Protein AF-0000000078820965 (afdb_homodimer)

Organism: Methanosarcina acetivorans (strain ATCC 35395 / DSM 2834 / JCM 12185 / C2A) (NCBI:txid188937)

Sequence (936 aa):
MSKEGTDKEKTGTEKNLNFFFKPENIALIGASPNPEKLSHTVLESLRKIGFKGKLYPVNPGYKEIEGLKCYSAPGEIEDRIDIAIFAVPAKAVLEILKGSVENIKGAVIVSSGFREMGAGGKKMEEELRALLKEKGIRAMGPNCLGIYDTISKVDTFFIEGEKIERPARGGISVLTQSGSFAAVIMDELANEGAGVARVVSYGNKVDLDESDCLDFLAQDEATKAVALYIESVGDGRRFLEAASNCVKKKPVVALKVGKREPGARAASSHTGAISGRYEAYEAAFRKTGIIEVASYEELKAACKVLNRYPPVAGKRVLIITDGGGIGISIADSCEEAGLKVPELSETAAKRLKEKLPPFASVRNPIDLTGSVRDEHYVAGLEEVLSGEYDLAIVSLLWGPPLLTEGVAEKIRNFADSCGKPILISSPDGSYSRKMASAFTDFGMPVFFTPESAVRAAAVLCRGNGKLKMSKEGTDKEKTGTEKNLNFFFKPENIALIGASPNPEKLSHTVLESLRKIGFKGKLYPVNPGYKEIEGLKCYSAPGEIEDRIDIAIFAVPAKAVLEILKGSVENIKGAVIVSSGFREMGAGGKKMEEELRALLKEKGIRAMGPNCLGIYDTISKVDTFFIEGEKIERPARGGISVLTQSGSFAAVIMDELANEGAGVARVVSYGNKVDLDESDCLDFLAQDEATKAVALYIESVGDGRRFLEAASNCVKKKPVVALKVGKREPGARAASSHTGAISGRYEAYEAAFRKTGIIEVASYEELKAACKVLNRYPPVAGKRVLIITDGGGIGISIADSCEEAGLKVPELSETAAKRLKEKLPPFASVRNPIDLTGSVRDEHYVAGLEEVLSGEYDLAIVSLLWGPPLLTEGVAEKIRNFADSCGKPILISSPDGSYSRKMASAFTDFGMPVFFTPESAVRAAAVLCRGNGKLK

Secondary structure (DSSP, 8-state):
--THHHHHHHHHHHT--HHHHS-SEEEEET--S-TTSHHHHHHHHHHHHT--SEEEEE-TT-SEETTEE-BSSGGG--S-EEEEEE-S-HHHHHHHHHSS-TTEEEEEE----SGGG-HHHHHHHHHHHHHHHHHT-EEE-SSS-EEEETTTTEE---S-TTTSPPPPEEEEEEEES-HHHHHHHHHHHHHTT--EEEEEE-TT-SS--HHHHHHHHHH-TT-SEEEEEES--S-HHHHHHHHHHHHTTS-EEEEE---SHHHHHHHHHHHSPPPPPHHHHHHHHHHHT-EEESSHHHHHHHHHHHTT----S--BEEEEES-HHHHHHHHHHHHHTT-B-PPPPHHHHHHHHHHS-TT-B-SSSEE--TT--HHHHHHHHHHHHHHH-SEEEEE----STT--THHHHHHHHHHHHH-S-EEEE---SHHHHHHHHHHHHTT--EESSHHHHHHHHHHHHHTT----/--THHHHHHHHHHHT--HHHHS-SEEEEET--S-TTSHHHHHHHHHHHHT--SEEEEE-TT-SEETTEEPBSSGGG--S-EEEEEE-S-HHHHHHHHHSS-TTEEEEEE----SGGG-HHHHHHHHHHHHHHHHHT-EEE-SSS-EEEETTTTEE---S-TTTSPPPPEEEEEEEES-HHHHHHHHHHHHHTT--EEEEEE-TT-SS--HHHHHHHHHH-TTEEEEEEEES--S-HHHHHHHHHHHHTTS-EEEEE---SHHHHHHHHHHHSPPPPPHHHHHHHHHHHT-EEESSHHHHHHHHHHHTT----S--BEEEEES-HHHHHHHHHHHHHTT-B-PPPPHHHHHHHHHHS-TTSB-SSSEE--TT--HHHHHHHHHHHHHHH-SEEEEE----STT--TTHHHHHHHHHHHH-S-EEEE---SHHHHHHHHHHHHTT--EESSHHHHHHHHHHHHHTT----

Structure (mmCIF, N/CA/C/O backbone):
data_AF-0000000078820965-model_v1
#
loop_
_entity.id
_entity.type
_entity.pdbx_description
1 polymer 'acetate--CoA ligase (ADP-forming)'
#
loop_
_atom_site.group_PDB
_atom_site.id
_atom_site.type_symbol
_atom_site.label_atom_id
_atom_site.label_alt_id
_atom_site.label_comp_id
_atom_site.label_asym_id
_atom_site.label_entity_id
_atom_site.label_seq_id
_atom_site.pdbx_PDB_ins_code
_atom_site.Cartn_x
_atom_site.Cartn_y
_atom_site.Cartn_z
_atom_site.occupancy
_atom_site.B_iso_or_equiv
_atom_site.auth_seq_id
_atom_site.auth_comp_id
_atom_site.auth_asym_id
_atom_site.auth_atom_id
_atom_site.pdbx_PDB_model_num
ATOM 1 N N . MET A 1 1 ? 18.453 62.125 13.008 1 28.98 1 MET A N 1
ATOM 2 C CA . MET A 1 1 ? 18.734 60.75 13.344 1 28.98 1 MET A CA 1
ATOM 3 C C . MET A 1 1 ? 17.625 59.812 12.859 1 28.98 1 MET A C 1
ATOM 5 O O . MET A 1 1 ? 16.5 59.906 13.344 1 28.98 1 MET A O 1
ATOM 9 N N . SER A 1 2 ? 17.656 59.219 11.578 1 26.67 2 SER A N 1
ATOM 10 C CA . SER A 1 2 ? 16.703 59.062 10.492 1 26.67 2 SER A CA 1
ATOM 11 C C . SER A 1 2 ? 15.828 57.812 10.703 1 26.67 2 SER A C 1
ATOM 13 O O . SER A 1 2 ? 16.25 56.875 11.375 1 26.67 2 SER A O 1
ATOM 15 N N . LYS A 1 3 ? 14.516 57.938 10.219 1 38.34 3 LYS A N 1
ATOM 16 C CA . LYS A 1 3 ? 13.305 57.125 10.055 1 38.34 3 LYS A CA 1
ATOM 17 C C . LYS A 1 3 ? 13.625 55.781 9.359 1 38.34 3 LYS A C 1
ATOM 19 O O . LYS A 1 3 ? 12.727 54.969 9.148 1 38.34 3 LYS A O 1
ATOM 24 N N . GLU A 1 4 ? 14.742 55.844 8.719 1 36.59 4 GLU A N 1
ATOM 25 C CA . GLU A 1 4 ? 15 54.719 7.836 1 36.59 4 GLU A CA 1
ATOM 26 C C . GLU A 1 4 ? 15.344 53.438 8.633 1 36.59 4 GLU A C 1
ATOM 28 O O . GLU A 1 4 ? 15.219 52.344 8.125 1 36.59 4 GLU A O 1
ATOM 33 N N . GLY A 1 5 ? 16.047 53.562 9.789 1 36.56 5 GLY A N 1
ATOM 34 C CA . GLY A 1 5 ? 16.516 52.375 10.508 1 36.56 5 GLY A CA 1
ATOM 35 C C . GLY A 1 5 ? 15.391 51.562 11.086 1 36.56 5 GLY A C 1
ATOM 36 O O . GLY A 1 5 ? 15.602 50.406 11.492 1 36.56 5 GLY A O 1
ATOM 37 N N . THR A 1 6 ? 14.367 52.188 11.484 1 37.03 6 THR A N 1
ATOM 38 C CA . THR A 1 6 ? 13.297 51.531 12.203 1 37.03 6 THR A CA 1
ATOM 39 C C . THR A 1 6 ? 12.492 50.625 11.258 1 37.03 6 THR A C 1
ATOM 41 O O . THR A 1 6 ? 11.867 49.656 11.688 1 37.03 6 THR A O 1
ATOM 44 N N . ASP A 1 7 ? 12.398 51.094 9.961 1 32.62 7 ASP A N 1
ATOM 45 C CA . ASP A 1 7 ? 11.57 50.312 9.055 1 32.62 7 ASP A CA 1
ATOM 46 C C . ASP A 1 7 ? 12.258 49 8.688 1 32.62 7 ASP A C 1
ATOM 48 O O . ASP A 1 7 ? 11.609 48.062 8.188 1 32.62 7 ASP A O 1
ATOM 52 N N . LYS A 1 8 ? 13.625 49 8.57 1 39.78 8 LYS A N 1
ATOM 53 C CA . LYS A 1 8 ? 14.336 47.781 8.227 1 39.78 8 LYS A CA 1
ATOM 54 C C . LYS A 1 8 ? 14.258 46.75 9.359 1 39.78 8 LYS A C 1
ATOM 56 O O . LYS A 1 8 ? 14.539 45.562 9.156 1 39.78 8 LYS A O 1
ATOM 61 N N . GLU A 1 9 ? 14.172 47.125 10.57 1 34.5 9 GLU A N 1
ATOM 62 C CA . GLU A 1 9 ? 14.062 46.25 11.727 1 34.5 9 GLU A CA 1
ATOM 63 C C . GLU A 1 9 ? 12.648 45.688 11.875 1 34.5 9 GLU A C 1
ATOM 65 O O . GLU A 1 9 ? 12.445 44.656 12.508 1 34.5 9 GLU A O 1
ATOM 70 N N . LYS A 1 10 ? 11.523 46.312 11.703 1 38.84 10 LYS A N 1
ATOM 71 C CA . LYS A 1 10 ? 10.117 45.938 11.797 1 38.84 10 LYS A CA 1
ATOM 72 C C . LYS A 1 10 ? 9.727 44.969 10.68 1 38.84 10 LYS A C 1
ATOM 74 O O . LYS A 1 10 ? 8.711 44.281 10.773 1 38.84 10 LYS A O 1
ATOM 79 N N . THR A 1 11 ? 10.219 45 9.547 1 38.16 11 THR A N 1
ATOM 80 C CA . THR A 1 11 ? 9.977 44.188 8.375 1 38.16 11 THR A CA 1
ATOM 81 C C . THR A 1 11 ? 10.648 42.812 8.523 1 38.16 11 THR A C 1
ATOM 83 O O . THR A 1 11 ? 10.125 41.812 8.039 1 38.16 11 THR A O 1
ATOM 86 N N . GLY A 1 12 ? 11.859 42.688 9.055 1 39.75 12 GLY A N 1
ATOM 87 C CA . GLY A 1 12 ? 12.617 41.5 9.344 1 39.75 12 GLY A CA 1
ATOM 88 C C . GLY A 1 12 ? 11.984 40.625 10.422 1 39.75 12 GLY A C 1
ATOM 89 O O . GLY A 1 12 ? 12.219 39.406 10.477 1 39.75 12 GLY A O 1
ATOM 90 N N . THR A 1 13 ? 11.492 41.219 11.492 1 42.06 13 THR A N 1
ATOM 91 C CA . THR A 1 13 ? 10.844 40.719 12.703 1 42.06 13 THR A CA 1
ATOM 92 C C . THR A 1 13 ? 9.492 40.094 12.367 1 42.06 13 THR A C 1
ATOM 94 O O . THR A 1 13 ? 9.102 39.094 12.984 1 42.06 13 THR A O 1
ATOM 97 N N . GLU A 1 14 ? 8.719 40.781 11.539 1 46.19 14 GLU A N 1
ATOM 98 C CA . GLU A 1 14 ? 7.395 40.312 11.125 1 46.19 14 GLU A CA 1
ATOM 99 C C . GLU A 1 14 ? 7.48 38.969 10.414 1 46.19 14 GLU A C 1
ATOM 101 O O . GLU A 1 14 ? 6.551 38.156 10.492 1 46.19 14 GLU A O 1
ATOM 106 N N . LYS A 1 15 ? 8.641 38.75 9.781 1 59.53 15 LYS A N 1
ATOM 107 C CA . LYS A 1 15 ? 8.812 37.562 8.953 1 59.53 15 LYS A CA 1
ATOM 108 C C . LYS A 1 15 ? 9.477 36.406 9.734 1 59.53 15 LYS A C 1
ATOM 110 O O . LYS A 1 15 ? 9.594 35.312 9.234 1 59.53 15 LYS A O 1
ATOM 115 N N . ASN A 1 16 ? 9.641 36.75 11.102 1 75.62 16 ASN A N 1
ATOM 116 C CA . ASN A 1 16 ? 10.422 35.781 11.852 1 75.62 16 ASN A CA 1
ATOM 117 C C . ASN A 1 16 ? 9.516 34.75 12.555 1 75.62 16 ASN A C 1
ATOM 119 O O . ASN A 1 16 ? 8.797 35.125 13.484 1 75.62 16 ASN A O 1
ATOM 123 N N . LEU A 1 17 ? 9.375 33.594 12.031 1 88.56 17 LEU A N 1
ATOM 124 C CA . LEU A 1 17 ? 8.523 32.531 12.555 1 88.56 17 LEU A CA 1
ATOM 125 C C . LEU A 1 17 ? 9.305 31.641 13.5 1 88.56 17 LEU A C 1
ATOM 127 O O . LEU A 1 17 ? 8.812 30.578 13.898 1 88.56 17 LEU A O 1
ATOM 131 N N . ASN A 1 18 ? 10.477 32.125 13.961 1 90.81 18 ASN A N 1
ATOM 132 C CA . ASN A 1 18 ? 11.359 31.281 14.773 1 90.81 18 ASN A CA 1
ATOM 133 C C . ASN A 1 18 ? 10.719 30.906 16.109 1 90.81 18 ASN A C 1
ATOM 135 O O . ASN A 1 18 ? 10.945 29.828 16.625 1 90.81 18 ASN A O 1
ATOM 139 N N . PHE A 1 19 ? 9.93 31.844 16.594 1 93.06 19 PHE A N 1
ATOM 140 C CA . PHE A 1 19 ? 9.359 31.609 17.906 1 93.06 19 PHE A CA 1
ATOM 141 C C . PHE A 1 19 ? 8.359 30.453 17.875 1 93.06 19 PHE A C 1
ATOM 143 O O . PHE A 1 19 ? 8.062 29.859 18.906 1 93.06 19 PHE A O 1
ATOM 150 N N . PHE A 1 20 ? 7.816 30.078 16.703 1 94.25 20 PHE A N 1
ATOM 151 C CA . PHE A 1 20 ? 6.957 28.906 16.594 1 94.25 20 PHE A CA 1
ATOM 152 C C . PHE A 1 20 ? 7.777 27.625 16.656 1 94.25 20 PHE A C 1
ATOM 154 O O . PHE A 1 20 ? 7.285 26.594 17.094 1 94.25 20 PHE A O 1
ATOM 161 N N . PHE A 1 21 ? 9.078 27.703 16.266 1 93.69 21 PHE A N 1
ATOM 162 C CA . PHE A 1 21 ? 9.852 26.484 16.062 1 93.69 21 PHE A CA 1
ATOM 163 C C . PHE A 1 21 ? 11.023 26.422 17.047 1 93.69 21 PHE A C 1
ATOM 165 O O . PHE A 1 21 ? 11.75 25.422 17.078 1 93.69 21 PHE A O 1
ATOM 172 N N . LYS A 1 22 ? 11.172 27.438 17.859 1 93.56 22 LYS A N 1
ATOM 173 C CA . LYS A 1 22 ? 12.125 27.469 18.969 1 93.56 22 LYS A CA 1
ATOM 174 C C . LYS A 1 22 ? 11.539 28.188 20.172 1 93.56 22 LYS A C 1
ATOM 176 O O . LYS A 1 22 ? 12.156 29.094 20.719 1 93.56 22 LYS A O 1
ATOM 181 N N . PRO A 1 23 ? 10.422 27.672 20.531 1 97.25 23 PRO A N 1
ATOM 182 C CA . PRO A 1 23 ? 9.781 28.375 21.656 1 97.25 23 PRO A CA 1
ATOM 183 C C . PRO A 1 23 ? 10.469 28.109 22.984 1 97.25 23 PRO A C 1
ATOM 185 O O . PRO A 1 23 ? 10.945 27 23.234 1 97.25 23 PRO A O 1
ATOM 188 N N . GLU A 1 24 ? 10.445 29.125 23.797 1 97.56 24 GLU A N 1
ATOM 189 C CA . GLU A 1 24 ? 10.938 28.984 25.172 1 97.56 24 GLU A CA 1
ATOM 190 C C . GLU A 1 24 ? 9.781 28.891 26.156 1 97.56 24 GLU A C 1
ATOM 192 O O . GLU A 1 24 ? 9.914 28.25 27.203 1 97.56 24 GLU A O 1
ATOM 197 N N . ASN A 1 25 ? 8.727 29.562 25.859 1 98.38 25 ASN A N 1
ATOM 198 C CA . ASN A 1 25 ? 7.547 29.594 26.703 1 98.38 25 ASN A CA 1
ATOM 199 C C . ASN A 1 25 ? 6.277 29.266 25.922 1 98.38 25 ASN A C 1
ATOM 201 O O . ASN A 1 25 ? 6.008 29.875 24.891 1 98.38 25 ASN A O 1
ATOM 205 N N . ILE A 1 26 ? 5.512 28.266 26.469 1 98.69 26 ILE A N 1
ATOM 206 C CA . ILE A 1 26 ? 4.258 27.875 25.828 1 98.69 26 ILE A CA 1
ATOM 207 C C . ILE A 1 26 ? 3.117 27.969 26.844 1 98.69 26 ILE A C 1
ATOM 209 O O . ILE A 1 26 ? 3.225 27.453 27.953 1 98.69 26 ILE A O 1
ATOM 213 N N . ALA A 1 27 ? 2.096 28.688 26.469 1 98.81 27 ALA A N 1
ATOM 214 C CA . ALA A 1 27 ? 0.874 28.719 27.266 1 98.81 27 ALA A CA 1
ATOM 215 C C . ALA A 1 27 ? -0.212 27.844 26.656 1 98.81 27 ALA A C 1
ATOM 217 O O . ALA A 1 27 ? -0.387 27.828 25.422 1 98.81 27 ALA A O 1
ATOM 218 N N . LEU A 1 28 ? -0.838 27.062 27.484 1 98.81 28 LEU A N 1
ATOM 219 C CA . LEU A 1 28 ? -1.984 26.266 27.062 1 98.81 28 LEU A CA 1
ATOM 220 C C . LEU A 1 28 ? -3.285 26.844 27.594 1 98.81 28 LEU A C 1
ATOM 222 O O . LEU A 1 28 ? -3.631 26.625 28.766 1 98.81 28 LEU A O 1
ATOM 226 N N . ILE A 1 29 ? -3.949 27.547 26.719 1 98.69 29 ILE A N 1
ATOM 227 C CA . ILE A 1 29 ? -5.191 28.219 27.078 1 98.69 29 ILE A CA 1
ATOM 228 C C . ILE A 1 29 ? -6.348 27.234 27.031 1 98.69 29 ILE A C 1
ATOM 230 O O . ILE A 1 29 ? -6.617 26.625 25.984 1 98.69 29 ILE A O 1
ATOM 234 N N . GLY A 1 30 ? -7.078 27.109 28.078 1 98.19 30 GLY A N 1
ATOM 235 C CA . GLY A 1 30 ? -8.117 26.109 28.219 1 98.19 30 GLY A CA 1
ATOM 236 C C . GLY A 1 30 ? -7.617 24.797 28.797 1 98.19 30 GLY A C 1
ATOM 237 O O . GLY A 1 30 ? -8.203 23.734 28.562 1 98.19 30 GLY A O 1
ATOM 238 N N . ALA A 1 31 ? -6.496 24.859 29.5 1 98.25 31 ALA A N 1
ATOM 239 C CA . ALA A 1 31 ? -5.91 23.672 30.109 1 98.25 31 ALA A CA 1
ATOM 240 C C . ALA A 1 31 ? -6.895 23.016 31.078 1 98.25 31 ALA A C 1
ATOM 242 O O . ALA A 1 31 ? -7.68 23.703 31.734 1 98.25 31 ALA A O 1
ATOM 243 N N . SER A 1 32 ? -6.855 21.703 31.094 1 97.44 32 SER A N 1
ATOM 244 C CA . SER A 1 32 ? -7.754 20.938 31.953 1 97.44 32 SER A CA 1
ATOM 245 C C . SER A 1 32 ? -7.113 19.625 32.406 1 97.44 32 SER A C 1
ATOM 247 O O . SER A 1 32 ? -6.406 18.984 31.625 1 97.44 32 SER A O 1
ATOM 249 N N . PRO A 1 33 ? -7.355 19.234 33.656 1 95.94 33 PRO A N 1
ATOM 250 C CA . PRO A 1 33 ? -6.867 17.922 34.094 1 95.94 33 PRO A CA 1
ATOM 251 C C . PRO A 1 33 ? -7.762 16.781 33.656 1 95.94 33 PRO A C 1
ATOM 253 O O . PRO A 1 33 ? -7.414 15.609 33.844 1 95.94 33 PRO A O 1
ATOM 256 N N . ASN A 1 34 ? -8.883 17.156 33.062 1 95.31 34 ASN A N 1
ATOM 257 C CA . ASN A 1 34 ? -9.82 16.141 32.562 1 95.31 34 ASN A CA 1
ATOM 258 C C . ASN A 1 34 ? -9.273 15.414 31.344 1 95.31 34 ASN A C 1
ATOM 260 O O . ASN A 1 34 ? -9.102 16.016 30.281 1 95.31 34 ASN A O 1
ATOM 264 N N . PRO A 1 35 ? -9.094 14.109 31.453 1 92 35 PRO A N 1
ATOM 265 C CA . PRO A 1 35 ? -8.469 13.352 30.359 1 92 35 PRO A CA 1
ATOM 266 C C . PRO A 1 35 ? -9.32 13.32 29.094 1 92 35 PRO A C 1
ATOM 268 O O . PRO A 1 35 ? -8.82 12.969 28.016 1 92 35 PRO A O 1
ATOM 271 N N . GLU A 1 36 ? -10.547 13.68 29.172 1 88.94 36 GLU A N 1
ATOM 272 C CA . GLU A 1 36 ? -11.445 13.641 28.016 1 88.94 36 GLU A CA 1
ATOM 273 C C . GLU A 1 36 ? -11.312 14.906 27.172 1 88.94 36 GLU A C 1
ATOM 275 O O . GLU A 1 36 ? -11.781 14.945 26.031 1 88.94 36 GLU A O 1
ATOM 280 N N . LYS A 1 37 ? -10.656 15.844 27.75 1 92.19 37 LYS A N 1
ATOM 281 C CA . LYS A 1 37 ? -10.5 17.109 27.031 1 92.19 37 LYS A CA 1
ATOM 282 C C . LYS A 1 37 ? -9.258 17.094 26.141 1 92.19 37 LYS A C 1
ATOM 284 O O . LYS A 1 37 ? -8.227 16.531 26.531 1 92.19 37 LYS A O 1
ATOM 289 N N . LEU A 1 38 ? -9.359 17.719 25 1 93.06 38 LEU A N 1
ATOM 290 C CA . LEU A 1 38 ? -8.242 17.719 24.062 1 93.06 38 LEU A CA 1
ATOM 291 C C . LEU A 1 38 ? -7.035 18.438 24.656 1 93.06 38 LEU A C 1
ATOM 293 O O . LEU A 1 38 ? -5.891 18.078 24.375 1 93.06 38 LEU A O 1
ATOM 297 N N . SER A 1 39 ? -7.301 19.484 25.547 1 96.62 39 SER A N 1
ATOM 298 C CA . SER A 1 39 ? -6.207 20.234 26.156 1 96.62 39 SER A CA 1
ATOM 299 C C . SER A 1 39 ? -5.344 19.344 27.031 1 96.62 39 SER A C 1
ATOM 301 O O . SER A 1 39 ? -4.133 19.547 27.156 1 96.62 39 SER A O 1
ATOM 303 N N . HIS A 1 40 ? -5.98 18.375 27.656 1 96.75 40 HIS A N 1
ATOM 304 C CA . HIS A 1 40 ? -5.215 17.422 28.453 1 96.75 40 HIS A CA 1
ATOM 305 C C . HIS A 1 40 ? -4.223 16.656 27.594 1 96.75 40 HIS A C 1
ATOM 307 O O . HIS A 1 40 ? -3.064 16.484 27.969 1 96.75 40 HIS A O 1
ATOM 313 N N . THR A 1 41 ? -4.668 16.219 26.453 1 95.75 41 THR A N 1
ATOM 314 C CA . THR A 1 41 ? -3.816 15.477 25.531 1 95.75 41 THR A CA 1
ATOM 315 C C . THR A 1 41 ? -2.654 16.344 25.047 1 95.75 41 THR A C 1
ATOM 317 O O . THR A 1 41 ? -1.53 15.859 24.906 1 95.75 41 THR A O 1
ATOM 320 N N . VAL A 1 42 ? -2.896 17.594 24.812 1 97.81 42 VAL A N 1
ATOM 321 C CA . VAL A 1 42 ? -1.846 18.5 24.359 1 97.81 42 VAL A CA 1
ATOM 322 C C . VAL A 1 42 ? -0.773 18.625 25.438 1 97.81 42 VAL A C 1
ATOM 324 O O . VAL A 1 42 ? 0.423 18.562 25.156 1 97.81 42 VAL A O 1
ATOM 327 N N . LEU A 1 43 ? -1.228 18.828 26.641 1 97.75 43 LEU A N 1
ATOM 328 C CA . LEU A 1 43 ? -0.281 18.938 27.75 1 97.75 43 LEU A CA 1
ATOM 329 C C . LEU A 1 43 ? 0.552 17.656 27.875 1 97.75 43 LEU A C 1
ATOM 331 O O . LEU A 1 43 ? 1.77 17.719 28.047 1 97.75 43 LEU A O 1
ATOM 335 N N . GLU A 1 44 ? -0.093 16.547 27.766 1 96.5 44 GLU A N 1
ATOM 336 C CA . GLU A 1 44 ? 0.593 15.266 27.828 1 96.5 44 GLU A CA 1
ATOM 337 C C . GLU A 1 44 ? 1.605 15.125 26.688 1 96.5 44 GLU A C 1
ATOM 339 O O . GLU A 1 44 ? 2.713 14.625 26.906 1 96.5 44 GLU A O 1
ATOM 344 N N . SER A 1 45 ? 1.197 15.508 25.516 1 97.06 45 SER A N 1
ATOM 345 C CA . SER A 1 45 ? 2.07 15.414 24.344 1 97.06 45 SER A CA 1
ATOM 346 C C . SER A 1 45 ? 3.32 16.266 24.516 1 97.06 45 SER A C 1
ATOM 348 O O . SER A 1 45 ? 4.426 15.844 24.172 1 97.06 45 SER A O 1
ATOM 350 N N . LEU A 1 46 ? 3.141 17.469 25.062 1 97.94 46 LEU A N 1
ATOM 351 C CA . LEU A 1 46 ? 4.258 18.375 25.281 1 97.94 46 LEU A CA 1
ATOM 352 C C . LEU A 1 46 ? 5.219 17.812 26.328 1 97.94 46 LEU A C 1
ATOM 354 O O . LEU A 1 46 ? 6.438 17.938 26.188 1 97.94 46 LEU A O 1
ATOM 358 N N . ARG A 1 47 ? 4.688 17.234 27.297 1 96.5 47 ARG A N 1
ATOM 359 C CA . ARG A 1 47 ? 5.512 16.625 28.328 1 96.5 47 ARG A CA 1
ATOM 360 C C . ARG A 1 47 ? 6.242 15.391 27.797 1 96.5 47 ARG A C 1
ATOM 362 O O . ARG A 1 47 ? 7.438 15.219 28.031 1 96.5 47 ARG A O 1
ATOM 369 N N . LYS A 1 48 ? 5.531 14.531 27.109 1 95.94 48 LYS A N 1
ATOM 370 C CA . LYS A 1 48 ? 6.07 13.273 26.609 1 95.94 48 LYS A CA 1
ATOM 371 C C . LYS A 1 48 ? 7.199 13.516 25.609 1 95.94 48 LYS A C 1
ATOM 373 O O . LYS A 1 48 ? 8.18 12.766 25.578 1 95.94 48 LYS A O 1
ATOM 378 N N . ILE A 1 49 ? 6.992 14.531 24.734 1 96.5 49 ILE A N 1
ATOM 379 C CA . ILE A 1 49 ? 8.023 14.797 23.734 1 96.5 49 ILE A CA 1
ATOM 380 C C . ILE A 1 49 ? 9.242 15.414 24.391 1 96.5 49 ILE A C 1
ATOM 382 O O . ILE A 1 49 ? 10.328 15.461 23.812 1 96.5 49 ILE A O 1
ATOM 386 N N . GLY A 1 50 ? 9.117 15.922 25.625 1 97.12 50 GLY A N 1
ATOM 387 C CA . GLY A 1 50 ? 10.234 16.453 26.375 1 97.12 50 GLY A CA 1
ATOM 388 C C . GLY A 1 50 ? 10.516 17.906 26.094 1 97.12 50 GLY A C 1
ATOM 389 O O . GLY A 1 50 ? 11.672 18.312 25.953 1 97.12 50 GLY A O 1
ATOM 390 N N . PHE A 1 51 ? 9.438 18.672 25.922 1 97.75 51 PHE A N 1
ATOM 391 C CA . PHE A 1 51 ? 9.633 20.109 25.75 1 97.75 51 PHE A CA 1
ATOM 392 C C . PHE A 1 51 ? 10.516 20.672 26.859 1 97.75 51 PHE A C 1
ATOM 394 O O . PHE A 1 51 ? 10.297 20.391 28.031 1 97.75 51 PHE A O 1
ATOM 401 N N . LYS A 1 52 ? 11.453 21.531 26.438 1 96.5 52 LYS A N 1
ATOM 402 C CA . LYS A 1 52 ? 12.477 21.969 27.391 1 96.5 52 LYS A CA 1
ATOM 403 C C . LYS A 1 52 ? 12.141 23.328 27.969 1 96.5 52 LYS A C 1
ATOM 405 O O . LYS A 1 52 ? 12.742 23.75 28.969 1 96.5 52 LYS A O 1
ATOM 410 N N . GLY A 1 53 ? 11.219 24.047 27.375 1 97.19 53 GLY A N 1
ATOM 411 C CA . GLY A 1 53 ? 10.844 25.375 27.859 1 97.19 53 GLY A CA 1
ATOM 412 C C . GLY A 1 53 ? 9.828 25.328 28.984 1 97.19 53 GLY A C 1
ATOM 413 O O . GLY A 1 53 ? 9.641 24.281 29.625 1 97.19 53 GLY A O 1
ATOM 414 N N . LYS A 1 54 ? 9.266 26.422 29.281 1 98.12 54 LYS A N 1
ATOM 415 C CA . LYS A 1 54 ? 8.266 26.531 30.344 1 98.12 54 LYS A CA 1
ATOM 416 C C . LYS A 1 54 ? 6.855 26.359 29.781 1 98.12 54 LYS A C 1
ATOM 418 O O . LYS A 1 54 ? 6.555 26.828 28.688 1 98.12 54 LYS A O 1
ATOM 423 N N . LEU A 1 55 ? 6.086 25.641 30.594 1 98.38 55 LEU A N 1
ATOM 424 C CA . LEU A 1 55 ? 4.688 25.422 30.234 1 98.38 55 LEU A CA 1
ATOM 425 C C . LEU A 1 55 ? 3.764 26.156 31.203 1 98.38 55 LEU A C 1
ATOM 427 O O . LEU A 1 55 ? 3.92 26.047 32.438 1 98.38 55 LEU A O 1
ATOM 431 N N . TYR A 1 56 ? 2.836 26.922 30.625 1 98.62 56 TYR A N 1
ATOM 432 C CA . TYR A 1 56 ? 1.91 27.703 31.438 1 98.62 56 TYR A CA 1
ATOM 433 C C . TYR A 1 56 ? 0.467 27.312 31.156 1 98.62 56 TYR A C 1
ATOM 435 O O . TYR A 1 56 ? -0.152 27.812 30.219 1 98.62 56 TYR A O 1
ATOM 443 N N . PRO A 1 57 ? -0.116 26.438 32 1 98.69 57 PRO A N 1
ATOM 444 C CA . PRO A 1 57 ? -1.556 26.203 31.875 1 98.69 57 PRO A CA 1
ATOM 445 C C . PRO A 1 57 ? -2.389 27.422 32.219 1 98.69 57 PRO A C 1
ATOM 447 O O . PRO A 1 57 ? -2.062 28.141 33.188 1 98.69 57 PRO A O 1
ATOM 450 N N . VAL A 1 58 ? -3.363 27.688 31.469 1 98.75 58 VAL A N 1
ATOM 451 C CA . VAL A 1 58 ? -4.246 28.812 31.719 1 98.75 58 VAL A CA 1
ATOM 452 C C . VAL A 1 58 ? -5.695 28.344 31.781 1 98.75 58 VAL A C 1
ATOM 454 O O . VAL A 1 58 ? -6.211 27.781 30.812 1 98.75 58 VAL A O 1
ATOM 457 N N . ASN A 1 59 ? -6.336 28.516 32.781 1 98.38 59 ASN A N 1
ATOM 458 C CA . ASN A 1 59 ? -7.73 28.188 33.062 1 98.38 59 ASN A CA 1
ATOM 459 C C . ASN A 1 59 ? -8.211 28.812 34.344 1 98.38 59 ASN A C 1
ATOM 461 O O . ASN A 1 59 ? -7.688 28.516 35.438 1 98.38 59 ASN A O 1
ATOM 465 N N . PRO A 1 60 ? -9.242 29.625 34.25 1 97.12 60 PRO A N 1
ATOM 466 C CA . PRO A 1 60 ? -9.68 30.312 35.469 1 97.12 60 PRO A CA 1
ATOM 467 C C . PRO A 1 60 ? -10.242 29.359 36.531 1 97.12 60 PRO A C 1
ATOM 469 O O . PRO A 1 60 ? -10.359 29.734 37.688 1 97.12 60 PRO A O 1
ATOM 472 N N . GLY A 1 61 ? -10.547 28.172 36.156 1 96.94 61 GLY A N 1
ATOM 473 C CA . GLY A 1 61 ? -11.188 27.219 37.062 1 96.94 61 GLY A CA 1
ATOM 474 C C . GLY A 1 61 ? -10.203 26.406 37.875 1 96.94 61 GLY A C 1
ATOM 475 O O . GLY A 1 61 ? -10.602 25.641 38.75 1 96.94 61 GLY A O 1
ATOM 476 N N . TYR A 1 62 ? -8.922 26.609 37.656 1 97.5 62 TYR A N 1
ATOM 477 C CA . TYR A 1 62 ? -7.918 25.797 38.344 1 97.5 62 TYR A CA 1
ATOM 478 C C . TYR A 1 62 ? -6.77 26.672 38.844 1 97.5 62 TYR A C 1
ATOM 480 O O . TYR A 1 62 ? -6.453 27.703 38.25 1 97.5 62 TYR A O 1
ATOM 488 N N . LYS A 1 63 ? -6.113 26.266 39.906 1 97.25 63 LYS A N 1
ATOM 489 C CA . LYS A 1 63 ? -4.914 26.922 40.406 1 97.25 63 LYS A CA 1
ATOM 490 C C . LYS A 1 63 ? -3.658 26.141 40.031 1 97.25 63 LYS A C 1
ATOM 492 O O . LYS A 1 63 ? -2.561 26.703 40 1 97.25 63 LYS A O 1
ATOM 497 N N . GLU A 1 64 ? -3.934 24.859 39.844 1 97.5 64 GLU A N 1
ATOM 498 C CA . GLU A 1 64 ? -2.848 23.953 39.5 1 97.5 64 GLU A CA 1
ATOM 499 C C . GLU A 1 64 ? -3.348 22.812 38.594 1 97.5 64 GLU A C 1
ATOM 501 O O . GLU A 1 64 ? -4.465 22.328 38.781 1 97.5 64 GLU A O 1
ATOM 506 N N . ILE A 1 65 ? -2.586 22.469 37.688 1 97.56 65 ILE A N 1
ATOM 507 C CA . ILE A 1 65 ? -2.881 21.328 36.812 1 97.56 65 ILE A CA 1
ATOM 508 C C . ILE A 1 65 ? -1.632 20.469 36.656 1 97.56 65 ILE A C 1
ATOM 510 O O . ILE A 1 65 ? -0.62 20.922 36.125 1 97.56 65 ILE A O 1
ATOM 514 N N . GLU A 1 66 ? -1.706 19.203 37.125 1 94.38 66 GLU A N 1
ATOM 515 C CA . GLU A 1 66 ? -0.648 18.219 36.969 1 94.38 66 GLU A CA 1
ATOM 516 C C . GLU A 1 66 ? 0.693 18.75 37.469 1 94.38 66 GLU A C 1
ATOM 518 O O . GLU A 1 66 ? 1.699 18.656 36.75 1 94.38 66 GLU A O 1
ATOM 523 N N . GLY A 1 67 ? 0.707 19.5 38.5 1 95.69 67 GLY A N 1
ATOM 524 C CA . GLY A 1 67 ? 1.921 19.969 39.156 1 95.69 67 GLY A CA 1
ATOM 525 C C . GLY A 1 67 ? 2.377 21.328 38.625 1 95.69 67 GLY A C 1
ATOM 526 O O . GLY A 1 67 ? 3.369 21.875 39.125 1 95.69 67 GLY A O 1
ATOM 527 N N . LEU A 1 68 ? 1.657 21.922 37.688 1 97.62 68 LEU A N 1
ATOM 528 C CA . LEU A 1 68 ? 1.999 23.234 37.156 1 97.62 68 LEU A CA 1
ATOM 529 C C . LEU A 1 68 ? 1.043 24.312 37.688 1 97.62 68 LEU A C 1
ATOM 531 O O . LEU A 1 68 ? -0.164 24.078 37.781 1 97.62 68 LEU A O 1
ATOM 535 N N . LYS A 1 69 ? 1.64 25.391 38 1 97.75 69 LYS A N 1
ATOM 536 C CA . LYS A 1 69 ? 0.781 26.531 38.375 1 97.75 69 LYS A CA 1
ATOM 537 C C . LYS A 1 69 ? -0.127 26.906 37.188 1 97.75 69 LYS A C 1
ATOM 539 O O . LYS A 1 69 ? 0.331 27.016 36.062 1 97.75 69 LYS A O 1
ATOM 544 N N . CYS A 1 70 ? -1.384 27.016 37.531 1 98.44 70 CYS A N 1
ATOM 545 C CA . CYS A 1 70 ? -2.359 27.406 36.5 1 98.44 70 CYS A CA 1
ATOM 546 C C . CYS A 1 70 ? -2.746 28.875 36.656 1 98.44 70 CYS A C 1
ATOM 548 O O . CYS A 1 70 ? -2.928 29.359 37.781 1 98.44 70 CYS A O 1
ATOM 550 N N . TYR A 1 71 ? -2.83 29.562 35.562 1 98.5 71 TYR A N 1
ATOM 551 C CA . TYR A 1 71 ? -3.174 30.969 35.562 1 98.5 71 TYR A CA 1
ATOM 552 C C . TYR A 1 71 ? -4.609 31.172 35.094 1 98.5 71 TYR A C 1
ATOM 554 O O . TYR A 1 71 ? -5.129 30.391 34.281 1 98.5 71 TYR A O 1
ATOM 562 N N . SER A 1 72 ? -5.27 32.188 35.531 1 97.62 72 SER A N 1
ATOM 563 C CA . SER A 1 72 ? -6.66 32.438 35.156 1 97.62 72 SER A CA 1
ATOM 564 C C . SER A 1 72 ? -6.754 33.094 33.781 1 97.62 72 SER A C 1
ATOM 566 O O . SER A 1 72 ? -7.758 32.938 33.062 1 97.62 72 SER A O 1
ATOM 568 N N . ALA A 1 73 ? -5.699 33.844 33.438 1 97.62 73 ALA A N 1
ATOM 569 C CA . ALA A 1 73 ? -5.629 34.531 32.156 1 97.62 73 ALA A CA 1
ATOM 570 C C . ALA A 1 73 ? -4.188 34.656 31.656 1 97.62 73 ALA A C 1
ATOM 572 O O . ALA A 1 73 ? -3.258 34.719 32.469 1 97.62 73 ALA A O 1
ATOM 573 N N . PRO A 1 74 ? -4.074 34.719 30.328 1 97.88 74 PRO A N 1
ATOM 574 C CA . PRO A 1 74 ? -2.707 34.781 29.812 1 97.88 74 PRO A CA 1
ATOM 575 C C . PRO A 1 74 ? -1.958 36.031 30.281 1 97.88 74 PRO A C 1
ATOM 577 O O . PRO A 1 74 ? -0.738 36 30.469 1 97.88 74 PRO A O 1
ATOM 580 N N . GLY A 1 75 ? -2.666 37.062 30.516 1 96.62 75 GLY A N 1
ATOM 581 C CA . GLY A 1 75 ? -2.047 38.312 30.922 1 96.62 75 GLY A CA 1
ATOM 582 C C . GLY A 1 75 ? -1.396 38.25 32.281 1 96.62 75 GLY A C 1
ATOM 583 O O . GLY A 1 75 ? -0.576 39.094 32.625 1 96.62 75 GLY A O 1
ATOM 584 N N . GLU A 1 76 ? -1.719 37.281 33.062 1 97.12 76 GLU A N 1
ATOM 585 C CA . GLU A 1 76 ? -1.162 37.094 34.406 1 97.12 76 GLU A CA 1
ATOM 586 C C . GLU A 1 76 ? 0.243 36.5 34.344 1 97.12 76 GLU A C 1
ATOM 588 O O . GLU A 1 76 ? 0.978 36.531 35.344 1 97.12 76 GLU A O 1
ATOM 593 N N . ILE A 1 77 ? 0.573 36 33.219 1 98 77 ILE A N 1
ATOM 594 C CA . ILE A 1 77 ? 1.899 35.438 33.062 1 98 77 ILE A CA 1
ATOM 595 C C . ILE A 1 77 ? 2.912 36.531 32.75 1 98 77 ILE A C 1
ATOM 597 O O . ILE A 1 77 ? 2.773 37.25 31.781 1 98 77 ILE A O 1
ATOM 601 N N . GLU A 1 78 ? 3.945 36.656 33.469 1 96.94 78 GLU A N 1
ATOM 602 C CA . GLU A 1 78 ? 4.922 37.75 33.344 1 96.94 78 GLU A CA 1
ATOM 603 C C . GLU A 1 78 ? 5.859 37.5 32.156 1 96.94 78 GLU A C 1
ATOM 605 O O . GLU A 1 78 ? 6.266 38.438 31.469 1 96.94 78 GLU A O 1
ATOM 610 N N . ASP A 1 79 ? 6.125 36.219 31.984 1 97.25 79 ASP A N 1
ATOM 611 C CA . ASP A 1 79 ? 7.039 35.875 30.906 1 97.25 79 ASP A CA 1
ATOM 612 C C . ASP A 1 79 ? 6.402 36.125 29.531 1 97.25 79 ASP A C 1
ATOM 614 O O . ASP A 1 79 ? 5.176 36.094 29.406 1 97.25 79 ASP A O 1
ATOM 618 N N . ARG A 1 80 ? 7.223 36.438 28.609 1 96.94 80 ARG A N 1
ATOM 619 C CA . ARG A 1 80 ? 6.758 36.406 27.234 1 96.94 80 ARG A CA 1
ATOM 620 C C . ARG A 1 80 ? 6.305 35.031 26.812 1 96.94 80 ARG A C 1
ATOM 622 O O . ARG A 1 80 ? 6.93 34.031 27.188 1 96.94 80 ARG A O 1
ATOM 629 N N . ILE A 1 81 ? 5.191 34.938 26.141 1 98.25 81 ILE A N 1
ATOM 630 C CA . ILE A 1 81 ? 4.668 33.688 25.625 1 98.25 81 ILE A CA 1
ATOM 631 C C . ILE A 1 81 ? 4.984 33.562 24.141 1 98.25 81 ILE A C 1
ATOM 633 O O . ILE A 1 81 ? 4.48 34.344 23.328 1 98.25 81 ILE A O 1
ATOM 637 N N . ASP A 1 82 ? 5.805 32.594 23.781 1 98.06 82 ASP A N 1
ATOM 638 C CA . ASP A 1 82 ? 6.16 32.406 22.375 1 98.06 82 ASP A CA 1
ATOM 639 C C . ASP A 1 82 ? 4.992 31.812 21.609 1 98.06 82 ASP A C 1
ATOM 641 O O . ASP A 1 82 ? 4.68 32.25 20.5 1 98.06 82 ASP A O 1
ATOM 645 N N . ILE A 1 83 ? 4.387 30.766 22.188 1 98.25 83 ILE A N 1
ATOM 646 C CA . ILE A 1 83 ? 3.236 30.109 21.578 1 98.25 83 ILE A CA 1
ATOM 647 C C . ILE A 1 83 ? 2.111 29.969 22.609 1 98.25 83 ILE A C 1
ATOM 649 O O . ILE A 1 83 ? 2.293 29.375 23.656 1 98.25 83 ILE A O 1
ATOM 653 N N . ALA A 1 84 ? 1.057 30.547 22.328 1 98.81 84 ALA A N 1
ATOM 654 C CA . ALA A 1 84 ? -0.177 30.281 23.062 1 98.81 84 ALA A CA 1
ATOM 655 C C . ALA A 1 84 ? -1.064 29.297 22.297 1 98.81 84 ALA A C 1
ATOM 657 O O . ALA A 1 84 ? -1.515 29.594 21.188 1 98.81 84 ALA A O 1
ATOM 658 N N . ILE A 1 85 ? -1.32 28.141 22.875 1 98.81 85 ILE A N 1
ATOM 659 C CA . ILE A 1 85 ? -2.197 27.156 22.266 1 98.81 85 ILE A CA 1
ATOM 660 C C . ILE A 1 85 ? -3.627 27.344 22.766 1 98.81 85 ILE A C 1
ATOM 662 O O . ILE A 1 85 ? -3.906 27.172 23.953 1 98.81 85 ILE A O 1
ATOM 666 N N . PHE A 1 86 ? -4.473 27.734 21.859 1 98.75 86 PHE A N 1
ATOM 667 C CA . PHE A 1 86 ? -5.871 27.938 22.219 1 98.75 86 PHE A CA 1
ATOM 668 C C . PHE A 1 86 ? -6.672 26.656 22.047 1 98.75 86 PHE A C 1
ATOM 670 O O . PHE A 1 86 ? -6.961 26.234 20.922 1 98.75 86 PHE A O 1
ATOM 677 N N . ALA A 1 87 ? -7.016 26.062 23.125 1 97.69 87 ALA A N 1
ATOM 678 C CA . ALA A 1 87 ? -7.848 24.875 23.156 1 97.69 87 ALA A CA 1
ATOM 679 C C . ALA A 1 87 ? -9.188 25.141 23.828 1 97.69 87 ALA A C 1
ATOM 681 O O . ALA A 1 87 ? -9.57 24.453 24.766 1 97.69 87 ALA A O 1
ATOM 682 N N . VAL A 1 88 ? -9.883 26.172 23.359 1 97.38 88 VAL A N 1
ATOM 683 C CA . VAL A 1 88 ? -11.18 26.641 23.844 1 97.38 88 VAL A CA 1
ATOM 684 C C . VAL A 1 88 ? -12.109 26.891 22.656 1 97.38 88 VAL A C 1
ATOM 686 O O . VAL A 1 88 ? -11.664 26.969 21.516 1 97.38 88 VAL A O 1
ATOM 689 N N . PRO A 1 89 ? -13.398 26.938 22.875 1 95.5 89 PRO A N 1
ATOM 690 C CA . PRO A 1 89 ? -14.32 27.203 21.766 1 95.5 89 PRO A CA 1
ATOM 691 C C . PRO A 1 89 ? -14.031 28.516 21.047 1 95.5 89 PRO A C 1
ATOM 693 O O . PRO A 1 89 ? -13.461 29.438 21.656 1 95.5 89 PRO A O 1
ATOM 696 N N . ALA A 1 90 ? -14.477 28.641 19.859 1 96.25 90 ALA A N 1
ATOM 697 C CA . ALA A 1 90 ? -14.188 29.766 18.984 1 96.25 90 ALA A CA 1
ATOM 698 C C . ALA A 1 90 ? -14.555 31.094 19.656 1 96.25 90 ALA A C 1
ATOM 700 O O . ALA A 1 90 ? -13.781 32.062 19.609 1 96.25 90 ALA A O 1
ATOM 701 N N . LYS A 1 91 ? -15.672 31.125 20.281 1 96.69 91 LYS A N 1
ATOM 702 C CA . LYS A 1 91 ? -16.125 32.344 20.922 1 96.69 91 LYS A CA 1
ATOM 703 C C . LYS A 1 91 ? -15.172 32.781 22.047 1 96.69 91 LYS A C 1
ATOM 705 O O . LYS A 1 91 ? -14.898 33.969 22.219 1 96.69 91 LYS A O 1
ATOM 710 N N . ALA A 1 92 ? -14.719 31.828 22.75 1 97.69 92 ALA A N 1
ATOM 711 C CA . ALA A 1 92 ? -13.805 32.094 23.859 1 97.69 92 ALA A CA 1
ATOM 712 C C . ALA A 1 92 ? -12.453 32.594 23.344 1 97.69 92 ALA A C 1
ATOM 714 O O . ALA A 1 92 ? -11.789 33.375 24.016 1 97.69 92 ALA A O 1
ATOM 715 N N . VAL A 1 93 ? -12.016 32.094 22.219 1 98.56 93 VAL A N 1
ATOM 716 C CA . VAL A 1 93 ? -10.773 32.562 21.609 1 98.56 93 VAL A CA 1
ATOM 717 C C . VAL A 1 93 ? -10.844 34.094 21.422 1 98.56 93 VAL A C 1
ATOM 719 O O . VAL A 1 93 ? -9.922 34.812 21.812 1 98.56 93 VAL A O 1
ATOM 722 N N . LEU A 1 94 ? -11.945 34.562 20.844 1 98.38 94 LEU A N 1
ATOM 723 C CA . LEU A 1 94 ? -12.125 35.969 20.562 1 98.38 94 LEU A CA 1
ATOM 724 C C . LEU A 1 94 ? -12.148 36.781 21.859 1 98.38 94 LEU A C 1
ATOM 726 O O . LEU A 1 94 ? -11.508 37.812 21.969 1 98.38 94 LEU A O 1
ATOM 730 N N . GLU A 1 95 ? -12.859 36.25 22.797 1 98 95 GLU A N 1
ATOM 731 C CA . GLU A 1 95 ? -12.984 36.938 24.078 1 98 95 GLU A CA 1
ATOM 732 C C . GLU A 1 95 ? -11.617 37.094 24.75 1 98 95 GLU A C 1
ATOM 734 O O . GLU A 1 95 ? -11.312 38.156 25.312 1 98 95 GLU A O 1
ATOM 739 N N . ILE A 1 96 ? -10.883 36.062 24.75 1 98.31 96 ILE A N 1
ATOM 740 C CA . ILE A 1 96 ? -9.562 36.062 25.375 1 98.31 96 ILE A CA 1
ATOM 741 C C . ILE A 1 96 ? -8.656 37.062 24.656 1 98.31 96 ILE A C 1
ATOM 743 O O . ILE A 1 96 ? -7.926 37.812 25.297 1 98.31 96 ILE A O 1
ATOM 747 N N . LEU A 1 97 ? -8.68 37.094 23.359 1 98.12 97 LEU A N 1
ATOM 748 C CA . LEU A 1 97 ? -7.816 37.969 22.562 1 98.12 97 LEU A CA 1
ATOM 749 C C . LEU A 1 97 ? -8.203 39.438 22.75 1 98.12 97 LEU A C 1
ATOM 751 O O . LEU A 1 97 ? -7.379 40.344 22.547 1 98.12 97 LEU A O 1
ATOM 755 N N . LYS A 1 98 ? -9.453 39.688 23.094 1 97.56 98 LYS A N 1
ATOM 756 C CA . LYS A 1 98 ? -9.891 41.031 23.359 1 97.56 98 LYS A CA 1
ATOM 757 C C . LYS A 1 98 ? -9.297 41.562 24.672 1 97.56 98 LYS A C 1
ATOM 759 O O . LYS A 1 98 ? -9.219 42.781 24.875 1 97.56 98 LYS A O 1
ATOM 764 N N . GLY A 1 99 ? -8.906 40.625 25.484 1 96.5 99 GLY A N 1
ATOM 765 C CA . GLY A 1 99 ? -8.328 41 26.766 1 96.5 99 GLY A CA 1
ATOM 766 C C . GLY A 1 99 ? -6.848 41.312 26.688 1 96.5 99 GLY A C 1
ATOM 767 O O . GLY A 1 99 ? -6.359 41.75 25.641 1 96.5 99 GLY A O 1
ATOM 768 N N . SER A 1 100 ? -6.156 41.25 27.844 1 95.94 100 SER A N 1
ATOM 769 C CA . SER A 1 100 ? -4.727 41.531 27.953 1 95.94 100 SER A CA 1
ATOM 770 C C . SER A 1 100 ? -3.896 40.344 27.469 1 95.94 100 SER A C 1
ATOM 772 O O . SER A 1 100 ? -3.648 39.406 28.234 1 95.94 100 SER A O 1
ATOM 774 N N . VAL A 1 101 ? -3.404 40.469 26.281 1 97.44 101 VAL A N 1
ATOM 775 C CA . VAL A 1 101 ? -2.639 39.375 25.703 1 97.44 101 VAL A CA 1
ATOM 776 C C . VAL A 1 101 ? -1.355 39.906 25.078 1 97.44 101 VAL A C 1
ATOM 778 O O . VAL A 1 101 ? -0.848 39.344 24.109 1 97.44 101 VAL A O 1
ATOM 781 N N . GLU A 1 102 ? -0.822 41 25.562 1 95.44 102 GLU A N 1
ATOM 782 C CA . GLU A 1 102 ? 0.33 41.688 24.984 1 95.44 102 GLU A CA 1
ATOM 783 C C . GLU A 1 102 ? 1.598 40.844 25.109 1 95.44 102 GLU A C 1
ATOM 785 O O . GLU A 1 102 ? 2.568 41.062 24.391 1 95.44 102 GLU A O 1
ATOM 790 N N . ASN A 1 103 ? 1.553 39.906 25.938 1 97.44 103 ASN A N 1
ATOM 791 C CA . ASN A 1 103 ? 2.727 39.062 26.156 1 97.44 103 ASN A CA 1
ATOM 792 C C . ASN A 1 103 ? 2.754 37.875 25.188 1 97.44 103 ASN A C 1
ATOM 794 O O . ASN A 1 103 ? 3.713 37.094 25.172 1 97.44 103 ASN A O 1
ATOM 798 N N . ILE A 1 104 ? 1.706 37.688 24.391 1 98 104 ILE A N 1
ATOM 799 C CA . ILE A 1 104 ? 1.641 36.562 23.453 1 98 104 ILE A CA 1
ATOM 800 C C . ILE A 1 104 ? 2.238 37 22.109 1 98 104 ILE A C 1
ATOM 802 O O . ILE A 1 104 ? 1.817 38 21.531 1 98 104 ILE A O 1
ATOM 806 N N . LYS A 1 105 ? 3.195 36.25 21.641 1 97.44 105 LYS A N 1
ATOM 807 C CA . LYS A 1 105 ? 3.805 36.5 20.344 1 97.44 105 LYS A CA 1
ATOM 808 C C . LYS A 1 105 ? 3.121 35.719 19.25 1 97.44 105 LYS A C 1
ATOM 810 O O . LYS A 1 105 ? 2.814 36.25 18.172 1 97.44 105 LYS A O 1
ATOM 815 N N . GLY A 1 106 ? 2.971 34.438 19.5 1 97.69 106 GLY A N 1
ATOM 816 C CA . GLY A 1 106 ? 2.369 33.531 18.531 1 97.69 106 GLY A CA 1
ATOM 817 C C . GLY A 1 106 ? 1.22 32.719 19.094 1 97.69 106 GLY A C 1
ATOM 818 O O . GLY A 1 106 ? 1.224 32.375 20.281 1 97.69 106 GLY A O 1
ATOM 819 N N . ALA A 1 107 ? 0.245 32.375 18.234 1 98.5 107 ALA A N 1
ATOM 820 C CA . ALA A 1 107 ? -0.913 31.594 18.641 1 98.5 107 ALA A CA 1
ATOM 821 C C . ALA A 1 107 ? -1.086 30.359 17.766 1 98.5 107 ALA A C 1
ATOM 823 O O . ALA A 1 107 ? -0.869 30.422 16.547 1 98.5 107 ALA A O 1
ATOM 824 N N . VAL A 1 108 ? -1.347 29.203 18.344 1 98.5 108 VAL A N 1
ATOM 825 C CA . VAL A 1 108 ? -1.883 28.016 17.672 1 98.5 108 VAL A CA 1
ATOM 826 C C . VAL A 1 108 ? -3.338 27.797 18.094 1 98.5 108 VAL A C 1
ATOM 828 O O . VAL A 1 108 ? -3.617 27.422 19.234 1 98.5 108 VAL A O 1
ATOM 831 N N . ILE A 1 109 ? -4.207 28.031 17.156 1 98.5 109 ILE A N 1
ATOM 832 C CA . ILE A 1 109 ? -5.633 27.984 17.469 1 98.5 109 ILE A CA 1
ATOM 833 C C . ILE A 1 109 ? -6.227 26.672 16.953 1 98.5 109 ILE A C 1
ATOM 835 O O . ILE A 1 109 ? -6.633 26.578 15.797 1 98.5 109 ILE A O 1
ATOM 839 N N . VAL A 1 110 ? -6.375 25.734 17.844 1 96.31 110 VAL A N 1
ATOM 840 C CA . VAL A 1 110 ? -6.805 24.391 17.469 1 96.31 110 VAL A CA 1
ATOM 841 C C . VAL A 1 110 ? -8.32 24.359 17.297 1 96.31 110 VAL A C 1
ATOM 843 O O . VAL A 1 110 ? -8.859 23.469 16.625 1 96.31 110 VAL A O 1
ATOM 846 N N . SER A 1 111 ? -9 25.344 17.703 1 93.62 111 SER A N 1
ATOM 847 C CA . SER A 1 111 ? -10.453 25.422 17.781 1 93.62 111 SER A CA 1
ATOM 848 C C . SER A 1 111 ? -11.086 25.438 16.391 1 93.62 111 SER A C 1
ATOM 850 O O . SER A 1 111 ? -10.609 26.141 15.492 1 93.62 111 SER A O 1
ATOM 852 N N . SER A 1 112 ? -12.078 24.578 16.297 1 91.12 112 SER A N 1
ATOM 853 C CA . SER A 1 112 ? -12.969 24.719 15.141 1 91.12 112 SER A CA 1
ATOM 854 C C . SER A 1 112 ? -14.078 25.719 15.422 1 91.12 112 SER A C 1
ATOM 856 O O . SER A 1 112 ? -14.102 26.359 16.484 1 91.12 112 SER A O 1
ATOM 858 N N . GLY A 1 113 ? -14.914 25.969 14.367 1 90 113 GLY A N 1
ATOM 859 C CA . GLY A 1 113 ? -16.047 26.844 14.594 1 90 113 GLY A CA 1
ATOM 860 C C . GLY A 1 113 ? -15.938 28.156 13.852 1 90 113 GLY A C 1
ATOM 861 O O . GLY A 1 113 ? -16.688 29.094 14.125 1 90 113 GLY A O 1
ATOM 862 N N . PHE A 1 114 ? -15.102 28.25 12.992 1 94 114 PHE A N 1
ATOM 863 C CA . PHE A 1 114 ? -14.883 29.484 12.234 1 94 114 PHE A CA 1
ATOM 864 C C . PHE A 1 114 ? -15.406 29.328 10.812 1 94 114 PHE A C 1
ATOM 866 O O . PHE A 1 114 ? -16.547 28.922 10.602 1 94 114 PHE A O 1
ATOM 873 N N . ARG A 1 115 ? -14.68 29.703 9.75 1 90 115 ARG A N 1
ATOM 874 C CA . ARG A 1 115 ? -15.234 29.844 8.406 1 90 115 ARG A CA 1
ATOM 875 C C . ARG A 1 115 ? -15.781 28.516 7.895 1 90 115 ARG A C 1
ATOM 877 O O . ARG A 1 115 ? -16.719 28.5 7.102 1 90 115 ARG A O 1
ATOM 884 N N . GLU A 1 116 ? -15.281 27.391 8.359 1 84.88 116 GLU A N 1
ATOM 885 C CA . GLU A 1 116 ? -15.734 26.078 7.879 1 84.88 116 GLU A CA 1
ATOM 886 C C . GLU A 1 116 ? -17.172 25.812 8.297 1 84.88 116 GLU A C 1
ATOM 888 O O . GLU A 1 116 ? -17.812 24.891 7.773 1 84.88 116 GLU A O 1
ATOM 893 N N . MET A 1 117 ? -17.672 26.672 9.234 1 84.88 117 MET A N 1
ATOM 894 C CA . MET A 1 117 ? -19.016 26.484 9.734 1 84.88 117 MET A CA 1
ATOM 895 C C . MET A 1 117 ? -20.016 27.312 8.945 1 84.88 117 MET A C 1
ATOM 897 O O . MET A 1 117 ? -21.203 27.391 9.305 1 84.88 117 MET A O 1
ATOM 901 N N . GLY A 1 118 ? -19.594 27.969 7.941 1 86.19 118 GLY A N 1
ATOM 902 C CA . GLY A 1 118 ? -20.5 28.75 7.105 1 86.19 118 GLY A CA 1
ATOM 903 C C . GLY A 1 118 ? -20.422 30.25 7.387 1 86.19 118 GLY A C 1
ATOM 904 O O . GLY A 1 118 ? -19.391 30.766 7.793 1 86.19 118 GLY A O 1
ATOM 905 N N . ALA A 1 119 ? -21.516 30.922 7.133 1 87.88 119 ALA A N 1
ATOM 906 C CA . ALA A 1 119 ? -21.531 32.375 7.148 1 87.88 119 ALA A CA 1
ATOM 907 C C . ALA A 1 119 ? -21.219 32.906 8.539 1 87.88 119 ALA A C 1
ATOM 909 O O . ALA A 1 119 ? -20.438 33.875 8.688 1 87.88 119 ALA A O 1
ATOM 910 N N . GLY A 1 120 ? -21.828 32.344 9.5 1 89.69 120 GLY A N 1
ATOM 911 C CA . GLY A 1 120 ? -21.562 32.75 10.867 1 89.69 120 GLY A CA 1
ATOM 912 C C . GLY A 1 120 ? -20.109 32.562 11.266 1 89.69 120 GLY A C 1
ATOM 913 O O . GLY A 1 120 ? -19.5 33.438 11.898 1 89.69 120 GLY A O 1
ATOM 914 N N . GLY A 1 121 ? -19.562 31.5 10.922 1 92.25 121 GLY A N 1
ATOM 915 C CA . GLY A 1 121 ? -18.172 31.203 11.195 1 92.25 121 GLY A CA 1
ATOM 916 C C . GLY A 1 121 ? -17.203 32.125 10.453 1 92.25 121 GLY A C 1
ATOM 917 O O . GLY A 1 121 ? -16.141 32.469 10.977 1 92.25 121 GLY A O 1
ATOM 918 N N . LYS A 1 122 ? -17.594 32.469 9.273 1 94.25 122 LYS A N 1
ATOM 919 C CA . LYS A 1 122 ? -16.766 33.406 8.492 1 94.25 122 LYS A CA 1
ATOM 920 C C . LYS A 1 122 ? -16.625 34.75 9.18 1 94.25 122 LYS A C 1
ATOM 922 O O . LYS A 1 122 ? -15.547 35.344 9.203 1 94.25 122 LYS A O 1
ATOM 927 N N . LYS A 1 123 ? -17.688 35.219 9.695 1 96 123 LYS A N 1
ATOM 928 C CA . LYS A 1 123 ? -17.672 36.469 10.43 1 96 123 LYS A CA 1
ATOM 929 C C . LYS A 1 123 ? -16.766 36.406 11.648 1 96 123 LYS A C 1
ATOM 931 O O . LYS A 1 123 ? -16.016 37.344 11.945 1 96 123 LYS A O 1
ATOM 936 N N . MET A 1 124 ? -16.859 35.312 12.297 1 96.5 124 MET A N 1
ATOM 937 C CA . MET A 1 124 ? -16.031 35.125 13.469 1 96.5 124 MET A CA 1
ATOM 938 C C . MET A 1 124 ? -14.555 35.094 13.086 1 96.5 124 MET A C 1
ATOM 940 O O . MET A 1 124 ? -13.703 35.594 13.82 1 96.5 124 MET A O 1
ATOM 944 N N . GLU A 1 125 ? -14.281 34.469 12.047 1 97.06 125 GLU A N 1
ATOM 945 C CA . GLU A 1 125 ? -12.891 34.375 11.602 1 97.06 125 GLU A CA 1
ATOM 946 C C . GLU A 1 125 ? -12.352 35.75 11.18 1 97.06 125 GLU A C 1
ATOM 948 O O . GLU A 1 125 ? -11.172 36.031 11.383 1 97.06 125 GLU A O 1
ATOM 953 N N . GLU A 1 126 ? -13.203 36.562 10.547 1 97.5 126 GLU A N 1
ATOM 954 C CA . GLU A 1 126 ? -12.812 37.906 10.211 1 97.5 126 GLU A CA 1
ATOM 955 C C . GLU A 1 126 ? -12.5 38.719 11.461 1 97.5 126 GLU A C 1
ATOM 957 O O . GLU A 1 126 ? -11.539 39.5 11.484 1 97.5 126 GLU A O 1
ATOM 962 N N . GLU A 1 127 ? -13.328 38.531 12.398 1 98.12 127 GLU A N 1
ATOM 963 C CA . GLU A 1 127 ? -13.07 39.188 13.672 1 98.12 127 GLU A CA 1
ATOM 964 C C . GLU A 1 127 ? -11.75 38.719 14.281 1 98.12 127 GLU A C 1
ATOM 966 O O . GLU A 1 127 ? -10.984 39.5 14.828 1 98.12 127 GLU A O 1
ATOM 971 N N . LEU A 1 128 ? -11.562 37.469 14.219 1 98.5 128 LEU A N 1
ATOM 972 C CA . LEU A 1 128 ? -10.32 36.875 14.703 1 98.5 128 LEU A CA 1
ATOM 973 C C . LEU A 1 128 ? -9.117 37.531 14.008 1 98.5 128 LEU A C 1
ATOM 975 O O . LEU A 1 128 ? -8.148 37.906 14.664 1 98.5 128 LEU A O 1
ATOM 979 N N . ARG A 1 129 ? -9.156 37.594 12.719 1 98.06 129 ARG A N 1
ATOM 980 C CA . ARG A 1 129 ? -8.078 38.188 11.922 1 98.06 129 ARG A CA 1
ATOM 981 C C . ARG A 1 129 ? -7.785 39.594 12.359 1 98.06 129 ARG A C 1
ATOM 983 O O . ARG A 1 129 ? -6.621 40 12.5 1 98.06 129 ARG A O 1
ATOM 990 N N . ALA A 1 130 ? -8.82 40.344 12.555 1 98.19 130 ALA A N 1
ATOM 991 C CA . ALA A 1 130 ? -8.688 41.75 12.961 1 98.19 130 ALA A CA 1
ATOM 992 C C . ALA A 1 130 ? -8.031 41.844 14.336 1 98.19 130 ALA A C 1
ATOM 994 O O . ALA A 1 130 ? -7.164 42.688 14.547 1 98.19 130 ALA A O 1
ATOM 995 N N . LEU A 1 131 ? -8.461 41 15.219 1 98.19 131 LEU A N 1
ATOM 996 C CA . LEU A 1 131 ? -7.922 41.031 16.562 1 98.19 131 LEU A CA 1
ATOM 997 C C . LEU A 1 131 ? -6.441 40.656 16.562 1 98.19 131 LEU A C 1
ATOM 999 O O . LEU A 1 131 ? -5.641 41.281 17.266 1 98.19 131 LEU A O 1
ATOM 1003 N N . LEU A 1 132 ? -6.074 39.656 15.852 1 98.06 132 LEU A N 1
ATOM 1004 C CA . LEU A 1 132 ? -4.684 39.219 15.758 1 98.06 132 LEU A CA 1
ATOM 1005 C C . LEU A 1 132 ? -3.805 40.344 15.219 1 98.06 132 LEU A C 1
ATOM 1007 O O . LEU A 1 132 ? -2.707 40.594 15.734 1 98.06 132 LEU A O 1
ATOM 1011 N N . LYS A 1 133 ? -4.301 41 14.172 1 97 133 LYS A N 1
ATOM 1012 C CA . LYS A 1 133 ? -3.572 42.125 13.586 1 97 133 LYS A CA 1
ATOM 1013 C C . LYS A 1 133 ? -3.412 43.25 14.594 1 97 133 LYS A C 1
ATOM 1015 O O . LYS A 1 133 ? -2.326 43.812 14.727 1 97 133 LYS A O 1
ATOM 1020 N N . GLU A 1 134 ? -4.484 43.562 15.227 1 97.19 134 GLU A N 1
ATOM 1021 C CA . GLU A 1 134 ? -4.477 44.625 16.219 1 97.19 134 GLU A CA 1
ATOM 1022 C C . GLU A 1 134 ? -3.467 44.344 17.328 1 97.19 134 GLU A C 1
ATOM 1024 O O . GLU A 1 134 ? -2.76 45.25 17.781 1 97.19 134 GLU A O 1
ATOM 1029 N N . LYS A 1 135 ? -3.391 43.094 17.734 1 97 135 LYS A N 1
ATOM 1030 C CA . LYS A 1 135 ? -2.562 42.719 18.875 1 97 135 LYS A CA 1
ATOM 1031 C C . LYS A 1 135 ? -1.146 42.344 18.438 1 97 135 LYS A C 1
ATOM 1033 O O . LYS A 1 135 ? -0.254 42.188 19.266 1 97 135 LYS A O 1
ATOM 1038 N N . GLY A 1 136 ? -0.929 42.281 17.188 1 96.12 136 GLY A N 1
ATOM 1039 C CA . GLY A 1 136 ? 0.373 41.938 16.656 1 96.12 136 GLY A CA 1
ATOM 1040 C C . GLY A 1 136 ? 0.741 40.469 16.938 1 96.12 136 GLY A C 1
ATOM 1041 O O . GLY A 1 136 ? 1.899 40.156 17.219 1 96.12 136 GLY A O 1
ATOM 1042 N N . ILE A 1 137 ? -0.217 39.594 16.938 1 97.44 137 ILE A N 1
ATOM 1043 C CA . ILE A 1 137 ? -0.009 38.156 17.203 1 97.44 137 ILE A CA 1
ATOM 1044 C C . ILE A 1 137 ? -0.053 37.375 15.898 1 97.44 137 ILE A C 1
ATOM 1046 O O . ILE A 1 137 ? -0.999 37.531 15.125 1 97.44 137 ILE A O 1
ATOM 1050 N N . ARG A 1 138 ? 1 36.625 15.602 1 97.62 138 ARG A N 1
ATOM 1051 C CA . ARG A 1 138 ? 0.974 35.688 14.477 1 97.62 138 ARG A CA 1
ATOM 1052 C C . ARG A 1 138 ? 0.26 34.375 14.852 1 97.62 138 ARG A C 1
ATOM 1054 O O . ARG A 1 138 ? 0.4 33.906 15.977 1 97.62 138 ARG A O 1
ATOM 1061 N N . ALA A 1 139 ? -0.508 33.875 13.883 1 97.94 139 ALA A N 1
ATOM 1062 C CA . ALA A 1 139 ? -1.348 32.75 14.328 1 97.94 139 ALA A CA 1
ATOM 1063 C C . ALA A 1 139 ? -1.393 31.641 13.281 1 97.94 139 ALA A C 1
ATOM 1065 O O . ALA A 1 139 ? -1.475 31.922 12.078 1 97.94 139 ALA A O 1
ATOM 1066 N N . MET A 1 140 ? -1.268 30.375 13.758 1 97 140 MET A N 1
ATOM 1067 C CA . MET A 1 140 ? -1.61 29.188 12.984 1 97 140 MET A CA 1
ATOM 1068 C C . MET A 1 140 ? -3.043 28.75 13.266 1 97 140 MET A C 1
ATOM 1070 O O . MET A 1 140 ? -3.49 28.781 14.414 1 97 140 MET A O 1
ATOM 1074 N N . GLY A 1 141 ? -3.752 28.281 12.25 1 96.75 141 GLY A N 1
ATOM 1075 C CA . GLY A 1 141 ? -5.148 27.906 12.398 1 96.75 141 GLY A CA 1
ATOM 1076 C C . GLY A 1 141 ? -6.105 28.984 11.93 1 96.75 141 GLY A C 1
ATOM 1077 O O . GLY A 1 141 ? -5.77 29.781 11.055 1 96.75 141 GLY A O 1
ATOM 1078 N N . PRO A 1 142 ? -7.273 29.016 12.469 1 97.12 142 PRO A N 1
ATOM 1079 C CA . PRO A 1 142 ? -7.828 28.062 13.422 1 97.12 142 PRO A CA 1
ATOM 1080 C C . PRO A 1 142 ? -8.102 26.688 12.797 1 97.12 142 PRO A C 1
ATOM 1082 O O . PRO A 1 142 ? -7.684 26.438 11.664 1 97.12 142 PRO A O 1
ATOM 1085 N N . ASN A 1 143 ? -8.766 25.734 13.539 1 93.62 143 ASN A N 1
ATOM 1086 C CA . ASN A 1 143 ? -9.117 24.406 13.047 1 93.62 143 ASN A CA 1
ATOM 1087 C C . ASN A 1 143 ? -7.895 23.656 12.547 1 93.62 143 ASN A C 1
ATOM 1089 O O . ASN A 1 143 ? -7.855 23.219 11.391 1 93.62 143 ASN A O 1
ATOM 1093 N N . CYS A 1 144 ? -6.961 23.484 13.477 1 96.12 144 CYS A N 1
ATOM 1094 C CA . CYS A 1 144 ? -5.699 22.859 13.078 1 96.12 144 CYS A CA 1
ATOM 1095 C C . CYS A 1 144 ? -5.129 22.016 14.211 1 96.12 144 CYS A C 1
ATOM 1097 O O . CYS A 1 144 ? -5.633 22.047 15.336 1 96.12 144 CYS A O 1
ATOM 1099 N N . LEU A 1 145 ? -4.117 21.219 13.867 1 96.5 145 LEU A N 1
ATOM 1100 C CA . LEU A 1 145 ? -3.398 20.438 14.875 1 96.5 145 LEU A CA 1
ATOM 1101 C C . LEU A 1 145 ? -2.168 21.203 15.367 1 96.5 145 LEU A C 1
ATOM 1103 O O . LEU A 1 145 ? -1.604 20.859 16.406 1 96.5 145 LEU A O 1
ATOM 1107 N N . GLY A 1 146 ? -1.705 22.109 14.625 1 97.5 146 GLY A N 1
ATOM 1108 C CA . GLY A 1 146 ? -0.56 22.922 15.008 1 97.5 146 GLY A CA 1
ATOM 1109 C C . GLY A 1 146 ? 0.766 22.312 14.578 1 97.5 146 GLY A C 1
ATOM 1110 O O . GLY A 1 146 ? 0.981 22.062 13.391 1 97.5 146 GLY A O 1
ATOM 1111 N N . ILE A 1 147 ? 1.583 22.016 15.625 1 97.31 147 ILE A N 1
ATOM 1112 C CA . ILE A 1 147 ? 2.977 21.734 15.297 1 97.31 147 ILE A CA 1
ATOM 1113 C C . ILE A 1 147 ? 3.418 20.438 15.992 1 97.31 147 ILE A C 1
ATOM 1115 O O . ILE A 1 147 ? 3.129 20.234 17.172 1 97.31 147 ILE A O 1
ATOM 1119 N N . TYR A 1 148 ? 4.035 19.609 15.258 1 97.56 148 TYR A N 1
ATOM 1120 C CA . TYR A 1 148 ? 4.906 18.547 15.766 1 97.56 148 TYR A CA 1
ATOM 1121 C C . TYR A 1 148 ? 6.348 18.781 15.312 1 97.56 148 TYR A C 1
ATOM 1123 O O . TYR A 1 148 ? 6.652 18.688 14.125 1 97.56 148 TYR A O 1
ATOM 1131 N N . ASP A 1 149 ? 7.211 19.109 16.188 1 97.25 149 ASP A N 1
ATOM 1132 C CA . ASP A 1 149 ? 8.586 19.5 15.922 1 97.25 149 ASP A CA 1
ATOM 1133 C C . ASP A 1 149 ? 9.57 18.672 16.75 1 97.25 149 ASP A C 1
ATOM 1135 O O . ASP A 1 149 ? 9.695 18.875 17.953 1 97.25 149 ASP A O 1
ATOM 1139 N N . THR A 1 150 ? 10.344 17.797 16.031 1 97.06 150 THR A N 1
ATOM 1140 C CA . THR A 1 150 ? 11.227 16.875 16.734 1 97.06 150 THR A CA 1
ATOM 1141 C C . THR A 1 150 ? 12.523 17.578 17.141 1 97.06 150 THR A C 1
ATOM 1143 O O . THR A 1 150 ? 13.289 17.062 17.953 1 97.06 150 THR A O 1
ATOM 1146 N N . ILE A 1 151 ? 12.789 18.703 16.531 1 95.88 151 ILE A N 1
ATOM 1147 C CA . ILE A 1 151 ? 14.031 19.422 16.797 1 95.88 151 ILE A CA 1
ATOM 1148 C C . ILE A 1 151 ? 13.898 20.25 18.078 1 95.88 151 ILE A C 1
ATOM 1150 O O . ILE A 1 151 ? 14.703 20.109 19 1 95.88 151 ILE A O 1
ATOM 1154 N N . SER A 1 152 ? 12.844 20.984 18.156 1 95.19 152 SER A N 1
ATOM 1155 C CA . SER A 1 152 ? 12.617 21.844 19.312 1 95.19 152 SER A CA 1
ATOM 1156 C C . SER A 1 152 ? 11.773 21.141 20.359 1 95.19 152 SER A C 1
ATOM 1158 O O . SER A 1 152 ? 11.484 21.703 21.422 1 95.19 152 SER A O 1
ATOM 1160 N N . LYS A 1 153 ? 11.297 19.922 20.031 1 96.81 153 LYS A N 1
ATOM 1161 C CA . LYS A 1 153 ? 10.516 19.078 20.938 1 96.81 153 LYS A CA 1
ATOM 1162 C C . LYS A 1 153 ? 9.203 19.766 21.312 1 96.81 153 LYS A C 1
ATOM 1164 O O . LYS A 1 153 ? 8.883 19.891 22.5 1 96.81 153 LYS A O 1
ATOM 1169 N N . VAL A 1 154 ? 8.492 20.156 20.344 1 97.62 154 VAL A N 1
ATOM 1170 C CA . VAL A 1 154 ? 7.164 20.734 20.5 1 97.62 154 VAL A CA 1
ATOM 1171 C C . VAL A 1 154 ? 6.121 19.812 19.859 1 97.62 154 VAL A C 1
ATOM 1173 O O . VAL A 1 154 ? 6.285 19.391 18.719 1 97.62 154 VAL A O 1
ATOM 1176 N N . ASP A 1 155 ? 5.074 19.469 20.578 1 97.75 155 ASP A N 1
ATOM 1177 C CA . ASP A 1 155 ? 3.965 18.656 20.094 1 97.75 155 ASP A CA 1
ATOM 1178 C C . ASP A 1 155 ? 2.625 19.219 20.547 1 97.75 155 ASP A C 1
ATOM 1180 O O . ASP A 1 155 ? 2.203 19.016 21.688 1 97.75 155 ASP A O 1
ATOM 1184 N N . THR A 1 156 ? 1.943 19.906 19.625 1 97.69 156 THR A N 1
ATOM 1185 C CA . THR A 1 156 ? 0.658 20.5 19.953 1 97.69 156 THR A CA 1
ATOM 1186 C C . THR A 1 156 ? -0.493 19.609 19.516 1 97.69 156 THR A C 1
ATOM 1188 O O . THR A 1 156 ? -1.66 20 19.609 1 97.69 156 THR A O 1
ATOM 1191 N N . PHE A 1 157 ? -0.179 18.406 18.938 1 95.94 157 PHE A N 1
ATOM 1192 C CA . PHE A 1 157 ? -1.21 17.516 18.438 1 95.94 157 PHE A CA 1
ATOM 1193 C C . PHE A 1 157 ? -2.059 16.969 19.578 1 95.94 157 PHE A C 1
ATOM 1195 O O . PHE A 1 157 ? -1.525 16.453 20.562 1 95.94 157 PHE A O 1
ATOM 1202 N N . PHE A 1 158 ? -3.344 17.094 19.453 1 94.94 158 PHE A N 1
ATOM 1203 C CA . PHE A 1 158 ? -4.238 16.688 20.531 1 94.94 158 PHE A CA 1
ATOM 1204 C C . PHE A 1 158 ? -4.77 15.281 20.312 1 94.94 158 PHE A C 1
ATOM 1206 O O . PHE A 1 158 ? -5.918 14.984 20.641 1 94.94 158 PHE A O 1
ATOM 1213 N N . ILE A 1 159 ? -4.086 14.484 19.609 1 92.81 159 ILE A N 1
ATOM 1214 C CA . ILE A 1 159 ? -4.383 13.07 19.406 1 92.81 159 ILE A CA 1
ATOM 1215 C C . ILE A 1 159 ? -3.367 12.219 20.172 1 92.81 159 ILE A C 1
ATOM 1217 O O . ILE A 1 159 ? -2.158 12.422 20.047 1 92.81 159 ILE A O 1
ATOM 1221 N N . GLU A 1 160 ? -3.793 11.281 20.891 1 91.25 160 GLU A N 1
ATOM 1222 C CA . GLU A 1 160 ? -2.953 10.469 21.766 1 91.25 160 GLU A CA 1
ATOM 1223 C C . GLU A 1 160 ? -1.904 9.703 20.969 1 91.25 160 GLU A C 1
ATOM 1225 O O . GLU A 1 160 ? -2.184 9.227 19.859 1 91.25 160 GLU A O 1
ATOM 1230 N N . GLY A 1 161 ? -0.794 9.562 21.594 1 91.38 161 GLY A N 1
ATOM 1231 C CA . GLY A 1 161 ? 0.318 8.875 20.969 1 91.38 161 GLY A CA 1
ATOM 1232 C C . GLY A 1 161 ? 0.044 7.406 20.703 1 91.38 161 GLY A C 1
ATOM 1233 O O . GLY A 1 161 ? 0.665 6.797 19.828 1 91.38 161 GLY A O 1
ATOM 1234 N N . GLU A 1 162 ? -0.832 6.852 21.453 1 90.94 162 GLU A N 1
ATOM 1235 C CA . GLU A 1 162 ? -1.204 5.453 21.25 1 90.94 162 GLU A CA 1
ATOM 1236 C C . GLU A 1 162 ? -1.983 5.266 19.953 1 90.94 162 GLU A C 1
ATOM 1238 O O . GLU A 1 162 ? -1.919 4.203 19.328 1 90.94 162 GLU A O 1
ATOM 1243 N N . LYS A 1 163 ? -2.66 6.297 19.531 1 92.81 163 LYS A N 1
ATOM 1244 C CA . LYS A 1 163 ? -3.488 6.223 18.328 1 92.81 163 LYS A CA 1
ATOM 1245 C C . LYS A 1 163 ? -2.709 6.672 17.094 1 92.81 163 LYS A C 1
ATOM 1247 O O . LYS A 1 163 ? -2.906 6.133 16 1 92.81 163 LYS A O 1
ATOM 1252 N N . ILE A 1 164 ? -1.929 7.676 17.281 1 94.12 164 ILE A N 1
ATOM 1253 C CA . ILE A 1 164 ? -1.063 8.188 16.219 1 94.12 164 ILE A CA 1
ATOM 1254 C C . ILE A 1 164 ? 0.382 8.227 16.719 1 94.12 164 ILE A C 1
ATOM 1256 O O . ILE A 1 164 ? 0.766 9.125 17.469 1 94.12 164 ILE A O 1
ATOM 1260 N N . GLU A 1 165 ? 1.116 7.328 16.25 1 95.56 165 GLU A N 1
ATOM 1261 C CA . GLU A 1 165 ? 2.512 7.238 16.656 1 95.56 165 GLU A CA 1
ATOM 1262 C C . GLU A 1 165 ? 3.324 8.422 16.141 1 95.56 165 GLU A C 1
ATOM 1264 O O . GLU A 1 165 ? 3.033 8.953 15.062 1 95.56 165 GLU A O 1
ATOM 1269 N N . ARG A 1 166 ? 4.27 8.828 16.969 1 96.25 166 ARG A N 1
ATOM 1270 C CA . ARG A 1 166 ? 5.125 9.961 16.641 1 96.25 166 ARG A CA 1
ATOM 1271 C C . ARG A 1 166 ? 6.434 9.5 16 1 96.25 166 ARG A C 1
ATOM 1273 O O . ARG A 1 166 ? 7.137 8.656 16.562 1 96.25 166 ARG A O 1
ATOM 1280 N N . PRO A 1 167 ? 6.703 9.984 14.781 1 94.5 167 PRO A N 1
ATOM 1281 C CA . PRO A 1 167 ? 7.938 9.57 14.102 1 94.5 167 PRO A CA 1
ATOM 1282 C C . PRO A 1 167 ? 9.195 10.031 14.844 1 94.5 167 PRO A C 1
ATOM 1284 O O . PRO A 1 167 ? 9.148 10.992 15.609 1 94.5 167 PRO A O 1
ATOM 1287 N N . ALA A 1 168 ? 10.281 9.367 14.57 1 91.62 168 ALA A N 1
ATOM 1288 C CA . ALA A 1 168 ? 11.586 9.734 15.102 1 91.62 168 ALA A CA 1
ATOM 1289 C C . ALA A 1 168 ? 12.117 11 14.43 1 91.62 168 ALA A C 1
ATOM 1291 O O . ALA A 1 168 ? 11.516 11.5 13.477 1 91.62 168 ALA A O 1
ATOM 1292 N N . ARG A 1 169 ? 13.18 11.492 15.109 1 92 169 ARG A N 1
ATOM 1293 C CA . ARG A 1 169 ? 13.82 12.695 14.594 1 92 169 ARG A CA 1
ATOM 1294 C C . ARG A 1 169 ? 14.414 12.453 13.203 1 92 169 ARG A C 1
ATOM 1296 O O . ARG A 1 169 ? 14.992 11.398 12.953 1 92 169 ARG A O 1
ATOM 1303 N N . GLY A 1 170 ? 14.219 13.375 12.32 1 75.44 170 GLY A N 1
ATOM 1304 C CA . GLY A 1 170 ? 14.984 13.266 11.086 1 75.44 170 GLY A CA 1
ATOM 1305 C C . GLY A 1 170 ? 14.234 13.805 9.875 1 75.44 170 GLY A C 1
ATOM 1306 O O . GLY A 1 170 ? 13.016 13.938 9.906 1 75.44 170 GLY A O 1
ATOM 1307 N N . GLY A 1 171 ? 14.812 14.445 9.023 1 84.81 171 GLY A N 1
ATOM 1308 C CA . GLY A 1 171 ? 15.125 14.711 7.629 1 84.81 171 GLY A CA 1
ATOM 1309 C C . GLY A 1 171 ? 14.062 15.539 6.926 1 84.81 171 GLY A C 1
ATOM 1310 O O . GLY A 1 171 ? 14.297 16.688 6.574 1 84.81 171 GLY A O 1
ATOM 1311 N N . ILE A 1 172 ? 12.625 14.961 6.93 1 95.44 172 ILE A N 1
ATOM 1312 C CA . ILE A 1 172 ? 11.648 15.641 6.09 1 95.44 172 ILE A CA 1
ATOM 1313 C C . ILE A 1 172 ? 10.727 16.5 6.961 1 95.44 172 ILE A C 1
ATOM 1315 O O . ILE A 1 172 ? 10.578 16.234 8.156 1 95.44 172 ILE A O 1
ATOM 1319 N N . SER A 1 173 ? 10.234 17.578 6.441 1 98.25 173 SER A N 1
ATOM 1320 C CA . SER A 1 173 ? 9.156 18.359 7.055 1 98.25 173 SER A CA 1
ATOM 1321 C C . SER A 1 173 ? 7.891 18.297 6.211 1 98.25 173 SER A C 1
ATOM 1323 O O . SER A 1 173 ? 7.957 18.312 4.98 1 98.25 173 SER A O 1
ATOM 1325 N N . VAL A 1 174 ? 6.789 18.234 6.887 1 98.06 174 VAL A N 1
ATOM 1326 C CA . VAL A 1 174 ? 5.504 18.109 6.215 1 98.06 174 VAL A CA 1
ATOM 1327 C C . VAL A 1 174 ? 4.621 19.312 6.555 1 98.06 174 VAL A C 1
ATOM 1329 O O . VAL A 1 174 ? 4.426 19.625 7.73 1 98.06 174 VAL A O 1
ATOM 1332 N N . LEU A 1 175 ? 4.172 19.984 5.523 1 98.25 175 LEU A N 1
ATOM 1333 C CA . LEU A 1 175 ? 3.217 21.078 5.656 1 98.25 175 LEU A CA 1
ATOM 1334 C C . LEU A 1 175 ? 1.854 20.688 5.098 1 98.25 175 LEU A C 1
ATOM 1336 O O . LEU A 1 175 ? 1.746 20.297 3.932 1 98.25 175 LEU A O 1
ATOM 1340 N N . THR A 1 176 ? 0.847 20.812 5.941 1 96.94 176 THR A N 1
ATOM 1341 C CA . THR A 1 176 ? -0.461 20.375 5.473 1 96.94 176 THR A CA 1
ATOM 1342 C C . THR A 1 176 ? -1.565 21.281 6.004 1 96.94 176 THR A C 1
ATOM 1344 O O . THR A 1 176 ? -1.5 21.734 7.145 1 96.94 176 THR A O 1
ATOM 1347 N N . GLN A 1 177 ? -2.498 21.516 5.176 1 94.06 177 GLN A N 1
ATOM 1348 C CA . GLN A 1 177 ? -3.699 22.219 5.598 1 94.06 177 GLN A CA 1
ATOM 1349 C C . GLN A 1 177 ? -4.633 21.312 6.387 1 94.06 177 GLN A C 1
ATOM 1351 O O . GLN A 1 177 ? -5.379 21.781 7.254 1 94.06 177 GLN A O 1
ATOM 1356 N N . SER A 1 178 ? -4.598 20.031 6.141 1 94.44 178 SER A N 1
ATOM 1357 C CA . SER A 1 178 ? -5.492 19.047 6.719 1 94.44 178 SER A CA 1
ATOM 1358 C C . SER A 1 178 ? -4.879 18.406 7.961 1 94.44 178 SER A C 1
ATOM 1360 O O . SER A 1 178 ? -3.82 17.781 7.883 1 94.44 178 SER A O 1
ATOM 1362 N N . GLY A 1 179 ? -5.617 18.531 9.062 1 94.38 179 GLY A N 1
ATOM 1363 C CA . GLY A 1 179 ? -5.176 17.859 10.273 1 94.38 179 GLY A CA 1
ATOM 1364 C C . GLY A 1 179 ? -5.184 16.359 10.156 1 94.38 179 GLY A C 1
ATOM 1365 O O . GLY A 1 179 ? -4.289 15.68 10.664 1 94.38 179 GLY A O 1
ATOM 1366 N N . SER A 1 180 ? -6.219 15.805 9.523 1 92.94 180 SER A N 1
ATOM 1367 C CA . SER A 1 180 ? -6.297 14.359 9.344 1 92.94 180 SER A CA 1
ATOM 1368 C C . SER A 1 180 ? -5.133 13.836 8.508 1 92.94 180 SER A C 1
ATOM 1370 O O . SER A 1 180 ? -4.586 12.773 8.789 1 92.94 180 SER A O 1
ATOM 1372 N N . PHE A 1 181 ? -4.758 14.547 7.516 1 94.12 181 PHE A N 1
ATOM 1373 C CA . PHE A 1 181 ? -3.613 14.164 6.699 1 94.12 181 PHE A CA 1
ATOM 1374 C C . PHE A 1 181 ? -2.33 14.188 7.523 1 94.12 181 PHE A C 1
ATOM 1376 O O . PHE A 1 181 ? -1.505 13.273 7.414 1 94.12 181 PHE A O 1
ATOM 1383 N N . ALA A 1 182 ? -2.174 15.195 8.32 1 96 182 ALA A N 1
ATOM 1384 C CA . ALA A 1 182 ? -1.014 15.281 9.203 1 96 182 ALA A CA 1
ATOM 1385 C C . ALA A 1 182 ? -0.919 14.055 10.109 1 96 182 ALA A C 1
ATOM 1387 O O . ALA A 1 182 ? 0.151 13.453 10.242 1 96 182 ALA A O 1
ATOM 1388 N N . ALA A 1 183 ? -2.035 13.711 10.641 1 94.81 183 ALA A N 1
ATOM 1389 C CA . ALA A 1 183 ? -2.084 12.594 11.578 1 94.81 183 ALA A CA 1
ATOM 1390 C C . ALA A 1 183 ? -1.734 11.281 10.883 1 94.81 183 ALA A C 1
ATOM 1392 O O . ALA A 1 183 ? -0.921 10.5 11.383 1 94.81 183 ALA A O 1
ATOM 1393 N N . VAL A 1 184 ? -2.271 11.094 9.734 1 94.75 184 VAL A N 1
ATOM 1394 C CA . VAL A 1 184 ? -2.115 9.82 9.031 1 94.75 184 VAL A CA 1
ATOM 1395 C C . VAL A 1 184 ? -0.686 9.695 8.516 1 94.75 184 VAL A C 1
ATOM 1397 O O . VAL A 1 184 ? -0.062 8.641 8.656 1 94.75 184 VAL A O 1
ATOM 1400 N N . ILE A 1 185 ? -0.157 10.734 7.93 1 94.5 185 ILE A N 1
ATOM 1401 C CA . ILE A 1 185 ? 1.19 10.672 7.371 1 94.5 185 ILE A CA 1
ATOM 1402 C C . ILE A 1 185 ? 2.203 10.469 8.5 1 94.5 185 ILE A C 1
ATOM 1404 O O . ILE A 1 185 ? 3.162 9.711 8.344 1 94.5 185 ILE A O 1
ATOM 1408 N N . MET A 1 186 ? 1.95 11.164 9.609 1 94.56 186 MET A N 1
ATOM 1409 C CA . MET A 1 186 ? 2.834 11.016 10.766 1 94.56 186 MET A CA 1
ATOM 1410 C C . MET A 1 186 ? 2.836 9.578 11.273 1 94.56 186 MET A C 1
ATOM 1412 O O . MET A 1 186 ? 3.898 9.008 11.516 1 94.56 186 MET A O 1
ATOM 1416 N N . ASP A 1 187 ? 1.675 9.062 11.43 1 95.5 187 ASP A N 1
ATOM 1417 C CA . ASP A 1 187 ? 1.521 7.707 11.945 1 95.5 187 ASP A CA 1
ATOM 1418 C C . ASP A 1 187 ? 2.213 6.691 11.031 1 95.5 187 ASP A C 1
ATOM 1420 O O . ASP A 1 187 ? 2.91 5.797 11.516 1 95.5 187 ASP A O 1
ATOM 1424 N N . GLU A 1 188 ? 2.008 6.832 9.797 1 92.88 188 GLU A N 1
ATOM 1425 C CA . GLU A 1 188 ? 2.555 5.883 8.836 1 92.88 188 GLU A CA 1
ATOM 1426 C C . GLU A 1 188 ? 4.074 5.996 8.75 1 92.88 188 GLU A C 1
ATOM 1428 O O . GLU A 1 188 ? 4.773 4.984 8.68 1 92.88 188 GLU A O 1
ATOM 1433 N N . LEU A 1 189 ? 4.617 7.227 8.742 1 92.25 189 LEU A N 1
ATOM 1434 C CA . LEU A 1 189 ? 6.066 7.402 8.734 1 92.25 189 LEU A CA 1
ATOM 1435 C C . LEU A 1 189 ? 6.691 6.809 9.984 1 92.25 189 LEU A C 1
ATOM 1437 O O . LEU A 1 189 ? 7.738 6.16 9.914 1 92.25 189 LEU A O 1
ATOM 1441 N N . ALA A 1 190 ? 6.004 7.016 11.109 1 93.44 190 ALA A N 1
ATOM 1442 C CA . ALA A 1 190 ? 6.496 6.453 12.359 1 93.44 190 ALA A CA 1
ATOM 1443 C C . ALA A 1 190 ? 6.57 4.93 12.289 1 93.44 190 ALA A C 1
ATOM 1445 O O . ALA A 1 190 ? 7.57 4.332 12.688 1 93.44 190 ALA A O 1
ATOM 1446 N N . ASN A 1 191 ? 5.566 4.355 11.75 1 90.19 191 ASN A N 1
ATOM 1447 C CA . ASN A 1 191 ? 5.457 2.9 11.688 1 90.19 191 ASN A CA 1
ATOM 1448 C C . ASN A 1 191 ? 6.426 2.311 10.664 1 90.19 191 ASN A C 1
ATOM 1450 O O . ASN A 1 191 ? 6.719 1.114 10.695 1 90.19 191 ASN A O 1
ATOM 1454 N N . GLU A 1 192 ? 6.91 3.119 9.805 1 86.38 192 GLU A N 1
ATOM 1455 C CA . GLU A 1 192 ? 7.824 2.633 8.773 1 86.38 192 GLU A CA 1
ATOM 1456 C C . GLU A 1 192 ? 9.266 3.033 9.078 1 86.38 192 GLU A C 1
ATOM 1458 O O . GLU A 1 192 ? 10.156 2.842 8.25 1 86.38 192 GLU A O 1
ATOM 1463 N N . GLY A 1 193 ? 9.508 3.686 10.148 1 85.12 193 GLY A N 1
ATOM 1464 C CA . GLY A 1 193 ? 10.844 4.023 10.617 1 85.12 193 GLY A CA 1
ATOM 1465 C C . GLY A 1 193 ? 11.422 5.258 9.945 1 85.12 193 GLY A C 1
ATOM 1466 O O . GLY A 1 193 ? 12.633 5.457 9.945 1 85.12 193 GLY A O 1
ATOM 1467 N N . ALA A 1 194 ? 10.57 6.004 9.32 1 89.31 194 ALA A N 1
ATOM 1468 C CA . ALA A 1 194 ? 11.016 7.246 8.688 1 89.31 194 ALA A CA 1
ATOM 1469 C C . ALA A 1 194 ? 10.898 8.422 9.656 1 89.31 194 ALA A C 1
ATOM 1471 O O . ALA A 1 194 ? 9.898 8.547 10.375 1 89.31 194 ALA A O 1
ATOM 1472 N N . GLY A 1 195 ? 11.867 9.227 9.719 1 92.88 195 GLY A N 1
ATOM 1473 C CA . GLY A 1 195 ? 11.883 10.367 10.617 1 92.88 195 GLY A CA 1
ATOM 1474 C C . GLY A 1 195 ? 11.281 11.617 10.008 1 92.88 195 GLY A C 1
ATOM 1475 O O . GLY A 1 195 ? 11.117 11.703 8.789 1 92.88 195 GLY A O 1
ATOM 1476 N N . VAL A 1 196 ? 10.938 12.547 10.898 1 96.31 196 VAL A N 1
ATOM 1477 C CA . VAL A 1 196 ? 10.445 13.852 10.469 1 96.31 196 VAL A CA 1
ATOM 1478 C C . VAL A 1 196 ? 11.102 14.953 11.305 1 96.31 196 VAL A C 1
ATOM 1480 O O . VAL A 1 196 ? 11.328 14.773 12.508 1 96.31 196 VAL A O 1
ATOM 1483 N N . ALA A 1 197 ? 11.469 16.031 10.625 1 97.25 197 ALA A N 1
ATOM 1484 C CA . ALA A 1 197 ? 11.906 17.219 11.367 1 97.25 197 ALA A CA 1
ATOM 1485 C C . ALA A 1 197 ? 10.719 17.953 11.977 1 97.25 197 ALA A C 1
ATOM 1487 O O . ALA A 1 197 ? 10.672 18.172 13.188 1 97.25 197 ALA A O 1
ATOM 1488 N N . ARG A 1 198 ? 9.742 18.219 11.07 1 96.94 198 ARG A N 1
ATOM 1489 C CA . ARG A 1 198 ? 8.578 18.984 11.516 1 96.94 198 ARG A CA 1
ATOM 1490 C C . ARG A 1 198 ? 7.34 18.594 10.711 1 96.94 198 ARG A C 1
ATOM 1492 O O . ARG A 1 198 ? 7.426 18.344 9.508 1 96.94 198 ARG A O 1
ATOM 1499 N N . VAL A 1 199 ? 6.262 18.516 11.414 1 97.69 199 VAL A N 1
ATOM 1500 C CA . VAL A 1 199 ? 4.941 18.438 10.797 1 97.69 199 VAL A CA 1
ATOM 1501 C C . VAL A 1 199 ? 4.098 19.625 11.242 1 97.69 199 VAL A C 1
ATOM 1503 O O . VAL A 1 199 ? 3.918 19.859 12.438 1 97.69 199 VAL A O 1
ATOM 1506 N N . VAL A 1 200 ? 3.6 20.375 10.25 1 97.88 200 VAL A N 1
ATOM 1507 C CA . VAL A 1 200 ? 2.801 21.547 10.57 1 97.88 200 VAL A CA 1
ATOM 1508 C C . VAL A 1 200 ? 1.428 21.438 9.914 1 97.88 200 VAL A C 1
ATOM 1510 O O . VAL A 1 200 ? 1.324 21.312 8.688 1 97.88 200 VAL A O 1
ATOM 1513 N N . SER A 1 201 ? 0.431 21.375 10.695 1 97.31 201 SER A N 1
ATOM 1514 C CA . SER A 1 201 ? -0.959 21.5 10.266 1 97.31 201 SER A CA 1
ATOM 1515 C C . SER A 1 201 ? -1.523 22.875 10.586 1 97.31 201 SER A C 1
ATOM 1517 O O . SER A 1 201 ? -1.815 23.172 11.75 1 97.31 201 SER A O 1
ATOM 1519 N N . TYR A 1 202 ? -1.792 23.672 9.539 1 96.25 202 TYR A N 1
ATOM 1520 C CA . TYR A 1 202 ? -2.061 25.078 9.82 1 96.25 202 TYR A CA 1
ATOM 1521 C C . TYR A 1 202 ? -3.525 25.406 9.57 1 96.25 202 TYR A C 1
ATOM 1523 O O . TYR A 1 202 ? -3.943 26.562 9.742 1 96.25 202 TYR A O 1
ATOM 1531 N N . GLY A 1 203 ? -4.355 24.516 9.148 1 95.12 203 GLY A N 1
ATOM 1532 C CA . GLY A 1 203 ? -5.805 24.641 9.141 1 95.12 203 GLY A CA 1
ATOM 1533 C C . GLY A 1 203 ? -6.312 25.719 8.203 1 95.12 203 GLY A C 1
ATOM 1534 O O . GLY A 1 203 ? -5.934 25.75 7.031 1 95.12 203 GLY A O 1
ATOM 1535 N N . ASN A 1 204 ? -7.129 26.672 8.766 1 94.56 204 ASN A N 1
ATOM 1536 C CA . ASN A 1 204 ? -7.84 27.656 7.957 1 94.56 204 ASN A CA 1
ATOM 1537 C C . ASN A 1 204 ? -6.91 28.766 7.488 1 94.56 204 ASN A C 1
ATOM 1539 O O . ASN A 1 204 ? -7.27 29.562 6.609 1 94.56 204 ASN A O 1
ATOM 1543 N N . LYS A 1 205 ? -5.742 28.828 7.988 1 94.88 205 LYS A N 1
ATOM 1544 C CA . LYS A 1 205 ? -4.75 29.797 7.551 1 94.88 205 LYS A CA 1
ATOM 1545 C C . LYS A 1 205 ? -5.258 31.234 7.734 1 94.88 205 LYS A C 1
ATOM 1547 O O . LYS A 1 205 ? -5.227 32.031 6.805 1 94.88 205 LYS A O 1
ATOM 1552 N N . VAL A 1 206 ? -5.676 31.5 8.914 1 95.94 206 VAL A N 1
ATOM 1553 C CA . VAL A 1 206 ? -6.199 32.844 9.164 1 95.94 206 VAL A CA 1
ATOM 1554 C C . VAL A 1 206 ? -5.074 33.875 9.031 1 95.94 206 VAL A C 1
ATOM 1556 O O . VAL A 1 206 ? -5.324 35.031 8.68 1 95.94 206 VAL A O 1
ATOM 1559 N N . ASP A 1 207 ? -3.881 33.438 9.367 1 96.06 207 ASP A N 1
ATOM 1560 C CA . ASP A 1 207 ? -2.717 34.312 9.273 1 96.06 207 ASP A CA 1
ATOM 1561 C C . ASP A 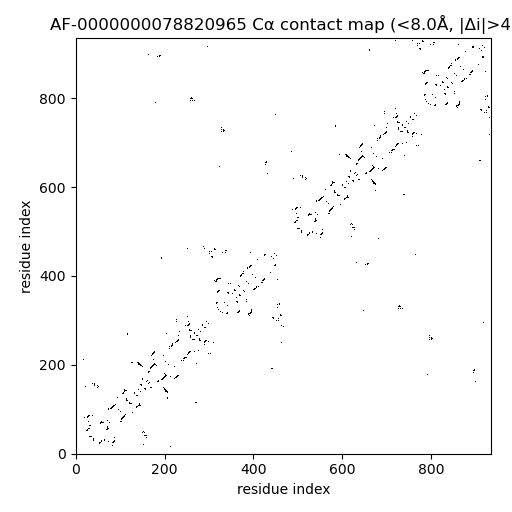1 207 ? -1.556 33.625 8.57 1 96.06 207 ASP A C 1
ATOM 1563 O O . ASP A 1 207 ? -1.309 33.844 7.383 1 96.06 207 ASP A O 1
ATOM 1567 N N . LEU A 1 208 ? -1.004 32.594 9.211 1 95.81 208 LEU A N 1
ATOM 1568 C CA . LEU A 1 208 ? 0.116 31.859 8.641 1 95.81 208 LEU A CA 1
ATOM 1569 C C . LEU A 1 208 ? -0.371 30.844 7.613 1 95.81 208 LEU A C 1
ATOM 1571 O O . LEU A 1 208 ? -1.409 30.203 7.805 1 95.81 208 LEU A O 1
ATOM 1575 N N . ASP A 1 209 ? 0.394 30.75 6.566 1 95.19 209 ASP A N 1
ATOM 1576 C CA . ASP A 1 209 ? 0.09 29.75 5.535 1 95.19 209 ASP A CA 1
ATOM 1577 C C . ASP A 1 209 ? 1.351 29.016 5.098 1 95.19 209 ASP A C 1
ATOM 1579 O O . ASP A 1 209 ? 2.381 29.078 5.77 1 95.19 209 ASP A O 1
ATOM 1583 N N . GLU A 1 210 ? 1.237 28.188 4.074 1 95.88 210 GLU A N 1
ATOM 1584 C CA . GLU A 1 210 ? 2.344 27.375 3.602 1 95.88 210 GLU A CA 1
ATOM 1585 C C . GLU A 1 210 ? 3.529 28.234 3.172 1 95.88 210 GLU A C 1
ATOM 1587 O O . GLU A 1 210 ? 4.684 27.812 3.314 1 95.88 210 GLU A O 1
ATOM 1592 N N . SER A 1 211 ? 3.248 29.438 2.611 1 96.62 211 SER A N 1
ATOM 1593 C CA . SER A 1 211 ? 4.324 30.312 2.145 1 96.62 211 SER A CA 1
ATOM 1594 C C . SER A 1 211 ? 5.215 30.75 3.301 1 96.62 211 SER A C 1
ATOM 1596 O O . SER A 1 211 ? 6.441 30.766 3.18 1 96.62 211 SER A O 1
ATOM 1598 N N . ASP A 1 212 ? 4.566 31.125 4.379 1 96.25 212 ASP A N 1
ATOM 1599 C CA . ASP A 1 212 ? 5.312 31.5 5.578 1 96.25 212 ASP A CA 1
ATOM 1600 C C . ASP A 1 212 ? 6.195 30.344 6.055 1 96.25 212 ASP A C 1
ATOM 1602 O O . ASP A 1 212 ? 7.367 30.547 6.383 1 96.25 212 ASP A O 1
ATOM 1606 N N . CYS A 1 213 ? 5.609 29.203 6.078 1 96.75 213 CYS A N 1
ATOM 1607 C CA . CYS A 1 213 ? 6.328 28.031 6.559 1 96.75 213 CYS A CA 1
ATOM 1608 C C . CYS A 1 213 ? 7.469 27.656 5.613 1 96.75 213 CYS A C 1
ATOM 1610 O O . CYS A 1 213 ? 8.539 27.25 6.059 1 96.75 213 CYS A O 1
ATOM 1612 N N . LEU A 1 214 ? 7.23 27.75 4.348 1 97.31 214 LEU A N 1
ATOM 1613 C CA . LEU A 1 214 ? 8.266 27.469 3.359 1 97.31 214 LEU A CA 1
ATOM 1614 C C . LEU A 1 214 ? 9.461 28.391 3.539 1 97.31 214 LEU A C 1
ATOM 1616 O O . LEU A 1 214 ? 10.609 27.953 3.426 1 97.31 214 LEU A O 1
ATOM 1620 N N . ASP A 1 215 ? 9.203 29.656 3.803 1 96.31 215 ASP A N 1
ATOM 1621 C CA . ASP A 1 215 ? 10.281 30.609 4.027 1 96.31 215 ASP A CA 1
ATOM 1622 C C . ASP A 1 215 ? 11.164 30.188 5.199 1 96.31 215 ASP A C 1
ATOM 1624 O O . ASP A 1 215 ? 12.391 30.25 5.113 1 96.31 215 ASP A O 1
ATOM 1628 N N . PHE A 1 216 ? 10.547 29.812 6.191 1 95.5 216 PHE A N 1
ATOM 1629 C CA . PHE A 1 216 ? 11.289 29.328 7.352 1 95.5 216 PHE A CA 1
ATOM 1630 C C . PHE A 1 216 ? 12.07 28.062 7.016 1 95.5 216 PHE A C 1
ATOM 1632 O O . PHE A 1 216 ? 13.258 27.953 7.324 1 95.5 216 PHE A O 1
ATOM 1639 N N . LEU A 1 217 ? 11.391 27.047 6.406 1 96.62 217 LEU A N 1
ATOM 1640 C CA . LEU A 1 217 ? 11.984 25.734 6.145 1 96.62 217 LEU A CA 1
ATOM 1641 C C . LEU A 1 217 ? 13.141 25.844 5.152 1 96.62 217 LEU A C 1
ATOM 1643 O O . LEU A 1 217 ? 14.078 25.047 5.191 1 96.62 217 LEU A O 1
ATOM 1647 N N . ALA A 1 218 ? 13.039 26.859 4.262 1 96.44 218 ALA A N 1
ATOM 1648 C CA . ALA A 1 218 ? 14.125 27.078 3.311 1 96.44 218 ALA A CA 1
ATOM 1649 C C . ALA A 1 218 ? 15.461 27.266 4.031 1 96.44 218 ALA A C 1
ATOM 1651 O O . ALA A 1 218 ? 16.5 26.844 3.547 1 96.44 218 ALA A O 1
ATOM 1652 N N . GLN A 1 219 ? 15.375 27.844 5.223 1 94.94 219 GLN A N 1
ATOM 1653 C CA . GLN A 1 219 ? 16.578 28.172 5.965 1 94.94 219 GLN A CA 1
ATOM 1654 C C . GLN A 1 219 ? 16.844 27.156 7.074 1 94.94 219 GLN A C 1
ATOM 1656 O O . GLN A 1 219 ? 17.859 27.234 7.758 1 94.94 219 GLN A O 1
ATOM 1661 N N . ASP A 1 220 ? 15.961 26.266 7.211 1 94.88 220 ASP A N 1
ATOM 1662 C CA . ASP A 1 220 ? 16.047 25.297 8.297 1 94.88 220 ASP A CA 1
ATOM 1663 C C . ASP A 1 220 ? 17.016 24.172 7.953 1 94.88 220 ASP A C 1
ATOM 1665 O O . ASP A 1 220 ? 16.734 23.359 7.066 1 94.88 220 ASP A O 1
ATOM 1669 N N . GLU A 1 221 ? 18.062 24 8.719 1 94.12 221 GLU A N 1
ATOM 1670 C CA . GLU A 1 221 ? 19.094 23 8.43 1 94.12 221 GLU A CA 1
ATOM 1671 C C . GLU A 1 221 ? 18.609 21.594 8.758 1 94.12 221 GLU A C 1
ATOM 1673 O O . GLU A 1 221 ? 19.078 20.625 8.18 1 94.12 221 GLU A O 1
ATOM 1678 N N . ALA A 1 222 ? 17.656 21.531 9.641 1 94.56 222 ALA A N 1
ATOM 1679 C CA . ALA A 1 222 ? 17.172 20.219 10.07 1 94.56 222 ALA A CA 1
ATOM 1680 C C . ALA A 1 222 ? 16.281 19.578 9.008 1 94.56 222 ALA A C 1
ATOM 1682 O O . ALA A 1 222 ? 16.109 18.359 8.977 1 94.56 222 ALA A O 1
ATOM 1683 N N . THR A 1 223 ? 15.711 20.344 8.156 1 96.5 223 THR A N 1
ATOM 1684 C CA . THR A 1 223 ? 14.812 19.859 7.105 1 96.5 223 THR A CA 1
ATOM 1685 C C . THR A 1 223 ? 15.594 19.547 5.832 1 96.5 223 THR A C 1
ATOM 1687 O O . THR A 1 223 ? 16.219 20.438 5.25 1 96.5 223 THR A O 1
ATOM 1690 N N . LYS A 1 224 ? 15.461 18.281 5.391 1 95.44 224 LYS A N 1
ATOM 1691 C CA . LYS A 1 224 ? 16.156 17.859 4.176 1 95.44 224 LYS A CA 1
ATOM 1692 C C . LYS A 1 224 ? 15.273 18.047 2.945 1 95.44 224 LYS A C 1
ATOM 1694 O O . LYS A 1 224 ? 15.773 18.266 1.842 1 95.44 224 LYS A O 1
ATOM 1699 N N . ALA A 1 225 ? 14.07 17.875 3.107 1 97.38 225 ALA A N 1
ATOM 1700 C CA . ALA A 1 225 ? 13.062 18.016 2.062 1 97.38 225 ALA A CA 1
ATOM 1701 C C . ALA A 1 225 ? 11.719 18.438 2.654 1 97.38 225 ALA A C 1
ATOM 1703 O O . ALA A 1 225 ? 11.477 18.266 3.852 1 97.38 225 ALA A O 1
ATOM 1704 N N . VAL A 1 226 ? 10.875 19.047 1.812 1 98.38 226 VAL A N 1
ATOM 1705 C CA . VAL A 1 226 ? 9.578 19.516 2.275 1 98.38 226 VAL A CA 1
ATOM 1706 C C . VAL A 1 226 ? 8.469 18.828 1.487 1 98.38 226 VAL A C 1
ATOM 1708 O O . VAL A 1 226 ? 8.523 18.766 0.257 1 98.38 226 VAL A O 1
ATOM 1711 N N . ALA A 1 227 ? 7.535 18.281 2.191 1 98.06 227 ALA A N 1
ATOM 1712 C CA . ALA A 1 227 ? 6.328 17.719 1.582 1 98.06 227 ALA A CA 1
ATOM 1713 C C . ALA A 1 227 ? 5.121 18.609 1.86 1 98.06 227 ALA A C 1
ATOM 1715 O O . ALA A 1 227 ? 4.871 19 3.006 1 98.06 227 ALA A O 1
ATOM 1716 N N . LEU A 1 228 ? 4.355 18.922 0.787 1 98.19 228 LEU A N 1
ATOM 1717 C CA . LEU A 1 228 ? 3.191 19.797 0.888 1 98.19 228 LEU A CA 1
ATOM 1718 C C . LEU A 1 228 ? 1.915 19.047 0.529 1 98.19 228 LEU A C 1
ATOM 1720 O O . LEU A 1 228 ? 1.867 18.344 -0.484 1 98.19 228 LEU A O 1
ATOM 1724 N N . TYR A 1 229 ? 0.982 19.156 1.367 1 97.12 229 TYR A N 1
ATOM 1725 C CA . TYR A 1 229 ? -0.408 18.875 1.027 1 97.12 229 TYR A CA 1
ATOM 1726 C C . TYR A 1 229 ? -1.196 20.172 0.856 1 97.12 229 TYR A C 1
ATOM 1728 O O . TYR A 1 229 ? -1.36 20.938 1.81 1 97.12 229 TYR A O 1
ATOM 1736 N N . ILE A 1 230 ? -1.783 20.359 -0.332 1 95.94 230 ILE A N 1
ATOM 1737 C CA . ILE A 1 230 ? -2.354 21.656 -0.66 1 95.94 230 ILE A CA 1
ATOM 1738 C C . ILE A 1 230 ? -3.826 21.5 -1.036 1 95.94 230 ILE A C 1
ATOM 1740 O O . ILE A 1 230 ? -4.152 20.797 -1.992 1 95.94 230 ILE A O 1
ATOM 1744 N N . GLU A 1 231 ? -4.664 22.172 -0.312 1 93.94 231 GLU A N 1
ATOM 1745 C CA . GLU A 1 231 ? -6.074 22.266 -0.687 1 93.94 231 GLU A CA 1
ATOM 1746 C C . GLU A 1 231 ? -6.355 23.562 -1.442 1 93.94 231 GLU A C 1
ATOM 1748 O O . GLU A 1 231 ? -7.121 23.578 -2.408 1 93.94 231 GLU A O 1
ATOM 1753 N N . SER A 1 232 ? -5.703 24.625 -0.996 1 91.88 232 SER A N 1
ATOM 1754 C CA . SER A 1 232 ? -5.836 25.938 -1.608 1 91.88 232 SER A CA 1
ATOM 1755 C C . SER A 1 232 ? -4.648 26.828 -1.264 1 91.88 232 SER A C 1
ATOM 1757 O O . SER A 1 232 ? -3.973 26.609 -0.257 1 91.88 232 SER A O 1
ATOM 1759 N N . VAL A 1 233 ? -4.418 27.75 -2.148 1 91.94 233 VAL A N 1
ATOM 1760 C CA . VAL A 1 233 ? -3.42 28.797 -1.923 1 91.94 233 VAL A CA 1
ATOM 1761 C C . VAL A 1 233 ? -4.078 30.172 -2.014 1 91.94 233 VAL A C 1
ATOM 1763 O O . VAL A 1 233 ? -4.77 30.469 -2.99 1 91.94 233 VAL A O 1
ATOM 1766 N N . GLY A 1 234 ? -3.914 30.969 -1.013 1 87.81 234 GLY A N 1
ATOM 1767 C CA . GLY A 1 234 ? -4.539 32.281 -0.981 1 87.81 234 GLY A CA 1
ATOM 1768 C C . GLY A 1 234 ? -3.818 33.312 -1.834 1 87.81 234 GLY A C 1
ATOM 1769 O O . GLY A 1 234 ? -4.43 33.969 -2.684 1 87.81 234 GLY A O 1
ATOM 1770 N N . ASP A 1 235 ? -2.543 33.469 -1.624 1 92.25 235 ASP A N 1
ATOM 1771 C CA . ASP A 1 235 ? -1.683 34.375 -2.359 1 92.25 235 ASP A CA 1
ATOM 1772 C C . ASP A 1 235 ? -0.729 33.625 -3.281 1 92.25 235 ASP A C 1
ATOM 1774 O O . ASP A 1 235 ? 0.373 33.25 -2.871 1 92.25 235 ASP A O 1
ATOM 1778 N N . GLY A 1 236 ? -1.157 33.562 -4.551 1 93.88 236 GLY A N 1
ATOM 1779 C CA . GLY A 1 236 ? -0.403 32.781 -5.516 1 93.88 236 GLY A CA 1
ATOM 1780 C C . GLY A 1 236 ? 1.002 33.312 -5.742 1 93.88 236 GLY A C 1
ATOM 1781 O O . GLY A 1 236 ? 1.952 32.531 -5.844 1 93.88 236 GLY A O 1
ATOM 1782 N N . ARG A 1 237 ? 1.11 34.594 -5.84 1 94.94 237 ARG A N 1
ATOM 1783 C CA . ARG A 1 237 ? 2.41 35.219 -6.09 1 94.94 237 ARG A CA 1
ATOM 1784 C C . ARG A 1 237 ? 3.375 34.938 -4.941 1 94.94 237 ARG A C 1
ATOM 1786 O O . ARG A 1 237 ? 4.535 34.594 -5.172 1 94.94 237 ARG A O 1
ATOM 1793 N N . ARG A 1 238 ? 2.887 35.156 -3.793 1 95.75 238 ARG A N 1
ATOM 1794 C CA . ARG A 1 238 ? 3.713 34.906 -2.619 1 95.75 238 ARG A CA 1
ATOM 1795 C C . ARG A 1 238 ? 4.125 33.438 -2.551 1 95.75 238 ARG A C 1
ATOM 1797 O O . ARG A 1 238 ? 5.258 33.125 -2.188 1 95.75 238 ARG A O 1
ATOM 1804 N N . PHE A 1 239 ? 3.221 32.625 -2.877 1 96.31 239 PHE A N 1
ATOM 1805 C CA . PHE A 1 239 ? 3.506 31.203 -2.879 1 96.31 239 PHE A CA 1
ATOM 1806 C C . PHE A 1 239 ? 4.613 30.859 -3.873 1 96.31 239 PHE A C 1
ATOM 1808 O O . PHE A 1 239 ? 5.539 30.125 -3.553 1 96.31 239 PHE A O 1
ATOM 1815 N N . LEU A 1 240 ? 4.527 31.375 -5.047 1 97.19 240 LEU A N 1
ATOM 1816 C CA . LEU A 1 240 ? 5.523 31.125 -6.082 1 97.19 240 LEU A CA 1
ATOM 1817 C C . LEU A 1 240 ? 6.906 31.562 -5.617 1 97.19 240 LEU A C 1
ATOM 1819 O O . LEU A 1 240 ? 7.891 30.844 -5.82 1 97.19 240 LEU A O 1
ATOM 1823 N N . GLU A 1 241 ? 6.918 32.656 -4.977 1 97.12 241 GLU A N 1
ATOM 1824 C CA . GLU A 1 241 ? 8.188 33.188 -4.496 1 97.12 241 GLU A CA 1
ATOM 1825 C C . GLU A 1 241 ? 8.781 32.312 -3.396 1 97.12 241 GLU A C 1
ATOM 1827 O O . GLU A 1 241 ? 9.945 31.922 -3.465 1 97.12 241 GLU A O 1
ATOM 1832 N N . ALA A 1 242 ? 7.988 32 -2.412 1 97.44 242 ALA A N 1
ATOM 1833 C CA . ALA A 1 242 ? 8.445 31.188 -1.289 1 97.44 242 ALA A CA 1
ATOM 1834 C C . ALA A 1 242 ? 8.883 29.812 -1.759 1 97.44 242 ALA A C 1
ATOM 1836 O O . ALA A 1 242 ? 9.922 29.297 -1.328 1 97.44 242 ALA A O 1
ATOM 1837 N N . ALA A 1 243 ? 8.094 29.234 -2.609 1 97.56 243 ALA A N 1
ATOM 1838 C CA . ALA A 1 243 ? 8.383 27.906 -3.135 1 97.56 243 ALA A CA 1
ATOM 1839 C C . ALA A 1 243 ? 9.672 27.891 -3.947 1 97.56 243 ALA A C 1
ATOM 1841 O O . ALA A 1 243 ? 10.516 27 -3.787 1 97.56 243 ALA A O 1
ATOM 1842 N N . SER A 1 244 ? 9.805 28.906 -4.84 1 97.25 244 SER A N 1
ATOM 1843 C CA . SER A 1 244 ? 11.008 29 -5.66 1 97.25 244 SER A CA 1
ATOM 1844 C C . SER A 1 244 ? 12.258 29.109 -4.797 1 97.25 244 SER A C 1
ATOM 1846 O O . SER A 1 244 ? 13.273 28.484 -5.086 1 97.25 244 SER A O 1
ATOM 1848 N N . ASN A 1 245 ? 12.148 29.906 -3.771 1 97 245 ASN A N 1
ATOM 1849 C CA . ASN A 1 245 ? 13.281 30.094 -2.875 1 97 245 ASN A CA 1
ATOM 1850 C C . ASN A 1 245 ? 13.617 28.812 -2.121 1 97 245 ASN A C 1
ATOM 1852 O O . ASN A 1 245 ? 14.789 28.516 -1.883 1 97 245 ASN A O 1
ATOM 1856 N N . CYS A 1 246 ? 12.633 28.094 -1.764 1 97.69 246 CYS A N 1
ATOM 1857 C CA . CYS A 1 246 ? 12.852 26.859 -1.018 1 97.69 246 CYS A CA 1
ATOM 1858 C C . CYS A 1 246 ? 13.445 25.781 -1.914 1 97.69 246 CYS A C 1
ATOM 1860 O O . CYS A 1 246 ? 14.375 25.078 -1.515 1 97.69 246 CYS A O 1
ATOM 1862 N N . VAL A 1 247 ? 12.961 25.672 -3.1 1 97 247 VAL A N 1
ATOM 1863 C CA . VAL A 1 247 ? 13.367 24.625 -4.047 1 97 247 VAL A CA 1
ATOM 1864 C C . VAL A 1 247 ? 14.844 24.797 -4.398 1 97 247 VAL A C 1
ATOM 1866 O O . VAL A 1 247 ? 15.539 23.812 -4.664 1 97 247 VAL A O 1
ATOM 1869 N N . LYS A 1 248 ? 15.328 26 -4.371 1 95.69 248 LYS A N 1
ATOM 1870 C CA . LYS A 1 248 ? 16.734 26.266 -4.648 1 95.69 248 LYS A CA 1
ATOM 1871 C C . LYS A 1 248 ? 17.641 25.609 -3.604 1 95.69 248 LYS A C 1
ATOM 1873 O O . LYS A 1 248 ? 18.812 25.344 -3.865 1 95.69 248 LYS A O 1
ATOM 1878 N N . LYS A 1 249 ? 17.047 25.359 -2.488 1 95.75 249 LYS A N 1
ATOM 1879 C CA . LYS A 1 249 ? 17.875 24.891 -1.377 1 95.75 249 LYS A CA 1
ATOM 1880 C C . LYS A 1 249 ? 17.625 23.422 -1.088 1 95.75 249 LYS A C 1
ATOM 1882 O O . LYS A 1 249 ? 18.547 22.688 -0.697 1 95.75 249 LYS A O 1
ATOM 1887 N N . LYS A 1 250 ? 16.469 22.969 -1.257 1 96.19 250 LYS A N 1
ATOM 1888 C CA . LYS A 1 250 ? 16.094 21.594 -0.939 1 96.19 250 LYS A CA 1
ATOM 1889 C C . LYS A 1 250 ? 14.891 21.156 -1.753 1 96.19 250 LYS A C 1
ATOM 1891 O O . LYS A 1 250 ? 14.117 21.984 -2.232 1 96.19 250 LYS A O 1
ATOM 1896 N N . PRO A 1 251 ? 14.734 19.812 -1.907 1 97 251 PRO A N 1
ATOM 1897 C CA . PRO A 1 251 ? 13.578 19.312 -2.65 1 97 251 PRO A CA 1
ATOM 1898 C C . PRO A 1 251 ? 12.25 19.641 -1.974 1 97 251 PRO A C 1
ATOM 1900 O O . PRO A 1 251 ? 12.148 19.578 -0.746 1 97 251 PRO A O 1
ATOM 1903 N N . VAL A 1 252 ? 11.289 20.062 -2.789 1 98.25 252 VAL A N 1
ATOM 1904 C CA . VAL A 1 252 ? 9.922 20.297 -2.342 1 98.25 252 VAL A CA 1
ATOM 1905 C C . VAL A 1 252 ? 8.961 19.438 -3.166 1 98.25 252 VAL A C 1
ATOM 1907 O O . VAL A 1 252 ? 8.969 19.5 -4.398 1 98.25 252 VAL A O 1
ATOM 1910 N N . VAL A 1 253 ? 8.203 18.625 -2.463 1 98.19 253 VAL A N 1
ATOM 1911 C CA . VAL A 1 253 ? 7.199 17.797 -3.104 1 98.19 253 VAL A CA 1
ATOM 1912 C C . VAL A 1 253 ? 5.801 18.25 -2.686 1 98.19 253 VAL A C 1
ATOM 1914 O O . VAL A 1 253 ? 5.594 18.656 -1.539 1 98.19 253 VAL A O 1
ATOM 1917 N N . ALA A 1 254 ? 4.82 18.188 -3.635 1 98.06 254 ALA A N 1
ATOM 1918 C CA . ALA A 1 254 ? 3.488 18.703 -3.307 1 98.06 254 ALA A CA 1
ATOM 1919 C C . ALA A 1 254 ? 2.4 17.797 -3.877 1 98.06 254 ALA A C 1
ATOM 1921 O O . ALA A 1 254 ? 2.512 17.312 -5.008 1 98.06 254 ALA A O 1
ATOM 1922 N N . LEU A 1 255 ? 1.466 17.531 -3.086 1 97.62 255 LEU A N 1
ATOM 1923 C CA . LEU A 1 255 ? 0.198 16.938 -3.502 1 97.62 255 LEU A CA 1
ATOM 1924 C C . LEU A 1 255 ? -0.914 17.984 -3.498 1 97.62 255 LEU A C 1
ATOM 1926 O O . LEU A 1 255 ? -1.303 18.469 -2.438 1 97.62 255 LEU A O 1
ATOM 1930 N N . LYS A 1 256 ? -1.38 18.359 -4.672 1 97 256 LYS A N 1
ATOM 1931 C CA . LYS A 1 256 ? -2.58 19.188 -4.797 1 97 256 LYS A CA 1
ATOM 1932 C C . LYS A 1 256 ? -3.838 18.312 -4.828 1 97 256 LYS A C 1
ATOM 1934 O O . LYS A 1 256 ? -3.973 17.438 -5.68 1 97 256 LYS A O 1
ATOM 1939 N N . VAL A 1 257 ? -4.734 18.531 -3.855 1 95 257 VAL A N 1
ATOM 1940 C CA . VAL A 1 257 ? -6 17.797 -3.84 1 95 257 VAL A CA 1
ATOM 1941 C C . VAL A 1 257 ? -7.125 18.703 -4.332 1 95 257 VAL A C 1
ATOM 1943 O O . VAL A 1 257 ? -6.918 19.906 -4.547 1 95 257 VAL A O 1
ATOM 1946 N N . GLY A 1 258 ? -8.328 18.141 -4.449 1 94.44 258 GLY A N 1
ATOM 1947 C CA . GLY A 1 258 ? -9.422 18.922 -5.02 1 94.44 258 GLY A CA 1
ATOM 1948 C C . GLY A 1 258 ? -9.18 19.328 -6.461 1 94.44 258 GLY A C 1
ATOM 1949 O O . GLY A 1 258 ? -9.414 20.469 -6.832 1 94.44 258 GLY A O 1
ATOM 1950 N N . LYS A 1 259 ? -8.578 18.406 -7.219 1 92.12 259 LYS A N 1
ATOM 1951 C CA . LYS A 1 259 ? -8.164 18.688 -8.586 1 92.12 259 LYS A CA 1
ATOM 1952 C C . LYS A 1 259 ? -9.367 18.828 -9.516 1 92.12 259 LYS A C 1
ATOM 1954 O O . LYS A 1 259 ? -9.336 19.609 -10.477 1 92.12 259 LYS A O 1
ATOM 1959 N N . ARG A 1 260 ? -10.375 18.062 -9.219 1 87.69 260 ARG A N 1
ATOM 1960 C CA . ARG A 1 260 ? -11.578 18.062 -10.047 1 87.69 260 ARG A CA 1
ATOM 1961 C C . ARG A 1 260 ? -12.82 18.344 -9.211 1 87.69 260 ARG A C 1
ATOM 1963 O O . ARG A 1 260 ? -12.727 18.484 -7.988 1 87.69 260 ARG A O 1
ATOM 1970 N N . GLU A 1 261 ? -13.914 18.359 -9.789 1 85.75 261 GLU A N 1
ATOM 1971 C CA . GLU A 1 261 ? -15.133 18.938 -9.234 1 85.75 261 GLU A CA 1
ATOM 1972 C C . GLU A 1 261 ? -15.484 18.312 -7.891 1 85.75 261 GLU A C 1
ATOM 1974 O O . GLU A 1 261 ? -15.633 19.031 -6.895 1 85.75 261 GLU A O 1
ATOM 1979 N N . PRO A 1 262 ? -15.656 16.984 -7.785 1 81.62 262 PRO A N 1
ATOM 1980 C CA . PRO A 1 262 ? -16.047 16.453 -6.477 1 81.62 262 PRO A CA 1
ATOM 1981 C C . PRO A 1 262 ? -15.016 16.734 -5.391 1 81.62 262 PRO A C 1
ATOM 1983 O O . PRO A 1 262 ? -15.375 17.078 -4.262 1 81.62 262 PRO A O 1
ATOM 1986 N N . GLY A 1 263 ? -13.828 16.578 -5.742 1 85.62 263 GLY A N 1
ATOM 1987 C CA . GLY A 1 263 ? -12.766 16.906 -4.801 1 85.62 263 GLY A CA 1
ATOM 1988 C C . GLY A 1 263 ? -12.703 18.391 -4.469 1 85.62 263 GLY A C 1
ATOM 1989 O O . GLY A 1 263 ? -12.477 18.766 -3.318 1 85.62 263 GLY A O 1
ATOM 1990 N N . ALA A 1 264 ? -12.867 19.203 -5.457 1 87.56 264 ALA A N 1
ATOM 1991 C CA . ALA A 1 264 ? -12.836 20.641 -5.27 1 87.56 264 ALA A CA 1
ATOM 1992 C C . ALA A 1 264 ? -13.977 21.109 -4.371 1 87.56 264 ALA A C 1
ATOM 1994 O O . ALA A 1 264 ? -13.781 21.953 -3.492 1 87.56 264 ALA A O 1
ATOM 1995 N N . ARG A 1 265 ? -15.102 20.594 -4.562 1 86.38 265 ARG A N 1
ATOM 1996 C CA . ARG A 1 265 ? -16.25 20.906 -3.721 1 86.38 265 ARG A CA 1
ATOM 1997 C C . ARG A 1 265 ? -16 20.469 -2.279 1 86.38 265 ARG A C 1
ATOM 1999 O O . ARG A 1 265 ? -16.312 21.219 -1.343 1 86.38 265 ARG A O 1
ATOM 2006 N N . ALA A 1 266 ? -15.508 19.312 -2.148 1 85.38 266 ALA A N 1
ATOM 2007 C CA . ALA A 1 266 ? -15.188 18.797 -0.818 1 85.38 266 ALA A CA 1
ATOM 2008 C C . ALA A 1 266 ? -14.156 19.672 -0.125 1 85.38 266 ALA A C 1
ATOM 2010 O O . ALA A 1 266 ? -14.266 19.953 1.071 1 85.38 266 ALA A O 1
ATOM 2011 N N . ALA A 1 267 ? -13.18 20.047 -0.889 1 82.88 267 ALA A N 1
ATOM 2012 C CA . ALA A 1 267 ? -12.133 20.906 -0.345 1 82.88 267 ALA A CA 1
ATOM 2013 C C . ALA A 1 267 ? -12.711 22.25 0.114 1 82.88 267 ALA A C 1
ATOM 2015 O O . ALA A 1 267 ? -12.367 22.75 1.188 1 82.88 267 ALA A O 1
ATOM 2016 N N . SER A 1 268 ? -13.539 22.812 -0.67 1 82.31 268 SER A N 1
ATOM 2017 C CA . SER A 1 268 ? -14.18 24.078 -0.33 1 82.31 268 SER A CA 1
ATOM 2018 C C . SER A 1 268 ? -15.023 23.953 0.93 1 82.31 268 SER A C 1
ATOM 2020 O O . SER A 1 268 ? -15.047 24.844 1.769 1 82.31 268 SER A O 1
ATOM 2022 N N . SER A 1 269 ? -15.656 22.891 1.043 1 77.44 269 SER A N 1
ATOM 2023 C CA . SER A 1 269 ? -16.484 22.641 2.223 1 77.44 269 SER A CA 1
ATOM 2024 C C . SER A 1 269 ? -15.617 22.406 3.459 1 77.44 269 SER A C 1
ATOM 2026 O O . SER A 1 269 ? -15.969 22.844 4.559 1 77.44 269 SER A O 1
ATOM 2028 N N . HIS A 1 270 ? -14.586 21.812 3.27 1 81.25 270 HIS A N 1
ATOM 2029 C CA . HIS A 1 270 ? -13.688 21.406 4.348 1 81.25 270 HIS A CA 1
ATOM 2030 C C . HIS A 1 270 ? -13 22.625 4.969 1 81.25 270 HIS A C 1
ATOM 2032 O O . HIS A 1 270 ? -12.867 22.703 6.191 1 81.25 270 HIS A O 1
ATOM 2038 N N . THR A 1 271 ? -12.633 23.594 4.16 1 74.25 271 THR A N 1
ATOM 2039 C CA . THR A 1 271 ? -11.867 24.719 4.684 1 74.25 271 THR A CA 1
ATOM 2040 C C . THR A 1 271 ? -12.656 26.016 4.543 1 74.25 271 THR A C 1
ATOM 2042 O O . THR A 1 271 ? -12.289 27.031 5.137 1 74.25 271 THR A O 1
ATOM 2045 N N . GLY A 1 272 ? -13.695 25.984 3.807 1 71.06 272 GLY A N 1
ATOM 2046 C CA . GLY A 1 272 ? -14.438 27.203 3.535 1 71.06 272 GLY A CA 1
ATOM 2047 C C . GLY A 1 272 ? -13.789 28.078 2.486 1 71.06 272 GLY A C 1
ATOM 2048 O O . GLY A 1 272 ? -14.258 29.188 2.213 1 71.06 272 GLY A O 1
ATOM 2049 N N . ALA A 1 273 ? -12.648 27.625 1.901 1 74 273 ALA A N 1
ATOM 2050 C CA . ALA A 1 273 ? -11.93 28.391 0.895 1 74 273 ALA A CA 1
ATOM 2051 C C . ALA A 1 273 ? -12.289 27.938 -0.515 1 74 273 ALA A C 1
ATOM 2053 O O . ALA A 1 273 ? -12.68 26.781 -0.716 1 74 273 ALA A O 1
ATOM 2054 N N . ILE A 1 274 ? -12.203 28.812 -1.441 1 69.75 274 ILE A N 1
ATOM 2055 C CA . ILE A 1 274 ? -12.453 28.484 -2.838 1 69.75 274 ILE A CA 1
ATOM 2056 C C . ILE A 1 274 ? -11.234 27.766 -3.424 1 69.75 274 ILE A C 1
ATOM 2058 O O . ILE A 1 274 ? -10.102 28.234 -3.266 1 69.75 274 ILE A O 1
ATOM 2062 N N . SER A 1 275 ? -11.57 26.641 -4.035 1 72.88 275 SER A N 1
ATOM 2063 C CA . SER A 1 275 ? -10.5 25.906 -4.691 1 72.88 275 SER A CA 1
ATOM 2064 C C . SER A 1 275 ? -10.172 26.5 -6.055 1 72.88 275 SER A C 1
ATOM 2066 O O . SER A 1 275 ? -11.07 26.875 -6.812 1 72.88 275 SER A O 1
ATOM 2068 N N . GLY A 1 276 ? -8.867 26.812 -6.324 1 74.5 276 GLY A N 1
ATOM 2069 C CA . GLY A 1 276 ? -8.438 27.297 -7.625 1 74.5 276 GLY A CA 1
ATOM 2070 C C . GLY A 1 276 ? -8.406 26.219 -8.695 1 74.5 276 GLY A C 1
ATOM 2071 O O . GLY A 1 276 ? -8.594 25.047 -8.391 1 74.5 276 GLY A O 1
ATOM 2072 N N . ARG A 1 277 ? -8.273 26.688 -9.906 1 84.38 277 ARG A N 1
ATOM 2073 C CA . ARG A 1 277 ? -8.156 25.781 -11.039 1 84.38 277 ARG A CA 1
ATOM 2074 C C . ARG A 1 277 ? -6.867 24.969 -10.945 1 84.38 277 ARG A C 1
ATOM 2076 O O . ARG A 1 277 ? -5.781 25.531 -10.781 1 84.38 277 ARG A O 1
ATOM 2083 N N . TYR A 1 278 ? -7.02 23.688 -11.094 1 90.69 278 TYR A N 1
ATOM 2084 C CA . TYR A 1 278 ? -5.895 22.781 -10.953 1 90.69 278 TYR A CA 1
ATOM 2085 C C . TYR A 1 278 ? -4.766 23.141 -11.906 1 90.69 278 TYR A C 1
ATOM 2087 O O . TYR A 1 278 ? -3.588 23.047 -11.555 1 90.69 278 TYR A O 1
ATOM 2095 N N . GLU A 1 279 ? -5.086 23.625 -13.055 1 90.56 279 GLU A N 1
ATOM 2096 C CA . GLU A 1 279 ? -4.094 23.953 -14.07 1 90.56 279 GLU A CA 1
ATOM 2097 C C . GLU A 1 279 ? -3.145 25.047 -13.578 1 90.56 279 GLU A C 1
ATOM 2099 O O . GLU A 1 279 ? -1.966 25.062 -13.938 1 90.56 279 GLU A O 1
ATOM 2104 N N . ALA A 1 280 ? -3.652 25.938 -12.812 1 92 280 ALA A N 1
ATOM 2105 C CA . ALA A 1 280 ? -2.818 27 -12.242 1 92 280 ALA A CA 1
ATOM 2106 C C . ALA A 1 280 ? -1.779 26.422 -11.289 1 92 280 ALA A C 1
ATOM 2108 O O . ALA A 1 280 ? -0.64 26.891 -11.242 1 92 280 ALA A O 1
ATOM 2109 N N . TYR A 1 281 ? -2.186 25.469 -10.547 1 93.75 281 TYR A N 1
ATOM 2110 C CA . TYR A 1 281 ? -1.258 24.812 -9.625 1 93.75 281 TYR A CA 1
ATOM 2111 C C . TYR A 1 281 ? -0.186 24.047 -10.391 1 93.75 281 TYR A C 1
ATOM 2113 O O . TYR A 1 281 ? 0.999 24.125 -10.055 1 93.75 281 TYR A O 1
ATOM 2121 N N . GLU A 1 282 ? -0.6 23.328 -11.375 1 93.44 282 GLU A N 1
ATOM 2122 C CA . GLU A 1 282 ? 0.347 22.594 -12.211 1 93.44 282 GLU A CA 1
ATOM 2123 C C . GLU A 1 282 ? 1.415 23.516 -12.781 1 93.44 282 GLU A C 1
ATOM 2125 O O . GLU A 1 282 ? 2.604 23.188 -12.758 1 93.44 282 GLU A O 1
ATOM 2130 N N . ALA A 1 283 ? 0.957 24.625 -13.336 1 93.88 283 ALA A N 1
ATOM 2131 C CA . ALA A 1 283 ? 1.869 25.625 -13.898 1 93.88 283 ALA A CA 1
ATOM 2132 C C . ALA A 1 283 ? 2.816 26.156 -12.836 1 93.88 283 ALA A C 1
ATOM 2134 O O . ALA A 1 283 ? 4.008 26.359 -13.094 1 93.88 283 ALA A O 1
ATOM 2135 N N . ALA A 1 284 ? 2.25 26.406 -11.656 1 94.44 284 ALA A N 1
ATOM 2136 C CA . ALA A 1 284 ? 3.057 26.906 -10.555 1 94.44 284 ALA A CA 1
ATOM 2137 C C . ALA A 1 284 ? 4.133 25.906 -10.148 1 94.44 284 ALA A C 1
ATOM 2139 O O . ALA A 1 284 ? 5.27 26.281 -9.875 1 94.44 284 ALA A O 1
ATOM 2140 N N . PHE A 1 285 ? 3.736 24.625 -10.078 1 95.81 285 PHE A N 1
ATOM 2141 C CA . PHE A 1 285 ? 4.688 23.578 -9.711 1 95.81 285 PHE A CA 1
ATOM 2142 C C . PHE A 1 285 ? 5.809 23.484 -10.742 1 95.81 285 PHE A C 1
ATOM 2144 O O . PHE A 1 285 ? 6.984 23.406 -10.383 1 95.81 285 PHE A O 1
ATOM 2151 N N . ARG A 1 286 ? 5.457 23.578 -11.992 1 93.62 286 ARG A N 1
ATOM 2152 C CA . ARG A 1 286 ? 6.445 23.531 -13.062 1 93.62 286 ARG A CA 1
ATOM 2153 C C . ARG A 1 286 ? 7.398 24.719 -12.977 1 93.62 286 ARG A C 1
ATOM 2155 O O . ARG A 1 286 ? 8.609 24.562 -13.125 1 93.62 286 ARG A O 1
ATOM 2162 N N . LYS A 1 287 ? 6.875 25.844 -12.766 1 94.12 287 LYS A N 1
ATOM 2163 C CA . LYS A 1 287 ? 7.645 27.078 -12.734 1 94.12 287 LYS A CA 1
ATOM 2164 C C . LYS A 1 287 ? 8.609 27.094 -11.555 1 94.12 287 LYS A C 1
ATOM 2166 O O . LYS A 1 287 ? 9.727 27.609 -11.664 1 94.12 287 LYS A O 1
ATOM 2171 N N . THR A 1 288 ? 8.211 26.562 -10.453 1 96.12 288 THR A N 1
ATOM 2172 C CA . THR A 1 288 ? 8.992 26.672 -9.227 1 96.12 288 THR A CA 1
ATOM 2173 C C . THR A 1 288 ? 9.953 25.484 -9.094 1 96.12 288 THR A C 1
ATOM 2175 O O . THR A 1 288 ? 10.922 25.547 -8.336 1 96.12 288 THR A O 1
ATOM 2178 N N . GLY A 1 289 ? 9.672 24.391 -9.742 1 95.56 289 GLY A N 1
ATOM 2179 C CA . GLY A 1 289 ? 10.469 23.188 -9.594 1 95.56 289 GLY A CA 1
ATOM 2180 C C . GLY A 1 289 ? 9.969 22.266 -8.508 1 95.56 289 GLY A C 1
ATOM 2181 O O . GLY A 1 289 ? 10.648 21.312 -8.141 1 95.56 289 GLY A O 1
ATOM 2182 N N . ILE A 1 290 ? 8.789 22.578 -7.973 1 97.62 290 ILE A N 1
ATOM 2183 C CA . ILE A 1 290 ? 8.148 21.672 -7.031 1 97.62 290 ILE A CA 1
ATOM 2184 C C . ILE A 1 290 ? 7.859 20.344 -7.723 1 97.62 290 ILE A C 1
ATOM 2186 O O . ILE A 1 290 ? 7.402 20.312 -8.867 1 97.62 290 ILE A O 1
ATOM 2190 N N . ILE A 1 291 ? 8.219 19.25 -7.047 1 97.44 291 ILE A N 1
ATOM 2191 C CA . ILE A 1 291 ? 7.879 17.922 -7.547 1 97.44 291 ILE A CA 1
ATOM 2192 C C . ILE A 1 291 ? 6.418 17.609 -7.23 1 97.44 291 ILE A C 1
ATOM 2194 O O . ILE A 1 291 ? 6.062 17.375 -6.074 1 97.44 291 ILE A O 1
ATOM 2198 N N . GLU A 1 292 ? 5.625 17.594 -8.25 1 97.31 292 GLU A N 1
ATOM 2199 C CA . GLU A 1 292 ? 4.219 17.266 -8.039 1 97.31 292 GLU A CA 1
ATOM 2200 C C . GLU A 1 292 ? 4.02 15.75 -7.934 1 97.31 292 GLU A C 1
ATOM 2202 O O . GLU A 1 292 ? 4.598 14.992 -8.711 1 97.31 292 GLU A O 1
ATOM 2207 N N . VAL A 1 293 ? 3.279 15.305 -6.953 1 97.38 293 VAL A N 1
ATOM 2208 C CA . VAL A 1 293 ? 2.875 13.906 -6.828 1 97.38 293 VAL A CA 1
ATOM 2209 C C . VAL A 1 293 ? 1.364 13.789 -7.016 1 97.38 293 VAL A C 1
ATOM 2211 O O . VAL A 1 293 ? 0.622 14.734 -6.742 1 97.38 293 VAL A O 1
ATOM 2214 N N . ALA A 1 294 ? 0.9 12.617 -7.383 1 95 294 ALA A N 1
ATOM 2215 C CA . ALA A 1 294 ? -0.461 12.477 -7.895 1 95 294 ALA A CA 1
ATOM 2216 C C . ALA A 1 294 ? -1.404 11.969 -6.809 1 95 294 ALA A C 1
ATOM 2218 O O . ALA A 1 294 ? -2.627 12.055 -6.949 1 95 294 ALA A O 1
ATOM 2219 N N . SER A 1 295 ? -0.864 11.469 -5.75 1 95.81 295 SER A N 1
ATOM 2220 C CA . SER A 1 295 ? -1.715 10.781 -4.781 1 95.81 295 SER A CA 1
ATOM 2221 C C . SER A 1 295 ? -1.06 10.734 -3.406 1 95.81 295 SER A C 1
ATOM 2223 O O . SER A 1 295 ? 0.106 11.109 -3.254 1 95.81 295 SER A O 1
ATOM 2225 N N . TYR A 1 296 ? -1.887 10.305 -2.43 1 96.25 296 TYR A N 1
ATOM 2226 C CA . TYR A 1 296 ? -1.359 10.086 -1.087 1 96.25 296 TYR A CA 1
ATOM 2227 C C . TYR A 1 296 ? -0.239 9.055 -1.1 1 96.25 296 TYR A C 1
ATOM 2229 O O . TYR A 1 296 ? 0.783 9.234 -0.432 1 96.25 296 TYR A O 1
ATOM 2237 N N . GLU A 1 297 ? -0.415 7.98 -1.854 1 96.81 297 GLU A N 1
ATOM 2238 C CA . GLU A 1 297 ? 0.585 6.922 -1.944 1 96.81 297 GLU A CA 1
ATOM 2239 C C . GLU A 1 297 ? 1.912 7.457 -2.473 1 96.81 297 GLU A C 1
ATOM 2241 O O . GLU A 1 297 ? 2.979 7.105 -1.961 1 96.81 297 GLU A O 1
ATOM 2246 N N . GLU A 1 298 ? 1.806 8.25 -3.457 1 97.19 298 GLU A N 1
ATOM 2247 C CA . GLU A 1 298 ? 3.031 8.812 -4.016 1 97.19 298 GLU A CA 1
ATOM 2248 C C . GLU A 1 298 ? 3.674 9.805 -3.053 1 97.19 298 GLU A C 1
ATOM 2250 O O . GLU A 1 298 ? 4.902 9.891 -2.969 1 97.19 298 GLU A O 1
ATOM 2255 N N . LEU A 1 299 ? 2.869 10.609 -2.35 1 97.12 299 LEU A N 1
ATOM 2256 C CA . LEU A 1 299 ? 3.406 11.547 -1.371 1 97.12 299 LEU A CA 1
ATOM 2257 C C . LEU A 1 299 ? 4.125 10.812 -0.247 1 97.12 299 LEU A C 1
ATOM 2259 O O . LEU A 1 299 ? 5.203 11.227 0.185 1 97.12 299 LEU A O 1
ATOM 2263 N N . LYS A 1 300 ? 3.502 9.805 0.211 1 95.38 300 LYS A N 1
ATOM 2264 C CA . LYS A 1 300 ? 4.109 8.992 1.261 1 95.38 300 LYS A CA 1
ATOM 2265 C C . LYS A 1 300 ? 5.445 8.414 0.805 1 95.38 300 LYS A C 1
ATOM 2267 O O . LYS A 1 300 ? 6.426 8.43 1.554 1 95.38 300 LYS A O 1
ATOM 2272 N N . ALA A 1 301 ? 5.469 7.879 -0.415 1 96 301 ALA A N 1
ATOM 2273 C CA . ALA A 1 301 ? 6.711 7.359 -0.979 1 96 301 ALA A CA 1
ATOM 2274 C C . ALA A 1 301 ? 7.777 8.445 -1.053 1 96 301 ALA A C 1
ATOM 2276 O O . ALA A 1 301 ? 8.945 8.195 -0.766 1 96 301 ALA A O 1
ATOM 2277 N N . ALA A 1 302 ? 7.359 9.609 -1.448 1 96.69 302 ALA A N 1
ATOM 2278 C CA . ALA A 1 302 ? 8.266 10.742 -1.54 1 96.69 302 ALA A CA 1
ATOM 2279 C C . ALA A 1 302 ? 8.883 11.062 -0.181 1 96.69 302 ALA A C 1
ATOM 2281 O O . ALA A 1 302 ? 10.094 11.273 -0.075 1 96.69 302 ALA A O 1
ATOM 2282 N N . CYS A 1 303 ? 8.031 11.117 0.836 1 95.5 303 CYS A N 1
ATOM 2283 C CA . CYS A 1 303 ? 8.508 11.414 2.182 1 95.5 303 CYS A CA 1
ATOM 2284 C C . CYS A 1 303 ? 9.562 10.406 2.619 1 95.5 303 CYS A C 1
ATOM 2286 O O . CYS A 1 303 ? 10.594 10.781 3.189 1 95.5 303 CYS A O 1
ATOM 2288 N N . LYS A 1 304 ? 9.352 9.203 2.293 1 94 304 LYS A N 1
ATOM 2289 C CA . LYS A 1 304 ? 10.242 8.141 2.727 1 94 304 LYS A CA 1
ATOM 2290 C C . LYS A 1 304 ? 11.578 8.203 1.986 1 94 304 LYS A C 1
ATOM 2292 O O . LYS A 1 304 ? 12.641 8.102 2.6 1 94 304 LYS A O 1
ATOM 2297 N N . VAL A 1 305 ? 11.508 8.328 0.681 1 95.56 305 VAL A N 1
ATOM 2298 C CA . VAL A 1 305 ? 12.719 8.195 -0.116 1 95.56 305 VAL A CA 1
ATOM 2299 C C . VAL A 1 305 ? 13.578 9.453 0.029 1 95.56 305 VAL A C 1
ATOM 2301 O O . VAL A 1 305 ? 14.805 9.375 0.052 1 95.56 305 VAL A O 1
ATOM 2304 N N . LEU A 1 306 ? 13 10.633 0.189 1 95.38 306 LEU A N 1
ATOM 2305 C CA . LEU A 1 306 ? 13.734 11.891 0.282 1 95.38 306 LEU A CA 1
ATOM 2306 C C . LEU A 1 306 ? 14.344 12.062 1.67 1 95.38 306 LEU A C 1
ATOM 2308 O O . LEU A 1 306 ? 15.203 12.922 1.875 1 95.38 306 LEU A O 1
ATOM 2312 N N . ASN A 1 307 ? 13.883 11.258 2.607 1 92 307 ASN A N 1
ATOM 2313 C CA . ASN A 1 307 ? 14.523 11.211 3.914 1 92 307 ASN A CA 1
ATOM 2314 C C . ASN A 1 307 ? 15.953 10.68 3.816 1 92 307 ASN A C 1
ATOM 2316 O O . ASN A 1 307 ? 16.812 11.039 4.621 1 92 307 ASN A O 1
ATOM 2320 N N . ARG A 1 308 ? 16.156 9.875 2.809 1 91.25 308 ARG A N 1
ATOM 2321 C CA . ARG A 1 308 ? 17.438 9.164 2.734 1 91.25 308 ARG A CA 1
ATOM 2322 C C . ARG A 1 308 ? 18.281 9.68 1.577 1 91.25 308 ARG A C 1
ATOM 2324 O O . ARG A 1 308 ? 19.516 9.75 1.685 1 91.25 308 ARG A O 1
ATOM 2331 N N . TYR A 1 309 ? 17.609 9.984 0.487 1 93.88 309 TYR A N 1
ATOM 2332 C CA . TYR A 1 309 ? 18.359 10.266 -0.73 1 93.88 309 TYR A CA 1
ATOM 2333 C C . TYR A 1 309 ? 18 11.633 -1.292 1 93.88 309 TYR A C 1
ATOM 2335 O O . TYR A 1 309 ? 16.828 12.039 -1.242 1 93.88 309 TYR A O 1
ATOM 2343 N N . PRO A 1 310 ? 18.969 12.336 -1.824 1 92.69 310 PRO A N 1
ATOM 2344 C CA . PRO A 1 310 ? 18.641 13.484 -2.674 1 92.69 310 PRO A CA 1
ATOM 2345 C C . PRO A 1 310 ? 18.156 13.078 -4.059 1 92.69 310 PRO A C 1
ATOM 2347 O O . PRO A 1 310 ? 18.328 11.922 -4.461 1 92.69 310 PRO A O 1
ATOM 2350 N N . PRO A 1 311 ? 17.484 13.969 -4.766 1 95.06 311 PRO A N 1
ATOM 2351 C CA . PRO A 1 311 ? 17.109 13.672 -6.152 1 95.06 311 PRO A CA 1
ATOM 2352 C C . PRO A 1 311 ? 18.312 13.328 -7.023 1 95.06 311 PRO A C 1
ATOM 2354 O O . PRO A 1 311 ? 19.438 13.75 -6.727 1 95.06 311 PRO A O 1
ATOM 2357 N N . VAL A 1 312 ? 18.016 12.547 -8.133 1 94.44 312 VAL A N 1
ATOM 2358 C CA . VAL A 1 312 ? 19.109 12.102 -8.992 1 94.44 312 VAL A CA 1
ATOM 2359 C C . VAL A 1 312 ? 18.938 12.703 -10.391 1 94.44 312 VAL A C 1
ATOM 2361 O O . VAL A 1 312 ? 17.828 13.023 -10.805 1 94.44 312 VAL A O 1
ATOM 2364 N N . ALA A 1 313 ? 19.969 12.906 -11.148 1 88.69 313 ALA A N 1
ATOM 2365 C CA . ALA A 1 313 ? 19.938 13.555 -12.461 1 88.69 313 ALA A CA 1
ATOM 2366 C C . ALA A 1 313 ? 19.469 12.586 -13.539 1 88.69 313 ALA A C 1
ATOM 2368 O O . ALA A 1 313 ? 18.812 12.984 -14.5 1 88.69 313 ALA A O 1
ATOM 2369 N N . GLY A 1 314 ? 19.547 11.266 -13.336 1 93.56 314 GLY A N 1
ATOM 2370 C CA . GLY A 1 314 ? 19.219 10.281 -14.367 1 93.56 314 GLY A CA 1
ATOM 2371 C C . GLY A 1 314 ? 18 9.453 -14.031 1 93.56 314 GLY A C 1
ATOM 2372 O O . GLY A 1 314 ? 17.375 9.648 -12.984 1 93.56 314 GLY A O 1
ATOM 2373 N N . LYS A 1 315 ? 17.562 8.766 -15.133 1 96.69 315 LYS A N 1
ATOM 2374 C CA . LYS A 1 315 ? 16.344 7.98 -14.984 1 96.69 315 LYS A CA 1
ATOM 2375 C C . LYS A 1 315 ? 16.609 6.496 -15.219 1 96.69 315 LYS A C 1
ATOM 2377 O O . LYS A 1 315 ? 15.672 5.715 -15.398 1 96.69 315 LYS A O 1
ATOM 2382 N N . ARG A 1 316 ? 17.906 6.113 -15.352 1 97.31 316 ARG A N 1
ATOM 2383 C CA . ARG A 1 316 ? 18.25 4.723 -15.633 1 97.31 316 ARG A CA 1
ATOM 2384 C C . ARG A 1 316 ? 18.188 3.879 -14.367 1 97.31 316 ARG A C 1
ATOM 2386 O O . ARG A 1 316 ? 18.953 4.109 -13.43 1 97.31 316 ARG A O 1
ATOM 2393 N N . VAL A 1 317 ? 17.312 2.865 -14.367 1 98.19 317 VAL A N 1
ATOM 2394 C CA . VAL A 1 317 ? 17.062 2.049 -13.188 1 98.19 317 VAL A CA 1
ATOM 2395 C C . VAL A 1 317 ? 17.641 0.649 -13.391 1 98.19 317 VAL A C 1
ATOM 2397 O O . VAL A 1 317 ? 17.375 0.01 -14.414 1 98.19 317 VAL A O 1
ATOM 2400 N N . LEU A 1 318 ? 18.438 0.194 -12.477 1 98.19 318 LEU A N 1
ATOM 2401 C CA . LEU A 1 318 ? 18.828 -1.207 -12.383 1 98.19 318 LEU A CA 1
ATOM 2402 C C . LEU A 1 318 ? 17.859 -1.986 -11.5 1 98.19 318 LEU A C 1
ATOM 2404 O O . LEU A 1 318 ? 17.531 -1.548 -10.398 1 98.19 318 LEU A O 1
ATOM 2408 N N . ILE A 1 319 ? 17.375 -3.086 -12.023 1 98.38 319 ILE A N 1
ATOM 2409 C CA . ILE A 1 319 ? 16.484 -3.936 -11.25 1 98.38 319 ILE A CA 1
ATOM 2410 C C . ILE A 1 319 ? 17.156 -5.27 -10.953 1 98.38 319 ILE A C 1
ATOM 2412 O O . ILE A 1 319 ? 17.656 -5.938 -11.867 1 98.38 319 ILE A O 1
ATOM 2416 N N . ILE A 1 320 ? 17.281 -5.652 -9.719 1 97.88 320 ILE A N 1
ATOM 2417 C CA . ILE A 1 320 ? 17.766 -6.961 -9.297 1 97.88 320 ILE A CA 1
ATOM 2418 C C . ILE A 1 320 ? 16.703 -7.668 -8.469 1 97.88 320 ILE A C 1
ATOM 2420 O O . ILE A 1 320 ? 16.125 -7.078 -7.547 1 97.88 320 ILE A O 1
ATOM 2424 N N . THR A 1 321 ? 16.422 -8.867 -8.773 1 97.06 321 THR A N 1
ATOM 2425 C CA . THR A 1 321 ? 15.352 -9.594 -8.086 1 97.06 321 THR A CA 1
ATOM 2426 C C . THR A 1 321 ? 15.672 -11.078 -8 1 97.06 321 THR A C 1
ATOM 2428 O O . THR A 1 321 ? 16.594 -11.562 -8.672 1 97.06 321 THR A O 1
ATOM 2431 N N . ASP A 1 322 ? 14.945 -11.789 -7.098 1 95.5 322 ASP A N 1
ATOM 2432 C CA . ASP A 1 322 ? 15.008 -13.25 -7.047 1 95.5 322 ASP A CA 1
ATOM 2433 C C . ASP A 1 322 ? 13.695 -13.875 -7.523 1 95.5 322 ASP A C 1
ATOM 2435 O O . ASP A 1 322 ? 13.477 -15.07 -7.348 1 95.5 322 ASP A O 1
ATOM 2439 N N . GLY A 1 323 ? 12.844 -13.117 -8.023 1 94.12 323 GLY A N 1
ATOM 2440 C CA . GLY A 1 323 ? 11.578 -13.547 -8.602 1 94.12 323 GLY A CA 1
ATOM 2441 C C . GLY A 1 323 ? 11.289 -12.914 -9.945 1 94.12 323 GLY A C 1
ATOM 2442 O O . GLY A 1 323 ? 10.945 -11.727 -10.023 1 94.12 323 GLY A O 1
ATOM 2443 N N . GLY A 1 324 ? 11.312 -13.711 -10.93 1 92.88 324 GLY A N 1
ATOM 2444 C CA . GLY A 1 324 ? 11.203 -13.227 -12.297 1 92.88 324 GLY A CA 1
ATOM 2445 C C . GLY A 1 324 ? 9.938 -12.422 -12.539 1 92.88 324 GLY A C 1
ATOM 2446 O O . GLY A 1 324 ? 9.984 -11.344 -13.133 1 92.88 324 GLY A O 1
ATOM 2447 N N . GLY A 1 325 ? 8.789 -12.906 -12.125 1 93.75 325 GLY A N 1
ATOM 2448 C CA . GLY A 1 325 ? 7.527 -12.211 -12.305 1 93.75 325 GLY A CA 1
ATOM 2449 C C . GLY A 1 325 ? 7.508 -10.836 -11.672 1 93.75 325 GLY A C 1
ATOM 2450 O O . GLY A 1 325 ? 6.992 -9.883 -12.266 1 93.75 325 GLY A O 1
ATOM 2451 N N . ILE A 1 326 ? 8.094 -10.711 -10.531 1 94.88 326 ILE A N 1
ATOM 2452 C CA . ILE A 1 326 ? 8.148 -9.445 -9.82 1 94.88 326 ILE A CA 1
ATOM 2453 C C . ILE A 1 326 ? 9.078 -8.477 -10.555 1 94.88 326 ILE A C 1
ATOM 2455 O O . ILE A 1 326 ? 8.773 -7.289 -10.68 1 94.88 326 ILE A O 1
ATOM 2459 N N . GLY A 1 327 ? 10.18 -9.008 -11.047 1 96.38 327 GLY A N 1
ATOM 2460 C CA . GLY A 1 327 ? 11.078 -8.195 -11.852 1 96.38 327 GLY A CA 1
ATOM 2461 C C . GLY A 1 327 ? 10.414 -7.598 -13.078 1 96.38 327 GLY A C 1
ATOM 2462 O O . GLY A 1 327 ? 10.617 -6.426 -13.391 1 96.38 327 GLY A O 1
ATOM 2463 N N . ILE A 1 328 ? 9.633 -8.43 -13.75 1 95.81 328 ILE A N 1
ATOM 2464 C CA . ILE A 1 328 ? 8.906 -7.984 -14.938 1 95.81 328 ILE A CA 1
ATOM 2465 C C . ILE A 1 328 ? 7.93 -6.871 -14.547 1 95.81 328 ILE A C 1
ATOM 2467 O O . ILE A 1 328 ? 7.824 -5.863 -15.25 1 95.81 328 ILE A O 1
ATOM 2471 N N . SER A 1 329 ? 7.273 -7.035 -13.422 1 96 329 SER A N 1
ATOM 2472 C CA . SER A 1 329 ? 6.309 -6.051 -12.938 1 96 329 SER A CA 1
ATOM 2473 C C . SER A 1 329 ? 6.988 -4.719 -12.625 1 96 329 SER A C 1
ATOM 2475 O O . SER A 1 329 ? 6.449 -3.654 -12.93 1 96 329 SER A O 1
ATOM 2477 N N . ILE A 1 330 ? 8.117 -4.805 -11.953 1 97.88 330 ILE A N 1
ATOM 2478 C CA . ILE A 1 330 ? 8.867 -3.59 -11.648 1 97.88 330 ILE A CA 1
ATOM 2479 C C . ILE A 1 330 ? 9.281 -2.896 -12.953 1 97.88 330 ILE A C 1
ATOM 2481 O O . ILE A 1 330 ? 9.141 -1.679 -13.078 1 97.88 330 ILE A O 1
ATOM 2485 N N . ALA A 1 331 ? 9.75 -3.648 -13.93 1 97.62 331 ALA A N 1
ATOM 2486 C CA . ALA A 1 331 ? 10.172 -3.09 -15.211 1 97.62 331 ALA A CA 1
ATOM 2487 C C . ALA A 1 331 ? 9.008 -2.385 -15.906 1 97.62 331 ALA A C 1
ATOM 2489 O O . ALA A 1 331 ? 9.164 -1.268 -16.406 1 97.62 331 ALA A O 1
ATOM 2490 N N . ASP A 1 332 ? 7.844 -3.059 -15.945 1 96.81 332 ASP A N 1
ATOM 2491 C CA . ASP A 1 332 ? 6.652 -2.457 -16.547 1 96.81 332 ASP A CA 1
ATOM 2492 C C . ASP A 1 332 ? 6.281 -1.156 -15.836 1 96.81 332 ASP A C 1
ATOM 2494 O O . ASP A 1 332 ? 5.969 -0.156 -16.484 1 96.81 332 ASP A O 1
ATOM 2498 N N . SER A 1 333 ? 6.309 -1.188 -14.523 1 97.5 333 SER A N 1
ATOM 2499 C CA . SER A 1 333 ? 5.953 -0.019 -13.727 1 97.5 333 SER A CA 1
ATOM 2500 C C . SER A 1 333 ? 6.922 1.134 -13.977 1 97.5 333 SER A C 1
ATOM 2502 O O . SER A 1 333 ? 6.516 2.297 -14 1 97.5 333 SER A O 1
ATOM 2504 N N . CYS A 1 334 ? 8.211 0.802 -14.109 1 97.94 334 CYS A N 1
ATOM 2505 C CA . CYS A 1 334 ? 9.203 1.823 -14.414 1 97.94 334 CYS A CA 1
ATOM 2506 C C . CYS A 1 334 ? 8.883 2.529 -15.727 1 97.94 334 CYS A C 1
ATOM 2508 O O . CYS A 1 334 ? 8.867 3.76 -15.781 1 97.94 334 CYS A O 1
ATOM 2510 N N . GLU A 1 335 ? 8.594 1.751 -16.688 1 95.75 335 GLU A N 1
ATOM 2511 C CA . GLU A 1 335 ? 8.273 2.334 -17.984 1 95.75 335 GLU A CA 1
ATOM 2512 C C . GLU A 1 335 ? 7.035 3.227 -17.891 1 95.75 335 GLU A C 1
ATOM 2514 O O . GLU A 1 335 ? 7.008 4.312 -18.484 1 95.75 335 GLU A O 1
ATOM 2519 N N . GLU A 1 336 ? 6.074 2.748 -17.203 1 94.81 336 GLU A N 1
ATOM 2520 C CA . GLU A 1 336 ? 4.844 3.514 -17.031 1 94.81 336 GLU A CA 1
ATOM 2521 C C . GLU A 1 336 ? 5.109 4.832 -16.312 1 94.81 336 GLU A C 1
ATOM 2523 O O . GLU A 1 336 ? 4.441 5.836 -16.578 1 94.81 336 GLU A O 1
ATOM 2528 N N . ALA A 1 337 ? 6.082 4.824 -15.453 1 96 337 ALA A N 1
ATOM 2529 C CA . ALA A 1 337 ? 6.398 6 -14.648 1 96 337 ALA A CA 1
ATOM 2530 C C . ALA A 1 337 ? 7.387 6.91 -15.375 1 96 337 ALA A C 1
ATOM 2532 O O . ALA A 1 337 ? 7.836 7.918 -14.82 1 96 337 ALA A O 1
ATOM 2533 N N . GLY A 1 338 ? 7.797 6.57 -16.625 1 95.31 338 GLY A N 1
ATOM 2534 C CA . GLY A 1 338 ? 8.711 7.379 -17.422 1 95.31 338 GLY A CA 1
ATOM 2535 C C . GLY A 1 338 ? 10.172 7.117 -17.094 1 95.31 338 GLY A C 1
ATOM 2536 O O . GLY A 1 338 ? 11.047 7.898 -17.469 1 95.31 338 GLY A O 1
ATOM 2537 N N . LEU A 1 339 ? 10.453 6.082 -16.328 1 97.5 339 LEU A N 1
ATOM 2538 C CA . LEU A 1 339 ? 11.82 5.664 -16.031 1 97.5 339 LEU A CA 1
ATOM 2539 C C . LEU A 1 339 ? 12.344 4.727 -17.109 1 97.5 339 LEU A C 1
ATOM 2541 O O . LEU A 1 339 ? 11.57 4.203 -17.922 1 97.5 339 LEU A O 1
ATOM 2545 N N . LYS A 1 340 ? 13.656 4.586 -17.188 1 97 340 LYS A N 1
ATOM 2546 C CA . LYS A 1 340 ? 14.297 3.748 -18.203 1 97 340 LYS A CA 1
ATOM 2547 C C . LYS A 1 340 ? 14.945 2.52 -17.562 1 97 340 LYS A C 1
ATOM 2549 O O . LYS A 1 340 ? 15.516 2.607 -16.484 1 97 340 LYS A O 1
ATOM 2554 N N . VAL A 1 341 ? 14.789 1.406 -18.219 1 97.38 341 VAL A N 1
ATOM 2555 C CA . VAL A 1 341 ? 15.398 0.155 -17.781 1 97.38 341 VAL A CA 1
ATOM 2556 C C . VAL A 1 341 ? 16.328 -0.373 -18.891 1 97.38 341 VAL A C 1
ATOM 2558 O O . VAL A 1 341 ? 16.031 -1.403 -19.5 1 97.38 341 VAL A O 1
ATOM 2561 N N . PRO A 1 342 ? 17.422 0.28 -19.047 1 95.69 342 PRO A N 1
ATOM 2562 C CA . PRO A 1 342 ? 18.312 -0.11 -20.141 1 95.69 342 PRO A CA 1
ATOM 2563 C C . PRO A 1 342 ? 18.969 -1.469 -19.922 1 95.69 342 PRO A C 1
ATOM 2565 O O . PRO A 1 342 ? 19.203 -1.861 -18.766 1 95.69 342 PRO A O 1
ATOM 2568 N N . GLU A 1 343 ? 19.344 -2.105 -20.984 1 94.94 343 GLU A N 1
ATOM 2569 C CA . GLU A 1 343 ? 20.047 -3.381 -20.922 1 94.94 343 GLU A CA 1
ATOM 2570 C C . GLU A 1 343 ? 21.453 -3.203 -20.344 1 94.94 343 GLU A C 1
ATOM 2572 O O . GLU A 1 343 ? 22.016 -2.109 -20.406 1 94.94 343 GLU A O 1
ATOM 2577 N N . LEU A 1 344 ? 21.922 -4.297 -19.797 1 94.56 344 LEU A N 1
ATOM 2578 C CA . LEU A 1 344 ? 23.312 -4.297 -19.359 1 94.56 344 LEU A CA 1
ATOM 2579 C C . LEU A 1 344 ? 24.25 -4.199 -20.547 1 94.56 344 LEU A C 1
ATOM 2581 O O . LEU A 1 344 ? 23.953 -4.699 -21.625 1 94.56 344 LEU A O 1
ATOM 2585 N N . SER A 1 345 ? 25.391 -3.502 -20.328 1 93.88 345 SER A N 1
ATOM 2586 C CA . SER A 1 345 ? 26.438 -3.57 -21.344 1 93.88 345 SER A CA 1
ATOM 2587 C C . SER A 1 345 ? 26.953 -4.996 -21.5 1 93.88 345 SER A C 1
ATOM 2589 O O . SER A 1 345 ? 26.875 -5.801 -20.578 1 93.88 345 SER A O 1
ATOM 2591 N N . GLU A 1 346 ? 27.484 -5.27 -22.625 1 93.19 346 GLU A N 1
ATOM 2592 C CA . GLU A 1 346 ? 28.047 -6.598 -22.875 1 93.19 346 GLU A CA 1
ATOM 2593 C C . GLU A 1 346 ? 29.141 -6.922 -21.875 1 93.19 346 GLU A C 1
ATOM 2595 O O . GLU A 1 346 ? 29.25 -8.055 -21.406 1 93.19 346 GLU A O 1
ATOM 2600 N N . THR A 1 347 ? 29.922 -5.949 -21.594 1 92.19 347 THR A N 1
ATOM 2601 C CA . THR A 1 347 ? 31.016 -6.117 -20.656 1 92.19 347 THR A CA 1
ATOM 2602 C C . THR A 1 347 ? 30.5 -6.441 -19.266 1 92.19 347 THR A C 1
ATOM 2604 O O . THR A 1 347 ? 31 -7.352 -18.594 1 92.19 347 THR A O 1
ATOM 2607 N N . ALA A 1 348 ? 29.516 -5.723 -18.828 1 92.56 348 ALA A N 1
ATOM 2608 C CA . ALA A 1 348 ? 28.922 -5.949 -17.516 1 92.56 348 ALA A CA 1
ATOM 2609 C C . ALA A 1 348 ? 28.266 -7.324 -17.438 1 92.56 348 ALA A C 1
ATOM 2611 O O . ALA A 1 348 ? 28.391 -8.023 -16.422 1 92.56 348 ALA A O 1
ATOM 2612 N N . ALA A 1 349 ? 27.578 -7.695 -18.5 1 93.69 349 ALA A N 1
ATOM 2613 C CA . ALA A 1 349 ? 26.891 -8.992 -18.547 1 93.69 349 ALA A CA 1
ATOM 2614 C C . ALA A 1 349 ? 27.891 -10.133 -18.438 1 93.69 349 ALA A C 1
ATOM 2616 O O . ALA A 1 349 ? 27.641 -11.109 -17.719 1 93.69 349 ALA A O 1
ATOM 2617 N N . LYS A 1 350 ? 28.969 -10.008 -19.109 1 93.12 350 LYS A N 1
ATOM 2618 C CA . LYS A 1 350 ? 30.016 -11.031 -19.062 1 93.12 350 LYS A CA 1
ATOM 2619 C C . LYS A 1 350 ? 30.609 -11.156 -17.656 1 93.12 350 LYS A C 1
ATOM 2621 O O . LYS A 1 350 ? 30.812 -12.273 -17.172 1 93.12 350 LYS A O 1
ATOM 2626 N N . ARG A 1 351 ? 30.859 -10.062 -17.062 1 92.5 351 ARG A N 1
ATOM 2627 C CA . ARG A 1 351 ? 31.438 -10.055 -15.719 1 92.5 351 ARG A CA 1
ATOM 2628 C C . ARG A 1 351 ? 30.453 -10.664 -14.711 1 92.5 351 ARG A C 1
ATOM 2630 O O . ARG A 1 351 ? 30.859 -11.406 -13.812 1 92.5 351 ARG A O 1
ATOM 2637 N N . LEU A 1 352 ? 29.203 -10.359 -14.867 1 93.94 352 LEU A N 1
ATOM 2638 C CA . LEU A 1 352 ? 28.188 -10.852 -13.945 1 93.94 352 LEU A CA 1
ATOM 2639 C C . LEU A 1 352 ? 27.984 -12.352 -14.109 1 93.94 352 LEU A C 1
ATOM 2641 O O . LEU A 1 352 ? 27.688 -13.055 -13.141 1 93.94 352 LEU A O 1
ATOM 2645 N N . LYS A 1 353 ? 28.078 -12.805 -15.328 1 92.25 353 LYS A N 1
ATOM 2646 C CA . LYS A 1 353 ? 27.891 -14.234 -15.602 1 92.25 353 LYS A CA 1
ATOM 2647 C C . LYS A 1 353 ? 28.906 -15.07 -14.812 1 92.25 353 LYS A C 1
ATOM 2649 O O . LYS A 1 353 ? 28.594 -16.188 -14.414 1 92.25 353 LYS A O 1
ATOM 2654 N N . GLU A 1 354 ? 29.984 -14.516 -14.539 1 91.94 354 GLU A N 1
ATOM 2655 C CA . GLU A 1 354 ? 31.047 -15.219 -13.828 1 91.94 354 GLU A CA 1
ATOM 2656 C C . GLU A 1 354 ? 30.797 -15.203 -12.32 1 91.94 354 GLU A C 1
ATOM 2658 O O . GLU A 1 354 ? 31.297 -16.078 -11.602 1 91.94 354 GLU A O 1
ATOM 2663 N N . LYS A 1 355 ? 30.047 -14.266 -11.867 1 92.31 355 LYS A N 1
ATOM 2664 C CA . LYS A 1 355 ? 29.906 -14.062 -10.43 1 92.31 355 LYS A CA 1
ATOM 2665 C C . LYS A 1 355 ? 28.562 -14.594 -9.93 1 92.31 355 LYS A C 1
ATOM 2667 O O . LYS A 1 355 ? 28.391 -14.836 -8.734 1 92.31 355 LYS A O 1
ATOM 2672 N N . LEU A 1 356 ? 27.594 -14.766 -10.828 1 92.94 356 LEU A N 1
ATOM 2673 C CA . LEU A 1 356 ? 26.234 -15.141 -10.43 1 92.94 356 LEU A CA 1
ATOM 2674 C C . LEU A 1 356 ? 25.969 -16.609 -10.719 1 92.94 356 LEU A C 1
ATOM 2676 O O . LEU A 1 356 ? 26.719 -17.25 -11.469 1 92.94 356 LEU A O 1
ATOM 2680 N N . PRO A 1 357 ? 24.938 -17.156 -10.062 1 85.44 357 PRO A N 1
ATOM 2681 C CA . PRO A 1 357 ? 24.594 -18.547 -10.344 1 85.44 357 PRO A CA 1
ATOM 2682 C C . PRO A 1 357 ? 24.25 -18.781 -11.812 1 85.44 357 PRO A C 1
ATOM 2684 O O . PRO A 1 357 ? 23.797 -17.859 -12.508 1 85.44 357 PRO A O 1
ATOM 2687 N N . PRO A 1 358 ? 24.469 -20.016 -12.227 1 80.38 358 PRO A N 1
ATOM 2688 C CA . PRO A 1 358 ? 24.266 -20.344 -13.641 1 80.38 358 PRO A CA 1
ATOM 2689 C C . PRO A 1 358 ? 22.828 -20.078 -14.109 1 80.38 358 PRO A C 1
ATOM 2691 O O . PRO A 1 358 ? 22.609 -19.797 -15.289 1 80.38 358 PRO A O 1
ATOM 2694 N N . PHE A 1 359 ? 21.906 -20.125 -13.219 1 82.31 359 PHE A N 1
ATOM 2695 C CA . PHE A 1 359 ? 20.5 -20 -13.617 1 82.31 359 PHE A CA 1
ATOM 2696 C C . PHE A 1 359 ? 20.062 -18.547 -13.594 1 82.31 359 PHE A C 1
ATOM 2698 O O . PHE A 1 359 ? 18.953 -18.219 -14.023 1 82.31 359 PHE A O 1
ATOM 2705 N N . ALA A 1 360 ? 20.906 -17.703 -13.203 1 88.88 360 ALA A N 1
ATOM 2706 C CA . ALA A 1 360 ? 20.547 -16.281 -13.125 1 88.88 360 ALA A CA 1
ATOM 2707 C C . ALA A 1 360 ? 20.453 -15.664 -14.516 1 88.88 360 ALA A C 1
ATOM 2709 O O . ALA A 1 360 ? 21.234 -16.016 -15.414 1 88.88 360 ALA A O 1
ATOM 2710 N N . SER A 1 361 ? 19.484 -14.875 -14.727 1 90.31 361 SER A N 1
ATOM 2711 C CA . SER A 1 361 ? 19.406 -14.07 -15.938 1 90.31 361 SER A CA 1
ATOM 2712 C C . SER A 1 361 ? 20.234 -12.797 -15.812 1 90.31 361 SER A C 1
ATOM 2714 O O . SER A 1 361 ? 19.969 -11.961 -14.938 1 90.31 361 SER A O 1
ATOM 2716 N N . VAL A 1 362 ? 21.219 -12.672 -16.719 1 92.25 362 VAL A N 1
ATOM 2717 C CA . VAL A 1 362 ? 22.109 -11.523 -16.656 1 92.25 362 VAL A CA 1
ATOM 2718 C C . VAL A 1 362 ? 21.656 -10.461 -17.656 1 92.25 362 VAL A C 1
ATOM 2720 O O . VAL A 1 362 ? 22.359 -10.148 -18.609 1 92.25 362 VAL A O 1
ATOM 2723 N N . ARG A 1 363 ? 20.594 -9.945 -17.469 1 92.94 363 ARG A N 1
ATOM 2724 C CA . ARG A 1 363 ? 19.938 -8.828 -18.141 1 92.94 363 ARG A CA 1
ATOM 2725 C C . ARG A 1 363 ? 19.344 -7.848 -17.141 1 92.94 363 ARG A C 1
ATOM 2727 O O . ARG A 1 363 ? 19.531 -7.996 -15.93 1 92.94 363 ARG A O 1
ATOM 2734 N N . ASN A 1 364 ? 18.75 -6.859 -17.609 1 95.56 364 ASN A N 1
ATOM 2735 C CA . ASN A 1 364 ? 17.984 -5.957 -16.75 1 95.56 364 ASN A CA 1
ATOM 2736 C C . ASN A 1 364 ? 16.469 -6.109 -16.984 1 95.56 364 ASN A C 1
ATOM 2738 O O . ASN A 1 364 ? 15.953 -5.691 -18.016 1 95.56 364 ASN A O 1
ATOM 2742 N N . PRO A 1 365 ? 15.859 -6.672 -15.969 1 96.38 365 PRO A N 1
ATOM 2743 C CA . PRO A 1 365 ? 16.188 -7.039 -14.586 1 96.38 365 PRO A CA 1
ATOM 2744 C C . PRO A 1 365 ? 17.125 -8.25 -14.5 1 96.38 365 PRO A C 1
ATOM 2746 O O . PRO A 1 365 ? 16.969 -9.203 -15.273 1 96.38 365 PRO A O 1
ATOM 2749 N N . ILE A 1 366 ? 18.031 -8.109 -13.562 1 96.38 366 ILE A N 1
ATOM 2750 C CA . ILE A 1 366 ? 18.812 -9.281 -13.164 1 96.38 366 ILE A CA 1
ATOM 2751 C C . ILE A 1 366 ? 17.938 -10.203 -12.305 1 96.38 366 ILE A C 1
ATOM 2753 O O . ILE A 1 366 ? 17.422 -9.789 -11.266 1 96.38 366 ILE A O 1
ATOM 2757 N N . ASP A 1 367 ? 17.75 -11.398 -12.758 1 95.12 367 ASP A N 1
ATOM 2758 C CA . ASP A 1 367 ? 16.969 -12.383 -12.008 1 95.12 367 ASP A CA 1
ATOM 2759 C C . ASP A 1 367 ? 17.891 -13.438 -11.391 1 95.12 367 ASP A C 1
ATOM 2761 O O . ASP A 1 367 ? 18.375 -14.336 -12.094 1 95.12 367 ASP A O 1
ATOM 2765 N N . LEU A 1 368 ? 17.984 -13.391 -10.086 1 94.81 368 LEU A N 1
ATOM 2766 C CA . LEU A 1 368 ? 18.906 -14.242 -9.352 1 94.81 368 LEU A CA 1
ATOM 2767 C C . LEU A 1 368 ? 18.266 -15.594 -9.047 1 94.81 368 LEU A C 1
ATOM 2769 O O . LEU A 1 368 ? 18.953 -16.516 -8.602 1 94.81 368 LEU A O 1
ATOM 2773 N N . THR A 1 369 ? 17.047 -15.75 -9.227 1 89.31 369 THR A N 1
ATOM 2774 C CA . THR A 1 369 ? 16.266 -16.984 -9.102 1 89.31 369 THR A CA 1
ATOM 2775 C C . THR A 1 369 ? 16.219 -17.438 -7.645 1 89.31 369 THR A C 1
ATOM 2777 O O . THR A 1 369 ? 16.625 -16.703 -6.742 1 89.31 369 THR A O 1
ATOM 2780 N N . GLY A 1 370 ? 15.648 -18.594 -7.426 1 86.5 370 GLY A N 1
ATOM 2781 C CA . GLY A 1 370 ? 15.422 -19.125 -6.09 1 86.5 370 GLY A CA 1
ATOM 2782 C C . GLY A 1 370 ? 16.688 -19.656 -5.438 1 86.5 370 GLY A C 1
ATOM 2783 O O . GLY A 1 370 ? 16.688 -19.953 -4.242 1 86.5 370 GLY A O 1
ATOM 2784 N N . SER A 1 371 ? 17.797 -19.766 -6.078 1 83.69 371 SER A N 1
ATOM 2785 C CA . SER A 1 371 ? 19.062 -20.266 -5.535 1 83.69 371 SER A CA 1
ATOM 2786 C C . SER A 1 371 ? 19.953 -19.125 -5.074 1 83.69 371 SER A C 1
ATOM 2788 O O . SER A 1 371 ? 21.141 -19.312 -4.824 1 83.69 371 SER A O 1
ATOM 2790 N N . VAL A 1 372 ? 19.406 -18.031 -4.852 1 92.19 372 VAL A N 1
ATOM 2791 C CA . VAL A 1 372 ? 20.125 -16.797 -4.566 1 92.19 372 VAL A CA 1
ATOM 2792 C C . VAL A 1 372 ? 20.734 -16.875 -3.164 1 92.19 372 VAL A C 1
ATOM 2794 O O . VAL A 1 372 ? 20.141 -17.484 -2.262 1 92.19 372 VAL A O 1
ATOM 2797 N N . ARG A 1 373 ? 21.922 -16.328 -3.068 1 94.12 373 ARG A N 1
ATOM 2798 C CA . ARG A 1 373 ? 22.594 -16.047 -1.806 1 94.12 373 ARG A CA 1
ATOM 2799 C C . ARG A 1 373 ? 22.75 -14.539 -1.602 1 94.12 373 ARG A C 1
ATOM 2801 O O . ARG A 1 373 ? 22.641 -13.766 -2.553 1 94.12 373 ARG A O 1
ATOM 2808 N N . ASP A 1 374 ? 23.047 -14.164 -0.272 1 96.56 374 ASP A N 1
ATOM 2809 C CA . ASP A 1 374 ? 23.219 -12.75 0.057 1 96.56 374 ASP A CA 1
ATOM 2810 C C . ASP A 1 374 ? 24.234 -12.094 -0.873 1 96.56 374 ASP A C 1
ATOM 2812 O O . ASP A 1 374 ? 24 -11.008 -1.395 1 96.56 374 ASP A O 1
ATOM 2816 N N . GLU A 1 375 ? 25.312 -12.797 -1.195 1 95.5 375 GLU A N 1
ATOM 2817 C CA . GLU A 1 375 ? 26.469 -12.258 -1.926 1 95.5 375 GLU A CA 1
ATOM 2818 C C . GLU A 1 375 ? 26.094 -11.961 -3.377 1 95.5 375 GLU A C 1
ATOM 2820 O O . GLU A 1 375 ? 26.719 -11.102 -4.012 1 95.5 375 GLU A O 1
ATOM 2825 N N . HIS A 1 376 ? 25.125 -12.641 -3.879 1 96.81 376 HIS A N 1
ATOM 2826 C CA . HIS A 1 376 ? 24.75 -12.461 -5.277 1 96.81 376 HIS A CA 1
ATOM 2827 C C . HIS A 1 376 ? 24.109 -11.094 -5.504 1 96.81 376 HIS A C 1
ATOM 2829 O O . HIS A 1 376 ? 24.312 -10.477 -6.551 1 96.81 376 HIS A O 1
ATOM 2835 N N . TYR A 1 377 ? 23.344 -10.625 -4.527 1 96.75 377 TYR A N 1
ATOM 2836 C CA . TYR A 1 377 ? 22.766 -9.289 -4.633 1 96.75 377 TYR A CA 1
ATOM 2837 C C . TYR A 1 377 ? 23.859 -8.227 -4.668 1 96.75 377 TYR A C 1
ATOM 2839 O O . TYR A 1 377 ? 23.797 -7.301 -5.484 1 96.75 377 TYR A O 1
ATOM 2847 N N . VAL A 1 378 ? 24.797 -8.375 -3.805 1 95.5 378 VAL A N 1
ATOM 2848 C CA . VAL A 1 378 ? 25.891 -7.406 -3.703 1 95.5 378 VAL A CA 1
ATOM 2849 C C . VAL A 1 378 ? 26.719 -7.426 -4.988 1 95.5 378 VAL A C 1
ATOM 2851 O O . VAL A 1 378 ? 27.078 -6.371 -5.512 1 95.5 378 VAL A O 1
ATOM 2854 N N . ALA A 1 379 ? 26.984 -8.625 -5.465 1 95 379 ALA A N 1
ATOM 2855 C CA . ALA A 1 379 ? 27.734 -8.758 -6.707 1 95 379 ALA A CA 1
ATOM 2856 C C . ALA A 1 379 ? 27.031 -8.047 -7.859 1 95 379 ALA A C 1
ATOM 2858 O O . ALA A 1 379 ? 27.672 -7.352 -8.648 1 95 379 ALA A O 1
ATOM 2859 N N . GLY A 1 380 ? 25.688 -8.25 -7.961 1 95.12 380 GLY A N 1
ATOM 2860 C CA . GLY A 1 380 ? 24.922 -7.574 -8.992 1 95.12 380 GLY A CA 1
ATOM 2861 C C . GLY A 1 380 ? 25 -6.062 -8.906 1 95.12 380 GLY A C 1
ATOM 2862 O O . GLY A 1 380 ? 25.156 -5.387 -9.93 1 95.12 380 GLY A O 1
ATOM 2863 N N . LEU A 1 381 ? 24.938 -5.559 -7.707 1 96.38 381 LEU A N 1
ATOM 2864 C CA . LEU A 1 381 ? 24.984 -4.117 -7.477 1 96.38 381 LEU A CA 1
ATOM 2865 C C . LEU A 1 381 ? 26.375 -3.557 -7.773 1 96.38 381 LEU A C 1
ATOM 2867 O O . LEU A 1 381 ? 26.5 -2.568 -8.5 1 96.38 381 LEU A O 1
ATOM 2871 N N . GLU A 1 382 ? 27.406 -4.141 -7.258 1 93.12 382 GLU A N 1
ATOM 2872 C CA . GLU A 1 382 ? 28.781 -3.664 -7.359 1 93.12 382 GLU A CA 1
ATOM 2873 C C . GLU A 1 382 ? 29.25 -3.617 -8.812 1 93.12 382 GLU A C 1
ATOM 2875 O O . GLU A 1 382 ? 29.969 -2.697 -9.211 1 93.12 382 GLU A O 1
ATOM 2880 N N . GLU A 1 383 ? 28.828 -4.508 -9.531 1 91.12 383 GLU A N 1
ATOM 2881 C CA . GLU A 1 383 ? 29.344 -4.656 -10.891 1 91.12 383 GLU A CA 1
ATOM 2882 C C . GLU A 1 383 ? 28.719 -3.635 -11.836 1 91.12 383 GLU A C 1
ATOM 2884 O O . GLU A 1 383 ? 29.359 -3.201 -12.797 1 91.12 383 GLU A O 1
ATOM 2889 N N . VAL A 1 384 ? 27.516 -3.266 -11.539 1 90.88 384 VAL A N 1
ATOM 2890 C CA . VAL A 1 384 ? 26.844 -2.615 -12.664 1 90.88 384 VAL A CA 1
ATOM 2891 C C . VAL A 1 384 ? 26.266 -1.274 -12.219 1 90.88 384 VAL A C 1
ATOM 2893 O O . VAL A 1 384 ? 26.141 -0.351 -13.023 1 90.88 384 VAL A O 1
ATOM 2896 N N . LEU A 1 385 ? 25.938 -1.053 -10.992 1 87.5 385 LEU A N 1
ATOM 2897 C CA . LEU A 1 385 ? 25.203 0.138 -10.578 1 87.5 385 LEU A CA 1
ATOM 2898 C C . LEU A 1 385 ? 26.062 1.39 -10.75 1 87.5 385 LEU A C 1
ATOM 2900 O O . LEU A 1 385 ? 25.594 2.4 -11.273 1 87.5 385 LEU A O 1
ATOM 2904 N N . SER A 1 386 ? 27.297 1.34 -10.391 1 80.31 386 SER A N 1
ATOM 2905 C CA . SER A 1 386 ? 28.172 2.514 -10.328 1 80.31 386 SER A CA 1
ATOM 2906 C C . SER A 1 386 ? 28.359 3.127 -11.711 1 80.31 386 SER A C 1
ATOM 2908 O O . SER A 1 386 ? 28.391 4.352 -11.859 1 80.31 386 SER A O 1
ATOM 2910 N N . GLY A 1 387 ? 28.391 2.379 -12.695 1 79.44 387 GLY A N 1
ATOM 2911 C CA . GLY A 1 387 ? 28.766 2.98 -13.969 1 79.44 387 GLY A CA 1
ATOM 2912 C C . GLY A 1 387 ? 27.594 3.123 -14.93 1 79.44 387 GLY A C 1
ATOM 2913 O O . GLY A 1 387 ? 27.625 3.984 -15.805 1 79.44 387 GLY A O 1
ATOM 2914 N N . GLU A 1 388 ? 26.516 2.494 -14.734 1 88.81 388 GLU A N 1
ATOM 2915 C CA . GLU A 1 388 ? 25.609 2.361 -15.859 1 88.81 388 GLU A CA 1
ATOM 2916 C C . GLU A 1 388 ? 24.203 2.85 -15.492 1 88.81 388 GLU A C 1
ATOM 2918 O O . GLU A 1 388 ? 23.391 3.162 -16.375 1 88.81 388 GLU A O 1
ATOM 2923 N N . TYR A 1 389 ? 23.953 2.947 -14.258 1 96.62 389 TYR A N 1
ATOM 2924 C CA . TYR A 1 389 ? 22.594 3.242 -13.836 1 96.62 389 TYR A CA 1
ATOM 2925 C C . TYR A 1 389 ? 22.562 4.375 -12.812 1 96.62 389 TYR A C 1
ATOM 2927 O O . TYR A 1 389 ? 23.609 4.734 -12.258 1 96.62 389 TYR A O 1
ATOM 2935 N N . ASP A 1 390 ? 21.469 5.016 -12.656 1 96.69 390 ASP A N 1
ATOM 2936 C CA . ASP A 1 390 ? 21.344 6.18 -11.789 1 96.69 390 ASP A CA 1
ATOM 2937 C C . ASP A 1 390 ? 20.797 5.789 -10.414 1 96.69 390 ASP A C 1
ATOM 2939 O O . ASP A 1 390 ? 21.016 6.5 -9.43 1 96.69 390 ASP A O 1
ATOM 2943 N N . LEU A 1 391 ? 20.047 4.727 -10.344 1 97.69 391 LEU A N 1
ATOM 2944 C CA . LEU A 1 391 ? 19.562 4.152 -9.102 1 97.69 391 LEU A CA 1
ATOM 2945 C C . LEU A 1 391 ? 19.219 2.678 -9.281 1 97.69 391 LEU A C 1
ATOM 2947 O O . LEU A 1 391 ? 19.203 2.172 -10.398 1 97.69 391 LEU A O 1
ATOM 2951 N N . ALA A 1 392 ? 19 1.967 -8.203 1 98.44 392 ALA A N 1
ATOM 2952 C CA . ALA A 1 392 ? 18.672 0.545 -8.258 1 98.44 392 ALA A CA 1
ATOM 2953 C C . ALA A 1 392 ? 17.422 0.245 -7.441 1 98.44 392 ALA A C 1
ATOM 2955 O O . ALA A 1 392 ? 17.172 0.867 -6.402 1 98.44 392 ALA A O 1
ATOM 2956 N N . ILE A 1 393 ? 16.594 -0.595 -7.934 1 98.62 393 ILE A N 1
ATOM 2957 C CA . ILE A 1 393 ? 15.539 -1.244 -7.18 1 98.62 393 ILE A CA 1
ATOM 2958 C C . ILE A 1 393 ? 15.891 -2.711 -6.945 1 98.62 393 ILE A C 1
ATOM 2960 O O . ILE A 1 393 ? 16.047 -3.479 -7.898 1 98.62 393 ILE A O 1
ATOM 2964 N N . VAL A 1 394 ? 16.047 -3.07 -5.707 1 98.56 394 VAL A N 1
ATOM 2965 C CA . VAL A 1 394 ? 16.391 -4.43 -5.301 1 98.56 394 VAL A CA 1
ATOM 2966 C C . VAL A 1 394 ? 15.18 -5.105 -4.672 1 98.56 394 VAL A C 1
ATOM 2968 O O . VAL A 1 394 ? 14.719 -4.695 -3.605 1 98.56 394 VAL A O 1
ATOM 2971 N N . SER A 1 395 ? 14.703 -6.109 -5.34 1 98.06 395 SER A N 1
ATOM 2972 C CA . SER A 1 395 ? 13.539 -6.84 -4.855 1 98.06 395 SER A CA 1
ATOM 2973 C C . SER A 1 395 ? 13.938 -8.156 -4.203 1 98.06 395 SER A C 1
ATOM 2975 O O . SER A 1 395 ? 14.594 -8.992 -4.832 1 98.06 395 SER A O 1
ATOM 2977 N N . LEU A 1 396 ? 13.555 -8.312 -2.951 1 97.19 396 LEU A N 1
ATOM 2978 C CA . LEU A 1 396 ? 13.844 -9.516 -2.18 1 97.19 396 LEU A CA 1
ATOM 2979 C C . LEU A 1 396 ? 12.555 -10.203 -1.746 1 97.19 396 LEU A C 1
ATOM 2981 O O . LEU A 1 396 ? 11.75 -9.625 -1.006 1 97.19 396 LEU A O 1
ATOM 2985 N N . LEU A 1 397 ? 12.305 -11.445 -2.066 1 95.06 397 LEU A N 1
ATOM 2986 C CA . LEU A 1 397 ? 11.062 -12.164 -1.79 1 95.06 397 LEU A CA 1
ATOM 2987 C C . LEU A 1 397 ? 11.227 -13.094 -0.592 1 95.06 397 LEU A C 1
ATOM 2989 O O . LEU A 1 397 ? 10.242 -13.602 -0.057 1 95.06 397 LEU A O 1
ATOM 2993 N N . TRP A 1 398 ? 12.422 -13.383 -0.084 1 93 398 TRP A N 1
ATOM 2994 C CA . TRP A 1 398 ? 12.836 -14.016 1.167 1 93 398 TRP A CA 1
ATOM 2995 C C . TRP A 1 398 ? 12.453 -15.492 1.185 1 93 398 TRP A C 1
ATOM 2997 O O . TRP A 1 398 ? 12.594 -16.156 2.211 1 93 398 TRP A O 1
ATOM 3007 N N . GLY A 1 399 ? 11.898 -16.078 0.125 1 88.5 399 GLY A N 1
ATOM 3008 C CA . GLY A 1 399 ? 11.57 -17.484 0.015 1 88.5 399 GLY A CA 1
ATOM 3009 C C . GLY A 1 399 ? 12.789 -18.375 -0.087 1 88.5 399 GLY A C 1
ATOM 3010 O O . GLY A 1 399 ? 12.797 -19.5 0.44 1 88.5 399 GLY A O 1
ATOM 3011 N N . PRO A 1 400 ? 13.789 -17.938 -0.835 1 88.69 400 PRO A N 1
ATOM 3012 C CA . PRO A 1 400 ? 15 -18.75 -0.992 1 88.69 400 PRO A CA 1
ATOM 3013 C C . PRO A 1 400 ? 15.664 -19.078 0.341 1 88.69 400 PRO A C 1
ATOM 3015 O O . PRO A 1 400 ? 15.875 -18.188 1.166 1 88.69 400 PRO A O 1
ATOM 3018 N N . PRO A 1 401 ? 16.078 -20.312 0.491 1 86.44 401 PRO A N 1
ATOM 3019 C CA . PRO A 1 401 ? 16.578 -20.766 1.792 1 86.44 401 PRO A CA 1
ATOM 3020 C C . PRO A 1 401 ? 17.922 -20.141 2.15 1 86.44 401 PRO A C 1
ATOM 3022 O O . PRO A 1 401 ? 18.25 -20 3.332 1 86.44 401 PRO A O 1
ATOM 3025 N N . LEU A 1 402 ? 18.703 -19.719 1.183 1 89.62 402 LEU A N 1
ATOM 3026 C CA . LEU A 1 402 ? 20.047 -19.266 1.455 1 89.62 402 LEU A CA 1
ATOM 3027 C C . LEU A 1 402 ? 20.094 -17.75 1.579 1 89.62 402 LEU A C 1
ATOM 3029 O O . LEU A 1 402 ? 21.156 -17.172 1.855 1 89.62 402 LEU A O 1
ATOM 3033 N N . LEU A 1 403 ? 18.969 -17.109 1.369 1 93.19 403 LEU A N 1
ATOM 3034 C CA . LEU A 1 403 ? 18.875 -15.664 1.595 1 93.19 403 LEU A CA 1
ATOM 3035 C C . LEU A 1 403 ? 18.609 -15.359 3.066 1 93.19 403 LEU A C 1
ATOM 3037 O O . LEU A 1 403 ? 17.703 -15.93 3.676 1 93.19 403 LEU A O 1
ATOM 3041 N N . THR A 1 404 ? 19.453 -14.523 3.684 1 94.44 404 THR A N 1
ATOM 3042 C CA . THR A 1 404 ? 19.344 -14.227 5.105 1 94.44 404 THR A CA 1
ATOM 3043 C C . THR A 1 404 ? 19.203 -12.727 5.336 1 94.44 404 THR A C 1
ATOM 3045 O O . THR A 1 404 ? 19.359 -11.93 4.406 1 94.44 404 THR A O 1
ATOM 3048 N N . GLU A 1 405 ? 18.844 -12.398 6.578 1 94 405 GLU A N 1
ATOM 3049 C CA . GLU A 1 405 ? 18.719 -10.992 6.941 1 94 405 GLU A CA 1
ATOM 3050 C C . GLU A 1 405 ? 20.062 -10.273 6.82 1 94 405 GLU A C 1
ATOM 3052 O O . GLU A 1 405 ? 20.109 -9.047 6.707 1 94 405 GLU A O 1
ATOM 3057 N N . GLY A 1 406 ? 21.172 -10.984 6.785 1 96 406 GLY A N 1
ATOM 3058 C CA . GLY A 1 406 ? 22.5 -10.414 6.648 1 96 406 GLY A CA 1
ATOM 3059 C C . GLY A 1 406 ? 22.688 -9.648 5.355 1 96 406 GLY A C 1
ATOM 3060 O O . GLY A 1 406 ? 23.594 -8.805 5.258 1 96 406 GLY A O 1
ATOM 3061 N N . VAL A 1 407 ? 21.844 -9.891 4.379 1 97.44 407 VAL A N 1
ATOM 3062 C CA . VAL A 1 407 ? 21.938 -9.219 3.086 1 97.44 407 VAL A CA 1
ATOM 3063 C C . VAL A 1 407 ? 21.75 -7.715 3.268 1 97.44 407 VAL A C 1
ATOM 3065 O O . VAL A 1 407 ? 22.328 -6.918 2.521 1 97.44 407 VAL A O 1
ATOM 3068 N N . ALA A 1 408 ? 20.953 -7.289 4.281 1 97.06 408 ALA A N 1
ATOM 3069 C CA . ALA A 1 408 ? 20.656 -5.883 4.531 1 97.06 408 ALA A CA 1
ATOM 3070 C C . ALA A 1 408 ? 21.922 -5.094 4.836 1 97.06 408 ALA A C 1
ATOM 3072 O O . ALA A 1 408 ? 22.156 -4.027 4.262 1 97.06 408 ALA A O 1
ATOM 3073 N N . GLU A 1 409 ? 22.734 -5.625 5.715 1 96.31 409 GLU A N 1
ATOM 3074 C CA . GLU A 1 409 ? 24 -4.965 6.074 1 96.31 409 GLU A CA 1
ATOM 3075 C C . GLU A 1 409 ? 24.938 -4.883 4.875 1 96.31 409 GLU A C 1
ATOM 3077 O O . GLU A 1 409 ? 25.594 -3.865 4.672 1 96.31 409 GLU A O 1
ATOM 3082 N N . LYS A 1 410 ? 24.984 -5.949 4.109 1 96.5 410 LYS A N 1
ATOM 3083 C CA . LYS A 1 410 ? 25.859 -5.984 2.941 1 96.5 410 LYS A CA 1
ATOM 3084 C C . LYS A 1 410 ? 25.453 -4.938 1.911 1 96.5 410 LYS A C 1
ATOM 3086 O O . LYS A 1 410 ? 26.297 -4.223 1.372 1 96.5 410 LYS A O 1
ATOM 3091 N N . ILE A 1 411 ? 24.188 -4.867 1.635 1 96.62 411 ILE A N 1
ATOM 3092 C CA . ILE A 1 411 ? 23.672 -3.902 0.662 1 96.62 411 ILE A CA 1
ATOM 3093 C C . ILE A 1 411 ? 23.859 -2.484 1.193 1 96.62 411 ILE A C 1
ATOM 3095 O O . ILE A 1 411 ? 24.25 -1.581 0.448 1 96.62 411 ILE A O 1
ATOM 3099 N N . ARG A 1 412 ? 23.578 -2.299 2.488 1 94.88 412 ARG A N 1
ATOM 3100 C CA . ARG A 1 412 ? 23.766 -0.988 3.105 1 94.88 412 ARG A CA 1
ATOM 3101 C C . ARG A 1 412 ? 25.203 -0.516 2.984 1 94.88 412 ARG A C 1
ATOM 3103 O O . ARG A 1 412 ? 25.469 0.644 2.654 1 94.88 412 ARG A O 1
ATOM 3110 N N . ASN A 1 413 ? 26.156 -1.386 3.291 1 94.38 413 ASN A N 1
ATOM 3111 C CA . ASN A 1 413 ? 27.562 -1.05 3.188 1 94.38 413 ASN A CA 1
ATOM 3112 C C . ASN A 1 413 ? 27.938 -0.604 1.775 1 94.38 413 ASN A C 1
ATOM 3114 O O . ASN A 1 413 ? 28.656 0.376 1.6 1 94.38 413 ASN A O 1
ATOM 3118 N N . PHE A 1 414 ? 27.406 -1.258 0.834 1 94.62 414 PHE A N 1
ATOM 3119 C CA . PHE A 1 414 ? 27.672 -0.866 -0.547 1 94.62 414 PHE A CA 1
ATOM 3120 C C . PHE A 1 414 ? 27 0.462 -0.867 1 94.62 414 PHE A C 1
ATOM 3122 O O . PHE A 1 414 ? 27.578 1.318 -1.532 1 94.62 414 PHE A O 1
ATOM 3129 N N . ALA A 1 415 ? 25.734 0.624 -0.451 1 91.5 415 ALA A N 1
ATOM 3130 C CA . ALA A 1 415 ? 24.984 1.845 -0.721 1 91.5 415 ALA A CA 1
ATOM 3131 C C . ALA A 1 415 ? 25.734 3.074 -0.214 1 91.5 415 ALA A C 1
ATOM 3133 O O . ALA A 1 415 ? 25.75 4.113 -0.878 1 91.5 415 ALA A O 1
ATOM 3134 N N . ASP A 1 416 ? 26.312 2.977 0.902 1 89.69 416 ASP A N 1
ATOM 3135 C CA . ASP A 1 416 ? 27.047 4.086 1.513 1 89.69 416 ASP A CA 1
ATOM 3136 C C . ASP A 1 416 ? 28.281 4.449 0.699 1 89.69 416 ASP A C 1
ATOM 3138 O O . ASP A 1 416 ? 28.688 5.609 0.67 1 89.69 416 ASP A O 1
ATOM 3142 N N . SER A 1 417 ? 28.797 3.52 0.033 1 89.5 417 SER A N 1
ATOM 3143 C CA . SER A 1 417 ? 30.031 3.744 -0.714 1 89.5 417 SER A CA 1
ATOM 3144 C C . SER A 1 417 ? 29.734 4.184 -2.145 1 89.5 417 SER A C 1
ATOM 3146 O O . SER A 1 417 ? 30.516 4.93 -2.742 1 89.5 417 SER A O 1
ATOM 3148 N N . CYS A 1 418 ? 28.703 3.742 -2.703 1 90.06 418 CYS A N 1
ATOM 3149 C CA . CYS A 1 418 ? 28.406 3.969 -4.113 1 90.06 418 CYS A CA 1
ATOM 3150 C C . CYS A 1 418 ? 27.812 5.359 -4.332 1 90.06 418 CYS A C 1
ATOM 3152 O O . CYS A 1 418 ? 27.984 5.949 -5.398 1 90.06 418 CYS A O 1
ATOM 3154 N N . GLY A 1 419 ? 27.078 5.898 -3.371 1 88.19 419 GLY A N 1
ATOM 3155 C CA . GLY A 1 419 ? 26.484 7.23 -3.455 1 88.19 419 GLY A CA 1
ATOM 3156 C C . GLY A 1 419 ? 25.234 7.281 -4.305 1 88.19 419 GLY A C 1
ATOM 3157 O O . GLY A 1 419 ? 24.703 8.359 -4.578 1 88.19 419 GLY A O 1
ATOM 3158 N N . LYS A 1 420 ? 24.797 6.195 -4.836 1 94.88 420 LYS A N 1
ATOM 3159 C CA . LYS A 1 420 ? 23.562 6.125 -5.613 1 94.88 420 LYS A CA 1
ATOM 3160 C C . LYS A 1 420 ? 22.438 5.5 -4.801 1 94.88 420 LYS A C 1
ATOM 3162 O O . LYS A 1 420 ? 22.672 4.625 -3.969 1 94.88 420 LYS A O 1
ATOM 3167 N N . PRO A 1 421 ? 21.219 5.965 -5.086 1 96.5 421 PRO A N 1
ATOM 3168 C CA . PRO A 1 421 ? 20.094 5.43 -4.32 1 96.5 421 PRO A CA 1
ATOM 3169 C C . PRO A 1 421 ? 19.828 3.951 -4.609 1 96.5 421 PRO A C 1
ATOM 3171 O O . PRO A 1 421 ? 19.875 3.529 -5.766 1 96.5 421 PRO A O 1
ATOM 3174 N N . ILE A 1 422 ? 19.656 3.219 -3.605 1 97.88 422 ILE A N 1
ATOM 3175 C CA . ILE A 1 422 ? 19.203 1.831 -3.666 1 97.88 422 ILE A CA 1
ATOM 3176 C C . ILE A 1 422 ? 17.891 1.68 -2.904 1 97.88 422 ILE A C 1
ATOM 3178 O O . ILE A 1 422 ? 17.828 1.903 -1.693 1 97.88 422 ILE A O 1
ATOM 3182 N N . LEU A 1 423 ? 16.844 1.354 -3.605 1 98 423 LEU A N 1
ATOM 3183 C CA . LEU A 1 423 ? 15.516 1.172 -3.029 1 98 423 LEU A CA 1
ATOM 3184 C C . LEU A 1 423 ? 15.18 -0.309 -2.881 1 98 423 LEU A C 1
ATOM 3186 O O . LEU A 1 423 ? 15.383 -1.09 -3.814 1 98 423 LEU A O 1
ATOM 3190 N N . ILE A 1 424 ? 14.688 -0.667 -1.735 1 98.19 424 ILE A N 1
ATOM 3191 C CA . ILE A 1 424 ? 14.375 -2.064 -1.454 1 98.19 424 ILE A CA 1
ATOM 3192 C C . ILE A 1 424 ? 12.891 -2.316 -1.684 1 98.19 424 ILE A C 1
ATOM 3194 O O . ILE A 1 424 ? 12.039 -1.574 -1.18 1 98.19 424 ILE A O 1
ATOM 3198 N N . SER A 1 425 ? 12.562 -3.254 -2.484 1 97.94 425 SER A N 1
ATOM 3199 C CA . SER A 1 425 ? 11.195 -3.738 -2.68 1 97.94 425 SER A CA 1
ATOM 3200 C C . SER A 1 425 ? 11.008 -5.113 -2.051 1 97.94 425 SER A C 1
ATOM 3202 O O . SER A 1 425 ? 11.703 -6.066 -2.406 1 97.94 425 SER A O 1
ATOM 3204 N N . SER A 1 426 ? 10.164 -5.227 -1.149 1 96.75 426 SER A N 1
ATOM 3205 C CA . SER A 1 426 ? 9.852 -6.465 -0.446 1 96.75 426 SER A CA 1
ATOM 3206 C C . SER A 1 426 ? 8.344 -6.703 -0.389 1 96.75 426 SER A C 1
ATOM 3208 O O . SER A 1 426 ? 7.562 -5.754 -0.307 1 96.75 426 SER A O 1
ATOM 3210 N N . PRO A 1 427 ? 7.984 -7.984 -0.556 1 94 427 PRO A N 1
ATOM 3211 C CA . PRO A 1 427 ? 6.555 -8.227 -0.36 1 94 427 PRO A CA 1
ATOM 3212 C C . PRO A 1 427 ? 6.082 -7.871 1.047 1 94 427 PRO A C 1
ATOM 3214 O O . PRO A 1 427 ? 6.898 -7.715 1.956 1 94 427 PRO A O 1
ATOM 3217 N N . ASP A 1 428 ? 4.816 -7.621 1.074 1 91.38 428 ASP A N 1
ATOM 3218 C CA . ASP A 1 428 ? 4.219 -7.457 2.396 1 91.38 428 ASP A CA 1
ATOM 3219 C C . ASP A 1 428 ? 4.086 -8.805 3.107 1 91.38 428 ASP A C 1
ATOM 3221 O O . ASP A 1 428 ? 4.559 -9.828 2.605 1 91.38 428 ASP A O 1
ATOM 3225 N N . GLY A 1 429 ? 3.605 -8.828 4.297 1 91.56 429 GLY A N 1
ATOM 3226 C CA . GLY A 1 429 ? 3.484 -10.047 5.09 1 91.56 429 GLY A CA 1
ATOM 3227 C C . GLY A 1 429 ? 4.289 -10 6.371 1 91.56 429 GLY A C 1
ATOM 3228 O O . GLY A 1 429 ? 5.25 -9.234 6.484 1 91.56 429 GLY A O 1
ATOM 3229 N N . SER A 1 430 ? 3.955 -10.922 7.258 1 92.25 430 SER A N 1
ATOM 3230 C CA . SER A 1 430 ? 4.566 -10.898 8.586 1 92.25 430 SER A CA 1
ATOM 3231 C C . SER A 1 430 ? 6.047 -11.25 8.516 1 92.25 430 SER A C 1
ATOM 3233 O O . SER A 1 430 ? 6.895 -10.484 8.992 1 92.25 430 SER A O 1
ATOM 3235 N N . TYR A 1 431 ? 6.352 -12.359 7.82 1 94.69 431 TYR A N 1
ATOM 3236 C CA . TYR A 1 431 ? 7.738 -12.797 7.723 1 94.69 431 TYR A CA 1
ATOM 3237 C C . TYR A 1 431 ? 8.57 -11.812 6.906 1 94.69 431 TYR A C 1
ATOM 3239 O O . TYR A 1 431 ? 9.68 -11.453 7.305 1 94.69 431 TYR A O 1
ATOM 3247 N N . SER A 1 432 ? 8.062 -11.422 5.793 1 94.44 432 SER A N 1
ATOM 3248 C CA . SER A 1 432 ? 8.766 -10.5 4.914 1 94.44 432 SER A CA 1
ATOM 3249 C C . SER A 1 432 ? 9.07 -9.188 5.625 1 94.44 432 SER A C 1
ATOM 3251 O O . SER A 1 432 ? 10.148 -8.617 5.461 1 94.44 432 SER A O 1
ATOM 3253 N N . ARG A 1 433 ? 8.109 -8.688 6.375 1 92.75 433 ARG A N 1
ATOM 3254 C CA . ARG A 1 433 ? 8.305 -7.441 7.105 1 92.75 433 ARG A CA 1
ATOM 3255 C C . ARG A 1 433 ? 9.375 -7.602 8.18 1 92.75 433 ARG A C 1
ATOM 3257 O O . ARG A 1 433 ? 10.18 -6.695 8.406 1 92.75 433 ARG A O 1
ATOM 3264 N N . LYS A 1 434 ? 9.305 -8.727 8.859 1 93.56 434 LYS A N 1
ATOM 3265 C CA . LYS A 1 434 ? 10.344 -9.016 9.844 1 93.56 434 LYS A CA 1
ATOM 3266 C C . LYS A 1 434 ? 11.727 -9 9.203 1 93.56 434 LYS A C 1
ATOM 3268 O O . LYS A 1 434 ? 12.656 -8.383 9.734 1 93.56 434 LYS A O 1
ATOM 3273 N N . MET A 1 435 ? 11.812 -9.648 8.031 1 94.56 435 MET A N 1
ATOM 3274 C CA . MET A 1 435 ? 13.102 -9.703 7.336 1 94.56 435 MET A CA 1
ATOM 3275 C C . MET A 1 435 ? 13.5 -8.328 6.82 1 94.56 435 MET A C 1
ATOM 3277 O O . MET A 1 435 ? 14.664 -7.938 6.91 1 94.56 435 MET A O 1
ATOM 3281 N N . ALA A 1 436 ? 12.547 -7.617 6.316 1 93.94 436 ALA A N 1
ATOM 3282 C CA . ALA A 1 436 ? 12.797 -6.312 5.711 1 93.94 436 ALA A CA 1
ATOM 3283 C C . ALA A 1 436 ? 13.18 -5.281 6.77 1 93.94 436 ALA A C 1
ATOM 3285 O O . ALA A 1 436 ? 13.773 -4.246 6.453 1 93.94 436 ALA A O 1
ATOM 3286 N N . SER A 1 437 ? 12.805 -5.5 8.07 1 93.06 437 SER A N 1
ATOM 3287 C CA . SER A 1 437 ? 13.102 -4.562 9.148 1 93.06 437 SER A CA 1
ATOM 3288 C C . SER A 1 437 ? 14.609 -4.348 9.297 1 93.06 437 SER A C 1
ATOM 3290 O O . SER A 1 437 ? 15.047 -3.301 9.773 1 93.06 437 SER A O 1
ATOM 3292 N N . ALA A 1 438 ? 15.398 -5.332 8.844 1 94.56 438 ALA A N 1
ATOM 3293 C CA . ALA A 1 438 ? 16.844 -5.184 8.859 1 94.56 438 ALA A CA 1
ATOM 3294 C C . ALA A 1 438 ? 17.297 -3.998 8.008 1 94.56 438 ALA A C 1
ATOM 3296 O O . ALA A 1 438 ? 18.234 -3.287 8.359 1 94.56 438 ALA A O 1
ATOM 3297 N N . PHE A 1 439 ? 16.625 -3.811 6.895 1 95.44 439 PHE A N 1
ATOM 3298 C CA . PHE A 1 439 ? 16.938 -2.684 6.023 1 95.44 439 PHE A CA 1
ATOM 3299 C C . PHE A 1 439 ? 16.531 -1.366 6.676 1 95.44 439 PHE A C 1
ATOM 3301 O O . PHE A 1 439 ? 17.297 -0.403 6.672 1 95.44 439 PHE A O 1
ATOM 3308 N N . THR A 1 440 ? 15.32 -1.315 7.238 1 90.25 440 THR A N 1
ATOM 3309 C CA . THR A 1 440 ? 14.82 -0.09 7.855 1 90.25 440 THR A CA 1
ATOM 3310 C C . THR A 1 440 ? 15.688 0.303 9.047 1 90.25 440 THR A C 1
ATOM 3312 O O . THR A 1 440 ? 15.883 1.49 9.312 1 90.25 440 THR A O 1
ATOM 3315 N N . ASP A 1 441 ? 16.156 -0.711 9.758 1 89.62 441 ASP A N 1
ATOM 3316 C CA . ASP A 1 441 ? 17.031 -0.472 10.898 1 89.62 441 ASP A CA 1
ATOM 3317 C C . ASP A 1 441 ? 18.328 0.209 10.461 1 89.62 441 ASP A C 1
ATOM 3319 O O . ASP A 1 441 ? 18.922 0.963 11.234 1 89.62 441 ASP A O 1
ATOM 3323 N N . PHE A 1 442 ? 18.688 -0.067 9.219 1 89 442 PHE A N 1
ATOM 3324 C CA . PHE A 1 442 ? 19.906 0.536 8.68 1 89 442 PHE A CA 1
ATOM 3325 C C . PHE A 1 442 ? 19.594 1.811 7.914 1 89 442 PHE A C 1
ATOM 3327 O O . PHE A 1 442 ? 20.453 2.375 7.246 1 89 442 PHE A O 1
ATOM 3334 N N . GLY A 1 443 ? 18.375 2.23 7.969 1 86.5 443 GLY A N 1
ATOM 3335 C CA . GLY A 1 443 ? 17.969 3.492 7.367 1 86.5 443 GLY A CA 1
ATOM 3336 C C . GLY A 1 443 ? 17.703 3.389 5.875 1 86.5 443 GLY A C 1
ATOM 3337 O O . GLY A 1 443 ? 17.703 4.398 5.168 1 86.5 443 GLY A O 1
ATOM 3338 N N . MET A 1 444 ? 17.594 2.197 5.348 1 92.69 444 MET A N 1
ATOM 3339 C CA . MET A 1 444 ? 17.297 2.023 3.928 1 92.69 444 MET A CA 1
ATOM 3340 C C . MET A 1 444 ? 15.797 2 3.689 1 92.69 444 MET A C 1
ATOM 3342 O O . MET A 1 444 ? 15.055 1.318 4.406 1 92.69 444 MET A O 1
ATOM 3346 N N . PRO A 1 445 ? 15.297 2.75 2.732 1 93.25 445 PRO A N 1
ATOM 3347 C CA . PRO A 1 445 ? 13.859 2.752 2.479 1 93.25 445 PRO A CA 1
ATOM 3348 C C . PRO A 1 445 ? 13.359 1.429 1.905 1 93.25 445 PRO A C 1
ATOM 3350 O O . PRO A 1 445 ? 13.93 0.913 0.943 1 93.25 445 PRO A O 1
ATOM 3353 N N . VAL A 1 446 ? 12.344 0.89 2.492 1 96.38 446 VAL A N 1
ATOM 3354 C CA . VAL A 1 446 ? 11.711 -0.349 2.047 1 96.38 446 VAL A CA 1
ATOM 3355 C C . VAL A 1 446 ? 10.289 -0.064 1.568 1 96.38 446 VAL A C 1
ATOM 3357 O O . VAL A 1 446 ? 9.555 0.695 2.203 1 96.38 446 VAL A O 1
ATOM 3360 N N . PHE A 1 447 ? 9.953 -0.596 0.458 1 96.88 447 PHE A N 1
ATOM 3361 C CA . PHE A 1 447 ? 8.617 -0.48 -0.125 1 96.88 447 PHE A CA 1
ATOM 3362 C C . PHE A 1 447 ? 7.992 -1.855 -0.314 1 96.88 447 PHE A C 1
ATOM 3364 O O . PHE A 1 447 ? 8.664 -2.795 -0.749 1 96.88 447 PHE A O 1
ATOM 3371 N N . PHE A 1 448 ? 6.688 -2.025 -0.153 1 95.44 448 PHE A N 1
ATOM 3372 C CA . PHE A 1 448 ? 6.121 -3.357 0.019 1 95.44 448 PHE A CA 1
ATOM 3373 C C . PHE A 1 448 ? 5.305 -3.76 -1.203 1 95.44 448 PHE A C 1
ATOM 3375 O O . PHE A 1 448 ? 4.52 -4.711 -1.148 1 95.44 448 PHE A O 1
ATOM 3382 N N . THR A 1 449 ? 5.375 -3.043 -2.262 1 96.19 449 THR A N 1
ATOM 3383 C CA . THR A 1 449 ? 4.898 -3.422 -3.588 1 96.19 449 THR A CA 1
ATOM 3384 C C . THR A 1 449 ? 5.855 -2.932 -4.668 1 96.19 449 THR A C 1
ATOM 3386 O O . THR A 1 449 ? 6.574 -1.949 -4.469 1 96.19 449 THR A O 1
ATOM 3389 N N . PRO A 1 450 ? 5.867 -3.604 -5.832 1 96.94 450 PRO A N 1
ATOM 3390 C CA . PRO A 1 450 ? 6.676 -3.111 -6.953 1 96.94 450 PRO A CA 1
ATOM 3391 C C . PRO A 1 450 ? 6.363 -1.66 -7.312 1 96.94 450 PRO A C 1
ATOM 3393 O O . PRO A 1 450 ? 7.281 -0.859 -7.508 1 96.94 450 PRO A O 1
ATOM 3396 N N . GLU A 1 451 ? 5.121 -1.321 -7.316 1 97.75 451 GLU A N 1
ATOM 3397 C CA . GLU A 1 451 ? 4.684 0.006 -7.738 1 97.75 451 GLU A CA 1
ATOM 3398 C C . GLU A 1 451 ? 5.129 1.075 -6.742 1 97.75 451 GLU A C 1
ATOM 3400 O O . GLU A 1 451 ? 5.496 2.184 -7.137 1 97.75 451 GLU A O 1
ATOM 3405 N N . SER A 1 452 ? 5.055 0.732 -5.469 1 97.12 452 SER A N 1
ATOM 3406 C CA . SER A 1 452 ? 5.453 1.715 -4.465 1 97.12 452 SER A CA 1
ATOM 3407 C C . SER A 1 452 ? 6.941 2.039 -4.57 1 97.12 452 SER A C 1
ATOM 3409 O O . SER A 1 452 ? 7.344 3.191 -4.398 1 97.12 452 SER A O 1
ATOM 3411 N N . ALA A 1 453 ? 7.789 1.025 -4.82 1 98.31 453 ALA A N 1
ATOM 3412 C CA . ALA A 1 453 ? 9.211 1.259 -5.039 1 98.31 453 ALA A CA 1
ATOM 3413 C C . ALA A 1 453 ? 9.445 2.146 -6.258 1 98.31 453 ALA A C 1
ATOM 3415 O O . ALA A 1 453 ? 10.281 3.051 -6.223 1 98.31 453 ALA A O 1
ATOM 3416 N N . VAL A 1 454 ? 8.695 1.903 -7.293 1 98.5 454 VAL A N 1
ATOM 3417 C CA . VAL A 1 454 ? 8.867 2.645 -8.539 1 98.5 454 VAL A CA 1
ATOM 3418 C C . VAL A 1 454 ? 8.391 4.082 -8.352 1 98.5 454 VAL A C 1
ATOM 3420 O O . VAL A 1 454 ? 8.992 5.016 -8.891 1 98.5 454 VAL A O 1
ATOM 3423 N N . ARG A 1 455 ? 7.258 4.285 -7.613 1 98.12 455 ARG A N 1
ATOM 3424 C CA . ARG A 1 455 ? 6.809 5.641 -7.312 1 98.12 455 ARG A CA 1
ATOM 3425 C C . ARG A 1 455 ? 7.898 6.438 -6.609 1 98.12 455 ARG A C 1
ATOM 3427 O O . ARG A 1 455 ? 8.125 7.605 -6.934 1 98.12 455 ARG A O 1
ATOM 3434 N N . ALA A 1 456 ? 8.539 5.789 -5.676 1 97.88 456 ALA A N 1
ATOM 3435 C CA . ALA A 1 456 ? 9.633 6.438 -4.953 1 97.88 456 ALA A CA 1
ATOM 3436 C C . ALA A 1 456 ? 10.789 6.77 -5.891 1 97.88 456 ALA A C 1
ATOM 3438 O O . ALA A 1 456 ? 11.344 7.871 -5.836 1 97.88 456 ALA A O 1
ATOM 3439 N N . ALA A 1 457 ? 11.133 5.812 -6.77 1 98.44 457 ALA A N 1
ATOM 3440 C CA . ALA A 1 457 ? 12.188 6.039 -7.75 1 98.44 457 ALA A CA 1
ATOM 3441 C C . ALA A 1 457 ? 11.852 7.211 -8.664 1 98.44 457 ALA A C 1
ATOM 3443 O O . ALA A 1 457 ? 12.711 8.047 -8.961 1 98.44 457 ALA A O 1
ATOM 3444 N N . ALA A 1 458 ? 10.633 7.258 -9.078 1 98.06 458 ALA A N 1
ATOM 3445 C CA . ALA A 1 458 ? 10.188 8.32 -9.984 1 98.06 458 ALA A CA 1
ATOM 3446 C C . ALA A 1 458 ? 10.32 9.688 -9.32 1 98.06 458 ALA A C 1
ATOM 3448 O O . ALA A 1 458 ? 10.703 10.664 -9.977 1 98.06 458 ALA A O 1
ATOM 3449 N N . VAL A 1 459 ? 10 9.781 -8.062 1 97.44 459 VAL A N 1
ATOM 3450 C CA . VAL A 1 459 ? 10.117 11.031 -7.316 1 97.44 459 VAL A CA 1
ATOM 3451 C C . VAL A 1 459 ? 11.57 11.508 -7.328 1 97.44 459 VAL A C 1
ATOM 3453 O O . VAL A 1 459 ? 11.836 12.688 -7.574 1 97.44 459 VAL A O 1
ATOM 3456 N N . LEU A 1 460 ? 12.484 10.594 -7.062 1 97.31 460 LEU A N 1
ATOM 3457 C CA . LEU A 1 460 ? 13.906 10.938 -7.055 1 97.31 460 LEU A CA 1
ATOM 3458 C C . LEU A 1 460 ? 14.344 11.469 -8.414 1 97.31 460 LEU A C 1
ATOM 3460 O O . LEU A 1 460 ? 15.141 12.406 -8.492 1 97.31 460 LEU A O 1
ATOM 3464 N N . CYS A 1 461 ? 13.797 10.93 -9.461 1 96.69 461 CYS A N 1
ATOM 3465 C CA . CYS A 1 461 ? 14.234 11.258 -10.812 1 96.69 461 CYS A CA 1
ATOM 3466 C C . CYS A 1 461 ? 13.594 12.555 -11.297 1 96.69 461 CYS A C 1
ATOM 3468 O O . CYS A 1 461 ? 14.125 13.219 -12.188 1 96.69 461 CYS A O 1
ATOM 3470 N N . ARG A 1 462 ? 12.438 12.93 -10.773 1 92.81 462 ARG A N 1
ATOM 3471 C CA . ARG A 1 462 ? 11.742 14.148 -11.156 1 92.81 462 ARG A CA 1
ATOM 3472 C C . ARG A 1 462 ? 12.352 15.367 -10.469 1 92.81 462 ARG A C 1
ATOM 3474 O O . ARG A 1 462 ? 12.227 16.484 -10.953 1 92.81 462 ARG A O 1
ATOM 3481 N N . GLY A 1 463 ? 12.938 15.234 -9.352 1 82.31 463 GLY A N 1
ATOM 3482 C CA . GLY A 1 463 ? 13.422 16.328 -8.531 1 82.31 463 GLY A CA 1
ATOM 3483 C C . GLY A 1 463 ? 14.641 17.016 -9.117 1 82.31 463 GLY A C 1
ATOM 3484 O O . GLY A 1 463 ? 15.016 18.109 -8.672 1 82.31 463 GLY A O 1
ATOM 3485 N N . ASN A 1 464 ? 15.305 16.344 -10.023 1 66.25 464 ASN A N 1
ATOM 3486 C CA . ASN A 1 464 ? 16.5 16.969 -10.57 1 66.25 464 ASN A CA 1
ATOM 3487 C C . ASN A 1 464 ? 16.188 17.734 -11.859 1 66.25 464 ASN A C 1
ATOM 3489 O O . ASN A 1 464 ? 17.078 18.344 -12.453 1 66.25 464 ASN A O 1
ATOM 3493 N N . GLY A 1 465 ? 15.023 17.734 -12.406 1 58.19 465 GLY A N 1
ATOM 3494 C CA . GLY A 1 465 ? 14.75 18.531 -13.594 1 58.19 465 GLY A CA 1
ATOM 3495 C C . GLY A 1 465 ? 14.836 20.031 -13.344 1 58.19 465 GLY A C 1
ATOM 3496 O O . GLY A 1 465 ? 13.82 20.688 -13.141 1 58.19 465 GLY A O 1
ATOM 3497 N N . LYS A 1 466 ? 15.844 20.484 -12.75 1 46.66 466 LYS A N 1
ATOM 3498 C CA . LYS A 1 466 ? 16.125 21.906 -12.602 1 46.66 466 LYS A CA 1
ATOM 3499 C C . LYS A 1 466 ? 15.797 22.672 -13.875 1 46.66 466 LYS A C 1
ATOM 3501 O O . LYS A 1 466 ? 15.969 22.156 -14.984 1 46.66 466 LYS A O 1
ATOM 3506 N N . LEU A 1 467 ? 14.938 23.812 -13.734 1 38.84 467 LEU A N 1
ATOM 3507 C CA . LEU A 1 467 ? 14.688 24.906 -14.672 1 38.84 467 LEU A CA 1
ATOM 3508 C C . LEU A 1 467 ? 15.992 25.406 -15.281 1 38.84 467 LEU A C 1
ATOM 3510 O O . LEU A 1 467 ? 16.906 25.812 -14.562 1 38.84 467 LEU A O 1
ATOM 3514 N N . LYS A 1 468 ? 16.516 25.031 -16.266 1 28.8 468 LYS A N 1
ATOM 3515 C CA . LYS A 1 468 ? 17.375 25.938 -17.016 1 28.8 468 LYS A CA 1
ATOM 3516 C C . LYS A 1 468 ? 16.672 27.281 -17.25 1 28.8 468 LYS A C 1
ATOM 3518 O O . LYS A 1 468 ? 15.477 27.328 -17.531 1 28.8 468 LYS A O 1
ATOM 3523 N N . MET B 1 1 ? -21.703 -52.5 -34.344 1 29.64 1 MET B N 1
ATOM 3524 C CA . MET B 1 1 ? -21.672 -51.906 -33 1 29.64 1 MET B CA 1
ATOM 3525 C C . MET B 1 1 ? -20.594 -50.812 -32.906 1 29.64 1 MET B C 1
ATOM 3527 O O . MET B 1 1 ? -19.406 -51.125 -32.969 1 29.64 1 MET B O 1
ATOM 3531 N N . SER B 1 2 ? -20.875 -49.469 -33.219 1 27.27 2 SER B N 1
ATOM 3532 C CA . SER B 1 2 ? -20.219 -48.438 -34 1 27.27 2 SER B CA 1
ATOM 3533 C C . SER B 1 2 ? -19.188 -47.688 -33.188 1 27.27 2 SER B C 1
ATOM 3535 O O . SER B 1 2 ? -19.297 -47.594 -31.953 1 27.27 2 SER B O 1
ATOM 3537 N N . LYS B 1 3 ? -18.062 -47.25 -33.906 1 39.53 3 LYS B N 1
ATOM 3538 C CA . LYS B 1 3 ? -16.844 -46.469 -33.688 1 39.53 3 LYS B CA 1
ATOM 3539 C C . LYS B 1 3 ? -17.141 -45.125 -33.062 1 39.53 3 LYS B C 1
ATOM 3541 O O . LYS B 1 3 ? -16.234 -44.312 -32.812 1 39.53 3 LYS B O 1
ATOM 3546 N N . GLU B 1 4 ? -18.375 -44.781 -33.156 1 36.69 4 GLU B N 1
ATOM 3547 C CA . GLU B 1 4 ? -18.719 -43.438 -32.781 1 36.69 4 GLU B CA 1
ATOM 3548 C C . GLU B 1 4 ? -18.656 -43.25 -31.266 1 36.69 4 GLU B C 1
ATOM 3550 O O . GLU B 1 4 ? -18.547 -42.125 -30.766 1 36.69 4 GLU B O 1
ATOM 3555 N N . GLY B 1 5 ? -19.031 -44.281 -30.469 1 36.62 5 GLY B N 1
ATOM 3556 C CA . GLY B 1 5 ? -19.125 -44.125 -29.031 1 36.62 5 GLY B CA 1
ATOM 3557 C C . GLY B 1 5 ? -17.781 -43.875 -28.359 1 36.62 5 GLY B C 1
ATOM 3558 O O . GLY B 1 5 ? -17.734 -43.469 -27.203 1 36.62 5 GLY B O 1
ATOM 3559 N N . THR B 1 6 ? -16.781 -44.469 -28.906 1 37.44 6 THR B N 1
ATOM 3560 C CA . THR B 1 6 ? -15.469 -44.438 -28.266 1 37.44 6 THR B CA 1
ATOM 3561 C C . THR B 1 6 ? -14.852 -43.031 -28.375 1 37.44 6 THR B C 1
ATOM 3563 O O . THR B 1 6 ? -14 -42.656 -27.578 1 37.44 6 THR B O 1
ATOM 3566 N N . ASP B 1 7 ? -15.172 -42.344 -29.547 1 32.91 7 ASP B N 1
ATOM 3567 C CA . ASP B 1 7 ? -14.531 -41.062 -29.734 1 32.91 7 ASP B CA 1
ATOM 3568 C C . ASP B 1 7 ? -15.125 -40 -28.781 1 32.91 7 ASP B C 1
ATOM 3570 O O . ASP B 1 7 ? -14.539 -38.938 -28.578 1 32.91 7 ASP B O 1
ATOM 3574 N N . LYS B 1 8 ? -16.469 -40.094 -28.484 1 40.25 8 LYS B N 1
ATOM 3575 C CA . LYS B 1 8 ? -17.094 -39.125 -27.578 1 40.25 8 LYS B CA 1
ATOM 3576 C C . LYS B 1 8 ? -16.578 -39.312 -26.156 1 40.25 8 LYS B C 1
ATOM 3578 O O . LYS B 1 8 ? -16.766 -38.438 -25.312 1 40.25 8 LYS B O 1
ATOM 3583 N N . GLU B 1 9 ? -16.219 -40.438 -25.734 1 34.5 9 GLU B N 1
ATOM 3584 C CA . GLU B 1 9 ? -15.68 -40.719 -24.406 1 34.5 9 GLU B CA 1
ATOM 3585 C C . GLU B 1 9 ? -14.219 -40.312 -24.297 1 34.5 9 GLU B C 1
ATOM 3587 O O . GLU B 1 9 ? -13.711 -40.094 -23.188 1 34.5 9 GLU B O 1
ATOM 3592 N N . LYS B 1 10 ? -13.273 -40.406 -25.172 1 38.91 10 LYS B N 1
ATOM 3593 C CA . LYS B 1 10 ? -11.859 -40.031 -25.219 1 38.91 10 LYS B CA 1
ATOM 3594 C C . LYS B 1 10 ? -11.688 -38.531 -25.266 1 38.91 10 LYS B C 1
ATOM 3596 O O . LYS B 1 10 ? -10.609 -38 -24.953 1 38.91 10 LYS B O 1
ATOM 3601 N N . THR B 1 11 ? -12.484 -37.75 -25.844 1 38.19 11 THR B N 1
ATOM 3602 C CA . THR B 1 11 ? -12.469 -36.312 -25.984 1 38.19 11 THR B CA 1
ATOM 3603 C C . THR B 1 11 ? -12.891 -35.625 -24.672 1 38.19 11 THR B C 1
ATOM 3605 O O . THR B 1 11 ? -12.391 -34.562 -24.328 1 38.19 11 THR B O 1
ATOM 3608 N N . GLY B 1 12 ? -13.906 -36.125 -23.938 1 39.69 12 GLY B N 1
ATOM 3609 C CA . GLY B 1 12 ? -14.383 -35.688 -22.641 1 39.69 12 GLY B CA 1
ATOM 3610 C C . GLY B 1 12 ? -13.367 -35.875 -21.531 1 39.69 12 GLY B C 1
ATOM 3611 O O . GLY B 1 12 ? -13.422 -35.188 -20.5 1 39.69 12 GLY B O 1
ATOM 3612 N N . THR B 1 13 ? -12.664 -36.969 -21.5 1 41.94 13 THR B N 1
ATOM 3613 C CA . THR B 1 13 ? -11.641 -37.5 -20.594 1 41.94 13 THR B CA 1
ATOM 3614 C C . THR B 1 13 ? -10.375 -36.656 -20.672 1 41.94 13 THR B C 1
ATOM 3616 O O . THR B 1 13 ? -9.695 -36.438 -19.656 1 41.94 13 THR B O 1
ATOM 3619 N N . GLU B 1 14 ? -9.961 -36.375 -21.922 1 46.16 14 GLU B N 1
ATOM 3620 C CA . GLU B 1 14 ? -8.758 -35.562 -22.156 1 46.16 14 GLU B CA 1
ATOM 3621 C C . GLU B 1 14 ? -8.875 -34.188 -21.516 1 46.16 14 GLU B C 1
ATOM 3623 O O . GLU B 1 14 ? -7.867 -33.594 -21.125 1 46.16 14 GLU B O 1
ATOM 3628 N N . LYS B 1 15 ? -10.117 -33.719 -21.406 1 59.56 15 LYS B N 1
ATOM 3629 C CA . LYS B 1 15 ? -10.375 -32.344 -20.953 1 59.56 15 LYS B CA 1
ATOM 3630 C C . LYS B 1 15 ? -10.641 -32.312 -19.453 1 59.56 15 LYS B C 1
ATOM 3632 O O . LYS B 1 15 ? -10.75 -31.25 -18.859 1 59.56 15 LYS B O 1
ATOM 3637 N N . ASN B 1 16 ? -10.461 -33.594 -18.844 1 75.88 16 ASN B N 1
ATOM 3638 C CA . ASN B 1 16 ? -10.875 -33.625 -17.438 1 75.88 16 ASN B CA 1
ATOM 3639 C C . ASN B 1 16 ? -9.688 -33.406 -16.5 1 75.88 16 ASN B C 1
ATOM 3641 O O . ASN B 1 16 ? -8.781 -34.219 -16.422 1 75.88 16 ASN B O 1
ATOM 3645 N N . LEU B 1 17 ? -9.539 -32.25 -15.984 1 88.69 17 LEU B N 1
ATOM 3646 C CA . LEU B 1 17 ? -8.445 -31.859 -15.094 1 88.69 17 LEU B CA 1
ATOM 3647 C C . LEU B 1 17 ? -8.812 -32.094 -13.641 1 88.69 17 LEU B C 1
ATOM 3649 O O . LEU B 1 17 ? -8.102 -31.656 -12.727 1 88.69 17 LEU B O 1
ATOM 3653 N N . ASN B 1 18 ? -9.867 -32.906 -13.398 1 90.88 18 ASN B N 1
ATOM 3654 C CA . ASN B 1 18 ? -10.383 -33.094 -12.047 1 90.88 18 ASN B CA 1
ATOM 3655 C C . ASN B 1 18 ? -9.359 -33.781 -11.156 1 90.88 18 ASN B C 1
ATOM 3657 O O . ASN B 1 18 ? -9.289 -33.531 -9.953 1 90.88 18 ASN B O 1
ATOM 3661 N N . PHE B 1 19 ? -8.594 -34.656 -11.789 1 93.12 19 PHE B N 1
ATOM 3662 C CA . PHE B 1 19 ? -7.664 -35.438 -10.984 1 93.12 19 PHE B CA 1
ATOM 3663 C C . PHE B 1 19 ? -6.574 -34.531 -10.406 1 93.12 19 PHE B C 1
ATOM 3665 O O . PHE B 1 19 ? -5.934 -34.875 -9.414 1 93.12 19 PHE B O 1
ATOM 3672 N N . PHE B 1 20 ? -6.324 -33.344 -10.961 1 94.25 20 PHE B N 1
ATOM 3673 C CA . PHE B 1 20 ? -5.387 -32.375 -10.383 1 94.25 20 PHE B CA 1
ATOM 3674 C C . PHE B 1 20 ? -5.988 -31.719 -9.148 1 94.25 20 PHE B C 1
ATOM 3676 O O . PHE B 1 20 ? -5.262 -31.328 -8.234 1 94.25 20 PHE B O 1
ATOM 3683 N N . PHE B 1 21 ? -7.344 -31.656 -9.078 1 93.62 21 PHE B N 1
ATOM 3684 C CA . PHE B 1 21 ? -7.98 -30.812 -8.07 1 93.62 21 PHE B CA 1
ATOM 3685 C C . PHE B 1 21 ? -8.82 -31.656 -7.113 1 93.62 21 PHE B C 1
ATOM 3687 O O . PHE B 1 21 ? -9.383 -31.141 -6.148 1 93.62 21 PHE B O 1
ATOM 3694 N N . LYS B 1 22 ? -8.867 -32.938 -7.355 1 93.69 22 LYS B N 1
ATOM 3695 C CA . LYS B 1 22 ? -9.477 -33.938 -6.465 1 93.69 22 LYS B CA 1
ATOM 3696 C C . LYS B 1 22 ? -8.672 -35.219 -6.445 1 93.69 22 LYS B C 1
ATOM 3698 O O . LYS B 1 22 ? -9.227 -36.312 -6.641 1 93.69 22 LYS B O 1
ATOM 3703 N N . PRO B 1 23 ? -7.445 -35.031 -6.156 1 97.25 23 PRO B N 1
ATOM 3704 C CA . PRO B 1 23 ? -6.617 -36.219 -6.199 1 97.25 23 PRO B CA 1
ATOM 3705 C C . PRO B 1 23 ? -6.871 -37.156 -5.016 1 97.25 23 PRO B C 1
ATOM 3707 O O . PRO B 1 23 ? -7.113 -36.688 -3.9 1 97.25 23 PRO B O 1
ATOM 3710 N N . GLU B 1 24 ? -6.75 -38.438 -5.309 1 97.56 24 GLU B N 1
ATOM 3711 C CA . GLU B 1 24 ? -6.828 -39.438 -4.258 1 97.56 24 GLU B CA 1
ATOM 3712 C C . GLU B 1 24 ? -5.441 -39.969 -3.9 1 97.56 24 GLU B C 1
ATOM 3714 O O . GLU B 1 24 ? -5.195 -40.375 -2.758 1 97.56 24 GLU B O 1
ATOM 3719 N N . ASN B 1 25 ? -4.609 -40.031 -4.887 1 98.38 25 ASN B N 1
ATOM 3720 C CA . ASN B 1 25 ? -3.252 -40.531 -4.711 1 98.38 25 ASN B CA 1
ATOM 3721 C C . ASN B 1 25 ? -2.217 -39.562 -5.277 1 98.38 25 ASN B C 1
ATOM 3723 O O . ASN B 1 25 ? -2.316 -39.156 -6.434 1 98.38 25 ASN B O 1
ATOM 3727 N N . ILE B 1 26 ? -1.212 -39.25 -4.414 1 98.69 26 ILE B N 1
ATOM 3728 C CA . ILE B 1 26 ? -0.141 -38.344 -4.844 1 98.69 26 ILE B CA 1
ATOM 3729 C C . ILE B 1 26 ? 1.212 -39.031 -4.621 1 98.69 26 ILE B C 1
ATOM 3731 O O . ILE B 1 26 ? 1.479 -39.562 -3.541 1 98.69 26 ILE B O 1
ATOM 3735 N N . ALA B 1 27 ? 1.988 -39.062 -5.652 1 98.81 27 ALA B N 1
ATOM 3736 C CA . ALA B 1 27 ? 3.367 -39.531 -5.535 1 98.81 27 ALA B CA 1
ATOM 3737 C C . ALA B 1 27 ? 4.348 -38.375 -5.539 1 98.81 27 ALA B C 1
ATOM 3739 O O . ALA B 1 27 ? 4.184 -37.406 -6.305 1 98.81 27 ALA B O 1
ATOM 3740 N N . LEU B 1 28 ? 5.27 -38.406 -4.621 1 98.81 28 LEU B N 1
ATOM 3741 C CA . LEU B 1 28 ? 6.348 -37.438 -4.59 1 98.81 28 LEU B CA 1
ATOM 3742 C C . LEU B 1 28 ? 7.66 -38.031 -5.062 1 98.81 28 LEU B C 1
ATOM 3744 O O . LEU B 1 28 ? 8.336 -38.75 -4.301 1 98.81 28 LEU B O 1
ATOM 3748 N N . ILE B 1 29 ? 7.961 -37.719 -6.297 1 98.69 29 ILE B N 1
ATOM 3749 C CA . ILE B 1 29 ? 9.164 -38.281 -6.926 1 98.69 29 ILE B CA 1
ATOM 3750 C C . ILE B 1 29 ? 10.375 -37.438 -6.516 1 98.69 29 ILE B C 1
ATOM 3752 O O . ILE B 1 29 ? 10.422 -36.25 -6.762 1 98.69 29 ILE B O 1
ATOM 3756 N N . GLY B 1 30 ? 11.383 -38.062 -6.008 1 98.19 30 GLY B N 1
ATOM 3757 C CA . GLY B 1 30 ? 12.539 -37.406 -5.453 1 98.19 30 GLY B CA 1
ATOM 3758 C C . GLY B 1 30 ? 12.391 -37.062 -3.979 1 98.19 30 GLY B C 1
ATOM 3759 O O . GLY B 1 30 ? 13.023 -36.125 -3.477 1 98.19 30 GLY B O 1
ATOM 3760 N N . ALA B 1 31 ? 11.5 -37.781 -3.305 1 98.25 31 ALA B N 1
ATOM 3761 C CA . ALA B 1 31 ? 11.258 -37.562 -1.881 1 98.25 31 ALA B CA 1
ATOM 3762 C C . ALA B 1 31 ? 12.547 -37.75 -1.076 1 98.25 31 ALA B C 1
ATOM 3764 O O . ALA B 1 31 ? 13.383 -38.594 -1.411 1 98.25 31 ALA B O 1
ATOM 3765 N N . SER B 1 32 ? 12.68 -36.906 -0.057 1 97.44 32 SER B N 1
ATOM 3766 C CA . SER B 1 32 ? 13.867 -36.969 0.789 1 97.44 32 SER B CA 1
ATOM 3767 C C . SER B 1 32 ? 13.539 -36.531 2.219 1 97.44 32 SER B C 1
ATOM 3769 O O . SER B 1 32 ? 12.734 -35.625 2.439 1 97.44 32 SER B O 1
ATOM 3771 N N . PRO B 1 33 ? 14.156 -37.219 3.197 1 95.94 33 PRO B N 1
ATOM 3772 C CA . PRO B 1 33 ? 13.984 -36.781 4.586 1 95.94 33 PRO B CA 1
ATOM 3773 C C . PRO B 1 33 ? 14.852 -35.562 4.945 1 95.94 33 PRO B C 1
ATOM 3775 O O . PRO B 1 33 ? 14.727 -35.031 6.039 1 95.94 33 PRO B O 1
ATOM 3778 N N . ASN B 1 34 ? 15.719 -35.219 4.004 1 95.31 34 ASN B N 1
ATOM 3779 C CA . ASN B 1 34 ? 16.609 -34.094 4.223 1 95.31 34 ASN B CA 1
ATOM 3780 C C . ASN B 1 34 ? 15.844 -32.75 4.199 1 95.31 34 ASN B C 1
ATOM 3782 O O . ASN B 1 34 ? 15.32 -32.375 3.158 1 95.31 34 ASN B O 1
ATOM 3786 N N . PRO B 1 35 ? 15.867 -32.031 5.297 1 91.94 35 PRO B N 1
ATOM 3787 C CA . PRO B 1 35 ? 15.07 -30.797 5.395 1 91.94 35 PRO B CA 1
ATOM 3788 C C . PRO B 1 35 ? 15.547 -29.703 4.438 1 91.94 35 PRO B C 1
ATOM 3790 O O . PRO B 1 35 ? 14.828 -28.734 4.199 1 91.94 35 PRO B O 1
ATOM 3793 N N . GLU B 1 36 ? 16.688 -29.844 3.877 1 88.81 36 GLU B N 1
ATOM 3794 C CA . GLU B 1 36 ? 17.25 -28.828 2.979 1 88.81 36 GLU B CA 1
ATOM 3795 C C . GLU B 1 36 ? 16.734 -29.016 1.555 1 88.81 36 GLU B C 1
ATOM 3797 O O . GLU B 1 36 ? 16.859 -28.125 0.72 1 88.81 36 GLU B O 1
ATOM 3802 N N . LYS B 1 37 ? 16.141 -30.141 1.358 1 92.12 37 LYS B N 1
ATOM 3803 C CA . LYS B 1 37 ? 15.633 -30.422 0.017 1 92.12 37 LYS B CA 1
ATOM 3804 C C . LYS B 1 37 ? 14.211 -29.906 -0.152 1 92.12 37 LYS B C 1
ATOM 3806 O O . LYS B 1 37 ? 13.398 -29.984 0.776 1 92.12 37 LYS B O 1
ATOM 3811 N N . LEU B 1 38 ? 13.914 -29.422 -1.332 1 93 38 LEU B N 1
ATOM 3812 C CA . LEU B 1 38 ? 12.594 -28.859 -1.59 1 93 38 LEU B CA 1
ATOM 3813 C C . LEU B 1 38 ? 11.516 -29.938 -1.451 1 93 38 LEU B C 1
ATOM 3815 O O . LEU B 1 38 ? 10.391 -29.625 -1.041 1 93 38 LEU B O 1
ATOM 3819 N N . SER B 1 39 ? 11.883 -31.234 -1.783 1 96.56 39 SER B N 1
ATOM 3820 C CA . SER B 1 39 ? 10.906 -32.312 -1.702 1 96.56 39 SER B CA 1
ATOM 3821 C C . SER B 1 39 ? 10.438 -32.531 -0.268 1 96.56 39 SER B C 1
ATOM 3823 O O . SER B 1 39 ? 9.289 -32.906 -0.037 1 96.56 39 SER B O 1
ATOM 3825 N N . HIS B 1 40 ? 11.344 -32.281 0.655 1 96.75 40 HIS B N 1
ATOM 3826 C CA . HIS B 1 40 ? 10.945 -32.375 2.057 1 96.75 40 HIS B CA 1
ATOM 3827 C C . HIS B 1 40 ? 9.859 -31.375 2.396 1 96.75 40 HIS B C 1
ATOM 3829 O O . HIS B 1 40 ? 8.883 -31.703 3.074 1 96.75 40 HIS B O 1
ATOM 3835 N N . THR B 1 41 ? 10.023 -30.172 1.938 1 95.75 41 THR B N 1
ATOM 3836 C CA . THR B 1 41 ? 9.055 -29.109 2.18 1 95.75 41 THR B CA 1
ATOM 3837 C C . THR B 1 41 ? 7.711 -29.453 1.553 1 95.75 41 THR B C 1
ATOM 3839 O O . THR B 1 41 ? 6.66 -29.188 2.137 1 95.75 41 THR B O 1
ATOM 3842 N N . VAL B 1 42 ? 7.719 -30.047 0.394 1 97.81 42 VAL B N 1
ATOM 3843 C CA . VAL B 1 42 ? 6.48 -30.422 -0.276 1 97.81 42 VAL B CA 1
ATOM 3844 C C . VAL B 1 42 ? 5.734 -31.469 0.565 1 97.81 42 VAL B C 1
ATOM 3846 O O . VAL B 1 42 ? 4.523 -31.359 0.763 1 97.81 42 VAL B O 1
ATOM 3849 N N . LEU B 1 43 ? 6.469 -32.438 0.994 1 97.75 43 LEU B N 1
ATOM 3850 C CA . LEU B 1 43 ? 5.852 -33.469 1.828 1 97.75 43 LEU B CA 1
ATOM 3851 C C . LEU B 1 43 ? 5.254 -32.844 3.092 1 97.75 43 LEU B C 1
ATOM 3853 O O . LEU B 1 43 ? 4.133 -33.188 3.479 1 97.75 43 LEU B O 1
ATOM 3857 N N . GLU B 1 44 ? 5.984 -31.984 3.703 1 96.56 44 GLU B N 1
ATOM 3858 C CA . GLU B 1 44 ? 5.512 -31.281 4.898 1 96.56 44 GLU B CA 1
ATOM 3859 C C . GLU B 1 44 ? 4.254 -30.469 4.605 1 96.56 44 GLU B C 1
ATOM 3861 O O . GLU B 1 44 ? 3.318 -30.453 5.406 1 96.56 44 GLU B O 1
ATOM 3866 N N . SER B 1 45 ? 4.27 -29.781 3.492 1 97.12 45 SER B N 1
ATOM 3867 C CA . SER B 1 45 ? 3.131 -28.953 3.104 1 97.12 45 SER B CA 1
ATOM 3868 C C . SER B 1 45 ? 1.877 -29.797 2.902 1 97.12 45 SER B C 1
ATOM 3870 O O . SER B 1 45 ? 0.785 -29.406 3.32 1 97.12 45 SER B O 1
ATOM 3872 N N . LEU B 1 46 ? 2.041 -30.938 2.27 1 97.94 46 LEU B N 1
ATOM 3873 C CA . LEU B 1 46 ? 0.92 -31.844 2.021 1 97.94 46 LEU B CA 1
ATOM 3874 C C . LEU B 1 46 ? 0.365 -32.406 3.33 1 97.94 46 LEU B C 1
ATOM 3876 O O . LEU B 1 46 ? -0.852 -32.531 3.486 1 97.94 46 LEU B O 1
ATOM 3880 N N . ARG B 1 47 ? 1.211 -32.688 4.195 1 96.5 47 ARG B N 1
ATOM 3881 C CA . ARG B 1 47 ? 0.787 -33.188 5.496 1 96.5 47 ARG B CA 1
ATOM 3882 C C . ARG B 1 47 ? 0.101 -32.094 6.309 1 96.5 47 ARG B C 1
ATOM 3884 O O . ARG B 1 47 ? -0.954 -32.312 6.902 1 96.5 47 ARG B O 1
ATOM 3891 N N . LYS B 1 48 ? 0.701 -30.922 6.367 1 95.94 48 LYS B N 1
ATOM 3892 C CA . LYS B 1 48 ? 0.209 -29.797 7.172 1 95.94 48 LYS B CA 1
ATOM 3893 C C . LYS B 1 48 ? -1.173 -29.359 6.699 1 95.94 48 LYS B C 1
ATOM 3895 O O . LYS B 1 48 ? -2.021 -28.984 7.516 1 95.94 48 LYS B O 1
ATOM 3900 N N . ILE B 1 49 ? -1.338 -29.328 5.352 1 96.56 49 ILE B N 1
ATOM 3901 C CA . ILE B 1 49 ? -2.625 -28.875 4.832 1 96.56 49 ILE B CA 1
ATOM 3902 C C . ILE B 1 49 ? -3.689 -29.938 5.094 1 96.56 49 ILE B C 1
ATOM 3904 O O . ILE B 1 49 ? -4.887 -29.656 5 1 96.56 49 ILE B O 1
ATOM 3908 N N . GLY B 1 50 ? -3.293 -31.156 5.414 1 97.12 50 GLY B N 1
ATOM 3909 C CA . GLY B 1 50 ? -4.219 -32.219 5.77 1 97.12 50 GLY B CA 1
ATOM 3910 C C . GLY B 1 50 ? -4.754 -32.969 4.566 1 97.12 50 GLY B C 1
ATOM 3911 O O . GLY B 1 50 ? -5.941 -33.281 4.504 1 97.12 50 GLY B O 1
ATOM 3912 N N . PHE B 1 51 ? -3.867 -33.188 3.596 1 97.75 51 PHE B N 1
ATOM 3913 C CA . PHE B 1 51 ? -4.285 -34 2.457 1 97.75 51 PHE B CA 1
ATOM 3914 C C . PHE B 1 51 ? -4.898 -35.312 2.926 1 97.75 51 PHE B C 1
ATOM 3916 O O . PHE B 1 51 ? -4.336 -36 3.783 1 97.75 51 PHE B O 1
ATOM 3923 N N . LYS B 1 52 ? -6.02 -35.688 2.277 1 96.44 52 LYS B N 1
ATOM 3924 C CA . LYS B 1 52 ? -6.793 -36.812 2.795 1 96.44 52 LYS B CA 1
ATOM 3925 C C . LYS B 1 52 ? -6.488 -38.094 2.021 1 96.44 52 LYS B C 1
ATOM 3927 O O . LYS B 1 52 ? -6.863 -39.188 2.449 1 96.44 52 LYS B O 1
ATOM 3932 N N . GLY B 1 53 ? -5.859 -37.969 0.868 1 97.12 53 GLY B N 1
ATOM 3933 C CA . GLY B 1 53 ? -5.543 -39.125 0.062 1 97.12 53 GLY B CA 1
ATOM 3934 C C . GLY B 1 53 ? -4.258 -39.812 0.486 1 97.12 53 GLY B C 1
ATOM 3935 O O . GLY B 1 53 ? -3.775 -39.625 1.601 1 97.12 53 GLY B O 1
ATOM 3936 N N . LYS B 1 54 ? -3.775 -40.688 -0.329 1 98.06 54 LYS B N 1
ATOM 3937 C CA . LYS B 1 54 ? -2.545 -41.438 -0.053 1 98.06 54 LYS B CA 1
ATOM 3938 C C . LYS B 1 54 ? -1.332 -40.688 -0.636 1 98.06 54 LYS B C 1
ATOM 3940 O O . LYS B 1 54 ? -1.407 -40.125 -1.727 1 98.06 54 LYS B O 1
ATOM 3945 N N . LEU B 1 55 ? -0.296 -40.75 0.171 1 98.38 55 LEU B N 1
ATOM 3946 C CA . LEU B 1 55 ? 0.968 -40.156 -0.254 1 98.38 55 LEU B CA 1
ATOM 3947 C C . LEU B 1 55 ? 2.023 -41.25 -0.483 1 98.38 55 LEU B C 1
ATOM 3949 O O . LEU B 1 55 ? 2.221 -42.094 0.367 1 98.38 55 LEU B O 1
ATOM 3953 N N . TYR B 1 56 ? 2.646 -41.188 -1.646 1 98.62 56 TYR B N 1
ATOM 3954 C CA . TYR B 1 56 ? 3.652 -42.156 -2.006 1 98.62 56 TYR B CA 1
ATOM 3955 C C . TYR B 1 56 ? 5 -41.5 -2.268 1 98.62 56 TYR B C 1
ATOM 3957 O O . TYR B 1 56 ? 5.27 -41.062 -3.381 1 98.62 56 TYR B O 1
ATOM 3965 N N . PRO B 1 57 ? 5.906 -41.531 -1.268 1 98.69 57 PRO B N 1
ATOM 3966 C CA . PRO B 1 57 ? 7.27 -41.062 -1.565 1 98.69 57 PRO B CA 1
ATOM 3967 C C . PRO B 1 57 ? 8.008 -42.031 -2.506 1 98.69 57 PRO B C 1
ATOM 3969 O O . PRO B 1 57 ? 7.867 -43.25 -2.389 1 98.69 57 PRO B O 1
ATOM 3972 N N . VAL B 1 58 ? 8.688 -41.5 -3.408 1 98.75 58 VAL B N 1
ATOM 3973 C CA . VAL B 1 58 ? 9.453 -42.281 -4.359 1 98.75 58 VAL B CA 1
ATOM 3974 C C . VAL B 1 58 ? 10.906 -41.844 -4.359 1 98.75 58 VAL B C 1
ATOM 3976 O O . VAL B 1 58 ? 11.203 -40.688 -4.652 1 98.75 58 VAL B O 1
ATOM 3979 N N . ASN B 1 59 ? 11.766 -42.625 -4.086 1 98.38 59 ASN B N 1
ATOM 3980 C CA . ASN B 1 59 ? 13.211 -42.438 -4.055 1 98.38 59 ASN B CA 1
ATOM 3981 C C . ASN B 1 59 ? 13.953 -43.75 -3.895 1 98.38 59 ASN B C 1
ATOM 3983 O O . ASN B 1 59 ? 13.781 -44.469 -2.891 1 98.38 59 ASN B O 1
ATOM 3987 N N . PRO B 1 60 ? 14.805 -44.062 -4.848 1 97.12 60 PRO B N 1
ATOM 3988 C CA . PRO B 1 60 ? 15.469 -45.375 -4.773 1 97.12 60 PRO B CA 1
ATOM 3989 C C . PRO B 1 60 ? 16.422 -45.469 -3.578 1 97.12 60 PRO B C 1
ATOM 3991 O O . PRO B 1 60 ? 16.797 -46.594 -3.195 1 97.12 60 PRO B O 1
ATOM 3994 N N . GLY B 1 61 ? 16.766 -44.406 -2.961 1 96.94 61 GLY B N 1
ATOM 3995 C CA . GLY B 1 61 ? 17.734 -44.406 -1.887 1 96.94 61 GLY B CA 1
ATOM 3996 C C . GLY B 1 61 ? 17.125 -44.625 -0.519 1 96.94 61 GLY B C 1
ATOM 3997 O O . GLY B 1 61 ? 17.844 -44.75 0.476 1 96.94 61 GLY B O 1
ATOM 3998 N N . TYR B 1 62 ? 15.805 -44.75 -0.444 1 97.5 62 TYR B N 1
ATOM 3999 C CA . TYR B 1 62 ? 15.141 -44.875 0.847 1 97.5 62 TYR B CA 1
ATOM 4000 C C . TYR B 1 62 ? 14.07 -45.969 0.798 1 97.5 62 TYR B C 1
ATOM 4002 O O . TYR B 1 62 ? 13.469 -46.219 -0.252 1 97.5 62 TYR B O 1
ATOM 4010 N N . LYS B 1 63 ? 13.797 -46.594 1.902 1 97.25 63 LYS B N 1
ATOM 4011 C CA . LYS B 1 63 ? 12.711 -47.562 2.027 1 97.25 63 LYS B CA 1
ATOM 4012 C C . LYS B 1 63 ? 11.508 -46.938 2.738 1 97.25 63 LYS B C 1
ATOM 4014 O O . LYS B 1 63 ? 10.383 -47.406 2.584 1 97.25 63 LYS B O 1
ATOM 4019 N N . GLU B 1 64 ? 11.883 -45.938 3.531 1 97.5 64 GLU B N 1
ATOM 4020 C CA . GLU B 1 64 ? 10.867 -45.25 4.309 1 97.5 64 GLU B CA 1
ATOM 4021 C C . GLU B 1 64 ? 11.242 -43.781 4.496 1 97.5 64 GLU B C 1
ATOM 4023 O O . GLU B 1 64 ? 12.422 -43.438 4.672 1 97.5 64 GLU B O 1
ATOM 4028 N N . ILE B 1 65 ? 10.328 -42.969 4.422 1 97.56 65 ILE B N 1
ATOM 4029 C CA . ILE B 1 65 ? 10.516 -41.531 4.684 1 97.56 65 ILE B CA 1
ATOM 4030 C C . ILE B 1 65 ? 9.391 -41.031 5.582 1 97.56 65 ILE B C 1
ATOM 4032 O O . ILE B 1 65 ? 8.219 -41.031 5.195 1 97.56 65 ILE B O 1
ATOM 4036 N N . GLU B 1 66 ? 9.75 -40.562 6.793 1 94.44 66 GLU B N 1
ATOM 4037 C CA . GLU B 1 66 ? 8.828 -39.938 7.746 1 94.44 66 GLU B CA 1
ATOM 4038 C C . GLU B 1 66 ? 7.617 -40.812 7.996 1 94.44 66 GLU B C 1
ATOM 4040 O O . GLU B 1 66 ? 6.477 -40.375 7.926 1 94.44 66 GLU B O 1
ATOM 4045 N N . GLY B 1 67 ? 7.793 -42.094 8.062 1 95.69 67 GLY B N 1
ATOM 4046 C CA . GLY B 1 67 ? 6.754 -43.031 8.422 1 95.69 67 GLY B CA 1
ATOM 4047 C C . GLY B 1 67 ? 6 -43.594 7.223 1 95.69 67 GLY B C 1
ATOM 4048 O O . GLY B 1 67 ? 5.121 -44.438 7.371 1 95.69 67 GLY B O 1
ATOM 4049 N N . LEU B 1 68 ? 6.352 -43.188 6.012 1 97.62 68 LEU B N 1
ATOM 4050 C CA . LEU B 1 68 ? 5.703 -43.656 4.797 1 97.62 68 LEU B CA 1
ATOM 4051 C C . LEU B 1 68 ? 6.617 -44.625 4.031 1 97.62 68 LEU B C 1
ATOM 4053 O O . LEU B 1 68 ? 7.824 -44.375 3.936 1 97.62 68 LEU B O 1
ATOM 4057 N N . LYS B 1 69 ? 6.008 -45.625 3.568 1 97.69 69 LYS B N 1
ATOM 4058 C CA . LYS B 1 69 ? 6.773 -46.5 2.686 1 97.69 69 LYS B CA 1
ATOM 4059 C C . LYS B 1 69 ? 7.27 -45.75 1.459 1 97.69 69 LYS B C 1
ATOM 4061 O O . LYS B 1 69 ? 6.508 -45 0.827 1 97.69 69 LYS B O 1
ATOM 4066 N N . CYS B 1 70 ? 8.547 -45.906 1.221 1 98.44 70 CYS B N 1
ATOM 4067 C CA . CYS B 1 70 ? 9.148 -45.25 0.061 1 98.44 70 CYS B CA 1
ATOM 4068 C C . CYS B 1 70 ? 9.375 -46.25 -1.066 1 98.44 70 CYS B C 1
ATOM 4070 O O . CYS B 1 70 ? 9.797 -47.406 -0.823 1 98.44 70 CYS B O 1
ATOM 4072 N N . TYR B 1 71 ? 9.062 -45.875 -2.248 1 98.5 71 TYR B N 1
ATOM 4073 C CA . TYR B 1 71 ? 9.203 -46.719 -3.424 1 98.5 71 TYR B CA 1
ATOM 4074 C C . TYR B 1 71 ? 10.422 -46.312 -4.246 1 98.5 71 TYR B C 1
ATOM 4076 O O . TYR B 1 71 ? 10.797 -45.125 -4.266 1 98.5 71 TYR B O 1
ATOM 4084 N N . SER B 1 72 ? 11.047 -47.219 -4.949 1 97.62 72 SER B N 1
ATOM 4085 C CA . SER B 1 72 ? 12.242 -46.875 -5.727 1 97.62 72 SER B CA 1
ATOM 4086 C C . SER B 1 72 ? 11.875 -46.25 -7.066 1 97.62 72 SER B C 1
ATOM 4088 O O . SER B 1 72 ? 12.656 -45.5 -7.633 1 97.62 72 SER B O 1
ATOM 4090 N N . ALA B 1 73 ? 10.672 -46.625 -7.555 1 97.56 73 ALA B N 1
ATOM 4091 C CA . ALA B 1 73 ? 10.164 -46.094 -8.82 1 97.56 73 ALA B CA 1
ATOM 4092 C C . ALA B 1 73 ? 8.641 -46 -8.805 1 97.56 73 ALA B C 1
ATOM 4094 O O . ALA B 1 73 ? 7.973 -46.75 -8.102 1 97.56 73 ALA B O 1
ATOM 4095 N N . PRO B 1 74 ? 8.172 -45.062 -9.609 1 97.88 74 PRO B N 1
ATOM 4096 C CA . PRO B 1 74 ? 6.715 -44.875 -9.602 1 97.88 74 PRO B CA 1
ATOM 4097 C C . PRO B 1 74 ? 5.969 -46.125 -10.055 1 97.88 74 PRO B C 1
ATOM 4099 O O . PRO B 1 74 ? 4.863 -46.406 -9.586 1 97.88 74 PRO B O 1
ATOM 4102 N N . GLY B 1 75 ? 6.57 -46.875 -10.914 1 96.62 75 GLY B N 1
ATOM 4103 C CA . GLY B 1 75 ? 5.93 -48.062 -11.453 1 96.62 75 GLY B CA 1
ATOM 4104 C C . GLY B 1 75 ? 5.695 -49.156 -10.406 1 96.62 75 GLY B C 1
ATOM 4105 O O . GLY B 1 75 ? 4.902 -50.062 -10.617 1 96.62 75 GLY B O 1
ATOM 4106 N N . GLU B 1 76 ? 6.348 -49.062 -9.297 1 97.12 76 GLU B N 1
ATOM 4107 C CA . GLU B 1 76 ? 6.207 -50.031 -8.219 1 97.12 76 GLU B CA 1
ATOM 4108 C C . GLU B 1 76 ? 4.926 -49.781 -7.422 1 97.12 76 GLU B C 1
ATOM 4110 O O . GLU B 1 76 ? 4.496 -50.656 -6.656 1 97.12 76 GLU B O 1
ATOM 4115 N N . ILE B 1 77 ? 4.371 -48.688 -7.605 1 98 77 ILE B N 1
ATOM 4116 C CA . ILE B 1 77 ? 3.133 -48.344 -6.906 1 98 77 ILE B CA 1
ATOM 4117 C C . ILE B 1 77 ? 1.946 -48.969 -7.645 1 98 77 ILE B C 1
ATOM 4119 O O . ILE B 1 77 ? 1.715 -48.656 -8.82 1 98 77 ILE B O 1
ATOM 4123 N N . GLU B 1 78 ? 1.142 -49.719 -7.043 1 96.88 78 GLU B N 1
ATOM 4124 C CA . GLU B 1 78 ? 0.038 -50.438 -7.672 1 96.88 78 GLU B CA 1
ATOM 4125 C C . GLU B 1 78 ? -1.15 -49.5 -7.926 1 96.88 78 GLU B C 1
ATOM 4127 O O . GLU B 1 78 ? -1.845 -49.656 -8.938 1 96.88 78 GLU B O 1
ATOM 4132 N N . ASP B 1 79 ? -1.293 -48.594 -6.996 1 97.25 79 ASP B N 1
ATOM 4133 C CA . ASP B 1 79 ? -2.416 -47.688 -7.121 1 97.25 79 ASP B CA 1
ATOM 4134 C C . ASP B 1 79 ? -2.217 -46.719 -8.305 1 97.25 79 ASP B C 1
ATOM 4136 O O . ASP B 1 79 ? -1.084 -46.438 -8.703 1 97.25 79 ASP B O 1
ATOM 4140 N N . ARG B 1 80 ? -3.293 -46.312 -8.859 1 96.94 80 ARG B N 1
ATOM 4141 C CA . ARG B 1 80 ? -3.227 -45.219 -9.797 1 96.94 80 ARG B CA 1
ATOM 4142 C C . ARG B 1 80 ? -2.729 -43.938 -9.109 1 96.94 80 ARG B C 1
ATOM 4144 O O . ARG B 1 80 ? -3.098 -43.656 -7.965 1 96.94 80 ARG B O 1
ATOM 4151 N N . ILE B 1 81 ? -1.845 -43.25 -9.75 1 98.25 81 ILE B N 1
ATOM 4152 C CA . ILE B 1 81 ? -1.325 -41.969 -9.242 1 98.25 81 ILE B CA 1
ATOM 4153 C C . ILE B 1 81 ? -2.02 -40.812 -9.945 1 98.25 81 ILE B C 1
ATOM 4155 O O . ILE B 1 81 ? -1.865 -40.625 -11.156 1 98.25 81 ILE B O 1
ATOM 4159 N N . ASP B 1 82 ? -2.779 -40.031 -9.219 1 98.06 82 ASP B N 1
ATOM 4160 C CA . ASP B 1 82 ? -3.475 -38.875 -9.805 1 98.06 82 ASP B CA 1
ATOM 4161 C C . ASP B 1 82 ? -2.5 -37.75 -10.125 1 98.06 82 ASP B C 1
ATOM 4163 O O . ASP B 1 82 ? -2.562 -37.156 -11.211 1 98.06 82 ASP B O 1
ATOM 4167 N N . ILE B 1 83 ? -1.622 -37.469 -9.156 1 98.25 83 ILE B N 1
ATOM 4168 C CA . ILE B 1 83 ? -0.611 -36.406 -9.336 1 98.25 83 ILE B CA 1
ATOM 4169 C C . ILE B 1 83 ? 0.76 -36.969 -8.938 1 98.25 83 ILE B C 1
ATOM 4171 O O . ILE B 1 83 ? 0.955 -37.406 -7.801 1 98.25 83 ILE B O 1
ATOM 4175 N N . ALA B 1 84 ? 1.612 -37 -9.812 1 98.81 84 ALA B N 1
ATOM 4176 C CA . ALA B 1 84 ? 3.023 -37.219 -9.5 1 98.81 84 ALA B CA 1
ATOM 4177 C C . ALA B 1 84 ? 3.785 -35.875 -9.461 1 98.81 84 ALA B C 1
ATOM 4179 O O . ALA B 1 84 ? 3.867 -35.188 -10.469 1 98.81 84 ALA B O 1
ATOM 4180 N N . ILE B 1 85 ? 4.336 -35.562 -8.312 1 98.81 85 ILE B N 1
ATOM 4181 C CA . ILE B 1 85 ? 5.133 -34.344 -8.164 1 98.81 85 ILE B CA 1
ATOM 4182 C C . ILE B 1 85 ? 6.609 -34.656 -8.406 1 98.81 85 ILE B C 1
ATOM 4184 O O . ILE B 1 85 ? 7.223 -35.406 -7.637 1 98.81 85 ILE B O 1
ATOM 4188 N N . PHE B 1 86 ? 7.117 -34.094 -9.461 1 98.75 86 PHE B N 1
ATOM 4189 C CA . PHE B 1 86 ? 8.523 -34.312 -9.789 1 98.75 86 PHE B CA 1
ATOM 4190 C C . PHE B 1 86 ? 9.406 -33.25 -9.141 1 98.75 86 PHE B C 1
ATOM 4192 O O . PHE B 1 86 ? 9.43 -32.125 -9.578 1 98.75 86 PHE B O 1
ATOM 4199 N N . ALA B 1 87 ? 10.094 -33.656 -8.141 1 97.62 87 ALA B N 1
ATOM 4200 C CA . ALA B 1 87 ? 11.055 -32.812 -7.441 1 97.62 87 ALA B CA 1
ATOM 4201 C C . ALA B 1 87 ? 12.477 -33.344 -7.613 1 97.62 87 ALA B C 1
ATOM 4203 O O . ALA B 1 87 ? 13.188 -33.531 -6.629 1 97.62 87 ALA B O 1
ATOM 4204 N N . VAL B 1 88 ? 12.875 -33.531 -8.867 1 97.31 88 VAL B N 1
ATOM 4205 C CA . VAL B 1 88 ? 14.188 -34.031 -9.273 1 97.31 88 VAL B CA 1
ATOM 4206 C C . VAL B 1 88 ? 14.719 -33.188 -10.43 1 97.31 88 VAL B C 1
ATOM 4208 O O . VAL B 1 88 ? 13.969 -32.406 -11.047 1 97.31 88 VAL B O 1
ATOM 4211 N N . PRO B 1 89 ? 16 -33.188 -10.688 1 95.44 89 PRO B N 1
ATOM 4212 C CA . PRO B 1 89 ? 16.547 -32.406 -11.789 1 95.44 89 PRO B CA 1
ATOM 4213 C C . PRO B 1 89 ? 15.914 -32.75 -13.133 1 95.44 89 PRO B C 1
ATOM 4215 O O . PRO B 1 89 ? 15.414 -33.875 -13.32 1 95.44 89 PRO B O 1
ATOM 4218 N N . ALA B 1 90 ? 15.992 -31.875 -14.07 1 96.25 90 ALA B N 1
ATOM 4219 C CA . ALA B 1 90 ? 15.328 -31.969 -15.367 1 96.25 90 ALA B CA 1
ATOM 4220 C C . ALA B 1 90 ? 15.688 -33.281 -16.062 1 96.25 90 ALA B C 1
ATOM 4222 O O . ALA B 1 90 ? 14.82 -33.969 -16.609 1 96.25 90 ALA B O 1
ATOM 4223 N N . LYS B 1 91 ? 16.922 -33.625 -16.031 1 96.69 91 LYS B N 1
ATOM 4224 C CA . LYS B 1 91 ? 17.375 -34.844 -16.688 1 96.69 91 LYS B CA 1
ATOM 4225 C C . LYS B 1 91 ? 16.734 -36.062 -16.078 1 96.69 91 LYS B C 1
ATOM 4227 O O . LYS B 1 91 ? 16.359 -37 -16.797 1 96.69 91 LYS B O 1
ATOM 4232 N N . ALA B 1 92 ? 16.609 -36.062 -14.82 1 97.69 92 ALA B N 1
ATOM 4233 C CA . ALA B 1 92 ? 16 -37.188 -14.117 1 97.69 92 ALA B CA 1
ATOM 4234 C C . ALA B 1 92 ? 14.516 -37.281 -14.43 1 97.69 92 ALA B C 1
ATOM 4236 O O . ALA B 1 92 ? 13.961 -38.406 -14.461 1 97.69 92 ALA B O 1
ATOM 4237 N N . VAL B 1 93 ? 13.844 -36.188 -14.602 1 98.56 93 VAL B N 1
ATOM 4238 C CA . VAL B 1 93 ? 12.438 -36.219 -14.984 1 98.56 93 VAL B CA 1
ATOM 4239 C C . VAL B 1 93 ? 12.258 -37.031 -16.266 1 98.56 93 VAL B C 1
ATOM 4241 O O . VAL B 1 93 ? 11.398 -37.906 -16.328 1 98.56 93 VAL B O 1
ATOM 4244 N N . LEU B 1 94 ? 13.086 -36.719 -17.266 1 98.38 94 LEU B N 1
ATOM 4245 C CA . LEU B 1 94 ? 13.008 -37.406 -18.562 1 98.38 94 LEU B CA 1
ATOM 4246 C C . LEU B 1 94 ? 13.289 -38.906 -18.406 1 98.38 94 LEU B C 1
ATOM 4248 O O . LEU B 1 94 ? 12.57 -39.719 -18.969 1 98.38 94 LEU B O 1
ATOM 4252 N N . GLU B 1 95 ? 14.289 -39.156 -17.625 1 98.06 95 GLU B N 1
ATOM 4253 C CA . GLU B 1 95 ? 14.664 -40.562 -17.422 1 98.06 95 GLU B CA 1
ATOM 4254 C C . GLU B 1 95 ? 13.531 -41.344 -16.766 1 98.06 95 GLU B C 1
ATOM 4256 O O . GLU B 1 95 ? 13.25 -42.5 -17.156 1 98.06 95 GLU B O 1
ATOM 4261 N N . ILE B 1 96 ? 12.953 -40.781 -15.797 1 98.25 96 ILE B N 1
ATOM 4262 C CA . ILE B 1 96 ? 11.867 -41.438 -15.07 1 98.25 96 ILE B CA 1
ATOM 4263 C C . ILE B 1 96 ? 10.68 -41.656 -16 1 98.25 96 ILE B C 1
ATOM 4265 O O . ILE B 1 96 ? 10.062 -42.719 -16 1 98.25 96 ILE B O 1
ATOM 4269 N N . LEU B 1 97 ? 10.336 -40.688 -16.797 1 98.12 97 LEU B N 1
ATOM 4270 C CA . LEU B 1 97 ? 9.188 -40.75 -17.703 1 98.12 97 LEU B CA 1
ATOM 4271 C C . LEU B 1 97 ? 9.414 -41.781 -18.797 1 98.12 97 LEU B C 1
ATOM 4273 O O . LEU B 1 97 ? 8.461 -42.312 -19.375 1 98.12 97 LEU B O 1
ATOM 4277 N N . LYS B 1 98 ? 10.672 -42.062 -19.125 1 97.62 98 LYS B N 1
ATOM 4278 C CA . LYS B 1 98 ? 10.984 -43.062 -20.125 1 97.62 98 LYS B CA 1
ATOM 4279 C C . LYS B 1 98 ? 10.711 -44.469 -19.578 1 97.62 98 LYS B C 1
ATOM 4281 O O . LYS B 1 98 ? 10.531 -45.406 -20.359 1 97.62 98 LYS B O 1
ATOM 4286 N N . GLY B 1 99 ? 10.68 -44.531 -18.281 1 96.5 99 GLY B N 1
ATOM 4287 C CA . GLY B 1 99 ? 10.43 -45.812 -17.641 1 96.5 99 GLY B CA 1
ATOM 4288 C C . GLY B 1 99 ? 8.953 -46.156 -17.531 1 96.5 99 GLY B C 1
ATOM 4289 O O . GLY B 1 99 ? 8.148 -45.719 -18.359 1 96.5 99 GLY B O 1
ATOM 4290 N N . SER B 1 100 ? 8.625 -47.094 -16.609 1 96.06 100 SER B N 1
ATOM 4291 C CA . SER B 1 100 ? 7.254 -47.531 -16.375 1 96.06 100 SER B CA 1
ATOM 4292 C C . SER B 1 100 ? 6.484 -46.5 -15.531 1 96.06 100 SER B C 1
ATOM 4294 O O . SER B 1 100 ? 6.59 -46.5 -14.297 1 96.06 100 SER B O 1
ATOM 4296 N N . VAL B 1 101 ? 5.672 -45.75 -16.188 1 97.44 101 VAL B N 1
ATOM 4297 C CA . VAL B 1 101 ? 4.922 -44.719 -15.492 1 97.44 101 VAL B CA 1
ATOM 4298 C C . VAL B 1 101 ? 3.459 -44.75 -15.922 1 97.44 101 VAL B C 1
ATOM 4300 O O . VAL B 1 101 ? 2.781 -43.719 -15.93 1 97.44 101 VAL B O 1
ATOM 4303 N N . GLU B 1 102 ? 2.938 -45.875 -16.328 1 95.44 102 GLU B N 1
ATOM 4304 C CA . GLU B 1 102 ? 1.594 -46.031 -16.875 1 95.44 102 GLU B CA 1
ATOM 4305 C C . GLU B 1 102 ? 0.529 -45.781 -15.812 1 95.44 102 GLU B C 1
ATOM 4307 O O . GLU B 1 102 ? -0.625 -45.5 -16.141 1 95.44 102 GLU B O 1
ATOM 4312 N N . ASN B 1 103 ? 0.927 -45.781 -14.609 1 97.44 103 ASN B N 1
ATOM 4313 C CA . ASN B 1 103 ? -0.023 -45.562 -13.531 1 97.44 103 ASN B CA 1
ATOM 4314 C C . ASN B 1 103 ? -0.16 -44.062 -13.195 1 97.44 103 ASN B C 1
ATOM 4316 O O . ASN B 1 103 ? -0.973 -43.688 -12.352 1 97.44 103 ASN B O 1
ATOM 4320 N N . ILE B 1 104 ? 0.643 -43.219 -13.82 1 98 104 ILE B N 1
ATOM 4321 C CA . ILE B 1 104 ? 0.592 -41.781 -13.555 1 98 104 ILE B CA 1
ATOM 4322 C C . ILE B 1 104 ? -0.4 -41.125 -14.508 1 98 104 ILE B C 1
ATOM 4324 O O . ILE B 1 104 ? -0.289 -41.25 -15.727 1 98 104 ILE B O 1
ATOM 4328 N N . LYS B 1 105 ? -1.35 -40.406 -13.938 1 97.44 105 LYS B N 1
ATOM 4329 C CA . LYS B 1 105 ? -2.32 -39.656 -14.75 1 97.44 105 LYS B CA 1
ATOM 4330 C C . LYS B 1 105 ? -1.869 -38.219 -14.977 1 97.44 105 LYS B C 1
ATOM 4332 O O . LYS B 1 105 ? -1.937 -37.719 -16.109 1 97.44 105 LYS B O 1
ATOM 4337 N N . GLY B 1 106 ? -1.493 -37.562 -13.914 1 97.75 106 GLY B N 1
ATOM 4338 C CA . GLY B 1 106 ? -1.068 -36.188 -13.969 1 97.75 106 GLY B CA 1
ATOM 4339 C C . GLY B 1 106 ? 0.287 -35.938 -13.328 1 97.75 106 GLY B C 1
ATOM 4340 O O . GLY B 1 106 ? 0.65 -36.625 -12.367 1 97.75 106 GLY B O 1
ATOM 4341 N N . ALA B 1 107 ? 1.031 -34.938 -13.852 1 98.5 107 ALA B N 1
ATOM 4342 C CA . ALA B 1 107 ? 2.352 -34.594 -13.328 1 98.5 107 ALA B CA 1
ATOM 4343 C C . ALA B 1 107 ? 2.434 -33.125 -12.969 1 98.5 107 ALA B C 1
ATOM 4345 O O . ALA B 1 107 ? 1.889 -32.281 -13.672 1 98.5 107 ALA B O 1
ATOM 4346 N N . VAL B 1 108 ? 2.986 -32.781 -11.812 1 98.44 108 VAL B N 1
ATOM 4347 C CA . VAL B 1 108 ? 3.465 -31.453 -11.461 1 98.44 108 VAL B CA 1
ATOM 4348 C C . VAL B 1 108 ? 4.992 -31.453 -11.453 1 98.44 108 VAL B C 1
ATOM 4350 O O . VAL B 1 108 ? 5.621 -32.031 -10.57 1 98.44 108 VAL B O 1
ATOM 4353 N N . ILE B 1 109 ? 5.535 -30.781 -12.422 1 98.5 109 ILE B N 1
ATOM 4354 C CA . ILE B 1 109 ? 6.984 -30.797 -12.586 1 98.5 109 ILE B CA 1
ATOM 4355 C C . ILE B 1 109 ? 7.582 -29.5 -12.055 1 98.5 109 ILE B C 1
ATOM 4357 O O . ILE B 1 109 ? 7.656 -28.5 -12.781 1 98.5 109 ILE B O 1
ATOM 4361 N N . VAL B 1 110 ? 8.078 -29.547 -10.859 1 96.25 110 VAL B N 1
ATOM 4362 C CA . VAL B 1 110 ? 8.562 -28.344 -10.18 1 96.25 110 VAL B CA 1
ATOM 4363 C C . VAL B 1 110 ? 9.961 -28 -10.68 1 96.25 110 VAL B C 1
ATOM 4365 O O . VAL B 1 110 ? 10.406 -26.859 -10.531 1 96.25 110 VAL B O 1
ATOM 4368 N N . SER B 1 111 ? 10.594 -28.844 -11.359 1 93.56 111 SER B N 1
ATOM 4369 C CA . SER B 1 111 ? 11.992 -28.766 -11.773 1 93.56 111 SER B CA 1
ATOM 4370 C C . SER B 1 111 ? 12.211 -27.641 -12.773 1 93.56 111 SER B C 1
ATOM 4372 O O . SER B 1 111 ? 11.43 -27.469 -13.711 1 93.56 111 SER B O 1
ATOM 4374 N N . SER B 1 112 ? 13.234 -26.891 -12.461 1 91.06 112 SER B N 1
ATOM 4375 C CA . SER B 1 112 ? 13.758 -25.984 -13.484 1 91.06 112 SER B CA 1
ATOM 4376 C C . SER B 1 112 ? 14.766 -26.703 -14.383 1 91.06 112 SER B C 1
ATOM 4378 O O . SER B 1 112 ? 14.984 -27.906 -14.242 1 91.06 112 SER B O 1
ATOM 4380 N N . GLY B 1 113 ? 15.25 -25.938 -15.414 1 90.06 113 GLY B N 1
ATOM 4381 C CA . GLY B 1 113 ? 16.281 -26.531 -16.25 1 90.06 113 GLY B CA 1
ATOM 4382 C C . GLY B 1 113 ? 15.805 -26.828 -17.672 1 90.06 113 GLY B C 1
ATOM 4383 O O . GLY B 1 113 ? 16.484 -27.516 -18.422 1 90.06 113 GLY B O 1
ATOM 4384 N N . PHE B 1 114 ? 14.75 -26.359 -18.016 1 94.06 114 PHE B N 1
ATOM 4385 C CA . PHE B 1 114 ? 14.18 -26.594 -19.328 1 94.06 114 PHE B CA 1
ATOM 4386 C C . PHE B 1 114 ? 14.305 -25.344 -20.203 1 94.06 114 PHE B C 1
ATOM 4388 O O . PHE B 1 114 ? 15.383 -24.766 -20.328 1 94.06 114 PHE B O 1
ATOM 4395 N N . ARG B 1 115 ? 13.273 -24.891 -20.922 1 90.06 115 ARG B N 1
ATOM 4396 C CA . ARG B 1 115 ? 13.406 -23.891 -21.984 1 90.06 115 ARG B CA 1
ATOM 4397 C C . ARG B 1 115 ? 13.953 -22.578 -21.438 1 90.06 115 ARG B C 1
ATOM 4399 O O . ARG B 1 115 ? 14.641 -21.844 -22.141 1 90.06 115 ARG B O 1
ATOM 4406 N N . GLU B 1 116 ? 13.758 -22.266 -20.156 1 84.75 116 GLU B N 1
ATOM 4407 C CA . GLU B 1 116 ? 14.219 -21.016 -19.578 1 84.75 116 GLU B CA 1
ATOM 4408 C C . GLU B 1 116 ? 15.742 -20.953 -19.516 1 84.75 116 GLU B C 1
ATOM 4410 O O . GLU B 1 116 ? 16.312 -19.891 -19.312 1 84.75 116 GLU B O 1
ATOM 4415 N N . MET B 1 117 ? 16.359 -22.172 -19.75 1 84.94 117 MET B N 1
ATOM 4416 C CA . MET B 1 117 ? 17.812 -22.234 -19.672 1 84.94 117 MET B CA 1
ATOM 4417 C C . MET B 1 117 ? 18.438 -22.031 -21.047 1 84.94 117 MET B C 1
ATOM 4419 O O . MET B 1 117 ? 19.656 -22.188 -21.219 1 84.94 117 MET B O 1
ATOM 4423 N N . GLY B 1 118 ? 17.672 -21.766 -22.031 1 86.06 118 GLY B N 1
ATOM 4424 C CA . GLY B 1 118 ? 18.203 -21.5 -23.359 1 86.06 118 GLY B CA 1
ATOM 4425 C C . GLY B 1 118 ? 18.031 -22.688 -24.312 1 86.06 118 GLY B C 1
ATOM 4426 O O . GLY B 1 118 ? 17.078 -23.453 -24.172 1 86.06 118 GLY B O 1
ATOM 4427 N N . ALA B 1 119 ? 18.906 -22.781 -25.266 1 87.94 119 ALA B N 1
ATOM 4428 C CA . ALA B 1 119 ? 18.734 -23.719 -26.359 1 87.94 119 ALA B CA 1
ATOM 4429 C C . ALA B 1 119 ? 18.75 -25.156 -25.859 1 87.94 119 ALA B C 1
ATOM 4431 O O . ALA B 1 119 ? 17.938 -25.984 -26.281 1 87.94 119 ALA B O 1
ATOM 4432 N N . GLY B 1 120 ? 19.688 -25.438 -25.031 1 89.69 120 GLY B N 1
ATOM 4433 C CA . GLY B 1 120 ? 19.75 -26.766 -24.469 1 89.69 120 GLY B CA 1
ATOM 4434 C C . GLY B 1 120 ? 18.5 -27.141 -23.672 1 89.69 120 GLY B C 1
ATOM 4435 O O . GLY B 1 120 ? 17.984 -28.266 -23.797 1 89.69 120 GLY B O 1
ATOM 4436 N N . GLY B 1 121 ? 18.016 -26.281 -22.922 1 92.31 121 GLY B N 1
ATOM 4437 C CA . GLY B 1 121 ? 16.797 -26.484 -22.156 1 92.31 121 GLY B CA 1
ATOM 4438 C C . GLY B 1 121 ? 15.57 -26.625 -23.016 1 92.31 121 GLY B C 1
ATOM 4439 O O . GLY B 1 121 ? 14.648 -27.391 -22.688 1 92.31 121 GLY B O 1
ATOM 4440 N N . LYS B 1 122 ? 15.562 -25.922 -24.094 1 94.25 122 LYS B N 1
ATOM 4441 C CA . LYS B 1 122 ? 14.445 -26.016 -25.031 1 94.25 122 LYS B CA 1
ATOM 4442 C C . LYS B 1 122 ? 14.336 -27.422 -25.609 1 94.25 122 LYS B C 1
ATOM 4444 O O . LYS B 1 122 ? 13.234 -27.953 -25.75 1 94.25 122 LYS B O 1
ATOM 4449 N N . LYS B 1 123 ? 15.422 -27.984 -25.953 1 96 123 LYS B N 1
ATOM 4450 C CA . LYS B 1 123 ? 15.445 -29.344 -26.469 1 96 123 LYS B CA 1
ATOM 4451 C C . LYS B 1 123 ? 14.922 -30.328 -25.438 1 96 123 LYS B C 1
ATOM 4453 O O . LYS B 1 123 ? 14.172 -31.25 -25.766 1 96 123 LYS B O 1
ATOM 4458 N N . MET B 1 124 ? 15.336 -30.125 -24.266 1 96.5 124 MET B N 1
ATOM 4459 C CA . MET B 1 124 ? 14.883 -30.984 -23.188 1 96.5 124 MET B CA 1
ATOM 4460 C C . MET B 1 124 ? 13.375 -30.875 -22.984 1 96.5 124 MET B C 1
ATOM 4462 O O . MET B 1 124 ? 12.703 -31.875 -22.719 1 96.5 124 MET B O 1
ATOM 4466 N N . GLU B 1 125 ? 12.906 -29.734 -23.062 1 97.06 125 GLU B N 1
ATOM 4467 C CA . GLU B 1 125 ? 11.469 -29.516 -22.891 1 97.06 125 GLU B CA 1
ATOM 4468 C C . GLU B 1 125 ? 10.672 -30.156 -24.016 1 97.06 125 GLU B C 1
ATOM 4470 O O . GLU B 1 125 ? 9.562 -30.656 -23.812 1 97.06 125 GLU B O 1
ATOM 4475 N N . GLU B 1 126 ? 11.219 -30.062 -25.234 1 97.44 126 GLU B N 1
ATOM 4476 C CA . GLU B 1 126 ? 10.578 -30.734 -26.375 1 97.44 126 GLU B CA 1
ATOM 4477 C C . GLU B 1 126 ? 10.516 -32.25 -26.156 1 97.44 126 GLU B C 1
ATOM 4479 O O . GLU B 1 126 ? 9.508 -32.875 -26.453 1 97.44 126 GLU B O 1
ATOM 4484 N N . GLU B 1 127 ? 11.586 -32.719 -25.688 1 98.12 127 GLU B N 1
ATOM 4485 C CA . GLU B 1 127 ? 11.609 -34.156 -25.344 1 98.12 127 GLU B CA 1
ATOM 4486 C C . GLU B 1 127 ? 10.578 -34.469 -24.266 1 98.12 127 GLU B C 1
ATOM 4488 O O . GLU B 1 127 ? 9.898 -35.5 -24.344 1 98.12 127 GLU B O 1
ATOM 4493 N N . LEU B 1 128 ? 10.539 -33.656 -23.312 1 98.5 128 LEU B N 1
ATOM 4494 C CA . LEU B 1 128 ? 9.555 -33.812 -22.234 1 98.5 128 LEU B CA 1
ATOM 4495 C C . LEU B 1 128 ? 8.141 -33.844 -22.812 1 98.5 128 LEU B C 1
ATOM 4497 O O . LEU B 1 128 ? 7.348 -34.719 -22.453 1 98.5 128 LEU B O 1
ATOM 4501 N N . ARG B 1 129 ? 7.816 -32.906 -23.641 1 98.06 129 ARG B N 1
ATOM 4502 C CA . ARG B 1 129 ? 6.496 -32.812 -24.25 1 98.06 129 ARG B CA 1
ATOM 4503 C C . ARG B 1 129 ? 6.152 -34.094 -25 1 98.06 129 ARG B C 1
ATOM 4505 O O . ARG B 1 129 ? 5.035 -34.625 -24.891 1 98.06 129 ARG B O 1
ATOM 4512 N N . ALA B 1 130 ? 7.098 -34.594 -25.719 1 98.19 130 ALA B N 1
ATOM 4513 C CA . ALA B 1 130 ? 6.902 -35.812 -26.5 1 98.19 130 ALA B CA 1
ATOM 4514 C C . ALA B 1 130 ? 6.641 -37 -25.594 1 98.19 130 ALA B C 1
ATOM 4516 O O . ALA B 1 130 ? 5.762 -37.812 -25.859 1 98.19 130 ALA B O 1
ATOM 4517 N N . LEU B 1 131 ? 7.402 -37.062 -24.547 1 98.19 131 LEU B N 1
ATOM 4518 C CA . LEU B 1 131 ? 7.25 -38.188 -23.609 1 98.19 131 LEU B CA 1
ATOM 4519 C C . LEU B 1 131 ? 5.883 -38.125 -22.938 1 98.19 131 LEU B C 1
ATOM 4521 O O . LEU B 1 131 ? 5.23 -39.156 -22.781 1 98.19 131 LEU B O 1
ATOM 4525 N N . LEU B 1 132 ? 5.473 -37 -22.5 1 98.12 132 LEU B N 1
ATOM 4526 C CA . LEU B 1 132 ? 4.176 -36.844 -21.844 1 98.12 132 LEU B CA 1
ATOM 4527 C C . LEU B 1 132 ? 3.045 -37.25 -22.781 1 98.12 132 LEU B C 1
ATOM 4529 O O . LEU B 1 132 ? 2.109 -37.938 -22.359 1 98.12 132 LEU B O 1
ATOM 4533 N N . LYS B 1 133 ? 3.156 -36.812 -24.031 1 97 133 LYS B N 1
ATOM 4534 C CA . LYS B 1 133 ? 2.156 -37.188 -25.031 1 97 133 LYS B CA 1
ATOM 4535 C C . LYS B 1 133 ? 2.131 -38.688 -25.25 1 97 133 LYS B C 1
ATOM 4537 O O . LYS B 1 133 ? 1.061 -39.312 -25.297 1 97 133 LYS B O 1
ATOM 4542 N N . GLU B 1 134 ? 3.289 -39.25 -25.391 1 97.25 134 GLU B N 1
ATOM 4543 C CA . GLU B 1 134 ? 3.416 -40.688 -25.609 1 97.25 134 GLU B CA 1
ATOM 4544 C C . GLU B 1 134 ? 2.795 -41.469 -24.469 1 97.25 134 GLU B C 1
ATOM 4546 O O . GLU B 1 134 ? 2.127 -42.469 -24.688 1 97.25 134 GLU B O 1
ATOM 4551 N N . LYS B 1 135 ? 2.99 -40.969 -23.25 1 97 135 LYS B N 1
ATOM 4552 C CA . LYS B 1 135 ? 2.561 -41.719 -22.062 1 97 135 LYS B CA 1
ATOM 4553 C C . LYS B 1 135 ? 1.135 -41.312 -21.672 1 97 135 LYS B C 1
ATOM 4555 O O . LYS B 1 135 ? 0.534 -41.969 -20.797 1 97 135 LYS B O 1
ATOM 4560 N N . GLY B 1 136 ? 0.599 -40.375 -22.297 1 96.19 136 GLY B N 1
ATOM 4561 C CA . GLY B 1 136 ? -0.741 -39.906 -21.984 1 96.19 136 GLY B CA 1
ATOM 4562 C C . GLY B 1 136 ? -0.833 -39.219 -20.625 1 96.19 136 GLY B C 1
ATOM 4563 O O . GLY B 1 136 ? -1.818 -39.406 -19.906 1 96.19 136 GLY B O 1
ATOM 4564 N N . ILE B 1 137 ? 0.199 -38.531 -20.203 1 97.44 137 ILE B N 1
ATOM 4565 C CA . ILE B 1 137 ? 0.255 -37.875 -18.906 1 97.44 137 ILE B CA 1
ATOM 4566 C C . ILE B 1 137 ? 0.041 -36.375 -19.109 1 97.44 137 ILE B C 1
ATOM 4568 O O . ILE B 1 137 ? 0.714 -35.75 -19.922 1 97.44 137 ILE B O 1
ATOM 4572 N N . ARG B 1 138 ? -0.95 -35.781 -18.422 1 97.62 138 ARG B N 1
ATOM 4573 C CA . ARG B 1 138 ? -1.114 -34.344 -18.391 1 97.62 138 ARG B CA 1
ATOM 4574 C C . ARG B 1 138 ? -0.166 -33.688 -17.375 1 97.62 138 ARG B C 1
ATOM 4576 O O . ARG B 1 138 ? 0.072 -34.25 -16.312 1 97.62 138 ARG B O 1
ATOM 4583 N N . ALA B 1 139 ? 0.366 -32.531 -17.766 1 97.94 139 ALA B N 1
ATOM 4584 C CA . ALA B 1 139 ? 1.431 -32.031 -16.891 1 97.94 139 ALA B CA 1
ATOM 4585 C C . ALA B 1 139 ? 1.329 -30.516 -16.688 1 97.94 139 ALA B C 1
ATOM 4587 O O . ALA B 1 139 ? 1.042 -29.781 -17.641 1 97.94 139 ALA B O 1
ATOM 4588 N N . MET B 1 140 ? 1.505 -30.078 -15.414 1 96.94 140 MET B N 1
ATOM 4589 C CA . MET B 1 140 ? 1.781 -28.688 -15.07 1 96.94 140 MET B CA 1
ATOM 4590 C C . MET B 1 140 ? 3.281 -28.453 -14.961 1 96.94 140 MET B C 1
ATOM 4592 O O . MET B 1 140 ? 4.016 -29.281 -14.438 1 96.94 140 MET B O 1
ATOM 4596 N N . GLY B 1 141 ? 3.738 -27.281 -15.391 1 96.75 141 GLY B N 1
ATOM 4597 C CA . GLY B 1 141 ? 5.16 -26.984 -15.398 1 96.75 141 GLY B CA 1
ATOM 4598 C C . GLY B 1 141 ? 5.809 -27.188 -16.75 1 96.75 141 GLY B C 1
ATOM 4599 O O . GLY B 1 141 ? 5.148 -27.078 -17.797 1 96.75 141 GLY B O 1
ATOM 4600 N N . PRO B 1 142 ? 7.051 -27.453 -16.781 1 97.06 142 PRO B N 1
ATOM 4601 C CA . PRO B 1 142 ? 7.961 -27.5 -15.633 1 97.06 142 PRO B CA 1
ATOM 4602 C C . PRO B 1 142 ? 8.227 -26.109 -15.047 1 97.06 142 PRO B C 1
ATOM 4604 O O . PRO B 1 142 ? 7.555 -25.141 -15.414 1 97.06 142 PRO B O 1
ATOM 4607 N N . ASN B 1 143 ? 9.188 -25.969 -14.07 1 93.62 143 ASN B N 1
ATOM 4608 C CA . ASN B 1 143 ? 9.562 -24.703 -13.453 1 93.62 143 ASN B CA 1
ATOM 4609 C C . ASN B 1 143 ? 8.352 -24 -12.844 1 93.62 143 ASN B C 1
ATOM 4611 O O . ASN B 1 143 ? 8.055 -22.859 -13.195 1 93.62 143 ASN B O 1
ATOM 4615 N N . CYS B 1 144 ? 7.734 -24.719 -11.914 1 96.12 144 CYS B N 1
ATOM 4616 C CA . CYS B 1 144 ? 6.504 -24.188 -11.336 1 96.12 144 CYS B CA 1
ATOM 4617 C C . CYS B 1 144 ? 6.375 -24.578 -9.867 1 96.12 144 CYS B C 1
ATOM 4619 O O . CYS B 1 144 ? 7.156 -25.391 -9.367 1 96.12 144 CYS B O 1
ATOM 4621 N N . LEU B 1 145 ? 5.422 -23.938 -9.188 1 96.44 145 LEU B N 1
ATOM 4622 C CA . LEU B 1 145 ? 5.109 -24.297 -7.809 1 96.44 145 LEU B CA 1
ATOM 4623 C C . LEU B 1 145 ? 3.971 -25.312 -7.754 1 96.44 145 LEU B C 1
ATOM 4625 O O . LEU B 1 145 ? 3.756 -25.953 -6.727 1 96.44 145 LEU B O 1
ATOM 4629 N N . GLY B 1 146 ? 3.213 -25.406 -8.758 1 97.5 146 GLY B N 1
ATOM 4630 C CA . GLY B 1 146 ? 2.121 -26.359 -8.828 1 97.5 146 GLY B CA 1
ATOM 4631 C C . GLY B 1 146 ? 0.816 -25.812 -8.273 1 97.5 146 GLY B C 1
ATOM 4632 O O . GLY B 1 146 ? 0.317 -24.797 -8.742 1 97.5 146 GLY B O 1
ATOM 4633 N N . ILE B 1 147 ? 0.36 -26.531 -7.203 1 97.38 147 ILE B N 1
ATOM 4634 C CA . ILE B 1 147 ? -1.021 -26.281 -6.805 1 97.38 147 ILE B CA 1
ATOM 4635 C C . ILE B 1 147 ? -1.087 -26.031 -5.301 1 97.38 147 ILE B C 1
ATOM 4637 O O . ILE B 1 147 ? -0.468 -26.766 -4.52 1 97.38 147 ILE B O 1
ATOM 4641 N N . TYR B 1 148 ? -1.755 -25.031 -4.934 1 97.56 148 TYR B N 1
ATOM 4642 C CA . TYR B 1 148 ? -2.312 -24.844 -3.598 1 97.56 148 TYR B CA 1
ATOM 4643 C C . TYR B 1 148 ? -3.836 -24.844 -3.639 1 97.56 148 TYR B C 1
ATOM 4645 O O . TYR B 1 148 ? -4.445 -23.938 -4.207 1 97.56 148 TYR B O 1
ATOM 4653 N N . ASP B 1 149 ? -4.465 -25.828 -3.133 1 97.25 149 ASP B N 1
ATOM 4654 C CA . ASP B 1 149 ? -5.902 -26.062 -3.217 1 97.25 149 ASP B CA 1
ATOM 4655 C C . ASP B 1 149 ? -6.508 -26.281 -1.831 1 97.25 149 ASP B C 1
ATOM 4657 O O . ASP B 1 149 ? -6.32 -27.344 -1.227 1 97.25 149 ASP B O 1
ATOM 4661 N N . THR B 1 150 ? -7.32 -25.281 -1.374 1 97.06 150 THR B N 1
ATOM 4662 C CA . THR B 1 150 ? -7.859 -25.328 -0.02 1 97.06 150 THR B CA 1
ATOM 4663 C C . THR B 1 150 ? -9.078 -26.25 0.042 1 97.06 150 THR B C 1
ATOM 4665 O O . THR B 1 150 ? -9.516 -26.641 1.127 1 97.06 150 THR B O 1
ATOM 4668 N N . ILE B 1 151 ? -9.641 -26.562 -1.098 1 95.88 151 ILE B N 1
ATOM 4669 C CA . ILE B 1 151 ? -10.844 -27.375 -1.156 1 95.88 151 ILE B CA 1
ATOM 4670 C C . ILE B 1 151 ? -10.484 -28.859 -1.056 1 95.88 151 ILE B C 1
ATOM 4672 O O . ILE B 1 151 ? -10.977 -29.562 -0.175 1 95.88 151 ILE B O 1
ATOM 4676 N N . SER B 1 152 ? -9.555 -29.25 -1.857 1 95.19 152 SER B N 1
ATOM 4677 C CA . SER B 1 152 ? -9.125 -30.641 -1.874 1 95.19 152 SER B CA 1
ATOM 4678 C C . SER B 1 152 ? -7.941 -30.875 -0.943 1 95.19 152 SER B C 1
ATOM 4680 O O . SER B 1 152 ? -7.449 -32 -0.821 1 95.19 152 SER B O 1
ATOM 4682 N N . LYS B 1 153 ? -7.426 -29.781 -0.346 1 96.81 153 LYS B N 1
ATOM 4683 C CA . LYS B 1 153 ? -6.324 -29.828 0.613 1 96.81 153 LYS B CA 1
ATOM 4684 C C . LYS B 1 153 ? -5.059 -30.391 -0.031 1 96.81 153 LYS B C 1
ATOM 4686 O O . LYS B 1 153 ? -4.445 -31.312 0.495 1 96.81 153 LYS B O 1
ATOM 4691 N N . VAL B 1 154 ? -4.688 -29.797 -1.094 1 97.69 154 VAL B N 1
ATOM 4692 C CA . VAL B 1 154 ? -3.455 -30.125 -1.805 1 97.69 154 VAL B CA 1
ATOM 4693 C C . VAL B 1 154 ? -2.516 -28.922 -1.775 1 97.69 154 VAL B C 1
ATOM 4695 O O . VAL B 1 154 ? -2.924 -27.797 -2.09 1 97.69 154 VAL B O 1
ATOM 4698 N N . ASP B 1 155 ? -1.284 -29.094 -1.365 1 97.75 155 ASP B N 1
ATOM 4699 C CA . ASP B 1 155 ? -0.255 -28.062 -1.342 1 97.75 155 ASP B CA 1
ATOM 4700 C C . ASP B 1 155 ? 1.072 -28.594 -1.877 1 97.75 155 ASP B C 1
ATOM 4702 O O . ASP B 1 155 ? 1.815 -29.266 -1.154 1 97.75 155 ASP B O 1
ATOM 4706 N N . THR B 1 156 ? 1.378 -28.25 -3.121 1 97.69 156 THR B N 1
ATOM 4707 C CA . THR B 1 156 ? 2.619 -28.719 -3.727 1 97.69 156 THR B CA 1
ATOM 4708 C C . THR B 1 156 ? 3.709 -27.656 -3.627 1 97.69 156 THR B C 1
ATOM 4710 O O . THR B 1 156 ? 4.797 -27.828 -4.184 1 97.69 156 THR B O 1
ATOM 4713 N N . PHE B 1 157 ? 3.412 -26.516 -2.979 1 95.94 157 PHE B N 1
ATOM 4714 C CA . PHE B 1 157 ? 4.375 -25.422 -2.875 1 95.94 157 PHE B CA 1
ATOM 4715 C C . PHE B 1 157 ? 5.566 -25.828 -2.018 1 95.94 157 PHE B C 1
ATOM 4717 O O . PHE B 1 157 ? 5.395 -26.328 -0.902 1 95.94 157 PHE B O 1
ATOM 4724 N N . PHE B 1 158 ? 6.738 -25.625 -2.523 1 94.94 158 PHE B N 1
ATOM 4725 C CA . PHE B 1 158 ? 7.941 -26.062 -1.827 1 94.94 158 PHE B CA 1
ATOM 4726 C C . PHE B 1 158 ? 8.562 -24.922 -1.035 1 94.94 158 PHE B C 1
ATOM 4728 O O . PHE B 1 158 ? 9.781 -24.828 -0.922 1 94.94 158 PHE B O 1
ATOM 4735 N N . ILE B 1 159 ? 7.816 -23.969 -0.663 1 92.88 159 ILE B N 1
ATOM 4736 C CA . ILE B 1 159 ? 8.219 -22.875 0.208 1 92.88 159 ILE B CA 1
ATOM 4737 C C . ILE B 1 159 ? 7.566 -23.031 1.578 1 92.88 159 ILE B C 1
ATOM 4739 O O . ILE B 1 159 ? 6.352 -23.234 1.674 1 92.88 159 ILE B O 1
ATOM 4743 N N . GLU B 1 160 ? 8.289 -22.922 2.613 1 91.44 160 GLU B N 1
ATOM 4744 C CA . GLU B 1 160 ? 7.828 -23.172 3.977 1 91.44 160 GLU B CA 1
ATOM 4745 C C . GLU B 1 160 ? 6.707 -22.203 4.359 1 91.44 160 GLU B C 1
ATOM 4747 O O . GLU B 1 160 ? 6.738 -21.031 3.99 1 91.44 160 GLU B O 1
ATOM 4752 N N . GLY B 1 161 ? 5.828 -22.734 5.141 1 91.56 161 GLY B N 1
ATOM 4753 C CA . GLY B 1 161 ? 4.684 -21.953 5.578 1 91.56 161 GLY B CA 1
ATOM 4754 C C . GLY B 1 161 ? 5.059 -20.781 6.465 1 91.56 161 GLY B C 1
ATOM 4755 O O . GLY B 1 161 ? 4.309 -19.812 6.574 1 91.56 161 GLY B O 1
ATOM 4756 N N . GLU B 1 162 ? 6.164 -20.875 7.102 1 91.06 162 GLU B N 1
ATOM 4757 C CA . GLU B 1 162 ? 6.645 -19.797 7.945 1 91.06 162 GLU B CA 1
ATOM 4758 C C . GLU B 1 162 ? 7.066 -18.594 7.109 1 91.06 162 GLU B C 1
ATOM 4760 O O . GLU B 1 162 ? 6.98 -17.453 7.57 1 91.06 162 GLU B O 1
ATOM 4765 N N . LYS B 1 163 ? 7.465 -18.844 5.883 1 92.88 163 LYS B N 1
ATOM 4766 C CA . LYS B 1 163 ? 7.941 -17.781 5.004 1 92.88 163 LYS B CA 1
ATOM 4767 C C . LYS B 1 163 ? 6.809 -17.234 4.141 1 92.88 163 LYS B C 1
ATOM 4769 O O . LYS B 1 163 ? 6.766 -16.031 3.852 1 92.88 163 LYS B O 1
ATOM 4774 N N . ILE B 1 164 ? 5.996 -18.125 3.697 1 94.19 164 ILE B N 1
ATOM 4775 C CA . ILE B 1 164 ? 4.816 -17.766 2.91 1 94.19 164 ILE B CA 1
ATOM 4776 C C . ILE B 1 164 ? 3.566 -18.344 3.562 1 94.19 164 ILE B C 1
ATOM 4778 O O . ILE B 1 164 ? 3.297 -19.547 3.441 1 94.19 164 ILE B O 1
ATOM 4782 N N . GLU B 1 165 ? 2.852 -17.5 4.16 1 95.56 165 GLU B N 1
ATOM 4783 C CA . GLU B 1 165 ? 1.648 -17.938 4.859 1 95.56 165 GLU B CA 1
ATOM 4784 C C . GLU B 1 165 ? 0.58 -18.422 3.875 1 95.56 165 GLU B C 1
ATOM 4786 O O . GLU B 1 165 ? 0.494 -17.906 2.756 1 95.56 165 GLU B O 1
ATOM 4791 N N . ARG B 1 166 ? -0.16 -19.438 4.316 1 96.25 166 ARG B N 1
ATOM 4792 C CA . ARG B 1 166 ? -1.211 -20.031 3.496 1 96.25 166 ARG B CA 1
ATOM 4793 C C . ARG B 1 166 ? -2.572 -19.422 3.83 1 96.25 166 ARG B C 1
ATOM 4795 O O . ARG B 1 166 ? -2.979 -19.406 4.996 1 96.25 166 ARG B O 1
ATOM 4802 N N . PRO B 1 167 ? -3.229 -18.844 2.814 1 94.44 167 PRO B N 1
ATOM 4803 C CA . PRO B 1 167 ? -4.539 -18.234 3.066 1 94.44 167 PRO B CA 1
ATOM 4804 C C . PRO B 1 167 ? -5.59 -19.25 3.498 1 94.44 167 PRO B C 1
ATOM 4806 O O . PRO B 1 167 ? -5.441 -20.453 3.229 1 94.44 167 PRO B O 1
ATOM 4809 N N . ALA B 1 168 ? -6.625 -18.75 4.133 1 91.5 168 ALA B N 1
ATOM 4810 C CA . ALA B 1 168 ? -7.766 -19.562 4.535 1 91.5 168 ALA B CA 1
ATOM 4811 C C . ALA B 1 168 ? -8.594 -19.984 3.32 1 91.5 168 ALA B C 1
ATOM 4813 O O . ALA B 1 168 ? -8.344 -19.516 2.203 1 91.5 168 ALA B O 1
ATOM 4814 N N . ARG B 1 169 ? -9.484 -20.906 3.615 1 92.12 169 ARG B N 1
ATOM 4815 C CA . ARG B 1 169 ? -10.344 -21.453 2.576 1 92.12 169 ARG B CA 1
ATOM 4816 C C . ARG B 1 169 ? -11.289 -20.406 2.021 1 92.12 169 ARG B C 1
ATOM 4818 O O . ARG B 1 169 ? -11.82 -19.578 2.773 1 92.12 169 ARG B O 1
ATOM 4825 N N . GLY B 1 170 ? -11.5 -20.438 0.723 1 74.44 170 GLY B N 1
ATOM 4826 C CA . GLY B 1 170 ? -12.672 -19.875 0.066 1 74.44 170 GLY B CA 1
ATOM 4827 C C . GLY B 1 170 ? -12.367 -18.609 -0.721 1 74.44 170 GLY B C 1
ATOM 4828 O O . GLY B 1 170 ? -11.289 -18.031 -0.571 1 74.44 170 GLY B O 1
ATOM 4829 N N . GLY B 1 171 ? -13.211 -18.484 -1.715 1 86.56 171 GLY B N 1
ATOM 4830 C CA . GLY B 1 171 ? -13.547 -17.25 -2.41 1 86.56 171 GLY B CA 1
ATOM 4831 C C . GLY B 1 171 ? -12.953 -17.172 -3.801 1 86.56 171 GLY B C 1
ATOM 4832 O O . GLY B 1 171 ? -13.562 -17.609 -4.773 1 86.56 171 GLY B O 1
ATOM 4833 N N . ILE B 1 172 ? -11.523 -16.781 -3.959 1 95.44 172 ILE B N 1
ATOM 4834 C CA . ILE B 1 172 ? -10.938 -16.469 -5.254 1 95.44 172 ILE B CA 1
ATOM 4835 C C . ILE B 1 172 ? -9.938 -17.562 -5.641 1 95.44 172 ILE B C 1
ATOM 4837 O O . ILE B 1 172 ? -9.43 -18.281 -4.777 1 95.44 172 ILE B O 1
ATOM 4841 N N . SER B 1 173 ? -9.812 -17.859 -6.918 1 98.25 173 SER B N 1
ATOM 4842 C CA . SER B 1 173 ? -8.727 -18.672 -7.438 1 98.25 173 SER B CA 1
ATOM 4843 C C . SER B 1 173 ? -7.742 -17.844 -8.25 1 98.25 173 SER B C 1
ATOM 4845 O O . SER B 1 173 ? -8.141 -16.938 -8.977 1 98.25 173 SER B O 1
ATOM 4847 N N . VAL B 1 174 ? -6.5 -18.172 -8.102 1 98.06 174 VAL B N 1
ATOM 4848 C CA . VAL B 1 174 ? -5.445 -17.406 -8.766 1 98.06 174 VAL B CA 1
ATOM 4849 C C . VAL B 1 174 ? -4.668 -18.328 -9.711 1 98.06 174 VAL B C 1
ATOM 4851 O O . VAL B 1 174 ? -4.199 -19.391 -9.305 1 98.06 174 VAL B O 1
ATOM 4854 N N . LEU B 1 175 ? -4.602 -17.922 -10.953 1 98.19 175 LEU B N 1
ATOM 4855 C CA . LEU B 1 175 ? -3.799 -18.594 -11.969 1 98.19 175 LEU B CA 1
ATOM 4856 C C . LEU B 1 175 ? -2.604 -17.75 -12.375 1 98.19 175 LEU B C 1
ATOM 4858 O O . LEU B 1 175 ? -2.77 -16.594 -12.797 1 98.19 175 LEU B O 1
ATOM 4862 N N . THR B 1 176 ? -1.432 -18.344 -12.25 1 96.88 176 THR B N 1
ATOM 4863 C CA . THR B 1 176 ? -0.255 -17.531 -12.555 1 96.88 176 THR B CA 1
ATOM 4864 C C . THR B 1 176 ? 0.829 -18.375 -13.211 1 96.88 176 THR B C 1
ATOM 4866 O O . THR B 1 176 ? 1.017 -19.547 -12.859 1 96.88 176 THR B O 1
ATOM 4869 N N . GLN B 1 177 ? 1.47 -17.781 -14.133 1 94.06 177 GLN B N 1
ATOM 4870 C CA . GLN B 1 177 ? 2.639 -18.406 -14.734 1 94.06 177 GLN B CA 1
ATOM 4871 C C . GLN B 1 177 ? 3.857 -18.297 -13.828 1 94.06 177 GLN B C 1
ATOM 4873 O O . GLN B 1 177 ? 4.742 -19.156 -13.859 1 94.06 177 GLN B O 1
ATOM 4878 N N . SER B 1 178 ? 3.922 -17.281 -13.008 1 94.38 178 SER B N 1
ATOM 4879 C CA . SER B 1 178 ? 5.059 -16.969 -12.156 1 94.38 178 SER B CA 1
ATOM 4880 C C . SER B 1 178 ? 4.891 -17.578 -10.766 1 94.38 178 SER B C 1
ATOM 4882 O O . SER B 1 178 ? 3.939 -17.25 -10.047 1 94.38 178 SER B O 1
ATOM 4884 N N . GLY B 1 179 ? 5.867 -18.391 -10.406 1 94.38 179 GLY B N 1
ATOM 4885 C CA . GLY B 1 179 ? 5.863 -18.938 -9.062 1 94.38 179 GLY B CA 1
ATOM 4886 C C . GLY B 1 179 ? 6.031 -17.875 -7.988 1 94.38 179 GLY B C 1
ATOM 4887 O O . GLY B 1 179 ? 5.398 -17.938 -6.934 1 94.38 179 GLY B O 1
ATOM 4888 N N . SER B 1 180 ? 6.922 -16.906 -8.234 1 92.94 180 SER B N 1
ATOM 4889 C CA . SER B 1 180 ? 7.133 -15.844 -7.266 1 92.94 180 SER B CA 1
ATOM 4890 C C . SER B 1 180 ? 5.863 -15.023 -7.055 1 92.94 180 SER B C 1
ATOM 4892 O O . SER B 1 180 ? 5.555 -14.625 -5.93 1 92.94 180 SER B O 1
ATOM 4894 N N . PHE B 1 181 ? 5.148 -14.781 -8.086 1 94.06 181 PHE B N 1
ATOM 4895 C CA . PHE B 1 181 ? 3.885 -14.07 -7.977 1 94.06 181 PHE B CA 1
ATOM 4896 C C . PHE B 1 181 ? 2.879 -14.867 -7.152 1 94.06 181 PHE B C 1
ATOM 4898 O O . PHE B 1 181 ? 2.18 -14.305 -6.305 1 94.06 181 PHE B O 1
ATOM 4905 N N . ALA B 1 182 ? 2.818 -16.141 -7.391 1 95.94 182 ALA B N 1
ATOM 4906 C CA . ALA B 1 182 ? 1.938 -17.016 -6.617 1 95.94 182 ALA B CA 1
ATOM 4907 C C . ALA B 1 182 ? 2.25 -16.922 -5.125 1 95.94 182 ALA B C 1
ATOM 4909 O O . ALA B 1 182 ? 1.341 -16.766 -4.305 1 95.94 182 ALA B O 1
ATOM 4910 N N . ALA B 1 183 ? 3.5 -16.969 -4.848 1 94.81 183 ALA B N 1
ATOM 4911 C CA . ALA B 1 183 ? 3.945 -16.953 -3.457 1 94.81 183 ALA B CA 1
ATOM 4912 C C . ALA B 1 183 ? 3.59 -15.625 -2.781 1 94.81 183 ALA B C 1
ATOM 4914 O O . ALA B 1 183 ? 3.051 -15.609 -1.673 1 94.81 183 ALA B O 1
ATOM 4915 N N . VAL B 1 184 ? 3.811 -14.562 -3.467 1 94.75 184 VAL B N 1
ATOM 4916 C CA . VAL B 1 184 ? 3.633 -13.234 -2.881 1 94.75 184 VAL B CA 1
ATOM 4917 C C . VAL B 1 184 ? 2.145 -12.945 -2.701 1 94.75 184 VAL B C 1
ATOM 4919 O O . VAL B 1 184 ? 1.724 -12.461 -1.65 1 94.75 184 VAL B O 1
ATOM 4922 N N . ILE B 1 185 ? 1.353 -13.242 -3.693 1 94.44 185 ILE B N 1
ATOM 4923 C CA . ILE B 1 185 ? -0.076 -12.961 -3.609 1 94.44 185 ILE B CA 1
ATOM 4924 C C . ILE B 1 185 ? -0.709 -13.82 -2.516 1 94.44 185 ILE B C 1
ATOM 4926 O O . ILE B 1 185 ? -1.568 -13.344 -1.769 1 94.44 185 ILE B O 1
ATOM 4930 N N . MET B 1 186 ? -0.253 -15.062 -2.447 1 94.5 186 MET B N 1
ATOM 4931 C CA . MET B 1 186 ? -0.761 -15.961 -1.414 1 94.5 186 MET B CA 1
ATOM 4932 C C . MET B 1 186 ? -0.443 -15.422 -0.023 1 94.5 186 MET B C 1
ATOM 4934 O O . MET B 1 186 ? -1.316 -15.383 0.846 1 94.5 186 MET B O 1
ATOM 4938 N N . ASP B 1 187 ? 0.771 -15.055 0.15 1 95.5 187 ASP B N 1
ATOM 4939 C CA . ASP B 1 187 ? 1.23 -14.555 1.44 1 95.5 187 ASP B CA 1
ATOM 4940 C C . ASP B 1 187 ? 0.446 -13.312 1.855 1 95.5 187 ASP B C 1
ATOM 4942 O O . ASP B 1 187 ? 0.026 -13.195 3.008 1 95.5 187 ASP B O 1
ATOM 4946 N N . GLU B 1 188 ? 0.281 -12.438 0.954 1 92.69 188 GLU B N 1
ATOM 4947 C CA . GLU B 1 188 ? -0.387 -11.172 1.247 1 92.69 188 GLU B CA 1
ATOM 4948 C C . GLU B 1 188 ? -1.872 -11.383 1.525 1 92.69 188 GLU B C 1
ATOM 4950 O O . GLU B 1 188 ? -2.43 -10.781 2.441 1 92.69 188 GLU B O 1
ATOM 4955 N N . LEU B 1 189 ? -2.543 -12.234 0.746 1 92.06 189 LEU B N 1
ATOM 4956 C CA . LEU B 1 189 ? -3.947 -12.539 1 1 92.06 189 LEU B CA 1
ATOM 4957 C C . LEU B 1 189 ? -4.125 -13.188 2.367 1 92.06 189 LEU B C 1
ATOM 4959 O O . LEU B 1 189 ? -5.062 -12.859 3.1 1 92.06 189 LEU B O 1
ATOM 4963 N N . ALA B 1 190 ? -3.186 -14.07 2.688 1 93.44 190 ALA B N 1
ATOM 4964 C CA . ALA B 1 190 ? -3.236 -14.727 3.992 1 93.44 190 ALA B CA 1
ATOM 4965 C C . ALA B 1 190 ? -3.137 -13.703 5.121 1 93.44 190 ALA B C 1
ATOM 4967 O O . ALA B 1 190 ? -3.904 -13.758 6.086 1 93.44 190 ALA B O 1
ATOM 4968 N N . ASN B 1 191 ? -2.254 -12.797 4.965 1 90.12 191 ASN B N 1
ATOM 4969 C CA . ASN B 1 191 ? -1.985 -11.797 5.996 1 90.12 191 ASN B CA 1
ATOM 4970 C C . ASN B 1 191 ? -3.117 -10.781 6.102 1 90.12 191 ASN B C 1
ATOM 4972 O O . ASN B 1 191 ? -3.234 -10.078 7.105 1 90.12 191 ASN B O 1
ATOM 4976 N N . GLU B 1 192 ? -3.926 -10.719 5.109 1 86.31 192 GLU B N 1
ATOM 4977 C CA . GLU B 1 192 ? -5.02 -9.75 5.117 1 86.31 192 GLU B CA 1
ATOM 4978 C C . GLU B 1 192 ? -6.355 -10.43 5.387 1 86.31 192 GLU B C 1
ATOM 4980 O O . GLU B 1 192 ? -7.41 -9.805 5.281 1 86.31 192 GLU B O 1
ATOM 4985 N N . GLY B 1 193 ? -6.379 -11.688 5.602 1 84.94 193 GLY B N 1
ATOM 4986 C CA . GLY B 1 193 ? -7.562 -12.438 5.988 1 84.94 193 GLY B CA 1
ATOM 4987 C C . GLY B 1 193 ? -8.453 -12.797 4.812 1 84.94 193 GLY B C 1
ATOM 4988 O O . GLY B 1 193 ? -9.641 -13.086 4.988 1 84.94 193 GLY B O 1
ATOM 4989 N N . ALA B 1 194 ? -7.918 -12.688 3.633 1 89.06 194 ALA B N 1
ATOM 4990 C CA . ALA B 1 194 ? -8.672 -13.062 2.441 1 89.06 194 ALA B CA 1
ATOM 4991 C C . ALA B 1 194 ? -8.453 -14.531 2.098 1 89.06 194 ALA B C 1
ATOM 4993 O O . ALA B 1 194 ? -7.324 -15.031 2.158 1 89.06 194 ALA B O 1
ATOM 4994 N N . GLY B 1 195 ? -9.469 -15.227 1.778 1 92.62 195 GLY B N 1
ATOM 4995 C CA . GLY B 1 195 ? -9.391 -16.641 1.451 1 92.62 195 GLY B CA 1
ATOM 4996 C C . GLY B 1 195 ? -9.125 -16.906 -0.02 1 92.62 195 GLY B C 1
ATOM 4997 O O . GLY B 1 195 ? -9.305 -16.016 -0.854 1 92.62 195 GLY B O 1
ATOM 4998 N N . VAL B 1 196 ? -8.648 -18.125 -0.279 1 96.25 196 VAL B N 1
ATOM 4999 C CA . VAL B 1 196 ? -8.445 -18.578 -1.653 1 96.25 196 VAL B CA 1
ATOM 5000 C C . VAL B 1 196 ? -8.969 -20 -1.813 1 96.25 196 VAL B C 1
ATOM 5002 O O . VAL B 1 196 ? -8.836 -20.828 -0.907 1 96.25 196 VAL B O 1
ATOM 5005 N N . ALA B 1 197 ? -9.656 -20.219 -2.938 1 97.25 197 ALA B N 1
ATOM 5006 C CA . ALA B 1 197 ? -10.023 -21.594 -3.279 1 97.25 197 ALA B CA 1
ATOM 5007 C C . ALA B 1 197 ? -8.82 -22.359 -3.799 1 97.25 197 ALA B C 1
ATOM 5009 O O . ALA B 1 197 ? -8.469 -23.422 -3.26 1 97.25 197 ALA B O 1
ATOM 5010 N N . ARG B 1 198 ? -8.18 -21.734 -4.801 1 96.94 198 ARG B N 1
ATOM 5011 C CA . ARG B 1 198 ? -7.047 -22.406 -5.434 1 96.94 198 ARG B CA 1
ATOM 5012 C C . ARG B 1 198 ? -6.035 -21.391 -5.965 1 96.94 198 ARG B C 1
ATOM 5014 O O . ARG B 1 198 ? -6.414 -20.328 -6.465 1 96.94 198 ARG B O 1
ATOM 5021 N N . VAL B 1 199 ? -4.805 -21.719 -5.777 1 97.69 199 VAL B N 1
ATOM 5022 C CA . VAL B 1 199 ? -3.713 -21.031 -6.453 1 97.69 199 VAL B CA 1
ATOM 5023 C C . VAL B 1 199 ? -2.938 -22.016 -7.324 1 97.69 199 VAL B C 1
ATOM 5025 O O . VAL B 1 199 ? -2.471 -23.047 -6.832 1 97.69 199 VAL B O 1
ATOM 5028 N N . VAL B 1 200 ? -2.824 -21.688 -8.602 1 97.88 200 VAL B N 1
ATOM 5029 C CA . VAL B 1 200 ? -2.125 -22.578 -9.516 1 97.88 200 VAL B CA 1
ATOM 5030 C C . VAL B 1 200 ? -0.981 -21.828 -10.195 1 97.88 200 VAL B C 1
ATOM 5032 O O . VAL B 1 200 ? -1.203 -20.812 -10.859 1 97.88 200 VAL B O 1
ATOM 5035 N N . SER B 1 201 ? 0.184 -22.234 -9.961 1 97.31 201 SER B N 1
ATOM 5036 C CA . SER B 1 201 ? 1.379 -21.812 -10.68 1 97.31 201 SER B CA 1
ATOM 5037 C C . SER B 1 201 ? 1.831 -22.859 -11.688 1 97.31 201 SER B C 1
ATOM 5039 O O . SER B 1 201 ? 2.396 -23.891 -11.305 1 97.31 201 SER B O 1
ATOM 5041 N N . TYR B 1 202 ? 1.703 -22.547 -12.977 1 96.19 202 TYR B N 1
ATOM 5042 C CA . TYR B 1 202 ? 1.855 -23.625 -13.938 1 96.19 202 TYR B CA 1
ATOM 5043 C C . TYR B 1 202 ? 3.141 -23.469 -14.742 1 96.19 202 TYR B C 1
ATOM 5045 O O . TYR B 1 202 ? 3.445 -24.297 -15.609 1 96.19 202 TYR B O 1
ATOM 5053 N N . GLY B 1 203 ? 3.93 -22.469 -14.547 1 95.06 203 GLY B N 1
ATOM 5054 C CA . GLY B 1 203 ? 5.293 -22.359 -15.031 1 95.06 203 GLY B CA 1
ATOM 5055 C C . GLY B 1 203 ? 5.379 -22.281 -16.547 1 95.06 203 GLY B C 1
ATOM 5056 O O . GLY B 1 203 ? 4.699 -21.453 -17.172 1 95.06 203 GLY B O 1
ATOM 5057 N N . ASN B 1 204 ? 6.195 -23.188 -17.156 1 94.56 204 ASN B N 1
ATOM 5058 C CA . ASN B 1 204 ? 6.523 -23.109 -18.578 1 94.56 204 ASN B CA 1
ATOM 5059 C C . ASN B 1 204 ? 5.367 -23.594 -19.453 1 94.56 204 ASN B C 1
ATOM 5061 O O . ASN B 1 204 ? 5.375 -23.391 -20.656 1 94.56 204 ASN B O 1
ATOM 5065 N N . LYS B 1 205 ? 4.387 -24.156 -18.891 1 94.69 205 LYS B N 1
ATOM 5066 C CA . LYS B 1 205 ? 3.197 -24.594 -19.609 1 94.69 205 LYS B CA 1
ATOM 5067 C C . LYS B 1 205 ? 3.555 -25.578 -20.719 1 94.69 205 LYS B C 1
ATOM 5069 O O . LYS B 1 205 ? 3.166 -25.391 -21.875 1 94.69 205 LYS B O 1
ATOM 5074 N N . VAL B 1 206 ? 4.227 -26.578 -20.344 1 95.88 206 VAL B N 1
ATOM 5075 C CA . VAL B 1 206 ? 4.621 -27.562 -21.344 1 95.88 206 VAL B CA 1
ATOM 5076 C C . VAL B 1 206 ? 3.383 -28.266 -21.906 1 95.88 206 VAL B C 1
ATOM 5078 O O . VAL B 1 206 ? 3.375 -28.719 -23.047 1 95.88 206 VAL B O 1
ATOM 5081 N N . ASP B 1 207 ? 2.395 -28.406 -21.047 1 96.12 207 ASP B N 1
ATOM 5082 C CA . ASP B 1 207 ? 1.147 -29.047 -21.453 1 96.12 207 ASP B CA 1
ATOM 5083 C C . ASP B 1 207 ? -0.062 -28.219 -21.016 1 96.12 207 ASP B C 1
ATOM 5085 O O . ASP B 1 207 ? -0.654 -27.5 -21.828 1 96.12 207 ASP B O 1
ATOM 5089 N N . LEU B 1 208 ? -0.277 -28.125 -19.719 1 95.75 208 LEU B N 1
ATOM 5090 C CA . LEU B 1 208 ? -1.404 -27.359 -19.188 1 95.75 208 LEU B CA 1
ATOM 5091 C C . LEU B 1 208 ? -1.095 -25.875 -19.172 1 95.75 208 LEU B C 1
ATOM 5093 O O . LEU B 1 208 ? 0.029 -25.469 -18.844 1 95.75 208 LEU B O 1
ATOM 5097 N N . ASP B 1 209 ? -2.105 -25.109 -19.516 1 95.06 209 ASP B N 1
ATOM 5098 C CA . ASP B 1 209 ? -1.969 -23.656 -19.453 1 95.06 209 ASP B CA 1
ATOM 5099 C C . ASP B 1 209 ? -3.193 -23.016 -18.812 1 95.06 209 ASP B C 1
ATOM 5101 O O . ASP B 1 209 ? -4 -23.703 -18.172 1 95.06 209 ASP B O 1
ATOM 5105 N N . GLU B 1 210 ? -3.258 -21.703 -18.828 1 95.75 210 GLU B N 1
ATOM 5106 C CA . GLU B 1 210 ? -4.336 -20.969 -18.188 1 95.75 210 GLU B CA 1
ATOM 5107 C C . GLU B 1 210 ? -5.695 -21.344 -18.766 1 95.75 210 GLU B C 1
ATOM 5109 O O . GLU B 1 210 ? -6.703 -21.344 -18.062 1 95.75 210 GLU B O 1
ATOM 5114 N N . SER B 1 211 ? -5.738 -21.656 -20.094 1 96.62 211 SER B N 1
ATOM 5115 C CA . SER B 1 211 ? -7.008 -22 -20.719 1 96.62 211 SER B CA 1
ATOM 5116 C C . SER B 1 211 ? -7.598 -23.281 -20.141 1 96.62 211 SER B C 1
ATOM 5118 O O . SER B 1 211 ? -8.805 -23.359 -19.891 1 96.62 211 SER B O 1
ATOM 5120 N N . ASP B 1 212 ? -6.727 -24.234 -19.953 1 96.19 212 ASP B N 1
ATOM 5121 C CA . ASP B 1 212 ? -7.16 -25.484 -19.312 1 96.19 212 ASP B CA 1
ATOM 5122 C C . ASP B 1 212 ? -7.727 -25.219 -17.922 1 96.19 212 ASP B C 1
ATOM 5124 O O . ASP B 1 212 ? -8.781 -25.75 -17.562 1 96.19 212 ASP B O 1
ATOM 5128 N N . CYS B 1 213 ? -7.008 -24.438 -17.203 1 96.69 213 CYS B N 1
ATOM 5129 C CA . CYS B 1 213 ? -7.41 -24.141 -15.836 1 96.69 213 CYS B CA 1
ATOM 5130 C C . CYS B 1 213 ? -8.703 -23.344 -15.805 1 96.69 213 CYS B C 1
ATOM 5132 O O . CYS B 1 213 ? -9.555 -23.547 -14.938 1 96.69 213 CYS B O 1
ATOM 5134 N N . LEU B 1 214 ? -8.844 -22.406 -16.688 1 97.25 214 LEU B N 1
ATOM 5135 C CA . LEU B 1 214 ? -10.062 -21.609 -16.781 1 97.25 214 LEU B CA 1
ATOM 5136 C C . LEU B 1 214 ? -11.281 -22.484 -17.047 1 97.25 214 LEU B C 1
ATOM 5138 O O . LEU B 1 214 ? -12.344 -22.266 -16.469 1 97.25 214 LEU B O 1
ATOM 5142 N N . ASP B 1 215 ? -11.117 -23.469 -17.922 1 96.25 215 ASP B N 1
ATOM 5143 C CA . ASP B 1 215 ? -12.219 -24.375 -18.219 1 96.25 215 ASP B CA 1
ATOM 5144 C C . ASP B 1 215 ? -12.68 -25.109 -16.953 1 96.25 215 ASP B C 1
ATOM 5146 O O . ASP B 1 215 ? -13.875 -25.234 -16.703 1 96.25 215 ASP B O 1
ATOM 5150 N N . PHE B 1 216 ? -11.773 -25.547 -16.25 1 95.5 216 PHE B N 1
ATOM 5151 C CA . PHE B 1 216 ? -12.102 -26.219 -14.992 1 95.5 216 PHE B CA 1
ATOM 5152 C C . PHE B 1 216 ? -12.766 -25.25 -14.023 1 95.5 216 PHE B C 1
ATOM 5154 O O . PHE B 1 216 ? -13.805 -25.562 -13.438 1 95.5 216 PHE B O 1
ATOM 5161 N N . LEU B 1 217 ? -12.156 -24.047 -13.789 1 96.56 217 LEU B N 1
ATOM 5162 C CA . LEU B 1 217 ? -12.625 -23.094 -12.789 1 96.56 217 LEU B CA 1
ATOM 5163 C C . LEU B 1 217 ? -14.008 -22.562 -13.148 1 96.56 217 LEU B C 1
ATOM 5165 O O . LEU B 1 217 ? -14.789 -22.203 -12.266 1 96.56 217 LEU B O 1
ATOM 5169 N N . ALA B 1 218 ? -14.297 -22.516 -14.469 1 96.44 218 ALA B N 1
ATOM 5170 C CA . ALA B 1 218 ? -15.617 -22.078 -14.898 1 96.44 218 ALA B CA 1
ATOM 5171 C C . ALA B 1 218 ? -16.719 -22.922 -14.258 1 96.44 218 ALA B C 1
ATOM 5173 O O . ALA B 1 218 ? -17.797 -22.422 -13.938 1 96.44 218 ALA B O 1
ATOM 5174 N N . GLN B 1 219 ? -16.375 -24.188 -14.016 1 95.06 219 GLN B N 1
ATOM 5175 C CA . GLN B 1 219 ? -17.375 -25.109 -13.492 1 95.06 219 GLN B CA 1
ATOM 5176 C C . GLN B 1 219 ? -17.188 -25.344 -11.992 1 95.06 219 GLN B C 1
ATOM 5178 O O . GLN B 1 219 ? -17.984 -26.031 -11.359 1 95.06 219 GLN B O 1
ATOM 5183 N N . ASP B 1 220 ? -16.188 -24.766 -11.484 1 94.94 220 ASP B N 1
ATOM 5184 C CA . ASP B 1 220 ? -15.852 -24.984 -10.078 1 94.94 220 ASP B CA 1
ATOM 5185 C C . ASP B 1 220 ? -16.719 -24.125 -9.164 1 94.94 220 ASP B C 1
ATOM 5187 O O . ASP B 1 220 ? -16.594 -22.891 -9.156 1 94.94 220 ASP B O 1
ATOM 5191 N N . GLU B 1 221 ? -17.484 -24.719 -8.289 1 94.06 221 GLU B N 1
ATOM 5192 C CA . GLU B 1 221 ? -18.406 -24 -7.426 1 94.06 221 GLU B CA 1
ATOM 5193 C C . GLU B 1 221 ? -17.672 -23.281 -6.297 1 94.06 221 GLU B C 1
ATOM 5195 O O . GLU B 1 221 ? -18.156 -22.281 -5.773 1 94.06 221 GLU B O 1
ATOM 5200 N N . ALA B 1 222 ? -16.531 -23.781 -5.969 1 94.56 222 ALA B N 1
ATOM 5201 C CA . ALA B 1 222 ? -15.781 -23.203 -4.859 1 94.56 222 ALA B CA 1
ATOM 5202 C C . ALA B 1 222 ? -15.141 -21.875 -5.262 1 94.56 222 ALA B C 1
ATOM 5204 O O . ALA B 1 222 ? -14.828 -21.047 -4.406 1 94.56 222 ALA B O 1
ATOM 5205 N N . THR B 1 223 ? -14.93 -21.641 -6.496 1 96.44 223 THR B N 1
ATOM 5206 C CA . THR B 1 223 ? -14.297 -20.422 -7.008 1 96.44 223 THR B CA 1
ATOM 5207 C C . THR B 1 223 ? -15.344 -19.359 -7.309 1 96.44 223 THR B C 1
ATOM 5209 O O . THR B 1 223 ? -16.234 -19.562 -8.148 1 96.44 223 THR B O 1
ATOM 5212 N N . LYS B 1 224 ? -15.172 -18.188 -6.637 1 95.38 224 LYS B N 1
ATOM 5213 C CA . LYS B 1 224 ? -16.109 -17.094 -6.844 1 95.38 224 LYS B CA 1
ATOM 5214 C C . LYS B 1 224 ? -15.633 -16.156 -7.957 1 95.38 224 LYS B C 1
ATOM 5216 O O . LYS B 1 224 ? -16.453 -15.523 -8.633 1 95.38 224 LYS B O 1
ATOM 5221 N N . ALA B 1 225 ? -14.422 -16.016 -8.07 1 97.25 225 ALA B N 1
ATOM 5222 C CA . ALA B 1 225 ? -13.766 -15.188 -9.078 1 97.25 225 ALA B CA 1
ATOM 5223 C C . ALA B 1 225 ? -12.383 -15.727 -9.414 1 97.25 225 ALA B C 1
ATOM 5225 O O . ALA B 1 225 ? -11.805 -16.5 -8.641 1 97.25 225 ALA B O 1
ATOM 5226 N N . VAL B 1 226 ? -11.898 -15.383 -10.602 1 98.31 226 VAL B N 1
ATOM 5227 C CA . VAL B 1 226 ? -10.594 -15.867 -11.039 1 98.31 226 VAL B CA 1
ATOM 5228 C C . VAL B 1 226 ? -9.656 -14.68 -11.297 1 98.31 226 VAL B C 1
ATOM 5230 O O . VAL B 1 226 ? -10.047 -13.711 -11.945 1 98.31 226 VAL B O 1
ATOM 5233 N N . ALA B 1 227 ? -8.508 -14.742 -10.719 1 98.06 227 ALA B N 1
ATOM 5234 C CA . ALA B 1 227 ? -7.449 -13.773 -10.992 1 98.06 227 ALA B CA 1
ATOM 5235 C C . ALA B 1 227 ? -6.34 -14.391 -11.836 1 98.06 227 ALA B C 1
ATOM 5237 O O . ALA B 1 227 ? -5.84 -15.477 -11.508 1 98.06 227 ALA B O 1
ATOM 5238 N N . LEU B 1 228 ? -5.949 -13.68 -12.906 1 98.19 228 LEU B N 1
ATOM 5239 C CA . LEU B 1 228 ? -4.926 -14.164 -13.828 1 98.19 228 LEU B CA 1
ATOM 5240 C C . LEU B 1 228 ? -3.709 -13.242 -13.82 1 98.19 228 LEU B C 1
ATOM 5242 O O . LEU B 1 228 ? -3.85 -12.023 -13.906 1 98.19 228 LEU B O 1
ATOM 5246 N N . TYR B 1 229 ? -2.604 -13.82 -13.656 1 97.06 229 TYR B N 1
ATOM 5247 C CA . TYR B 1 229 ? -1.334 -13.203 -14.031 1 97.06 229 TYR B CA 1
ATOM 5248 C C . TYR B 1 229 ? -0.797 -13.797 -15.32 1 97.06 229 TYR B C 1
ATOM 5250 O O . TYR B 1 229 ? -0.479 -14.984 -15.383 1 97.06 229 TYR B O 1
ATOM 5258 N N . ILE B 1 230 ? -0.586 -12.945 -16.328 1 95.81 230 ILE B N 1
ATOM 5259 C CA . ILE B 1 230 ? -0.302 -13.461 -17.672 1 95.81 230 ILE B CA 1
ATOM 5260 C C . ILE B 1 230 ? 1.016 -12.883 -18.172 1 95.81 230 ILE B C 1
ATOM 5262 O O . ILE B 1 230 ? 1.155 -11.664 -18.312 1 95.81 230 ILE B O 1
ATOM 5266 N N . GLU B 1 231 ? 1.93 -13.758 -18.484 1 93.88 231 GLU B N 1
ATOM 5267 C CA . GLU B 1 231 ? 3.154 -13.352 -19.156 1 93.88 231 GLU B CA 1
ATOM 5268 C C . GLU B 1 231 ? 3.041 -13.57 -20.672 1 93.88 231 GLU B C 1
ATOM 5270 O O . GLU B 1 231 ? 3.496 -12.734 -21.453 1 93.88 231 GLU B O 1
ATOM 5275 N N . SER B 1 232 ? 2.416 -14.672 -21.031 1 91.88 232 SER B N 1
ATOM 5276 C CA . SER B 1 232 ? 2.197 -15.031 -22.422 1 91.88 232 SER B CA 1
ATOM 5277 C C . SER B 1 232 ? 1.048 -16.031 -22.562 1 91.88 232 SER B C 1
ATOM 5279 O O . SER B 1 232 ? 0.709 -16.734 -21.609 1 91.88 232 SER B O 1
ATOM 5281 N N . VAL B 1 233 ? 0.457 -15.969 -23.734 1 91.81 233 VAL B N 1
ATOM 5282 C CA . VAL B 1 233 ? -0.566 -16.938 -24.109 1 91.81 233 VAL B CA 1
ATOM 5283 C C . VAL B 1 233 ? -0.143 -17.672 -25.391 1 91.81 233 VAL B C 1
ATOM 5285 O O . VAL B 1 233 ? 0.207 -17.031 -26.375 1 91.81 233 VAL B O 1
ATOM 5288 N N . GLY B 1 234 ? -0.123 -18.969 -25.344 1 87.75 234 GLY B N 1
ATOM 5289 C CA . GLY B 1 234 ? 0.316 -19.75 -26.5 1 87.75 234 GLY B CA 1
ATOM 5290 C C . GLY B 1 234 ? -0.737 -19.859 -27.578 1 87.75 234 GLY B C 1
ATOM 5291 O O . GLY B 1 234 ? -0.465 -19.562 -28.75 1 87.75 234 GLY B O 1
ATOM 5292 N N . ASP B 1 235 ? -1.916 -20.266 -27.234 1 92.12 235 ASP B N 1
ATOM 5293 C CA . ASP B 1 235 ? -3.057 -20.422 -28.125 1 92.12 235 ASP B CA 1
ATOM 5294 C C . ASP B 1 235 ? -4.121 -19.359 -27.844 1 92.12 235 ASP B C 1
ATOM 5296 O O . ASP B 1 235 ? -5.008 -19.578 -27.016 1 92.12 235 ASP B O 1
ATOM 5300 N N . GLY B 1 236 ? -4.055 -18.312 -28.672 1 93.88 236 GLY B N 1
ATOM 5301 C CA . GLY B 1 236 ? -4.938 -17.172 -28.453 1 93.88 236 GLY B CA 1
A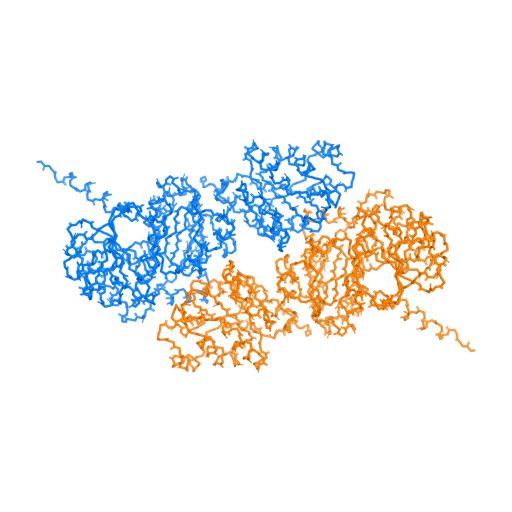TOM 5302 C C . GLY B 1 236 ? -6.406 -17.516 -28.594 1 93.88 236 GLY B C 1
ATOM 5303 O O . GLY B 1 236 ? -7.238 -17.078 -27.812 1 93.88 236 GLY B O 1
ATOM 5304 N N . ARG B 1 237 ? -6.703 -18.281 -29.609 1 94.94 237 ARG B N 1
ATOM 5305 C CA . ARG B 1 237 ? -8.094 -18.656 -29.859 1 94.94 237 ARG B CA 1
ATOM 5306 C C . ARG B 1 237 ? -8.664 -19.469 -28.703 1 94.94 237 ARG B C 1
ATOM 5308 O O . ARG B 1 237 ? -9.781 -19.219 -28.25 1 94.94 237 ARG B O 1
ATOM 5315 N N . ARG B 1 238 ? -7.91 -20.422 -28.328 1 95.75 238 ARG B N 1
ATOM 5316 C CA . ARG B 1 238 ? -8.344 -21.25 -27.203 1 95.75 238 ARG B CA 1
ATOM 5317 C C . ARG B 1 238 ? -8.523 -20.406 -25.953 1 95.75 238 ARG B C 1
ATOM 5319 O O . ARG B 1 238 ? -9.469 -20.641 -25.188 1 95.75 238 ARG B O 1
ATOM 5326 N N . PHE B 1 239 ? -7.645 -19.531 -25.781 1 96.25 239 PHE B N 1
ATOM 5327 C CA . PHE B 1 239 ? -7.73 -18.656 -24.609 1 96.25 239 PHE B CA 1
ATOM 5328 C C . PHE B 1 239 ? -9.016 -17.828 -24.656 1 96.25 239 PHE B C 1
ATOM 5330 O O . PHE B 1 239 ? -9.719 -17.719 -23.641 1 96.25 239 PHE B O 1
ATOM 5337 N N . LEU B 1 240 ? -9.32 -17.266 -25.75 1 97.12 240 LEU B N 1
ATOM 5338 C CA . LEU B 1 240 ? -10.523 -16.453 -25.922 1 97.12 240 LEU B CA 1
ATOM 5339 C C . LEU B 1 240 ? -11.773 -17.266 -25.594 1 97.12 240 LEU B C 1
ATOM 5341 O O . LEU B 1 240 ? -12.672 -16.766 -24.906 1 97.12 240 LEU B O 1
ATOM 5345 N N . GLU B 1 241 ? -11.75 -18.453 -26.031 1 97.12 241 GLU B N 1
ATOM 5346 C CA . GLU B 1 241 ? -12.898 -19.312 -25.797 1 97.12 241 GLU B CA 1
ATOM 5347 C C . GLU B 1 241 ? -13.047 -19.672 -24.328 1 97.12 241 GLU B C 1
ATOM 5349 O O . GLU B 1 241 ? -14.125 -19.516 -23.75 1 97.12 241 GLU B O 1
ATOM 5354 N N . ALA B 1 242 ? -11.977 -20.109 -23.719 1 97.38 242 ALA B N 1
ATOM 5355 C CA . ALA B 1 242 ? -12.008 -20.484 -22.312 1 97.38 242 ALA B CA 1
ATOM 5356 C C . ALA B 1 242 ? -12.367 -19.312 -21.422 1 97.38 242 ALA B C 1
ATOM 5358 O O . ALA B 1 242 ? -13.172 -19.438 -20.5 1 97.38 242 ALA B O 1
ATOM 5359 N N . ALA B 1 243 ? -11.773 -18.188 -21.719 1 97.5 243 ALA B N 1
ATOM 5360 C CA . ALA B 1 243 ? -12.016 -16.984 -20.938 1 97.5 243 ALA B CA 1
ATOM 5361 C C . ALA B 1 243 ? -13.469 -16.531 -21.062 1 97.5 243 ALA B C 1
ATOM 5363 O O . ALA B 1 243 ? -14.109 -16.188 -20.062 1 97.5 243 ALA B O 1
ATOM 5364 N N . SER B 1 244 ? -13.977 -16.516 -22.312 1 97.12 244 SER B N 1
ATOM 5365 C CA . SER B 1 244 ? -15.359 -16.125 -22.547 1 97.12 244 SER B CA 1
ATOM 5366 C C . SER B 1 244 ? -16.328 -17 -21.766 1 97.12 244 SER B C 1
ATOM 5368 O O . SER B 1 244 ? -17.297 -16.516 -21.188 1 97.12 244 SER B O 1
ATOM 5370 N N . ASN B 1 245 ? -16.047 -18.281 -21.797 1 96.94 245 ASN B N 1
ATOM 5371 C CA . ASN B 1 245 ? -16.906 -19.219 -21.094 1 96.94 245 ASN B CA 1
ATOM 5372 C C . ASN B 1 245 ? -16.844 -19.016 -19.594 1 96.94 245 ASN B C 1
ATOM 5374 O O . ASN B 1 245 ? -17.859 -19.156 -18.906 1 96.94 245 ASN B O 1
ATOM 5378 N N . CYS B 1 246 ? -15.727 -18.703 -19.094 1 97.62 246 CYS B N 1
ATOM 5379 C CA . CYS B 1 246 ? -15.57 -18.5 -17.656 1 97.62 246 CYS B CA 1
ATOM 5380 C C . CYS B 1 246 ? -16.234 -17.203 -17.203 1 97.62 246 CYS B C 1
ATOM 5382 O O . CYS B 1 246 ? -16.922 -17.188 -16.188 1 97.62 246 CYS B O 1
ATOM 5384 N N . VAL B 1 247 ? -16.094 -16.172 -17.969 1 96.88 247 VAL B N 1
ATOM 5385 C CA . VAL B 1 247 ? -16.594 -14.844 -17.625 1 96.88 247 VAL B CA 1
ATOM 5386 C C . VAL B 1 247 ? -18.125 -14.875 -17.562 1 96.88 247 VAL B C 1
ATOM 5388 O O . VAL B 1 247 ? -18.734 -14.133 -16.781 1 96.88 247 VAL B O 1
ATOM 5391 N N . LYS B 1 248 ? -18.734 -15.734 -18.328 1 95.56 248 LYS B N 1
ATOM 5392 C CA . LYS B 1 248 ? -20.188 -15.875 -18.312 1 95.56 248 LYS B CA 1
ATOM 5393 C C . LYS B 1 248 ? -20.672 -16.359 -16.953 1 95.56 248 LYS B C 1
ATOM 5395 O O . LYS B 1 248 ? -21.828 -16.156 -16.578 1 95.56 248 LYS B O 1
ATOM 5400 N N . LYS B 1 249 ? -19.766 -16.969 -16.25 1 95.69 249 LYS B N 1
ATOM 5401 C CA . LYS B 1 249 ? -20.188 -17.625 -15.016 1 95.69 249 LYS B CA 1
ATOM 5402 C C . LYS B 1 249 ? -19.688 -16.859 -13.797 1 95.69 249 LYS B C 1
ATOM 5404 O O . LYS B 1 249 ? -20.359 -16.812 -12.766 1 95.69 249 LYS B O 1
ATOM 5409 N N . LYS B 1 250 ? -18.578 -16.297 -13.867 1 96.12 250 LYS B N 1
ATOM 5410 C CA . LYS B 1 250 ? -17.969 -15.617 -12.742 1 96.12 250 LYS B CA 1
ATOM 5411 C C . LYS B 1 250 ? -16.969 -14.555 -13.219 1 96.12 250 LYS B C 1
ATOM 5413 O O . LYS B 1 250 ? -16.469 -14.625 -14.336 1 96.12 250 LYS B O 1
ATOM 5418 N N . PRO B 1 251 ? -16.688 -13.555 -12.344 1 97 251 PRO B N 1
ATOM 5419 C CA . PRO B 1 251 ? -15.727 -12.523 -12.719 1 97 251 PRO B CA 1
ATOM 5420 C C . PRO B 1 251 ? -14.32 -13.07 -12.93 1 97 251 PRO B C 1
ATOM 5422 O O . PRO B 1 251 ? -13.883 -13.953 -12.188 1 97 251 PRO B O 1
ATOM 5425 N N . VAL B 1 252 ? -13.68 -12.602 -13.992 1 98.25 252 VAL B N 1
ATOM 5426 C CA . VAL B 1 252 ? -12.289 -12.906 -14.273 1 98.25 252 VAL B CA 1
ATOM 5427 C C . VAL B 1 252 ? -11.484 -11.617 -14.383 1 98.25 252 VAL B C 1
ATOM 5429 O O . VAL B 1 252 ? -11.844 -10.719 -15.156 1 98.25 252 VAL B O 1
ATOM 5432 N N . VAL B 1 253 ? -10.469 -11.523 -13.562 1 98.12 253 VAL B N 1
ATOM 5433 C CA . VAL B 1 253 ? -9.57 -10.375 -13.586 1 98.12 253 VAL B CA 1
ATOM 5434 C C . VAL B 1 253 ? -8.188 -10.805 -14.07 1 98.12 253 VAL B C 1
ATOM 5436 O O . VAL B 1 253 ? -7.73 -11.906 -13.758 1 98.12 253 VAL B O 1
ATOM 5439 N N . ALA B 1 254 ? -7.504 -9.914 -14.852 1 98.06 254 ALA B N 1
ATOM 5440 C CA . ALA B 1 254 ? -6.211 -10.32 -15.406 1 98.06 254 ALA B CA 1
ATOM 5441 C C . ALA B 1 254 ? -5.211 -9.164 -15.352 1 98.06 254 ALA B C 1
ATOM 5443 O O . ALA B 1 254 ? -5.562 -8.016 -15.633 1 98.06 254 ALA B O 1
ATOM 5444 N N . LEU B 1 255 ? -4.074 -9.469 -14.93 1 97.56 255 LEU B N 1
ATOM 5445 C CA . LEU B 1 255 ? -2.902 -8.609 -15.078 1 97.56 255 LEU B CA 1
ATOM 5446 C C . LEU B 1 255 ? -1.978 -9.133 -16.172 1 97.56 255 LEU B C 1
ATOM 5448 O O . LEU B 1 255 ? -1.379 -10.203 -16.031 1 97.56 255 LEU B O 1
ATOM 5452 N N . LYS B 1 256 ? -1.9 -8.43 -17.281 1 96.94 256 LYS B N 1
ATOM 5453 C CA . LYS B 1 256 ? -0.899 -8.703 -18.312 1 96.94 256 LYS B CA 1
ATOM 5454 C C . LYS B 1 256 ? 0.405 -7.965 -18.016 1 96.94 256 LYS B C 1
ATOM 5456 O O . LYS B 1 256 ? 0.416 -6.738 -17.891 1 96.94 256 LYS B O 1
ATOM 5461 N N . VAL B 1 257 ? 1.498 -8.719 -17.844 1 94.94 257 VAL B N 1
ATOM 5462 C CA . VAL B 1 257 ? 2.803 -8.102 -17.625 1 94.94 257 VAL B CA 1
ATOM 5463 C C . VAL B 1 257 ? 3.623 -8.172 -18.922 1 94.94 257 VAL B C 1
ATOM 5465 O O . VAL B 1 257 ? 3.211 -8.797 -19.891 1 94.94 257 VAL B O 1
ATOM 5468 N N . GLY B 1 258 ? 4.812 -7.562 -18.891 1 94.38 258 GLY B N 1
ATOM 5469 C CA . GLY B 1 258 ? 5.598 -7.484 -20.109 1 94.38 258 GLY B CA 1
ATOM 5470 C C . GLY B 1 258 ? 4.922 -6.68 -21.219 1 94.38 258 GLY B C 1
ATOM 5471 O O . GLY B 1 258 ? 4.887 -7.105 -22.375 1 94.38 258 GLY B O 1
ATOM 5472 N N . LYS B 1 259 ? 4.254 -5.602 -20.797 1 92.12 259 LYS B N 1
ATOM 5473 C CA . LYS B 1 259 ? 3.445 -4.801 -21.703 1 92.12 259 LYS B CA 1
ATOM 5474 C C . LYS B 1 259 ? 4.328 -4.027 -22.688 1 92.12 259 LYS B C 1
ATOM 5476 O O . LYS B 1 259 ? 3.932 -3.785 -23.828 1 92.12 259 LYS B O 1
ATOM 5481 N N . ARG B 1 260 ? 5.465 -3.623 -22.203 1 87.75 260 ARG B N 1
ATOM 5482 C CA . ARG B 1 260 ? 6.387 -2.836 -23.016 1 87.75 260 ARG B CA 1
ATOM 5483 C C . ARG B 1 260 ? 7.762 -3.492 -23.078 1 87.75 260 ARG B C 1
ATOM 5485 O O . ARG B 1 260 ? 7.988 -4.527 -22.438 1 87.75 260 ARG B O 1
ATOM 5492 N N . GLU B 1 261 ? 8.641 -2.928 -23.719 1 85.75 261 GLU B N 1
ATOM 5493 C CA . GLU B 1 261 ? 9.875 -3.562 -24.172 1 85.75 261 GLU B CA 1
ATOM 5494 C C . GLU B 1 261 ? 10.664 -4.137 -23 1 85.75 261 GLU B C 1
ATOM 5496 O O . GLU B 1 261 ? 10.984 -5.324 -22.984 1 85.75 261 GLU B O 1
ATOM 5501 N N . PRO B 1 262 ? 11.023 -3.34 -21.984 1 81.88 262 PRO B N 1
ATOM 5502 C CA . PRO B 1 262 ? 11.82 -3.943 -20.922 1 81.88 262 PRO B CA 1
ATOM 5503 C C . PRO B 1 262 ? 11.094 -5.082 -20.203 1 81.88 262 PRO B C 1
ATOM 5505 O O . PRO B 1 262 ? 11.703 -6.109 -19.891 1 81.88 262 PRO B O 1
ATOM 5508 N N . GLY B 1 263 ? 9.883 -4.867 -19.969 1 85.56 263 GLY B N 1
ATOM 5509 C CA . GLY B 1 263 ? 9.086 -5.934 -19.375 1 85.56 263 GLY B CA 1
ATOM 5510 C C . GLY B 1 263 ? 8.93 -7.137 -20.281 1 85.56 263 GLY B C 1
ATOM 5511 O O . GLY B 1 263 ? 8.984 -8.281 -19.812 1 85.56 263 GLY B O 1
ATOM 5512 N N . ALA B 1 264 ? 8.711 -6.887 -21.516 1 87.5 264 ALA B N 1
ATOM 5513 C CA . ALA B 1 264 ? 8.555 -7.961 -22.484 1 87.5 264 ALA B CA 1
ATOM 5514 C C . ALA B 1 264 ? 9.828 -8.781 -22.609 1 87.5 264 ALA B C 1
ATOM 5516 O O . ALA B 1 264 ? 9.781 -10.016 -22.672 1 87.5 264 ALA B O 1
ATOM 5517 N N . ARG B 1 265 ? 10.914 -8.164 -22.656 1 86.25 265 ARG B N 1
ATOM 5518 C CA . ARG B 1 265 ? 12.203 -8.844 -22.688 1 86.25 265 ARG B CA 1
ATOM 5519 C C . ARG B 1 265 ? 12.414 -9.688 -21.438 1 86.25 265 ARG B C 1
ATOM 5521 O O . ARG B 1 265 ? 12.867 -10.836 -21.531 1 86.25 265 ARG B O 1
ATOM 5528 N N . ALA B 1 266 ? 12.117 -9.109 -20.344 1 85.31 266 ALA B N 1
ATOM 5529 C CA . ALA B 1 266 ? 12.242 -9.828 -19.078 1 85.31 266 ALA B CA 1
ATOM 5530 C C . ALA B 1 266 ? 11.336 -11.055 -19.062 1 85.31 266 ALA B C 1
ATOM 5532 O O . ALA B 1 266 ? 11.734 -12.125 -18.578 1 85.31 266 ALA B O 1
ATOM 5533 N N . ALA B 1 267 ? 10.148 -10.836 -19.531 1 82.88 267 ALA B N 1
ATOM 5534 C CA . ALA B 1 267 ? 9.195 -11.945 -19.578 1 82.88 267 ALA B CA 1
ATOM 5535 C C . ALA B 1 267 ? 9.703 -13.07 -20.469 1 82.88 267 ALA B C 1
ATOM 5537 O O . ALA B 1 267 ? 9.602 -14.25 -20.109 1 82.88 267 ALA B O 1
ATOM 5538 N N . SER B 1 268 ? 10.203 -12.727 -21.578 1 82.19 268 SER B N 1
ATOM 5539 C CA . SER B 1 268 ? 10.75 -13.711 -22.516 1 82.19 268 SER B CA 1
ATOM 5540 C C . SER B 1 268 ? 11.922 -14.461 -21.891 1 82.19 268 SER B C 1
ATOM 5542 O O . SER B 1 268 ? 12.055 -15.672 -22.078 1 82.19 268 SER B O 1
ATOM 5544 N N . SER B 1 269 ? 12.68 -13.789 -21.188 1 77.38 269 SER B N 1
ATOM 5545 C CA . SER B 1 269 ? 13.82 -14.414 -20.531 1 77.38 269 SER B CA 1
ATOM 5546 C C . SER B 1 269 ? 13.367 -15.312 -19.391 1 77.38 269 SER B C 1
ATOM 5548 O O . SER B 1 269 ? 13.961 -16.375 -19.141 1 77.38 269 SER B O 1
ATOM 5550 N N . HIS B 1 270 ? 12.398 -14.93 -18.766 1 81 270 HIS B N 1
ATOM 5551 C CA . HIS B 1 270 ? 11.891 -15.617 -17.578 1 81 270 HIS B CA 1
ATOM 5552 C C . HIS B 1 270 ? 11.266 -16.953 -17.953 1 81 270 HIS B C 1
ATOM 5554 O O . HIS B 1 270 ? 11.477 -17.953 -17.25 1 81 270 HIS B O 1
ATOM 5560 N N . THR B 1 271 ? 10.562 -17.016 -19.062 1 73.88 271 THR B N 1
ATOM 5561 C CA . THR B 1 271 ? 9.844 -18.234 -19.391 1 73.88 271 THR B CA 1
ATOM 5562 C C . THR B 1 271 ? 10.391 -18.844 -20.672 1 73.88 271 THR B C 1
ATOM 5564 O O . THR B 1 271 ? 10.078 -20 -21 1 73.88 271 THR B O 1
ATOM 5567 N N . GLY B 1 272 ? 11.172 -18.125 -21.359 1 70.38 272 GLY B N 1
ATOM 5568 C CA . GLY B 1 272 ? 11.656 -18.594 -22.656 1 70.38 272 GLY B CA 1
ATOM 5569 C C . GLY B 1 272 ? 10.633 -18.438 -23.766 1 70.38 272 GLY B C 1
ATOM 5570 O O . GLY B 1 272 ? 10.875 -18.859 -24.891 1 70.38 272 GLY B O 1
ATOM 5571 N N . ALA B 1 273 ? 9.438 -17.875 -23.453 1 73.5 273 ALA B N 1
ATOM 5572 C CA . ALA B 1 273 ? 8.375 -17.688 -24.438 1 73.5 273 ALA B CA 1
ATOM 5573 C C . ALA B 1 273 ? 8.391 -16.281 -25.016 1 73.5 273 ALA B C 1
ATOM 5575 O O . ALA B 1 273 ? 8.852 -15.344 -24.359 1 73.5 273 ALA B O 1
ATOM 5576 N N . ILE B 1 274 ? 7.945 -16.141 -26.219 1 69.75 274 ILE B N 1
ATOM 5577 C CA . ILE B 1 274 ? 7.848 -14.836 -26.844 1 69.75 274 ILE B CA 1
ATOM 5578 C C . ILE B 1 274 ? 6.609 -14.102 -26.328 1 69.75 274 ILE B C 1
ATOM 5580 O O . ILE B 1 274 ? 5.516 -14.672 -26.281 1 69.75 274 ILE B O 1
ATOM 5584 N N . SER B 1 275 ? 6.914 -12.883 -25.922 1 72.94 275 SER B N 1
ATOM 5585 C CA . SER B 1 275 ? 5.801 -12.062 -25.453 1 72.94 275 SER B CA 1
ATOM 5586 C C . SER B 1 275 ? 5.039 -11.453 -26.625 1 72.94 275 SER B C 1
ATOM 5588 O O . SER B 1 275 ? 5.648 -10.992 -27.594 1 72.94 275 SER B O 1
ATOM 5590 N N . GLY B 1 276 ? 3.686 -11.625 -26.688 1 74.38 276 GLY B N 1
ATOM 5591 C CA . GLY B 1 276 ? 2.857 -11.023 -27.719 1 74.38 276 GLY B CA 1
ATOM 5592 C C . GLY B 1 276 ? 2.676 -9.531 -27.531 1 74.38 276 GLY B C 1
ATOM 5593 O O . GLY B 1 276 ? 3.098 -8.961 -26.516 1 74.38 276 GLY B O 1
ATOM 5594 N N . ARG B 1 277 ? 2.15 -8.93 -28.562 1 84.12 277 ARG B N 1
ATOM 5595 C CA . ARG B 1 277 ? 1.842 -7.504 -28.516 1 84.12 277 ARG B CA 1
ATOM 5596 C C . ARG B 1 277 ? 0.743 -7.215 -27.5 1 84.12 277 ARG B C 1
ATOM 5598 O O . ARG B 1 277 ? -0.323 -7.836 -27.531 1 84.12 277 ARG B O 1
ATOM 5605 N N . TYR B 1 278 ? 1.024 -6.266 -26.672 1 90.75 278 TYR B N 1
ATOM 5606 C CA . TYR B 1 278 ? 0.108 -5.926 -25.594 1 90.75 278 TYR B CA 1
ATOM 5607 C C . TYR B 1 278 ? -1.275 -5.59 -26.125 1 90.75 278 TYR B C 1
ATOM 5609 O O . TYR B 1 278 ? -2.291 -5.938 -25.516 1 90.75 278 TYR B O 1
ATOM 5617 N N . GLU B 1 279 ? -1.345 -4.977 -27.266 1 90.5 279 GLU B N 1
ATOM 5618 C CA . GLU B 1 279 ? -2.611 -4.551 -27.844 1 90.5 279 GLU B CA 1
ATOM 5619 C C . GLU B 1 279 ? -3.523 -5.746 -28.125 1 90.5 279 GLU B C 1
ATOM 5621 O O . GLU B 1 279 ? -4.746 -5.633 -28.031 1 90.5 279 GLU B O 1
ATOM 5626 N N . ALA B 1 280 ? -2.949 -6.832 -28.484 1 92 280 ALA B N 1
ATOM 5627 C CA . ALA B 1 280 ? -3.725 -8.047 -28.719 1 92 280 ALA B CA 1
ATOM 5628 C C . ALA B 1 280 ? -4.379 -8.539 -27.422 1 92 280 ALA B C 1
ATOM 5630 O O . ALA B 1 280 ? -5.516 -9.016 -27.438 1 92 280 ALA B O 1
ATOM 5631 N N . TYR B 1 281 ? -3.668 -8.438 -26.375 1 93.75 281 TYR B N 1
ATOM 5632 C CA . TYR B 1 281 ? -4.215 -8.836 -25.078 1 93.75 281 TYR B CA 1
ATOM 5633 C C . TYR B 1 281 ? -5.348 -7.902 -24.656 1 93.75 281 TYR B C 1
ATOM 5635 O O . TYR B 1 281 ? -6.395 -8.359 -24.188 1 93.75 281 TYR B O 1
ATOM 5643 N N . GLU B 1 282 ? -5.129 -6.641 -24.812 1 93.44 282 GLU B N 1
ATOM 5644 C CA . GLU B 1 282 ? -6.168 -5.66 -24.5 1 93.44 282 GLU B CA 1
ATOM 5645 C C . GLU B 1 282 ? -7.461 -5.965 -25.234 1 93.44 282 GLU B C 1
ATOM 5647 O O . GLU B 1 282 ? -8.547 -5.926 -24.656 1 93.44 282 GLU B O 1
ATOM 5652 N N . ALA B 1 283 ? -7.316 -6.203 -26.531 1 93.88 283 ALA B N 1
ATOM 5653 C CA . ALA B 1 283 ? -8.469 -6.527 -27.375 1 93.88 283 ALA B CA 1
ATOM 5654 C C . ALA B 1 283 ? -9.148 -7.809 -26.891 1 93.88 283 ALA B C 1
ATOM 5656 O O . ALA B 1 283 ? -10.375 -7.891 -26.875 1 93.88 283 ALA B O 1
ATOM 5657 N N . ALA B 1 284 ? -8.312 -8.773 -26.531 1 94.44 284 ALA B N 1
ATOM 5658 C CA . ALA B 1 284 ? -8.844 -10.039 -26.047 1 94.44 284 ALA B CA 1
ATOM 5659 C C . ALA B 1 284 ? -9.633 -9.844 -24.75 1 94.44 284 ALA B C 1
ATOM 5661 O O . ALA B 1 284 ? -10.688 -10.445 -24.562 1 94.44 284 ALA B O 1
ATOM 5662 N N . PHE B 1 285 ? -9.07 -9.031 -23.844 1 95.81 285 PHE B N 1
ATOM 5663 C CA . PHE B 1 285 ? -9.742 -8.766 -22.578 1 95.81 285 PHE B CA 1
ATOM 5664 C C . PHE B 1 285 ? -11.078 -8.07 -22.812 1 95.81 285 PHE B C 1
ATOM 5666 O O . PHE B 1 285 ? -12.086 -8.453 -22.219 1 95.81 285 PHE B O 1
ATOM 5673 N N . ARG B 1 286 ? -11.102 -7.125 -23.719 1 93.62 286 ARG B N 1
ATOM 5674 C CA . ARG B 1 286 ? -12.336 -6.418 -24.047 1 93.62 286 ARG B CA 1
ATOM 5675 C C . ARG B 1 286 ? -13.367 -7.367 -24.641 1 93.62 286 ARG B C 1
ATOM 5677 O O . ARG B 1 286 ? -14.547 -7.316 -24.281 1 93.62 286 ARG B O 1
ATOM 5684 N N . LYS B 1 287 ? -12.953 -8.188 -25.5 1 94.12 287 LYS B N 1
ATOM 5685 C CA . LYS B 1 287 ? -13.836 -9.109 -26.219 1 94.12 287 LYS B CA 1
ATOM 5686 C C . LYS B 1 287 ? -14.438 -10.141 -25.266 1 94.12 287 LYS B C 1
ATOM 5688 O O . LYS B 1 287 ? -15.594 -10.531 -25.406 1 94.12 287 LYS B O 1
ATOM 5693 N N . THR B 1 288 ? -13.688 -10.578 -24.312 1 96.12 288 THR B N 1
ATOM 5694 C CA . THR B 1 288 ? -14.109 -11.672 -23.453 1 96.12 288 THR B CA 1
ATOM 5695 C C . THR B 1 288 ? -14.836 -11.148 -22.219 1 96.12 288 THR B C 1
ATOM 5697 O O . THR B 1 288 ? -15.547 -11.898 -21.547 1 96.12 288 THR B O 1
ATOM 5700 N N . GLY B 1 289 ? -14.609 -9.922 -21.859 1 95.5 289 GLY B N 1
ATOM 5701 C CA . GLY B 1 289 ? -15.18 -9.367 -20.641 1 95.5 289 GLY B CA 1
ATOM 5702 C C . GLY B 1 289 ? -14.281 -9.523 -19.422 1 95.5 289 GLY B C 1
ATOM 5703 O O . GLY B 1 289 ? -14.703 -9.273 -18.297 1 95.5 289 GLY B O 1
ATOM 5704 N N . ILE B 1 290 ? -13.047 -9.977 -19.672 1 97.62 290 ILE B N 1
ATOM 5705 C CA . ILE B 1 290 ? -12.055 -10.016 -18.594 1 97.62 290 ILE B CA 1
ATOM 5706 C C . ILE B 1 290 ? -11.797 -8.602 -18.078 1 97.62 290 ILE B C 1
ATOM 5708 O O . ILE B 1 290 ? -11.672 -7.66 -18.875 1 97.62 290 ILE B O 1
ATOM 5712 N N . ILE B 1 291 ? -11.805 -8.453 -16.75 1 97.44 291 ILE B N 1
ATOM 5713 C CA . ILE B 1 291 ? -11.453 -7.184 -16.141 1 97.44 291 ILE B CA 1
ATOM 5714 C C . ILE B 1 291 ? -9.93 -7.027 -16.109 1 97.44 291 ILE B C 1
ATOM 5716 O O . ILE B 1 291 ? -9.25 -7.711 -15.344 1 97.44 291 ILE B O 1
ATOM 5720 N N . GLU B 1 292 ? -9.445 -6.148 -16.922 1 97.31 292 GLU B N 1
ATOM 5721 C CA . GLU B 1 292 ? -8.008 -5.91 -16.922 1 97.31 292 GLU B CA 1
ATOM 5722 C C . GLU B 1 292 ? -7.594 -4.996 -15.773 1 97.31 292 GLU B C 1
ATOM 5724 O O . GLU B 1 292 ? -8.25 -3.988 -15.508 1 97.31 292 GLU B O 1
ATOM 5729 N N . VAL B 1 293 ? -6.562 -5.355 -15.055 1 97.38 293 VAL B N 1
ATOM 5730 C CA . VAL B 1 293 ? -5.965 -4.508 -14.031 1 97.38 293 VAL B CA 1
ATOM 5731 C C . VAL B 1 293 ? -4.562 -4.086 -14.461 1 97.38 293 VAL B C 1
ATOM 5733 O O . VAL B 1 293 ? -3.902 -4.797 -15.227 1 97.38 293 VAL B O 1
ATOM 5736 N N . ALA B 1 294 ? -4.07 -2.994 -13.922 1 95.06 294 ALA B N 1
ATOM 5737 C CA . ALA B 1 294 ? -2.896 -2.336 -14.492 1 95.06 294 ALA B CA 1
ATOM 5738 C C . ALA B 1 294 ? -1.632 -2.707 -13.719 1 95.06 294 ALA B C 1
ATOM 5740 O O . ALA B 1 294 ? -0.518 -2.494 -14.203 1 95.06 294 ALA B O 1
ATOM 5741 N N . SER B 1 295 ? -1.793 -3.262 -12.57 1 95.81 295 SER B N 1
ATOM 5742 C CA . SER B 1 295 ? -0.627 -3.445 -11.711 1 95.81 295 SER B CA 1
ATOM 5743 C C . SER B 1 295 ? -0.868 -4.539 -10.68 1 95.81 295 SER B C 1
ATOM 5745 O O . SER B 1 295 ? -1.985 -5.047 -10.547 1 95.81 295 SER B O 1
ATOM 5747 N N . TYR B 1 296 ? 0.241 -4.891 -9.992 1 96.25 296 TYR B N 1
ATOM 5748 C CA . TYR B 1 296 ? 0.131 -5.836 -8.883 1 96.25 296 TYR B CA 1
ATOM 5749 C C . TYR B 1 296 ? -0.809 -5.309 -7.809 1 96.25 296 TYR B C 1
ATOM 5751 O O . TYR B 1 296 ? -1.625 -6.059 -7.266 1 96.25 296 TYR B O 1
ATOM 5759 N N . GLU B 1 297 ? -0.703 -4.027 -7.488 1 96.75 297 GLU B N 1
ATOM 5760 C CA . GLU B 1 297 ? -1.544 -3.41 -6.465 1 96.75 297 GLU B CA 1
ATOM 5761 C C . GLU B 1 297 ? -3.023 -3.525 -6.824 1 96.75 297 GLU B C 1
ATOM 5763 O O . GLU B 1 297 ? -3.855 -3.824 -5.969 1 96.75 297 GLU B O 1
ATOM 5768 N N . GLU B 1 298 ? -3.291 -3.273 -8.047 1 97.12 298 GLU B N 1
ATOM 5769 C CA . GLU B 1 298 ? -4.684 -3.367 -8.469 1 97.12 298 GLU B CA 1
ATOM 5770 C C . GLU B 1 298 ? -5.164 -4.816 -8.469 1 97.12 298 GLU B C 1
ATOM 5772 O O . GLU B 1 298 ? -6.324 -5.094 -8.156 1 97.12 298 GLU B O 1
ATOM 5777 N N . LEU B 1 299 ? -4.309 -5.762 -8.875 1 97.12 299 LEU B N 1
ATOM 5778 C CA . LEU B 1 299 ? -4.676 -7.172 -8.859 1 97.12 299 LEU B CA 1
ATOM 5779 C C . LEU B 1 299 ? -4.961 -7.645 -7.438 1 97.12 299 LEU B C 1
ATOM 5781 O O . LEU B 1 299 ? -5.926 -8.375 -7.203 1 97.12 299 LEU B O 1
ATOM 5785 N N . LYS B 1 300 ? -4.113 -7.266 -6.57 1 95.25 300 LYS B N 1
ATOM 5786 C CA . LYS B 1 300 ? -4.305 -7.617 -5.164 1 95.25 300 LYS B CA 1
ATOM 5787 C C . LYS B 1 300 ? -5.629 -7.074 -4.637 1 95.25 300 LYS B C 1
ATOM 5789 O O . LYS B 1 300 ? -6.363 -7.781 -3.941 1 95.25 300 LYS B O 1
ATOM 5794 N N . ALA B 1 301 ? -5.91 -5.805 -4.957 1 95.94 301 ALA B N 1
ATOM 5795 C CA . ALA B 1 301 ? -7.184 -5.207 -4.562 1 95.94 301 ALA B CA 1
ATOM 5796 C C . ALA B 1 301 ? -8.359 -5.984 -5.145 1 95.94 301 ALA B C 1
ATOM 5798 O O . ALA B 1 301 ? -9.367 -6.195 -4.469 1 95.94 301 ALA B O 1
ATOM 5799 N N . ALA B 1 302 ? -8.219 -6.379 -6.363 1 96.69 302 ALA B N 1
ATOM 5800 C CA . ALA B 1 302 ? -9.258 -7.152 -7.035 1 96.69 302 ALA B CA 1
ATOM 5801 C C . ALA B 1 302 ? -9.523 -8.469 -6.301 1 96.69 302 ALA B C 1
ATOM 5803 O O . ALA B 1 302 ? -10.68 -8.828 -6.062 1 96.69 302 ALA B O 1
ATOM 5804 N N . CYS B 1 303 ? -8.43 -9.156 -5.973 1 95.38 303 CYS B N 1
ATOM 5805 C CA . CYS B 1 303 ? -8.562 -10.43 -5.266 1 95.38 303 CYS B CA 1
ATOM 5806 C C . CYS B 1 303 ? -9.32 -10.25 -3.957 1 95.38 303 CYS B C 1
ATOM 5808 O O . CYS B 1 303 ? -10.195 -11.055 -3.625 1 95.38 303 CYS B O 1
ATOM 5810 N N . LYS B 1 304 ? -9.047 -9.203 -3.299 1 93.81 304 LYS B N 1
ATOM 5811 C CA . LYS B 1 304 ? -9.648 -8.961 -1.99 1 93.81 304 LYS B CA 1
ATOM 5812 C C . LYS B 1 304 ? -11.125 -8.617 -2.121 1 93.81 304 LYS B C 1
ATOM 5814 O O . LYS B 1 304 ? -11.961 -9.156 -1.387 1 93.81 304 LYS B O 1
ATOM 5819 N N . VAL B 1 305 ? -11.438 -7.707 -3.014 1 95.5 305 VAL B N 1
ATOM 5820 C CA . VAL B 1 305 ? -12.797 -7.18 -3.057 1 95.5 305 VAL B CA 1
ATOM 5821 C C . VAL B 1 305 ? -13.727 -8.211 -3.691 1 95.5 305 VAL B C 1
ATOM 5823 O O . VAL B 1 305 ? -14.883 -8.336 -3.285 1 95.5 305 VAL B O 1
ATOM 5826 N N . LEU B 1 306 ? -13.281 -9.016 -4.641 1 95.31 306 LEU B N 1
ATOM 5827 C CA . LEU B 1 306 ? -14.117 -9.992 -5.332 1 95.31 306 LEU B CA 1
ATOM 5828 C C . LEU B 1 306 ? -14.328 -11.234 -4.473 1 95.31 306 LEU B C 1
ATOM 5830 O O . LEU B 1 306 ? -15.203 -12.055 -4.766 1 95.31 306 LEU B O 1
ATOM 5834 N N . ASN B 1 307 ? -13.516 -11.359 -3.436 1 91.81 307 ASN B N 1
ATOM 5835 C CA . ASN B 1 307 ? -13.773 -12.398 -2.447 1 91.81 307 ASN B CA 1
ATOM 5836 C C . ASN B 1 307 ? -15.094 -12.172 -1.716 1 91.81 307 ASN B C 1
ATOM 5838 O O . ASN B 1 307 ? -15.734 -13.125 -1.271 1 91.81 307 ASN B O 1
ATOM 5842 N N . ARG B 1 308 ? -15.469 -10.922 -1.65 1 91.12 308 ARG B N 1
ATOM 5843 C CA . ARG B 1 308 ? -16.609 -10.578 -0.807 1 91.12 308 ARG B CA 1
ATOM 5844 C C . ARG B 1 308 ? -17.797 -10.141 -1.651 1 91.12 308 ARG B C 1
ATOM 5846 O O . ARG B 1 308 ? -18.953 -10.43 -1.308 1 91.12 308 ARG B O 1
ATOM 5853 N N . TYR B 1 309 ? -17.5 -9.43 -2.709 1 93.75 309 TYR B N 1
ATOM 5854 C CA . TYR B 1 309 ? -18.594 -8.789 -3.441 1 93.75 309 TYR B CA 1
ATOM 5855 C C . TYR B 1 309 ? -18.578 -9.195 -4.91 1 93.75 309 TYR B C 1
ATOM 5857 O O . TYR B 1 309 ? -17.5 -9.336 -5.508 1 93.75 309 TYR B O 1
ATOM 5865 N N . PRO B 1 310 ? -19.734 -9.375 -5.496 1 92.75 310 PRO B N 1
ATOM 5866 C CA . PRO B 1 310 ? -19.812 -9.43 -6.957 1 92.75 310 PRO B CA 1
ATOM 5867 C C . PRO B 1 310 ? -19.672 -8.055 -7.605 1 92.75 310 PRO B C 1
ATOM 5869 O O . PRO B 1 310 ? -19.797 -7.031 -6.926 1 92.75 310 PRO B O 1
ATOM 5872 N N . PRO B 1 311 ? -19.344 -8.008 -8.891 1 95.06 311 PRO B N 1
ATOM 5873 C CA . PRO B 1 311 ? -19.328 -6.715 -9.586 1 95.06 311 PRO B CA 1
ATOM 5874 C C . PRO B 1 311 ? -20.672 -5.992 -9.516 1 95.06 311 PRO B C 1
ATOM 5876 O O . PRO B 1 311 ? -21.719 -6.633 -9.352 1 95.06 311 PRO B O 1
ATOM 5879 N N . VAL B 1 312 ? -20.594 -4.609 -9.656 1 94.38 312 VAL B N 1
ATOM 5880 C CA . VAL B 1 312 ? -21.812 -3.814 -9.539 1 94.38 312 VAL B CA 1
ATOM 5881 C C . VAL B 1 312 ? -22.094 -3.119 -10.867 1 94.38 312 VAL B C 1
ATOM 5883 O O . VAL B 1 312 ? -21.188 -2.863 -11.656 1 94.38 312 VAL B O 1
ATOM 5886 N N . ALA B 1 313 ? -23.297 -2.811 -11.219 1 88.56 313 ALA B N 1
ATOM 5887 C CA . ALA B 1 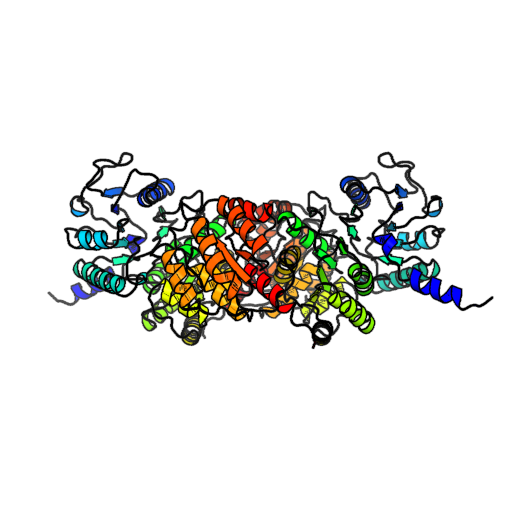313 ? -23.703 -2.232 -12.492 1 88.56 313 ALA B CA 1
ATOM 5888 C C . ALA B 1 313 ? -23.453 -0.728 -12.516 1 88.56 313 ALA B C 1
ATOM 5890 O O . ALA B 1 313 ? -23.109 -0.168 -13.562 1 88.56 313 ALA B O 1
ATOM 5891 N N . GLY B 1 314 ? -23.281 -0.043 -11.398 1 93.56 314 GLY B N 1
ATOM 5892 C CA . GLY B 1 314 ? -23.141 1.402 -11.344 1 93.56 314 GLY B CA 1
ATOM 5893 C C . GLY B 1 314 ? -21.766 1.843 -10.852 1 93.56 314 GLY B C 1
ATOM 5894 O O . GLY B 1 314 ? -20.906 1.008 -10.547 1 93.56 314 GLY B O 1
ATOM 5895 N N . LYS B 1 315 ? -21.578 3.174 -11.094 1 96.75 315 LYS B N 1
ATOM 5896 C CA . LYS B 1 315 ? -20.266 3.725 -10.75 1 96.75 315 LYS B CA 1
ATOM 5897 C C . LYS B 1 315 ? -20.391 4.816 -9.688 1 96.75 315 LYS B C 1
ATOM 5899 O O . LYS B 1 315 ? -19.453 5.57 -9.453 1 96.75 315 LYS B O 1
ATOM 5904 N N . ARG B 1 316 ? -21.625 5 -9.117 1 97.31 316 ARG B N 1
ATOM 5905 C CA . ARG B 1 316 ? -21.844 6.059 -8.141 1 97.31 316 ARG B CA 1
ATOM 5906 C C . ARG B 1 316 ? -21.344 5.648 -6.766 1 97.31 316 ARG B C 1
ATOM 5908 O O . ARG B 1 316 ? -21.828 4.688 -6.172 1 97.31 316 ARG B O 1
ATOM 5915 N N . VAL B 1 317 ? -20.375 6.41 -6.242 1 98.19 317 VAL B N 1
ATOM 5916 C CA . VAL B 1 317 ? -19.703 6.07 -4.988 1 98.19 317 VAL B CA 1
ATOM 5917 C C . VAL B 1 317 ? -20.125 7.051 -3.896 1 98.19 317 VAL B C 1
ATOM 5919 O O . VAL B 1 317 ? -20.078 8.266 -4.09 1 98.19 317 VAL B O 1
ATOM 5922 N N . LEU B 1 318 ? -20.578 6.547 -2.787 1 98.19 318 LEU B N 1
ATOM 5923 C CA . LEU B 1 318 ? -20.75 7.32 -1.562 1 98.19 318 LEU B CA 1
ATOM 5924 C C . LEU B 1 318 ? -19.484 7.281 -0.713 1 98.19 318 LEU B C 1
ATOM 5926 O O . LEU B 1 318 ? -18.922 6.211 -0.477 1 98.19 318 LEU B O 1
ATOM 5930 N N . ILE B 1 319 ? -19.016 8.438 -0.333 1 98.38 319 ILE B N 1
ATOM 5931 C CA . ILE B 1 319 ? -17.844 8.516 0.527 1 98.38 319 ILE B CA 1
ATOM 5932 C C . ILE B 1 319 ? -18.234 9.062 1.897 1 98.38 319 ILE B C 1
ATOM 5934 O O . ILE B 1 319 ? -18.875 10.109 1.994 1 98.38 319 ILE B O 1
ATOM 5938 N N . ILE B 1 320 ? -17.969 8.367 2.953 1 97.88 320 ILE B N 1
ATOM 5939 C CA . ILE B 1 320 ? -18.141 8.82 4.328 1 97.88 320 ILE B CA 1
ATOM 5940 C C . ILE B 1 320 ? -16.812 8.789 5.066 1 97.88 320 ILE B C 1
ATOM 5942 O O . ILE B 1 320 ? -16.078 7.793 5.008 1 97.88 320 ILE B O 1
ATOM 5946 N N . THR B 1 321 ? -16.469 9.828 5.719 1 97.06 321 THR B N 1
ATOM 5947 C CA . THR B 1 321 ? -15.18 9.914 6.383 1 97.06 321 THR B CA 1
ATOM 5948 C C . THR B 1 321 ? -15.273 10.766 7.645 1 97.06 321 THR B C 1
ATOM 5950 O O . THR B 1 321 ? -16.266 11.469 7.855 1 97.06 321 THR B O 1
ATOM 5953 N N . ASP B 1 322 ? -14.234 10.641 8.523 1 95.62 322 ASP B N 1
ATOM 5954 C CA . ASP B 1 322 ? -14.094 11.523 9.672 1 95.62 322 ASP B CA 1
ATOM 5955 C C . ASP B 1 322 ? -12.891 12.453 9.508 1 95.62 322 ASP B C 1
ATOM 5957 O O . ASP B 1 322 ? -12.477 13.117 10.461 1 95.62 322 ASP B O 1
ATOM 5961 N N . GLY B 1 323 ? -12.305 12.445 8.398 1 94.25 323 GLY B N 1
ATOM 5962 C CA . GLY B 1 323 ? -11.203 13.32 8.031 1 94.25 323 GLY B CA 1
ATOM 5963 C C . GLY B 1 323 ? -11.383 13.969 6.676 1 94.25 323 GLY B C 1
ATOM 5964 O O . GLY B 1 323 ? -11.227 13.312 5.645 1 94.25 323 GLY B O 1
ATOM 5965 N N . GLY B 1 324 ? -11.578 15.234 6.699 1 92.94 324 GLY B N 1
ATOM 5966 C CA . GLY B 1 324 ? -11.914 15.969 5.488 1 92.94 324 GLY B CA 1
ATOM 5967 C C . GLY B 1 324 ? -10.875 15.797 4.391 1 92.94 324 GLY B C 1
ATOM 5968 O O . GLY B 1 324 ? -11.227 15.547 3.234 1 92.94 324 GLY B O 1
ATOM 5969 N N . GLY B 1 325 ? -9.609 15.945 4.695 1 93.75 325 GLY B N 1
ATOM 5970 C CA . GLY B 1 325 ? -8.547 15.797 3.711 1 93.75 325 GLY B CA 1
ATOM 5971 C C . GLY B 1 325 ? -8.531 14.438 3.045 1 93.75 325 GLY B C 1
ATOM 5972 O O . GLY B 1 325 ? -8.32 14.336 1.835 1 93.75 325 GLY B O 1
ATOM 5973 N N . ILE B 1 326 ? -8.797 13.422 3.785 1 94.94 326 ILE B N 1
ATOM 5974 C CA . ILE B 1 326 ? -8.812 12.062 3.268 1 94.94 326 ILE B CA 1
ATOM 5975 C C . ILE B 1 326 ? -10.023 11.875 2.354 1 94.94 326 ILE B C 1
ATOM 5977 O O . ILE B 1 326 ? -9.922 11.242 1.299 1 94.94 326 ILE B O 1
ATOM 5981 N N . GLY B 1 327 ? -11.141 12.453 2.771 1 96.44 327 GLY B N 1
ATOM 5982 C CA . GLY B 1 327 ? -12.32 12.406 1.92 1 96.44 327 GLY B CA 1
ATOM 5983 C C . GLY B 1 327 ? -12.094 13.039 0.56 1 96.44 327 GLY B C 1
ATOM 5984 O O . GLY B 1 327 ? -12.523 12.5 -0.461 1 96.44 327 GLY B O 1
ATOM 5985 N N . ILE B 1 328 ? -11.43 14.195 0.567 1 95.88 328 ILE B N 1
ATOM 5986 C CA . ILE B 1 328 ? -11.109 14.891 -0.673 1 95.88 328 ILE B CA 1
ATOM 5987 C C . ILE B 1 328 ? -10.219 14.016 -1.55 1 95.88 328 ILE B C 1
ATOM 5989 O O . ILE B 1 328 ? -10.445 13.906 -2.758 1 95.88 328 ILE B O 1
ATOM 5993 N N . SER B 1 329 ? -9.266 13.344 -0.937 1 96.06 329 SER B N 1
ATOM 5994 C CA . SER B 1 329 ? -8.344 12.477 -1.661 1 96.06 329 SER B CA 1
ATOM 5995 C C . SER B 1 329 ? -9.078 11.297 -2.293 1 96.06 329 SER B C 1
ATOM 5997 O O . SER B 1 329 ? -8.781 10.914 -3.428 1 96.06 329 SER B O 1
ATOM 5999 N N . ILE B 1 330 ? -9.961 10.703 -1.519 1 97.88 330 ILE B N 1
ATOM 6000 C CA . ILE B 1 330 ? -10.75 9.594 -2.051 1 97.88 330 ILE B CA 1
ATOM 6001 C C . ILE B 1 330 ? -11.586 10.078 -3.238 1 97.88 330 ILE B C 1
ATOM 6003 O O . ILE B 1 330 ? -11.641 9.414 -4.277 1 97.88 330 ILE B O 1
ATOM 6007 N N . ALA B 1 331 ? -12.203 11.242 -3.121 1 97.69 331 ALA B N 1
ATOM 6008 C CA . ALA B 1 331 ? -13.023 11.797 -4.195 1 97.69 331 ALA B CA 1
ATOM 6009 C C . ALA B 1 331 ? -12.195 12.023 -5.457 1 97.69 331 ALA B C 1
ATOM 6011 O O . ALA B 1 331 ? -12.617 11.664 -6.559 1 97.69 331 ALA B O 1
ATOM 6012 N N . ASP B 1 332 ? -11.008 12.641 -5.285 1 96.88 332 ASP B N 1
ATOM 6013 C CA . ASP B 1 332 ? -10.117 12.859 -6.418 1 96.88 332 ASP B CA 1
ATOM 6014 C C . ASP B 1 332 ? -9.734 11.531 -7.082 1 96.88 332 ASP B C 1
ATOM 6016 O O . ASP B 1 332 ? -9.742 11.422 -8.312 1 96.88 332 ASP B O 1
ATOM 6020 N N . SER B 1 333 ? -9.391 10.555 -6.273 1 97.5 333 SER B N 1
ATOM 6021 C CA . SER B 1 333 ? -8.992 9.25 -6.781 1 97.5 333 SER B CA 1
ATOM 6022 C C . SER B 1 333 ? -10.125 8.578 -7.539 1 97.5 333 SER B C 1
ATOM 6024 O O . SER B 1 333 ? -9.898 7.902 -8.547 1 97.5 333 SER B O 1
ATOM 6026 N N . CYS B 1 334 ? -11.344 8.727 -7.016 1 98 334 CYS B N 1
ATOM 6027 C CA . CYS B 1 334 ? -12.508 8.172 -7.699 1 98 334 CYS B CA 1
ATOM 6028 C C . CYS B 1 334 ? -12.648 8.758 -9.102 1 98 334 CYS B C 1
ATOM 6030 O O . CYS B 1 334 ? -12.805 8.016 -10.07 1 98 334 CYS B O 1
ATOM 6032 N N . GLU B 1 335 ? -12.539 10.008 -9.156 1 95.75 335 GLU B N 1
ATOM 6033 C CA . GLU B 1 335 ? -12.664 10.656 -10.461 1 95.75 335 GLU B CA 1
ATOM 6034 C C . GLU B 1 335 ? -11.586 10.18 -11.422 1 95.75 335 GLU B C 1
ATOM 6036 O O . GLU B 1 335 ? -11.852 9.93 -12.594 1 95.75 335 GLU B O 1
ATOM 6041 N N . GLU B 1 336 ? -10.414 10.094 -10.914 1 94.81 336 GLU B N 1
ATOM 6042 C CA . GLU B 1 336 ? -9.297 9.633 -11.727 1 94.81 336 GLU B CA 1
ATOM 6043 C C . GLU B 1 336 ? -9.523 8.203 -12.219 1 94.81 336 GLU B C 1
ATOM 6045 O O . GLU B 1 336 ? -9.086 7.844 -13.32 1 94.81 336 GLU B O 1
ATOM 6050 N N . ALA B 1 337 ? -10.211 7.43 -11.438 1 96.06 337 ALA B N 1
ATOM 6051 C CA . ALA B 1 337 ? -10.445 6.023 -11.766 1 96.06 337 ALA B CA 1
ATOM 6052 C C . ALA B 1 337 ? -11.703 5.859 -12.609 1 96.06 337 ALA B C 1
ATOM 6054 O O . ALA B 1 337 ? -12.109 4.734 -12.906 1 96.06 337 ALA B O 1
ATOM 6055 N N . GLY B 1 338 ? -12.398 6.977 -12.984 1 95.31 338 GLY B N 1
ATOM 6056 C CA . GLY B 1 338 ? -13.594 6.934 -13.812 1 95.31 338 GLY B CA 1
ATOM 6057 C C . GLY B 1 338 ? -14.859 6.664 -13.016 1 95.31 338 GLY B C 1
ATOM 6058 O O . GLY B 1 338 ? -15.891 6.328 -13.594 1 95.31 338 GLY B O 1
ATOM 6059 N N . LEU B 1 339 ? -14.773 6.715 -11.703 1 97.5 339 LEU B N 1
ATOM 6060 C CA . LEU B 1 339 ? -15.938 6.586 -10.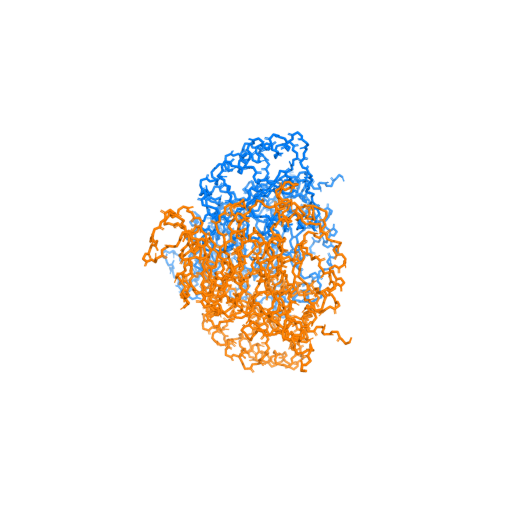844 1 97.5 339 LEU B CA 1
ATOM 6061 C C . LEU B 1 339 ? -16.625 7.938 -10.633 1 97.5 339 LEU B C 1
ATOM 6063 O O . LEU B 1 339 ? -16.031 8.977 -10.922 1 97.5 339 LEU B O 1
ATOM 6067 N N . LYS B 1 340 ? -17.875 7.914 -10.211 1 97 340 LYS B N 1
ATOM 6068 C CA . LYS B 1 340 ? -18.656 9.133 -10 1 97 340 LYS B CA 1
ATOM 6069 C C . LYS B 1 340 ? -18.938 9.359 -8.523 1 97 340 LYS B C 1
ATOM 6071 O O . LYS B 1 340 ? -19.203 8.406 -7.781 1 97 340 LYS B O 1
ATOM 6076 N N . VAL B 1 341 ? -18.828 10.586 -8.117 1 97.38 341 VAL B N 1
ATOM 6077 C CA . VAL B 1 341 ? -19.125 10.984 -6.75 1 97.38 341 VAL B CA 1
ATOM 6078 C C . VAL B 1 341 ? -20.234 12.039 -6.754 1 97.38 341 VAL B C 1
ATOM 6080 O O . VAL B 1 341 ? -20 13.203 -6.422 1 97.38 341 VAL B O 1
ATOM 6083 N N . PRO B 1 342 ? -21.422 11.594 -7.035 1 95.69 342 PRO B N 1
ATOM 6084 C CA . PRO B 1 342 ? -22.516 12.562 -7.156 1 95.69 342 PRO B CA 1
ATOM 6085 C C . PRO B 1 342 ? -22.906 13.18 -5.816 1 95.69 342 PRO B C 1
ATOM 6087 O O . PRO B 1 342 ? -22.781 12.539 -4.773 1 95.69 342 PRO B O 1
ATOM 6090 N N . GLU B 1 343 ? -23.469 14.344 -5.879 1 95 343 GLU B N 1
ATOM 6091 C CA . GLU B 1 343 ? -23.953 15.016 -4.684 1 95 343 GLU B CA 1
ATOM 6092 C C . GLU B 1 343 ? -25.156 14.281 -4.09 1 95 343 GLU B C 1
ATOM 6094 O O . GLU B 1 343 ? -25.859 13.555 -4.797 1 95 343 GLU B O 1
ATOM 6099 N N . LEU B 1 344 ? -25.312 14.508 -2.801 1 94.62 344 LEU B N 1
ATOM 6100 C CA . LEU B 1 344 ? -26.516 13.992 -2.154 1 94.62 344 LEU B CA 1
ATOM 6101 C C . LEU B 1 344 ? -27.766 14.703 -2.68 1 94.62 344 LEU B C 1
ATOM 6103 O O . LEU B 1 344 ? -27.703 15.883 -3.031 1 94.62 344 LEU B O 1
ATOM 6107 N N . SER B 1 345 ? -28.875 13.938 -2.768 1 93.88 345 SER B N 1
ATOM 6108 C CA . SER B 1 345 ? -30.141 14.609 -3.033 1 93.88 345 SER B CA 1
ATOM 6109 C C . SER B 1 345 ? -30.5 15.578 -1.911 1 93.88 345 SER B C 1
ATOM 6111 O O . SER B 1 345 ? -30.062 15.406 -0.771 1 93.88 345 SER B O 1
ATOM 6113 N N . GLU B 1 346 ? -31.281 16.531 -2.23 1 93.25 346 GLU B N 1
ATOM 6114 C CA . GLU B 1 346 ? -31.703 17.5 -1.224 1 93.25 346 GLU B CA 1
ATOM 6115 C C . GLU B 1 346 ? -32.438 16.812 -0.08 1 93.25 346 GLU B C 1
ATOM 6117 O O . GLU B 1 346 ? -32.281 17.172 1.086 1 93.25 346 GLU B O 1
ATOM 6122 N N . THR B 1 347 ? -33.219 15.867 -0.431 1 92.19 347 THR B N 1
ATOM 6123 C CA . THR B 1 347 ? -34 15.125 0.559 1 92.19 347 THR B CA 1
ATOM 6124 C C . THR B 1 347 ? -33.062 14.344 1.491 1 92.19 347 THR B C 1
ATOM 6126 O O . THR B 1 347 ? -33.25 14.359 2.711 1 92.19 347 THR B O 1
ATOM 6129 N N . ALA B 1 348 ? -32.094 13.688 0.936 1 92.62 348 ALA B N 1
ATOM 6130 C CA . ALA B 1 348 ? -31.156 12.922 1.732 1 92.62 348 ALA B CA 1
ATOM 6131 C C . ALA B 1 348 ? -30.328 13.836 2.637 1 92.62 348 ALA B C 1
ATOM 6133 O O . ALA B 1 348 ? -30.078 13.508 3.799 1 92.62 348 ALA B O 1
ATOM 6134 N N . ALA B 1 349 ? -29.906 14.969 2.09 1 93.75 349 ALA B N 1
ATOM 6135 C CA . ALA B 1 349 ? -29.125 15.93 2.852 1 93.75 349 ALA B CA 1
ATOM 6136 C C . ALA B 1 349 ? -29.891 16.453 4.059 1 93.75 349 ALA B C 1
ATOM 6138 O O . ALA B 1 349 ? -29.344 16.578 5.156 1 93.75 349 ALA B O 1
ATOM 6139 N N . LYS B 1 350 ? -31.125 16.719 3.867 1 93.19 350 LYS B N 1
ATOM 6140 C CA . LYS B 1 350 ? -31.984 17.203 4.949 1 93.19 350 LYS B CA 1
ATOM 6141 C C . LYS B 1 350 ? -32.156 16.156 6.039 1 93.19 350 LYS B C 1
ATOM 6143 O O . LYS B 1 350 ? -32.062 16.469 7.23 1 93.19 350 LYS B O 1
ATOM 6148 N N . ARG B 1 351 ? -32.344 14.969 5.637 1 92.56 351 ARG B N 1
ATOM 6149 C CA . ARG B 1 351 ? -32.531 13.875 6.59 1 92.56 351 ARG B CA 1
ATOM 6150 C C . ARG B 1 351 ? -31.25 13.633 7.383 1 92.56 351 ARG B C 1
ATOM 6152 O O . ARG B 1 351 ? -31.297 13.383 8.586 1 92.56 351 ARG B O 1
ATOM 6159 N N . LEU B 1 352 ? -30.141 13.719 6.719 1 93.94 352 LEU B N 1
ATOM 6160 C CA . LEU B 1 352 ? -28.844 13.477 7.359 1 93.94 352 LEU B CA 1
ATOM 6161 C C . LEU B 1 352 ? -28.5 14.594 8.336 1 93.94 352 LEU B C 1
ATOM 6163 O O . LEU B 1 352 ? -27.875 14.352 9.367 1 93.94 352 LEU B O 1
ATOM 6167 N N . LYS B 1 353 ? -28.875 15.797 7.98 1 92.31 353 LYS B N 1
ATOM 6168 C CA . LYS B 1 353 ? -28.609 16.938 8.852 1 92.31 353 LYS B CA 1
ATOM 6169 C C . LYS B 1 353 ? -29.234 16.75 10.227 1 92.31 353 LYS B C 1
ATOM 6171 O O . LYS B 1 353 ? -28.703 17.203 11.234 1 92.31 353 LYS B O 1
ATOM 6176 N N . GLU B 1 354 ? -30.266 16.031 10.266 1 91.88 354 GLU B N 1
ATOM 6177 C CA . GLU B 1 354 ? -31 15.805 11.516 1 91.88 354 GLU B CA 1
ATOM 6178 C C . GLU B 1 354 ? -30.344 14.695 12.336 1 91.88 354 GLU B C 1
ATOM 6180 O O . GLU B 1 354 ? -30.516 14.641 13.555 1 91.88 354 GLU B O 1
ATOM 6185 N N . LYS B 1 355 ? -29.625 13.859 11.68 1 92.31 355 LYS B N 1
ATOM 6186 C CA . LYS B 1 355 ? -29.109 12.656 12.344 1 92.31 355 LYS B CA 1
ATOM 6187 C C . LYS B 1 355 ? -27.625 12.797 12.68 1 92.31 355 LYS B C 1
ATOM 6189 O O . LYS B 1 355 ? -27.109 12.07 13.516 1 92.31 355 LYS B O 1
ATOM 6194 N N . LEU B 1 356 ? -26.922 13.719 12.008 1 92.94 356 LEU B N 1
ATOM 6195 C CA . LEU B 1 356 ? -25.484 13.836 12.156 1 92.94 356 LEU B CA 1
ATOM 6196 C C . LEU B 1 356 ? -25.109 15.031 13.023 1 92.94 356 LEU B C 1
ATOM 6198 O O . LEU B 1 356 ? -25.953 15.914 13.258 1 92.94 356 LEU B O 1
ATOM 6202 N N . PRO B 1 357 ? -23.891 15.023 13.539 1 85.38 357 PRO B N 1
ATOM 6203 C CA . PRO B 1 357 ? -23.453 16.172 14.328 1 85.38 357 PRO B CA 1
ATOM 6204 C C . PRO B 1 357 ? -23.516 17.484 13.531 1 85.38 357 PRO B C 1
ATOM 6206 O O . PRO B 1 357 ? -23.375 17.469 12.305 1 85.38 357 PRO B O 1
ATOM 6209 N N . PRO B 1 358 ? -23.672 18.547 14.273 1 80.38 358 PRO B N 1
ATOM 6210 C CA . PRO B 1 358 ? -23.828 19.859 13.609 1 80.38 358 PRO B CA 1
ATOM 6211 C C . PRO B 1 358 ? -22.625 20.219 12.75 1 80.38 358 PRO B C 1
ATOM 6213 O O . PRO B 1 358 ? -22.766 20.969 11.773 1 80.38 358 PRO B O 1
ATOM 6216 N N . PHE B 1 359 ? -21.484 19.703 13.062 1 82.38 359 PHE B N 1
ATOM 6217 C CA . PHE B 1 359 ? -20.266 20.109 12.359 1 82.38 359 PHE B CA 1
ATOM 6218 C C . PHE B 1 359 ? -20.016 19.203 11.148 1 82.38 359 PHE B C 1
ATOM 6220 O O . PHE B 1 359 ? -19.109 19.469 10.352 1 82.38 359 PHE B O 1
ATOM 6227 N N . ALA B 1 360 ? -20.844 18.266 10.977 1 88.88 360 ALA B N 1
ATOM 6228 C CA . ALA B 1 360 ? -20.656 17.344 9.852 1 88.88 360 ALA B CA 1
ATOM 6229 C C . ALA B 1 360 ? -21.031 18.016 8.531 1 88.88 360 ALA B C 1
ATOM 6231 O O . ALA B 1 360 ? -21.969 18.812 8.469 1 88.88 360 ALA B O 1
ATOM 6232 N N . SER B 1 361 ? -20.25 17.781 7.559 1 90.44 361 SER B N 1
ATOM 6233 C CA . SER B 1 361 ? -20.609 18.203 6.203 1 90.44 361 SER B CA 1
ATOM 6234 C C . SER B 1 361 ? -21.516 17.172 5.539 1 90.44 361 SER B C 1
ATOM 6236 O O . SER B 1 361 ? -21.141 16.016 5.344 1 90.44 361 SER B O 1
ATOM 6238 N N . VAL B 1 362 ? -22.719 17.656 5.188 1 92.31 362 VAL B N 1
ATOM 6239 C CA . VAL B 1 362 ? -23.719 16.766 4.598 1 92.31 362 VAL B CA 1
ATOM 6240 C C . VAL B 1 362 ? -23.688 16.891 3.076 1 92.31 362 VAL B C 1
ATOM 6242 O O . VAL B 1 362 ? -24.656 17.328 2.463 1 92.31 362 VAL B O 1
ATOM 6245 N N . ARG B 1 363 ? -22.688 16.531 2.508 1 93 363 ARG B N 1
ATOM 6246 C CA . ARG B 1 363 ? -22.406 16.422 1.082 1 93 363 ARG B CA 1
ATOM 6247 C C . ARG B 1 363 ? -21.688 15.109 0.777 1 93 363 ARG B C 1
ATOM 6249 O O . ARG B 1 363 ? -21.516 14.266 1.662 1 93 363 ARG B O 1
ATOM 6256 N N . ASN B 1 364 ? -21.375 14.906 -0.418 1 95.62 364 ASN B N 1
ATOM 6257 C CA . ASN B 1 364 ? -20.531 13.781 -0.804 1 95.62 364 ASN B CA 1
ATOM 6258 C C . ASN B 1 364 ? -19.141 14.258 -1.236 1 95.62 364 ASN B C 1
ATOM 6260 O O . ASN B 1 364 ? -18.984 14.836 -2.311 1 95.62 364 ASN B O 1
ATOM 6264 N N . PRO B 1 365 ? -18.203 13.922 -0.379 1 96.44 365 PRO B N 1
ATOM 6265 C CA . PRO B 1 365 ? -18.078 13.078 0.809 1 96.44 365 PRO B CA 1
ATOM 6266 C C . PRO B 1 365 ? -18.781 13.664 2.027 1 96.44 365 PRO B C 1
ATOM 6268 O O . PRO B 1 365 ? -18.734 14.875 2.25 1 96.44 365 PRO B O 1
ATOM 6271 N N . ILE B 1 366 ? -19.406 12.75 2.73 1 96.44 366 ILE B N 1
ATOM 6272 C CA . ILE B 1 366 ? -19.891 13.109 4.062 1 96.44 366 ILE B CA 1
ATOM 6273 C C . ILE B 1 366 ? -18.719 13.164 5.035 1 96.44 366 ILE B C 1
ATOM 6275 O O . ILE B 1 366 ? -18 12.18 5.203 1 96.44 366 ILE B O 1
ATOM 6279 N N . ASP B 1 367 ? -18.5 14.281 5.621 1 95.19 367 ASP B N 1
ATOM 6280 C CA . ASP B 1 367 ? -17.438 14.445 6.605 1 95.19 367 ASP B CA 1
ATOM 6281 C C . ASP B 1 367 ? -18 14.539 8.023 1 95.19 367 ASP B C 1
ATOM 6283 O O . ASP B 1 367 ? -18.531 15.578 8.414 1 95.19 367 ASP B O 1
ATOM 6287 N N . LEU B 1 368 ? -17.734 13.523 8.781 1 94.88 368 LEU B N 1
ATOM 6288 C CA . LEU B 1 368 ? -18.312 13.398 10.117 1 94.88 368 LEU B CA 1
ATOM 6289 C C . LEU B 1 368 ? -17.453 14.117 11.148 1 94.88 368 LEU B C 1
ATOM 6291 O O . LEU B 1 368 ? -17.859 14.289 12.297 1 94.88 368 LEU B O 1
ATOM 6295 N N . THR B 1 369 ? -16.312 14.5 10.82 1 89.19 369 THR B N 1
ATOM 6296 C CA . THR B 1 369 ? -15.391 15.297 11.625 1 89.19 369 THR B CA 1
ATOM 6297 C C . THR B 1 369 ? -14.883 14.5 12.82 1 89.19 369 THR B C 1
ATOM 6299 O O . THR B 1 369 ? -15.117 13.289 12.914 1 89.19 369 THR B O 1
ATOM 6302 N N . GLY B 1 370 ? -14.141 15.148 13.68 1 86.44 370 GLY B N 1
ATOM 6303 C CA . GLY B 1 370 ? -13.492 14.516 14.82 1 86.44 370 GLY B CA 1
ATOM 6304 C C . GLY B 1 370 ? -14.445 14.195 15.953 1 86.44 370 GLY B C 1
ATOM 6305 O O . GLY B 1 370 ? -14.086 13.484 16.891 1 86.44 370 GLY B O 1
ATOM 6306 N N . SER B 1 371 ? -15.68 14.602 15.953 1 83.62 371 SER B N 1
ATOM 6307 C CA . SER B 1 371 ? -16.672 14.352 17 1 83.62 371 SER B CA 1
ATOM 6308 C C . SER B 1 371 ? -17.547 13.156 16.641 1 83.62 371 SER B C 1
ATOM 6310 O O . SER B 1 371 ? -18.594 12.945 17.266 1 83.62 371 SER B O 1
ATOM 6312 N N . VAL B 1 372 ? -17.078 12.352 15.805 1 92.31 372 VAL B N 1
ATOM 6313 C CA . VAL B 1 372 ? -17.859 11.258 15.242 1 92.31 372 VAL B CA 1
ATOM 6314 C C . VAL B 1 372 ? -18.047 10.156 16.281 1 92.31 372 VAL B C 1
ATOM 6316 O O . VAL B 1 372 ? -17.172 9.945 17.125 1 92.31 372 VAL B O 1
ATOM 6319 N N . ARG B 1 373 ? -19.219 9.586 16.266 1 94.19 373 ARG B N 1
ATOM 6320 C CA . ARG B 1 373 ? -19.562 8.359 16.969 1 94.19 373 ARG B CA 1
ATOM 6321 C C . ARG B 1 373 ? -19.844 7.219 16 1 94.19 373 ARG B C 1
ATOM 6323 O O . ARG B 1 373 ? -20.078 7.457 14.812 1 94.19 373 ARG B O 1
ATOM 6330 N N . ASP B 1 374 ? -19.812 5.93 16.578 1 96.62 374 ASP B N 1
ATOM 6331 C CA . ASP B 1 374 ? -20.078 4.754 15.758 1 96.62 374 ASP B CA 1
ATOM 6332 C C . ASP B 1 374 ? -21.375 4.906 14.984 1 96.62 374 ASP B C 1
ATOM 6334 O O . ASP B 1 374 ? -21.438 4.633 13.781 1 96.62 374 ASP B O 1
ATOM 6338 N N . GLU B 1 375 ? -22.391 5.465 15.617 1 95.5 375 GLU B N 1
ATOM 6339 C CA . GLU B 1 375 ? -23.75 5.523 15.086 1 95.5 375 GLU B CA 1
ATOM 6340 C C . GLU B 1 375 ? -23.844 6.477 13.898 1 95.5 375 GLU B C 1
ATOM 6342 O O . GLU B 1 375 ? -24.719 6.332 13.039 1 95.5 375 GLU B O 1
ATOM 6347 N N . HIS B 1 376 ? -22.969 7.418 13.852 1 96.75 376 HIS B N 1
ATOM 6348 C CA . HIS B 1 376 ? -23 8.406 12.781 1 96.75 376 HIS B CA 1
ATOM 6349 C C . HIS B 1 376 ? -22.641 7.785 11.445 1 96.75 376 HIS B C 1
ATOM 6351 O O . HIS B 1 376 ? -23.188 8.156 10.406 1 96.75 376 HIS B O 1
ATOM 6357 N N . TYR B 1 377 ? -21.688 6.848 11.453 1 96.75 377 TYR B N 1
ATOM 6358 C CA . TYR B 1 377 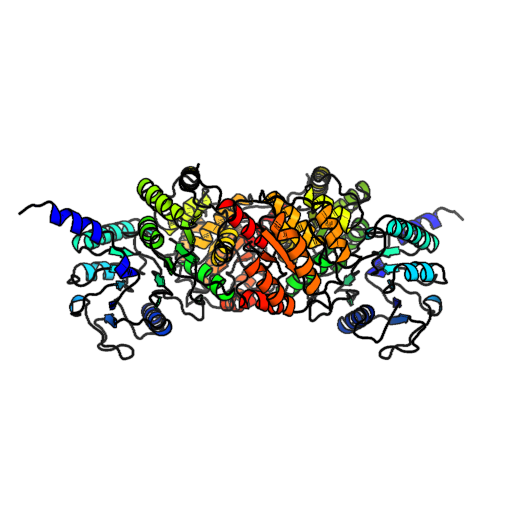? -21.344 6.141 10.227 1 96.75 377 TYR B CA 1
ATOM 6359 C C . TYR B 1 377 ? -22.531 5.344 9.703 1 96.75 377 TYR B C 1
ATOM 6361 O O . TYR B 1 377 ? -22.828 5.371 8.5 1 96.75 377 TYR B O 1
ATOM 6369 N N . VAL B 1 378 ? -23.172 4.66 10.586 1 95.44 378 VAL B N 1
ATOM 6370 C CA . VAL B 1 378 ? -24.312 3.824 10.211 1 95.44 378 VAL B CA 1
ATOM 6371 C C . VAL B 1 378 ? -25.438 4.699 9.688 1 95.44 378 VAL B C 1
ATOM 6373 O O . VAL B 1 378 ? -26.078 4.367 8.68 1 95.44 378 VAL B O 1
ATOM 6376 N N . ALA B 1 379 ? -25.672 5.793 10.375 1 94.94 379 ALA B N 1
ATOM 6377 C CA . ALA B 1 379 ? -26.719 6.715 9.938 1 94.94 379 ALA B CA 1
ATOM 6378 C C . ALA B 1 379 ? -26.453 7.223 8.523 1 94.94 379 ALA B C 1
ATOM 6380 O O . ALA B 1 379 ? -27.359 7.289 7.699 1 94.94 379 ALA B O 1
ATOM 6381 N N . GLY B 1 380 ? -25.172 7.605 8.25 1 95.12 380 GLY B N 1
ATOM 6382 C CA . GLY B 1 380 ? -24.797 8.047 6.918 1 95.12 380 GLY B CA 1
ATOM 6383 C C . GLY B 1 380 ? -25.062 7.004 5.848 1 95.12 380 GLY B C 1
ATOM 6384 O O . GLY B 1 380 ? -25.578 7.32 4.773 1 95.12 380 GLY B O 1
ATOM 6385 N N . LEU B 1 381 ? -24.734 5.773 6.172 1 96.38 381 LEU B N 1
ATOM 6386 C CA . LEU B 1 381 ? -24.891 4.672 5.23 1 96.38 381 LEU B CA 1
ATOM 6387 C C . LEU B 1 381 ? -26.375 4.355 5.012 1 96.38 381 LEU B C 1
ATOM 6389 O O . LEU B 1 381 ? -26.828 4.25 3.869 1 96.38 381 LEU B O 1
ATOM 6393 N N . GLU B 1 382 ? -27.141 4.215 6.035 1 93.12 382 GLU B N 1
ATOM 6394 C CA . GLU B 1 382 ? -28.547 3.809 5.988 1 93.12 382 GLU B CA 1
ATOM 6395 C C . GLU B 1 382 ? -29.391 4.82 5.219 1 93.12 382 GLU B C 1
ATOM 6397 O O . GLU B 1 382 ? -30.312 4.441 4.484 1 93.12 382 GLU B O 1
ATOM 6402 N N . GLU B 1 383 ? -29.078 5.988 5.352 1 91.06 383 GLU B N 1
ATOM 6403 C CA . GLU B 1 383 ? -29.922 7.039 4.801 1 91.06 383 GLU B CA 1
ATOM 6404 C C . GLU B 1 383 ? -29.719 7.184 3.297 1 91.06 383 GLU B C 1
ATOM 6406 O O . GLU B 1 383 ? -30.641 7.555 2.57 1 91.06 383 GLU B O 1
ATOM 6411 N N . VAL B 1 384 ? -28.531 6.883 2.869 1 90.69 384 VAL B N 1
ATOM 6412 C CA . VAL B 1 384 ? -28.281 7.402 1.528 1 90.69 384 VAL B CA 1
ATOM 6413 C C . VAL B 1 384 ? -27.797 6.277 0.621 1 90.69 384 VAL B C 1
ATOM 6415 O O . VAL B 1 384 ? -27.984 6.32 -0.595 1 90.69 384 VAL B O 1
ATOM 6418 N N . LEU B 1 385 ? -27.172 5.234 1.081 1 86.81 385 LEU B N 1
ATOM 6419 C CA . LEU B 1 385 ? -26.516 4.254 0.226 1 86.81 385 LEU B CA 1
ATOM 6420 C C . LEU B 1 385 ? -27.547 3.471 -0.589 1 86.81 385 LEU B C 1
ATOM 6422 O O . LEU B 1 385 ? -27.359 3.277 -1.794 1 86.81 385 LEU B O 1
ATOM 6426 N N . SER B 1 386 ? -28.609 3.076 -0.002 1 79.94 386 SER B N 1
ATOM 6427 C CA . SER B 1 386 ? -29.578 2.162 -0.618 1 79.94 386 SER B CA 1
ATOM 6428 C C . SER B 1 386 ? -30.203 2.783 -1.856 1 79.94 386 SER B C 1
ATOM 6430 O O . SER B 1 386 ? -30.438 2.096 -2.855 1 79.94 386 SER B O 1
ATOM 6432 N N . GLY B 1 387 ? -30.422 3.996 -1.879 1 79.31 387 GLY B N 1
ATOM 6433 C CA . GLY B 1 387 ? -31.203 4.508 -2.998 1 79.31 387 GLY B CA 1
ATOM 6434 C C . GLY B 1 387 ? -30.375 5.301 -3.986 1 79.31 387 GLY B C 1
ATOM 6435 O O . GLY B 1 387 ? -30.734 5.406 -5.164 1 79.31 387 GLY B O 1
ATOM 6436 N N . GLU B 1 388 ? -29.219 5.703 -3.691 1 88.88 388 GLU B N 1
ATOM 6437 C CA . GLU B 1 388 ? -28.625 6.762 -4.508 1 88.88 388 GLU B CA 1
ATOM 6438 C C . GLU B 1 388 ? -27.266 6.359 -5.035 1 88.88 388 GLU B C 1
ATOM 6440 O O . GLU B 1 388 ? -26.766 6.93 -6.012 1 88.88 388 GLU B O 1
ATOM 6445 N N . TYR B 1 389 ? -26.688 5.398 -4.441 1 96.62 389 TYR B N 1
ATOM 6446 C CA . TYR B 1 389 ? -25.297 5.062 -4.781 1 96.62 389 TYR B CA 1
ATOM 6447 C C . TYR B 1 389 ? -25.156 3.568 -5.035 1 96.62 389 TYR B C 1
ATOM 6449 O O . TYR B 1 389 ? -26.031 2.781 -4.699 1 96.62 389 TYR B O 1
ATOM 6457 N N . ASP B 1 390 ? -24.141 3.191 -5.723 1 96.69 390 ASP B N 1
ATOM 6458 C CA . ASP B 1 390 ? -23.938 1.802 -6.117 1 96.69 390 ASP B CA 1
ATOM 6459 C C . ASP B 1 390 ? -22.984 1.09 -5.152 1 96.69 390 ASP B C 1
ATOM 6461 O O . ASP B 1 390 ? -23 -0.138 -5.047 1 96.69 390 ASP B O 1
ATOM 6465 N N . LEU B 1 391 ? -22.109 1.816 -4.516 1 97.69 391 LEU B N 1
ATOM 6466 C CA . LEU B 1 391 ? -21.234 1.307 -3.473 1 97.69 391 LEU B CA 1
ATOM 6467 C C . LEU B 1 391 ? -20.766 2.434 -2.557 1 97.69 391 LEU B C 1
ATOM 6469 O O . LEU B 1 391 ? -21 3.609 -2.848 1 97.69 391 LEU B O 1
ATOM 6473 N N . ALA B 1 392 ? -20.172 2.109 -1.438 1 98.44 392 ALA B N 1
ATOM 6474 C CA . ALA B 1 392 ? -19.688 3.105 -0.485 1 98.44 392 ALA B CA 1
ATOM 6475 C C . ALA B 1 392 ? -18.234 2.844 -0.114 1 98.44 392 ALA B C 1
ATOM 6477 O O . ALA B 1 392 ? -17.797 1.689 -0.031 1 98.44 392 ALA B O 1
ATOM 6478 N N . ILE B 1 393 ? -17.484 3.855 0.004 1 98.62 393 ILE B N 1
ATOM 6479 C CA . ILE B 1 393 ? -16.172 3.838 0.656 1 98.62 393 ILE B CA 1
ATOM 6480 C C . ILE B 1 393 ? -16.266 4.559 2 1 98.62 393 ILE B C 1
ATOM 6482 O O . ILE B 1 393 ? -16.562 5.75 2.055 1 98.62 393 ILE B O 1
ATOM 6486 N N . VAL B 1 394 ? -16.031 3.836 3.049 1 98.56 394 VAL B N 1
ATOM 6487 C CA . VAL B 1 394 ? -16.078 4.355 4.41 1 98.56 394 VAL B CA 1
ATOM 6488 C C . VAL B 1 394 ? -14.656 4.473 4.969 1 98.56 394 VAL B C 1
ATOM 6490 O O . VAL B 1 394 ? -13.977 3.465 5.164 1 98.56 394 VAL B O 1
ATOM 6493 N N . SER B 1 395 ? -14.258 5.68 5.199 1 98.06 395 SER B N 1
ATOM 6494 C CA . SER B 1 395 ? -12.922 5.938 5.723 1 98.06 395 SER B CA 1
ATOM 6495 C C . SER B 1 395 ? -12.953 6.234 7.215 1 98.06 395 SER B C 1
ATOM 6497 O O . SER B 1 395 ? -13.648 7.156 7.656 1 98.06 395 SER B O 1
ATOM 6499 N N . LEU B 1 396 ? -12.203 5.449 7.965 1 97.12 396 LEU B N 1
ATOM 6500 C CA . LEU B 1 396 ? -12.117 5.59 9.414 1 97.12 396 LEU B CA 1
ATOM 6501 C C . LEU B 1 396 ? -10.688 5.883 9.852 1 97.12 396 LEU B C 1
ATOM 6503 O O . LEU B 1 396 ? -9.797 5.059 9.648 1 97.12 396 LEU B O 1
ATOM 6507 N N . LEU B 1 397 ? -10.336 6.945 10.523 1 94.75 397 LEU B N 1
ATOM 6508 C CA . LEU B 1 397 ? -8.992 7.355 10.914 1 94.75 397 LEU B CA 1
ATOM 6509 C C . LEU B 1 397 ? -8.734 7.043 12.391 1 94.75 397 LEU B C 1
ATOM 6511 O O . LEU B 1 397 ? -7.598 7.105 12.852 1 94.75 397 LEU B O 1
ATOM 6515 N N . TRP B 1 398 ? -9.664 6.672 13.219 1 92.81 398 TRP B N 1
ATOM 6516 C CA . TRP B 1 398 ? -9.68 6.09 14.555 1 92.81 398 TRP B CA 1
ATOM 6517 C C . TRP B 1 398 ? -9.133 7.078 15.586 1 92.81 398 TRP B C 1
ATOM 6519 O O . TRP B 1 398 ? -8.914 6.719 16.734 1 92.81 398 TRP B O 1
ATOM 6529 N N . GLY B 1 399 ? -8.812 8.328 15.242 1 88.31 399 GLY B N 1
ATOM 6530 C CA . GLY B 1 399 ? -8.359 9.367 16.156 1 88.31 399 GLY B CA 1
ATOM 6531 C C . GLY B 1 399 ? -9.445 9.852 17.094 1 88.31 399 GLY B C 1
ATOM 6532 O O . GLY B 1 399 ? -9.164 10.172 18.25 1 88.31 399 GLY B O 1
ATOM 6533 N N . PRO B 1 400 ? -10.648 9.992 16.594 1 88.69 400 PRO B N 1
ATOM 6534 C CA . PRO B 1 400 ? -11.75 10.469 17.438 1 88.69 400 PRO B CA 1
ATOM 6535 C C . PRO B 1 400 ? -11.977 9.586 18.656 1 88.69 400 PRO B C 1
ATOM 6537 O O . PRO B 1 400 ? -12.062 8.359 18.531 1 88.69 400 PRO B O 1
ATOM 6540 N N . PRO B 1 401 ? -12.164 10.211 19.797 1 86.44 401 PRO B N 1
ATOM 6541 C CA . PRO B 1 401 ? -12.227 9.445 21.047 1 86.44 401 PRO B CA 1
ATOM 6542 C C . PRO B 1 401 ? -13.5 8.594 21.156 1 86.44 401 PRO B C 1
ATOM 6544 O O . PRO B 1 401 ? -13.5 7.574 21.844 1 86.44 401 PRO B O 1
ATOM 6547 N N . LEU B 1 402 ? -14.547 8.977 20.469 1 89.75 402 LEU B N 1
ATOM 6548 C CA . LEU B 1 402 ? -15.828 8.297 20.656 1 89.75 402 LEU B CA 1
ATOM 6549 C C . LEU B 1 402 ? -16.031 7.219 19.594 1 89.75 402 LEU B C 1
ATOM 6551 O O . LEU B 1 402 ? -17.031 6.504 19.609 1 89.75 402 LEU B O 1
ATOM 6555 N N . LEU B 1 403 ? -15.094 7.109 18.672 1 93.12 403 LEU B N 1
ATOM 6556 C CA . LEU B 1 403 ? -15.117 6.027 17.688 1 93.12 403 LEU B CA 1
ATOM 6557 C C . LEU B 1 403 ? -14.516 4.754 18.281 1 93.12 403 LEU B C 1
ATOM 6559 O O . LEU B 1 403 ? -13.414 4.781 18.828 1 93.12 403 LEU B O 1
ATOM 6563 N N . THR B 1 404 ? -15.25 3.639 18.219 1 94.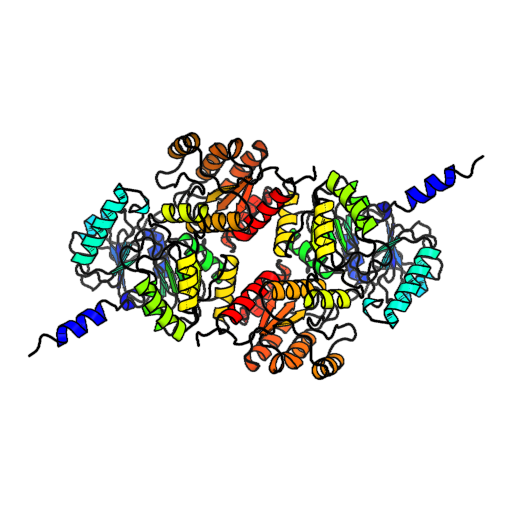44 404 THR B N 1
ATOM 6564 C CA . THR B 1 404 ? -14.797 2.387 18.812 1 94.44 404 THR B CA 1
ATOM 6565 C C . THR B 1 404 ? -14.789 1.268 17.781 1 94.44 404 THR B C 1
ATOM 6567 O O . THR B 1 404 ? -15.297 1.438 16.672 1 94.44 404 THR B O 1
ATOM 6570 N N . GLU B 1 405 ? -14.141 0.169 18.172 1 93.88 405 GLU B N 1
ATOM 6571 C CA . GLU B 1 405 ? -14.102 -0.995 17.297 1 93.88 405 GLU B CA 1
ATOM 6572 C C . GLU B 1 405 ? -15.508 -1.54 17.047 1 93.88 405 GLU B C 1
ATOM 6574 O O . GLU B 1 405 ? -15.727 -2.254 16.062 1 93.88 405 GLU B O 1
ATOM 6579 N N . GLY B 1 406 ? -16.484 -1.2 17.859 1 96 406 GLY B N 1
ATOM 6580 C CA . GLY B 1 406 ? -17.859 -1.635 17.703 1 96 406 GLY B CA 1
ATOM 6581 C C . GLY B 1 406 ? -18.5 -1.175 16.406 1 96 406 GLY B C 1
ATOM 6582 O O . GLY B 1 406 ? -19.484 -1.758 15.961 1 96 406 GLY B O 1
ATOM 6583 N N . VAL B 1 407 ? -17.922 -0.168 15.781 1 97.44 407 VAL B N 1
ATOM 6584 C CA . VAL B 1 407 ? -18.453 0.366 14.539 1 97.44 407 VAL B CA 1
ATOM 6585 C C . VAL B 1 407 ? -18.422 -0.712 13.453 1 97.44 407 VAL B C 1
ATOM 6587 O O . VAL B 1 407 ? -19.281 -0.737 12.57 1 97.44 407 VAL B O 1
ATOM 6590 N N . ALA B 1 408 ? -17.438 -1.653 13.516 1 97.06 408 ALA B N 1
ATOM 6591 C CA . ALA B 1 408 ? -17.266 -2.703 12.516 1 97.06 408 ALA B CA 1
ATOM 6592 C C . ALA B 1 408 ? -18.5 -3.605 12.453 1 97.06 408 ALA B C 1
ATOM 6594 O O . ALA B 1 408 ? -19.016 -3.887 11.367 1 97.06 408 ALA B O 1
ATOM 6595 N N . GLU B 1 409 ? -18.953 -4.035 13.602 1 96.25 409 GLU B N 1
ATOM 6596 C CA . GLU B 1 409 ? -20.141 -4.891 13.656 1 96.25 409 GLU B CA 1
ATOM 6597 C C . GLU B 1 409 ? -21.375 -4.16 13.141 1 96.25 409 GLU B C 1
ATOM 6599 O O . GLU B 1 409 ? -22.188 -4.742 12.43 1 96.25 409 GLU B O 1
ATOM 6604 N N . LYS B 1 410 ? -21.5 -2.902 13.508 1 96.56 410 LYS B N 1
ATOM 6605 C CA . LYS B 1 410 ? -22.641 -2.109 13.078 1 96.56 410 LYS B CA 1
ATOM 6606 C C . LYS B 1 410 ? -22.672 -1.947 11.562 1 96.56 410 LYS B C 1
ATOM 6608 O O . LYS B 1 410 ? -23.719 -2.105 10.93 1 96.56 410 LYS B O 1
ATOM 6613 N N . ILE B 1 411 ? -21.547 -1.623 10.992 1 96.56 411 ILE B N 1
ATOM 6614 C CA . ILE B 1 411 ? -21.469 -1.44 9.547 1 96.56 411 ILE B CA 1
ATOM 6615 C C . ILE B 1 411 ? -21.688 -2.777 8.844 1 96.56 411 ILE B C 1
ATOM 6617 O O . ILE B 1 411 ? -22.375 -2.844 7.82 1 96.56 411 ILE B O 1
ATOM 6621 N N . ARG B 1 412 ? -21.078 -3.836 9.398 1 94.88 412 ARG B N 1
ATOM 6622 C CA . ARG B 1 412 ? -21.25 -5.168 8.82 1 94.88 412 ARG B CA 1
ATOM 6623 C C . ARG B 1 412 ? -22.719 -5.566 8.789 1 94.88 412 ARG B C 1
ATOM 6625 O O . ARG B 1 412 ? -23.203 -6.094 7.785 1 94.88 412 ARG B O 1
ATOM 6632 N N . ASN B 1 413 ? -23.422 -5.363 9.883 1 94.38 413 ASN B N 1
ATOM 6633 C CA . ASN B 1 413 ? -24.844 -5.684 9.953 1 94.38 413 ASN B CA 1
ATOM 6634 C C . ASN B 1 413 ? -25.641 -4.953 8.875 1 94.38 413 ASN B C 1
ATOM 6636 O O . ASN B 1 413 ? -26.5 -5.543 8.234 1 94.38 413 ASN B O 1
ATOM 6640 N N . PHE B 1 414 ? -25.312 -3.752 8.672 1 94.62 414 PHE B N 1
ATOM 6641 C CA . PHE B 1 414 ? -25.984 -2.994 7.621 1 94.62 414 PHE B CA 1
ATOM 6642 C C . PHE B 1 414 ? -25.609 -3.518 6.242 1 94.62 414 PHE B C 1
ATOM 6644 O O . PHE B 1 414 ? -26.453 -3.643 5.359 1 94.62 414 PHE B O 1
ATOM 6651 N N . ALA B 1 415 ? -24.312 -3.775 6.027 1 91.5 415 ALA B N 1
ATOM 6652 C CA . ALA B 1 415 ? -23.828 -4.258 4.738 1 91.5 415 ALA B CA 1
ATOM 6653 C C . ALA B 1 415 ? -24.562 -5.527 4.316 1 91.5 415 ALA B C 1
ATOM 6655 O O . ALA B 1 415 ? -24.891 -5.699 3.141 1 91.5 415 ALA B O 1
ATOM 6656 N N . ASP B 1 416 ? -24.797 -6.387 5.219 1 89.69 416 ASP B N 1
ATOM 6657 C CA . ASP B 1 416 ? -25.469 -7.652 4.941 1 89.69 416 ASP B CA 1
ATOM 6658 C C . ASP B 1 416 ? -26.922 -7.43 4.52 1 89.69 416 ASP B C 1
ATOM 6660 O O . ASP B 1 416 ? -27.469 -8.211 3.742 1 89.69 416 ASP B O 1
ATOM 6664 N N . SER B 1 417 ? -27.469 -6.395 4.957 1 89.44 417 SER B N 1
ATOM 6665 C CA . SER B 1 417 ? -28.875 -6.133 4.676 1 89.44 417 SER B CA 1
ATOM 6666 C C . SER B 1 417 ? -29.047 -5.293 3.416 1 89.44 417 SER B C 1
ATOM 6668 O O . SER B 1 417 ? -30.047 -5.41 2.711 1 89.44 417 SER B O 1
ATOM 6670 N N . CYS B 1 418 ? -28.141 -4.457 3.137 1 89.94 418 CYS B N 1
ATOM 6671 C CA . CYS B 1 418 ? -28.266 -3.496 2.045 1 89.94 418 CYS B CA 1
ATOM 6672 C C . CYS B 1 418 ? -27.953 -4.152 0.705 1 89.94 418 CYS B C 1
ATOM 6674 O O . CYS B 1 418 ? -28.484 -3.746 -0.33 1 89.94 418 CYS B O 1
ATOM 6676 N N . GLY B 1 419 ? -27.047 -5.125 0.656 1 88.12 419 GLY B N 1
ATOM 6677 C CA . GLY B 1 419 ? -26.688 -5.84 -0.558 1 88.12 419 GLY B CA 1
ATOM 6678 C C . GLY B 1 419 ? -25.734 -5.062 -1.444 1 88.12 419 GLY B C 1
ATOM 6679 O O . GLY B 1 419 ? -25.453 -5.477 -2.57 1 88.12 419 GLY B O 1
ATOM 6680 N N . LYS B 1 420 ? -25.312 -3.918 -1.059 1 94.81 420 LYS B N 1
ATOM 6681 C CA . LYS B 1 420 ? -24.344 -3.119 -1.802 1 94.81 420 LYS B CA 1
ATOM 6682 C C . LYS B 1 420 ? -22.969 -3.188 -1.153 1 94.81 420 LYS B C 1
ATOM 6684 O O . LYS B 1 420 ? -22.859 -3.277 0.071 1 94.81 420 LYS B O 1
ATOM 6689 N N . PRO B 1 421 ? -21.938 -3.109 -2 1 96.5 421 PRO B N 1
ATOM 6690 C CA . PRO B 1 421 ? -20.594 -3.199 -1.442 1 96.5 421 PRO B CA 1
ATOM 6691 C C . PRO B 1 421 ? -20.234 -1.999 -0.57 1 96.5 421 PRO B C 1
ATOM 6693 O O . PRO B 1 421 ? -20.531 -0.858 -0.929 1 96.5 421 PRO B O 1
ATOM 6696 N N . ILE B 1 422 ? -19.688 -2.258 0.534 1 97.88 422 ILE B N 1
ATOM 6697 C CA . ILE B 1 422 ? -19.109 -1.263 1.425 1 97.88 422 ILE B CA 1
ATOM 6698 C C . ILE B 1 422 ? -17.625 -1.568 1.633 1 97.88 422 ILE B C 1
ATOM 6700 O O . ILE B 1 422 ? -17.266 -2.621 2.17 1 97.88 422 ILE B O 1
ATOM 6704 N N . LEU B 1 423 ? -16.781 -0.696 1.174 1 98 423 LEU B N 1
ATOM 6705 C CA . LEU B 1 423 ? -15.336 -0.841 1.293 1 98 423 LEU B CA 1
ATOM 6706 C C . LEU B 1 423 ? -14.789 0.041 2.412 1 98 423 LEU B C 1
ATOM 6708 O O . LEU B 1 423 ? -15.141 1.22 2.506 1 98 423 LEU B O 1
ATOM 6712 N N . ILE B 1 424 ? -13.945 -0.523 3.221 1 98.19 424 ILE B N 1
ATOM 6713 C CA . ILE B 1 424 ? -13.391 0.202 4.359 1 98.19 424 ILE B CA 1
ATOM 6714 C C . ILE B 1 424 ? -12.008 0.731 4.004 1 98.19 424 ILE B C 1
ATOM 6716 O O . ILE B 1 424 ? -11.156 -0.015 3.51 1 98.19 424 ILE B O 1
ATOM 6720 N N . SER B 1 425 ? -11.797 1.973 4.152 1 97.94 425 SER B N 1
ATOM 6721 C CA . SER B 1 425 ? -10.484 2.607 4.031 1 97.94 425 SER B CA 1
ATOM 6722 C C . SER B 1 425 ? -9.953 3.045 5.395 1 97.94 425 SER B C 1
ATOM 6724 O O . SER B 1 425 ? -10.594 3.844 6.086 1 97.94 425 SER B O 1
ATOM 6726 N N . SER B 1 426 ? -8.898 2.549 5.793 1 96.69 426 SER B N 1
ATOM 6727 C CA . SER B 1 426 ? -8.25 2.857 7.062 1 96.69 426 SER B CA 1
ATOM 6728 C C . SER B 1 426 ? -6.766 3.141 6.871 1 96.69 426 SER B C 1
ATOM 6730 O O . SER B 1 426 ? -6.121 2.539 6.012 1 96.69 426 SER B O 1
ATOM 6732 N N . PRO B 1 427 ? -6.305 4.145 7.621 1 93.94 427 PRO B N 1
ATOM 6733 C CA . PRO B 1 427 ? -4.859 4.336 7.52 1 93.94 427 PRO B CA 1
ATOM 6734 C C . PRO B 1 427 ? -4.07 3.111 7.98 1 93.94 427 PRO B C 1
ATOM 6736 O O . PRO B 1 427 ? -4.617 2.232 8.648 1 93.94 427 PRO B O 1
ATOM 6739 N N . ASP B 1 428 ? -2.877 3.068 7.469 1 91.38 428 ASP B N 1
ATOM 6740 C CA . ASP B 1 428 ? -1.972 2.043 7.98 1 91.38 428 ASP B CA 1
ATOM 6741 C C . ASP B 1 428 ? -1.479 2.393 9.383 1 91.38 428 ASP B C 1
ATOM 6743 O O . ASP B 1 428 ? -1.924 3.379 9.977 1 91.38 428 ASP B O 1
ATOM 6747 N N . GLY B 1 429 ? -0.703 1.565 9.992 1 91.62 429 GLY B N 1
ATOM 6748 C CA . GLY B 1 429 ? -0.217 1.764 11.344 1 91.62 429 GLY B CA 1
ATOM 6749 C C . GLY B 1 429 ? -0.645 0.665 12.305 1 91.62 429 GLY B C 1
ATOM 6750 O O . GLY B 1 429 ? -1.625 -0.038 12.047 1 91.62 429 GLY B O 1
ATOM 6751 N N . SER B 1 430 ? 0.034 0.629 13.438 1 92.19 430 SER B N 1
ATOM 6752 C CA . SER B 1 430 ? -0.193 -0.465 14.383 1 92.19 430 SER B CA 1
ATOM 6753 C C . SER B 1 430 ? -1.583 -0.38 15 1 92.19 430 SER B C 1
ATOM 6755 O O . SER B 1 430 ? -2.357 -1.337 14.938 1 92.19 430 SER B O 1
ATOM 6757 N N . TYR B 1 431 ? -1.918 0.828 15.508 1 94.88 431 TYR B N 1
ATOM 6758 C CA . TYR B 1 431 ? -3.213 1.007 16.156 1 94.88 431 TYR B CA 1
ATOM 6759 C C . TYR B 1 431 ? -4.348 0.881 15.148 1 94.88 431 TYR B C 1
ATOM 6761 O O . TYR B 1 431 ? -5.348 0.206 15.406 1 94.88 431 TYR B O 1
ATOM 6769 N N . SER B 1 432 ? -4.215 1.538 14.055 1 94.44 432 SER B N 1
ATOM 6770 C CA . SER B 1 432 ? -5.242 1.515 13.016 1 94.44 432 SER B CA 1
ATOM 6771 C C . SER B 1 432 ? -5.504 0.093 12.531 1 94.44 432 SER B C 1
ATOM 6773 O O . SER B 1 432 ? -6.652 -0.289 12.305 1 94.44 432 SER B O 1
ATOM 6775 N N . ARG B 1 433 ? -4.445 -0.669 12.336 1 92.75 433 ARG B N 1
ATOM 6776 C CA . ARG B 1 433 ? -4.598 -2.049 11.891 1 92.75 433 ARG B CA 1
ATOM 6777 C C . ARG B 1 433 ? -5.309 -2.895 12.938 1 92.75 433 ARG B C 1
ATOM 6779 O O . ARG B 1 433 ? -6.125 -3.752 12.602 1 92.75 433 ARG B O 1
ATOM 6786 N N . LYS B 1 434 ? -4.914 -2.678 14.172 1 93.62 434 LYS B N 1
ATOM 6787 C CA . LYS B 1 434 ? -5.598 -3.371 15.258 1 93.62 434 LYS B CA 1
ATOM 6788 C C . LYS B 1 434 ? -7.098 -3.078 15.234 1 93.62 434 LYS B C 1
ATOM 6790 O O . LYS B 1 434 ? -7.914 -3.994 15.336 1 93.62 434 LYS B O 1
ATOM 6795 N N . MET B 1 435 ? -7.41 -1.79 15.055 1 94.62 435 MET B N 1
ATOM 6796 C CA . MET B 1 435 ? -8.82 -1.396 15.023 1 94.62 435 MET B CA 1
ATOM 6797 C C . MET B 1 435 ? -9.508 -1.94 13.781 1 94.62 435 MET B C 1
ATOM 6799 O O . MET B 1 435 ? -10.648 -2.416 13.852 1 94.62 435 MET B O 1
ATOM 6803 N N . ALA B 1 436 ? -8.836 -1.887 12.695 1 93.81 436 ALA B N 1
ATOM 6804 C CA . ALA B 1 436 ? -9.398 -2.299 11.414 1 93.81 436 ALA B CA 1
ATOM 6805 C C . ALA B 1 436 ? -9.609 -3.809 11.359 1 93.81 436 ALA B C 1
ATOM 6807 O O . ALA B 1 436 ? -10.391 -4.309 10.555 1 93.81 436 ALA B O 1
ATOM 6808 N N . SER B 1 437 ? -8.859 -4.602 12.195 1 92.94 437 SER B N 1
ATOM 6809 C CA . SER B 1 437 ? -8.969 -6.059 12.211 1 92.94 437 SER B CA 1
ATOM 6810 C C . SER B 1 437 ? -10.391 -6.5 12.531 1 92.94 437 SER B C 1
ATOM 6812 O O . SER B 1 437 ? -10.812 -7.59 12.141 1 92.94 437 SER B O 1
ATOM 6814 N N . ALA B 1 438 ? -11.141 -5.641 13.227 1 94.5 438 ALA B N 1
ATOM 6815 C CA . ALA B 1 438 ? -12.547 -5.941 13.516 1 94.5 438 ALA B CA 1
ATOM 6816 C C . ALA B 1 438 ? -13.344 -6.109 12.234 1 94.5 438 ALA B C 1
ATOM 6818 O O . ALA B 1 438 ? -14.242 -6.957 12.156 1 94.5 438 ALA B O 1
ATOM 6819 N N . PHE B 1 439 ? -13.039 -5.301 11.25 1 95.38 439 PHE B N 1
ATOM 6820 C CA . PHE B 1 439 ? -13.727 -5.406 9.969 1 95.38 439 PHE B CA 1
ATOM 6821 C C . PHE B 1 439 ? -13.328 -6.688 9.242 1 95.38 439 PHE B C 1
ATOM 6823 O O . PHE B 1 439 ? -14.188 -7.402 8.719 1 95.38 439 PHE B O 1
ATOM 6830 N N . THR B 1 440 ? -12.016 -6.984 9.203 1 90.19 440 THR B N 1
ATOM 6831 C CA . THR B 1 440 ? -11.531 -8.164 8.5 1 90.19 440 THR B CA 1
ATOM 6832 C C . THR B 1 440 ? -12.07 -9.438 9.148 1 90.19 440 THR B C 1
ATOM 6834 O O . THR B 1 440 ? -12.336 -10.422 8.461 1 90.19 440 THR B O 1
ATOM 6837 N N . ASP B 1 441 ? -12.195 -9.383 10.477 1 89.5 441 ASP B N 1
ATOM 6838 C CA . ASP B 1 441 ? -12.742 -10.523 11.203 1 89.5 441 ASP B CA 1
ATOM 6839 C C . ASP B 1 441 ? -14.18 -10.805 10.781 1 89.5 441 ASP B C 1
ATOM 6841 O O . ASP B 1 441 ? -14.633 -11.953 10.828 1 89.5 441 ASP B O 1
ATOM 6845 N N . PHE B 1 442 ? -14.836 -9.734 10.352 1 88.81 442 PHE B N 1
ATOM 6846 C CA . PHE B 1 442 ? -16.219 -9.883 9.906 1 88.81 442 PHE B CA 1
ATOM 6847 C C . PHE B 1 442 ? -16.281 -10.07 8.398 1 88.81 442 PHE B C 1
ATOM 6849 O O . PHE B 1 442 ? -17.375 -10.047 7.809 1 88.81 442 PHE B O 1
ATOM 6856 N N . GLY B 1 443 ? -15.172 -10.211 7.781 1 86.38 443 GLY B N 1
ATOM 6857 C CA . GLY B 1 443 ? -15.109 -10.508 6.359 1 86.38 443 GLY B CA 1
ATOM 6858 C C . GLY B 1 443 ? -15.258 -9.281 5.484 1 86.38 443 GLY B C 1
ATOM 6859 O O . GLY B 1 443 ? -15.57 -9.391 4.297 1 86.38 443 GLY B O 1
ATOM 6860 N N . MET B 1 444 ? -15.148 -8.102 6.043 1 92.62 444 MET B N 1
ATOM 6861 C CA . MET B 1 444 ? -15.227 -6.875 5.254 1 92.62 444 MET B CA 1
ATOM 6862 C C . MET B 1 444 ? -13.859 -6.48 4.719 1 92.62 444 MET B C 1
ATOM 6864 O O . MET B 1 444 ? -12.867 -6.5 5.461 1 92.62 444 MET B O 1
ATOM 6868 N N . PRO B 1 445 ? -13.75 -6.168 3.455 1 93.25 445 PRO B N 1
ATOM 6869 C CA . PRO B 1 445 ? -12.445 -5.789 2.91 1 93.25 445 PRO B CA 1
ATOM 6870 C C . PRO B 1 445 ? -11.953 -4.441 3.438 1 93.25 445 PRO B C 1
ATOM 6872 O O . PRO B 1 445 ? -12.695 -3.457 3.414 1 93.25 445 PRO B O 1
ATOM 6875 N N . VAL B 1 446 ? -10.758 -4.406 3.92 1 96.31 446 VAL B N 1
ATOM 6876 C CA . VAL B 1 446 ? -10.125 -3.191 4.422 1 96.31 446 VAL B CA 1
ATOM 6877 C C . VAL B 1 446 ? -8.93 -2.826 3.539 1 96.31 446 VAL B C 1
ATOM 6879 O O . VAL B 1 446 ? -8.156 -3.697 3.143 1 96.31 446 VAL B O 1
ATOM 6882 N N . PHE B 1 447 ? -8.836 -1.606 3.189 1 96.81 447 PHE B N 1
ATOM 6883 C CA . PHE B 1 447 ? -7.742 -1.067 2.395 1 96.81 447 PHE B CA 1
ATOM 6884 C C . PHE B 1 447 ? -7.016 0.037 3.154 1 96.81 447 PHE B C 1
ATOM 6886 O O . PHE B 1 447 ? -7.648 0.878 3.793 1 96.81 447 PHE B O 1
ATOM 6893 N N . PHE B 1 448 ? -5.711 0.196 3.01 1 95.5 448 PHE B N 1
ATOM 6894 C CA . PHE B 1 448 ? -4.945 0.993 3.963 1 95.5 448 PHE B CA 1
ATOM 6895 C C . PHE B 1 448 ? -4.453 2.283 3.318 1 95.5 448 PHE B C 1
ATOM 6897 O O . PHE B 1 448 ? -3.58 2.961 3.861 1 95.5 448 PHE B O 1
ATOM 6904 N N . THR B 1 449 ? -4.902 2.602 2.154 1 96.19 449 THR B N 1
ATOM 6905 C CA . THR B 1 449 ? -4.762 3.91 1.522 1 96.19 449 THR B CA 1
ATOM 6906 C C . THR B 1 449 ? -6.035 4.285 0.77 1 96.19 449 THR B C 1
ATOM 6908 O O . THR B 1 449 ? -6.793 3.41 0.344 1 96.19 449 THR B O 1
ATOM 6911 N N . PRO B 1 450 ? -6.281 5.59 0.607 1 96.94 450 PRO B N 1
ATOM 6912 C CA . PRO B 1 450 ? -7.422 6.016 -0.207 1 96.94 450 PRO B CA 1
ATOM 6913 C C . PRO B 1 450 ? -7.41 5.402 -1.604 1 96.94 450 PRO B C 1
ATOM 6915 O O . PRO B 1 450 ? -8.438 4.914 -2.078 1 96.94 450 PRO B O 1
ATOM 6918 N N . GLU B 1 451 ? -6.27 5.355 -2.213 1 97.75 451 GLU B N 1
ATOM 6919 C CA . GLU B 1 451 ? -6.145 4.883 -3.588 1 97.75 451 GLU B CA 1
ATOM 6920 C C . GLU B 1 451 ? -6.434 3.387 -3.686 1 97.75 451 GLU B C 1
ATOM 6922 O O . GLU B 1 451 ? -7.039 2.928 -4.656 1 97.75 451 GLU B O 1
ATOM 6927 N N . SER B 1 452 ? -5.973 2.646 -2.689 1 97.19 452 SER B N 1
ATOM 6928 C CA . SER B 1 452 ? -6.203 1.207 -2.727 1 97.19 452 SER B CA 1
ATOM 6929 C C . SER B 1 452 ? -7.691 0.884 -2.629 1 97.19 452 SER B C 1
ATOM 6931 O O . SER B 1 452 ? -8.18 -0.038 -3.287 1 97.19 452 SER B O 1
ATOM 6933 N N . ALA B 1 453 ? -8.438 1.614 -1.772 1 98.31 453 ALA B N 1
ATOM 6934 C CA . ALA B 1 453 ? -9.883 1.44 -1.689 1 98.31 453 ALA B CA 1
ATOM 6935 C C . ALA B 1 453 ? -10.555 1.762 -3.023 1 98.31 453 ALA B C 1
ATOM 6937 O O . ALA B 1 453 ? -11.453 1.045 -3.459 1 98.31 453 ALA B O 1
ATOM 6938 N N . VAL B 1 454 ? -10.094 2.801 -3.656 1 98.5 454 VAL B N 1
ATOM 6939 C CA . VAL B 1 454 ? -10.695 3.244 -4.91 1 98.5 454 VAL B CA 1
ATOM 6940 C C . VAL B 1 454 ? -10.375 2.244 -6.02 1 98.5 454 VAL B C 1
ATOM 6942 O O . VAL B 1 454 ? -11.219 1.97 -6.875 1 98.5 454 VAL B O 1
ATOM 6945 N N . ARG B 1 455 ? -9.117 1.703 -6.047 1 98.12 455 ARG B N 1
ATOM 6946 C CA . ARG B 1 455 ? -8.781 0.667 -7.016 1 98.12 455 ARG B CA 1
ATOM 6947 C C . ARG B 1 455 ? -9.734 -0.52 -6.902 1 98.12 455 ARG B C 1
ATOM 6949 O O . ARG B 1 455 ? -10.195 -1.054 -7.914 1 98.12 455 ARG B O 1
ATOM 6956 N N . ALA B 1 456 ? -10 -0.9 -5.68 1 97.88 456 ALA B N 1
ATOM 6957 C CA . ALA B 1 456 ? -10.922 -2.004 -5.441 1 97.88 456 ALA B CA 1
ATOM 6958 C C . ALA B 1 456 ? -12.328 -1.659 -5.938 1 97.88 456 ALA B C 1
ATOM 6960 O O . ALA B 1 456 ? -12.984 -2.479 -6.586 1 97.88 456 ALA B O 1
ATOM 6961 N N . ALA B 1 457 ? -12.781 -0.418 -5.637 1 98.44 457 ALA B N 1
ATOM 6962 C CA . ALA B 1 457 ? -14.086 0.039 -6.105 1 98.44 457 ALA B CA 1
ATOM 6963 C C . ALA B 1 457 ? -14.164 0.02 -7.629 1 98.44 457 ALA B C 1
ATOM 6965 O O . ALA B 1 457 ? -15.172 -0.403 -8.195 1 98.44 457 ALA B O 1
ATOM 6966 N N . ALA B 1 458 ? -13.117 0.463 -8.242 1 98.06 458 ALA B N 1
ATOM 6967 C CA . ALA B 1 458 ? -13.078 0.521 -9.695 1 98.06 458 ALA B CA 1
ATOM 6968 C C . ALA B 1 458 ? -13.203 -0.874 -10.305 1 98.06 458 ALA B C 1
ATOM 6970 O O . ALA B 1 458 ? -13.875 -1.057 -11.328 1 98.06 458 ALA B O 1
ATOM 6971 N N . VAL B 1 459 ? -12.562 -1.846 -9.719 1 97.38 459 VAL B N 1
ATOM 6972 C CA . VAL B 1 459 ? -12.625 -3.227 -10.188 1 97.38 459 VAL B CA 1
ATOM 6973 C C . VAL B 1 459 ? -14.07 -3.713 -10.164 1 97.38 459 VAL B C 1
ATOM 6975 O O . VAL B 1 459 ? -14.547 -4.316 -11.125 1 97.38 459 VAL B O 1
ATOM 6978 N N . LEU B 1 460 ? -14.766 -3.445 -9.062 1 97.25 460 LEU B N 1
ATOM 6979 C CA . LEU B 1 460 ? -16.156 -3.855 -8.93 1 97.25 460 LEU B CA 1
ATOM 6980 C C . LEU B 1 460 ? -17.016 -3.229 -10.023 1 97.25 460 LEU B C 1
ATOM 6982 O O . LEU B 1 460 ? -17.922 -3.879 -10.562 1 97.25 460 LEU B O 1
ATOM 6986 N N . CYS B 1 461 ? -16.719 -2.02 -10.383 1 96.69 461 CYS B N 1
ATOM 6987 C CA . CYS B 1 461 ? -17.547 -1.267 -11.312 1 96.69 461 CYS B CA 1
ATOM 6988 C C . CYS B 1 461 ? -17.234 -1.648 -12.758 1 96.69 461 CYS B C 1
ATOM 6990 O O . CYS B 1 461 ? -18.062 -1.466 -13.641 1 96.69 461 CYS B O 1
ATOM 6992 N N . ARG B 1 462 ? -16.031 -2.137 -13.039 1 92.88 462 ARG B N 1
ATOM 6993 C CA . ARG B 1 462 ? -15.625 -2.539 -14.383 1 92.88 462 ARG B CA 1
ATOM 6994 C C . ARG B 1 462 ? -16.172 -3.92 -14.734 1 92.88 462 ARG B C 1
ATOM 6996 O O . ARG B 1 462 ? -16.328 -4.258 -15.906 1 92.88 462 ARG B O 1
ATOM 7003 N N . GLY B 1 463 ? -16.422 -4.758 -13.812 1 82.31 463 GLY B N 1
ATOM 7004 C CA . GLY B 1 463 ? -16.797 -6.145 -14.031 1 82.31 463 GLY B CA 1
ATOM 7005 C C . GLY B 1 463 ? -18.203 -6.305 -14.57 1 82.31 463 GLY B C 1
ATOM 7006 O O . GLY B 1 463 ? -18.578 -7.383 -15.031 1 82.31 463 GLY B O 1
ATOM 7007 N N . ASN B 1 464 ? -19.016 -5.281 -14.406 1 65.94 464 ASN B N 1
ATOM 7008 C CA . ASN B 1 464 ? -20.391 -5.426 -14.883 1 65.94 464 ASN B CA 1
ATOM 7009 C C . ASN B 1 464 ? -20.547 -4.891 -16.297 1 65.94 464 ASN B C 1
ATOM 7011 O O . ASN B 1 464 ? -21.641 -4.961 -16.875 1 65.94 464 ASN B O 1
ATOM 7015 N N . GLY B 1 465 ? -19.594 -4.301 -16.953 1 58 465 GLY B N 1
ATOM 7016 C CA . GLY B 1 465 ? -19.781 -3.877 -18.344 1 58 465 GLY B CA 1
ATOM 7017 C C . GLY B 1 465 ? -19.984 -5.035 -19.297 1 58 465 GLY B C 1
ATOM 7018 O O . GLY B 1 465 ? -19.047 -5.477 -19.953 1 58 465 GLY B O 1
ATOM 7019 N N . LYS B 1 466 ? -20.797 -5.902 -19.016 1 46.5 466 LYS B N 1
ATOM 7020 C CA . LYS B 1 466 ? -21.219 -6.965 -19.922 1 46.5 466 LYS B CA 1
ATOM 7021 C C . LYS B 1 466 ? -21.391 -6.434 -21.344 1 46.5 466 LYS B C 1
ATOM 7023 O O . LYS B 1 466 ? -21.828 -5.297 -21.531 1 46.5 466 LYS B O 1
ATOM 7028 N N . LEU B 1 467 ? -20.703 -7.145 -22.375 1 38.31 467 LEU B N 1
ATOM 7029 C CA . LEU B 1 467 ? -20.875 -7.082 -23.812 1 38.31 467 LEU B CA 1
ATOM 7030 C C . LEU B 1 467 ? -22.359 -7.129 -24.188 1 38.31 467 LEU B C 1
ATOM 7032 O O . LEU B 1 467 ? -23.062 -8.086 -23.828 1 38.31 467 LEU B O 1
ATOM 7036 N N . LYS B 1 468 ? -23.094 -6.23 -24.344 1 29.25 468 LYS B N 1
ATOM 7037 C CA . LYS B 1 468 ? -24.234 -6.336 -25.234 1 29.25 468 LYS B CA 1
ATOM 7038 C C . LYS B 1 468 ? -23.812 -6.883 -26.609 1 29.25 468 LYS B C 1
ATOM 7040 O O . LYS B 1 468 ? -22.75 -6.539 -27.109 1 29.25 468 LYS B O 1
#

Solvent-accessible surface area (backbone atoms only — not comparable to full-atom values): 46352 Å² total; per-residue (Å²): 140,71,80,66,64,61,57,64,54,58,58,58,54,74,70,53,62,53,42,77,64,56,50,53,24,37,30,34,37,44,39,45,82,49,79,88,39,53,34,26,36,20,54,49,35,25,57,73,60,52,43,79,48,49,75,38,37,18,23,68,91,42,63,59,47,96,89,32,66,28,31,62,43,73,56,74,48,84,62,64,24,27,30,35,35,35,49,42,56,44,70,53,52,50,54,51,64,72,46,63,45,83,46,40,44,24,34,32,29,42,27,52,68,28,38,52,64,40,73,70,11,37,54,50,41,52,51,44,43,51,50,28,61,74,62,62,35,50,34,35,6,41,43,21,35,34,38,37,27,55,80,54,20,41,32,48,39,54,57,53,58,78,62,37,40,76,43,46,70,35,25,23,25,38,42,24,43,31,40,50,46,47,48,49,53,37,16,38,32,28,69,61,66,34,37,30,23,33,39,37,15,29,25,58,36,67,63,38,49,70,40,59,50,33,51,52,49,47,71,33,83,64,41,51,26,38,39,35,45,40,62,63,74,89,54,62,68,57,35,50,52,23,46,33,59,20,38,75,68,30,59,34,34,34,32,70,43,22,59,44,68,50,4,21,53,36,39,21,54,58,49,52,45,77,50,63,63,45,66,59,52,54,51,50,28,64,74,34,47,41,33,75,38,91,40,70,71,41,44,52,28,37,55,47,42,46,47,69,37,77,58,32,86,46,51,32,40,41,40,40,22,40,27,54,48,54,38,16,46,33,40,34,44,28,49,75,64,74,35,40,52,62,69,61,52,70,68,49,31,56,57,43,60,75,69,40,63,89,80,33,42,74,44,40,42,26,26,44,36,64,81,33,41,43,66,44,56,44,52,55,44,70,68,41,41,81,82,72,34,47,32,35,42,40,35,52,76,72,64,30,84,60,44,56,60,66,35,35,60,54,45,48,58,47,39,72,70,66,74,43,56,63,39,34,24,29,49,53,38,72,47,40,43,59,48,49,43,47,29,38,74,70,64,39,50,72,23,54,38,55,60,51,37,39,45,26,51,41,47,30,34,56,54,42,64,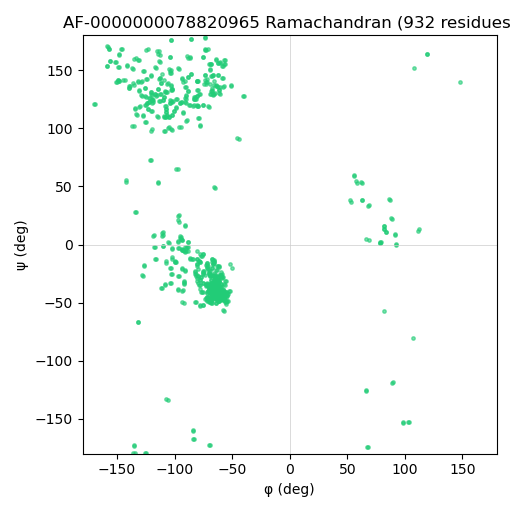66,81,124,140,73,79,65,63,62,56,63,54,56,59,59,55,75,68,53,63,54,43,77,62,56,49,53,24,35,30,33,37,46,40,44,81,50,80,87,38,54,35,26,37,20,54,49,34,26,57,73,60,51,42,78,48,50,74,38,39,19,24,69,89,42,62,57,46,96,90,32,66,28,31,62,43,72,57,75,48,86,60,66,24,25,31,34,35,35,48,44,56,47,69,54,51,52,54,54,64,71,47,64,47,83,45,40,44,25,34,32,28,41,27,52,68,29,38,51,66,39,73,71,10,36,54,51,42,52,52,44,44,51,50,30,61,75,64,61,35,49,33,36,6,41,43,21,36,35,39,37,28,54,79,55,21,41,32,48,39,54,57,54,58,79,61,38,39,74,42,48,69,36,26,23,24,40,41,25,41,30,41,50,46,48,46,47,53,36,17,37,32,27,68,62,66,34,37,29,22,32,38,37,15,29,25,58,36,66,62,38,48,70,40,59,51,34,52,53,49,47,70,34,82,63,41,51,26,39,38,35,43,38,60,64,75,90,54,62,68,58,35,49,51,23,47,32,57,19,40,76,68,28,57,35,35,34,31,70,44,22,60,45,68,51,4,20,53,35,41,21,55,58,47,52,45,77,50,65,62,45,68,59,52,54,52,49,29,65,74,33,48,42,31,76,37,91,41,70,70,41,44,52,28,38,53,47,42,46,45,70,38,76,56,35,85,47,51,31,41,41,37,39,21,42,28,56,50,53,37,16,46,34,40,34,44,28,48,76,64,72,36,40,54,61,69,61,51,70,69,49,32,56,56,44,60,74,71,41,63,89,82,34,43,72,42,40,43,26,25,44,35,63,81,33,41,44,65,45,57,45,51,57,45,70,68,40,42,80,81,72,32,48,32,35,42,40,35,54,77,73,65,29,84,61,44,52,60,66,33,35,60,55,45,49,57,47,40,72,69,66,74,42,56,64,39,33,25,29,50,54,37,72,48,41,44,60,47,48,42,47,29,36,75,70,63,38,49,73,24,54,38,57,60,51,37,39,46,24,52,42,47,29,34,54,52,43,63,68,83,123

Radius of gyration: 30.7 Å; Cα contacts (8 Å, |Δi|>4): 2203; chains: 2; bounding box: 65×113×74 Å

Nearest PDB structures (foldseek):
  4yb8-assembly1_A  TM=9.242E-01  e=1.288E-43  Candidatus Korarchaeum cryptofilum OPF8
  4yaj-assembly1_C  TM=9.251E-01  e=7.771E-42  Candidatus Korarchaeum cryptofilum OPF8
  8wzu-assembly1_A  TM=8.969E-01  e=2.680E-38  Nitrosopumilus maritimus SCM1
  8wzu-assembly1_B  TM=9.077E-01  e=9.422E-38  Nitrosopumilus maritimus SCM1
  7cm9-assembly2_D  TM=8.721E-01  e=2.875E-32  Psychrobacter sp.

Foldseek 3Di:
DDPPVVVVVVVVVLLDLVCLQAPQEEEEEPADLDPVALNVLQVVQLVVLPQPHDYEYEDLVDQDHPHHGYHPAQQPDPAQHSEYEYRDELVVLLVRLVDPDLSYAEYEAQHDQALLVPDVRPVSLVSVLVSCVVSNYAYFDHNWQFKDASVNSHGSGSDHCVVAPAAHQAAAEEEEQDRVLLRVLRRVCRVQRHHYRMYGHRHLCSDDDPLSVLQVLLPPPRYQEYEYEDAADDDLVSNLVSLLSSLVRHAYEYEYWLQDDVGQVVSCSRNVDHGDHNVSVVVSCVSSLHHYDHDPLLSSLQSQLSRPAAFWQAQEEAEEEQDPVQQVVLQVLSVVLVGDHDWFDPVLLVQLCVVADVPWDSIRHTHNYLQDALVSQLSNCVRGPLPPGQEYEYEYAPNRPRYALVSLVSVLVVCVVSNHAYEYEYADDDVRCVSCVSNSVSSHHYDHGSNSSSSSSSSSNSSPPDDD/DDPPVVVVVVVVVLLDLVCLQQPQEEEEEPADLDPVALNVLQVVQLVVLPQPHYYEYEDLVDQDHPHHGYHPAQQVDPAQHSEYEYRDELVVVLVRLVDPDLSYAEYEAQHDQALLVPDVRPVSLVSVLVSCVVSNYAYFDHNWQFKDASVNSHGSGSDHCVVAPAAHFAFAEEEEQDRVLLRVLRRVCRVLRHHYRMYGHRHLCSDDDPLSVLQVLLPPPRHQEYEYEDAADDDLVSNLVSLLSSLVRHAYEYEYWLQDDVGQVVSCSRNVDHGDHNVSVVVSCVSSLHHYDHDPLLSSLQSQLSSPAAFWQAQEEAEEEQDPVQQVVLQVLSVVLVGDHDWFDPVLLVQLCVVADVPWDSIRHTHRYLQDALVSQLSNCVRGVLPPGQEYEYEYAPNRPRYALVSLVSVLVVCVVSNHAYEYEYADDDVRCVSCVSNSVSSHHYDHGSNSSSSSSSSSNSSPPDDD

InterPro domains:
  IPR003781 CoA-binding [PF13380] (25-148)
  IPR003781 CoA-binding [SM00881] (20-114)
  IPR016102 Succinyl-CoA synthetase-like [G3DSA:3.40.50.261] (144-307)
  IPR016102 Succinyl-CoA synthetase-like [G3DSA:3.40.50.261] (310-466)
  IPR016102 Succinyl-CoA synthetase-like [SSF52210]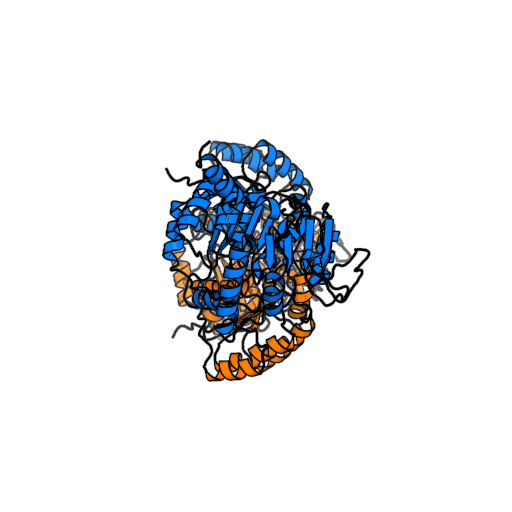 (145-309)
  IPR016102 Succinyl-CoA synthetase-like [SSF52210] (314-462)
  IPR032875 Succinyl-CoA synthetase-like, flavodoxin domain [PF13607] (169-306)
  IPR036291 NAD(P)-binding domain superfamily [SSF51735] (15-150)
  IPR043938 Ligase-CoA domain [PF19045] (317-394)

pLDDT: mean 92.09, std 11.96, range [26.67, 98.81]